Protein AF-A0A2S9XUP1-F1 (afdb_monomer)

Secondary structure (DSSP, 8-state):
-PBPS---EEEEEE---TT-SS--HHHHHHHHHHTT-SS-S-SEEE-TTSPEEE-S-TTB--SSSTTTGGGEEEEEESS-TTTSPPPHHHHHHHHHHHHHHHHHHT--GGGEEEGGGHHHHHHTTSS-GGG-----TT-TT--HHHHHHHHHS--B---B-TTT-PPPPHHHHHHHHIIIIIIS-SB-SSBBTTSBB--EEEEE--TTTSEEE-SBSEEEEEEE-----TT-TTEETTEE--EEEEEEEE-HHHHHHHTTS--S------S-EE---STTS-----PPPTT-EEEEPPS-----SSS-EEEEEEEEE-SSTTTTT-EEEEEE-GGG-----THHHHTTT-PPEEEEEEEESB----TTSPPTT-TT-HHHHHS-TTHHHHHTTSS-EE--BTTB--EE-TT-EEEEB-EES-TT--EEEEEEEEEESS---TTSEEEE--SSS-B---HHHHHHH---SS---S---HHHHHHHHHH-TTHHHHTTEEEEEE-GGG--HHHHHHH--GGGGGG-SHHHHHHHGGG--HHHHHHTT----SSSEEEEE-HHHHHHHHTT-----TTTSS-PPP-----EE-EETTEEPPP--TT-TTTTTSEETTTEEHHHH-HHHHHHHHHHHHTT----HHHHHHHHHHTT-EETTEE-HHHHTTTT--TTS--EEEEEE--SSHHHHHHHHHHHHHTT--EEEEEE-S-STT----EEEEEEEE-TT-PEEEE-TT-TT-BTTT---GGGBTTT--GGG--EEEEEEEEEE-

pLDDT: mean 76.84, std 17.91, range [27.53, 98.31]

Structure (mmCIF, N/CA/C/O backbone):
data_AF-A0A2S9XUP1-F1
#
_entry.id   AF-A0A2S9XUP1-F1
#
loop_
_atom_site.group_PDB
_atom_site.id
_atom_site.type_symbol
_atom_site.label_atom_id
_atom_site.label_alt_id
_atom_site.label_comp_id
_atom_site.label_asym_id
_atom_site.label_entity_id
_atom_site.label_seq_id
_atom_site.pdbx_PDB_ins_code
_atom_site.Cartn_x
_atom_site.Cartn_y
_atom_site.Cartn_z
_atom_site.occupancy
_atom_site.B_iso_or_equiv
_atom_site.auth_seq_id
_atom_site.auth_comp_id
_atom_site.auth_asym_id
_atom_site.auth_atom_id
_atom_site.pdbx_PDB_model_num
ATOM 1 N N . MET A 1 1 ? 26.369 -12.154 41.067 1.00 59.88 1 MET A N 1
ATOM 2 C CA . MET A 1 1 ? 25.680 -11.686 39.850 1.00 59.88 1 MET A CA 1
ATOM 3 C C . MET A 1 1 ? 25.618 -10.176 39.930 1.00 59.88 1 MET A C 1
ATOM 5 O O . MET A 1 1 ? 25.252 -9.666 40.983 1.00 59.88 1 MET A O 1
ATOM 9 N N . THR A 1 2 ? 26.061 -9.477 38.889 1.00 79.56 2 THR A N 1
ATOM 10 C CA . THR A 1 2 ? 26.070 -8.007 38.850 1.00 79.56 2 THR A CA 1
ATOM 11 C C . THR A 1 2 ? 24.848 -7.558 38.064 1.00 79.56 2 THR A C 1
ATOM 13 O O . THR A 1 2 ? 24.665 -8.014 36.938 1.00 79.56 2 THR A O 1
ATOM 16 N N . ALA A 1 3 ? 24.007 -6.705 38.649 1.00 83.25 3 ALA A N 1
ATOM 17 C CA . ALA A 1 3 ? 22.863 -6.136 37.944 1.00 83.25 3 ALA A CA 1
ATOM 18 C C . ALA A 1 3 ? 23.338 -5.203 36.820 1.00 83.25 3 ALA A C 1
ATOM 20 O O . ALA A 1 3 ? 24.321 -4.473 36.983 1.00 83.25 3 ALA A O 1
ATOM 21 N N . ARG A 1 4 ? 22.649 -5.237 35.682 1.00 88.56 4 ARG A N 1
ATOM 22 C CA . ARG A 1 4 ? 22.905 -4.372 34.535 1.00 88.56 4 ARG A CA 1
ATOM 23 C C . ARG A 1 4 ? 22.100 -3.069 34.696 1.00 88.56 4 ARG A C 1
ATOM 25 O O . ARG A 1 4 ? 20.885 -3.152 34.840 1.00 88.56 4 ARG A O 1
ATOM 32 N N . PRO A 1 5 ? 22.740 -1.881 34.697 1.00 76.38 5 PRO A N 1
ATOM 33 C CA . PRO A 1 5 ? 22.056 -0.618 34.991 1.00 76.38 5 PRO A CA 1
ATOM 34 C C . PRO A 1 5 ? 21.224 -0.078 33.819 1.00 76.38 5 PRO A C 1
ATOM 36 O O . PRO A 1 5 ? 20.202 0.556 34.053 1.00 76.38 5 PRO A O 1
ATOM 39 N N . THR A 1 6 ? 21.650 -0.321 32.576 1.00 85.25 6 THR A N 1
ATOM 40 C CA . THR A 1 6 ? 20.929 0.056 31.350 1.00 85.25 6 THR A CA 1
ATOM 41 C C . THR A 1 6 ? 21.055 -1.051 30.307 1.00 85.25 6 THR A C 1
ATOM 43 O O . THR A 1 6 ? 22.052 -1.778 30.269 1.00 85.25 6 THR A O 1
ATOM 46 N N . THR A 1 7 ? 20.055 -1.184 29.440 1.00 92.19 7 THR A N 1
ATOM 47 C CA . THR A 1 7 ? 20.119 -2.064 28.268 1.00 92.19 7 THR A CA 1
ATOM 48 C C . THR A 1 7 ? 19.958 -1.199 27.031 1.00 92.19 7 THR A C 1
ATOM 50 O O . THR A 1 7 ? 18.942 -0.543 26.875 1.00 92.19 7 THR A O 1
ATOM 53 N N . GLU A 1 8 ? 20.983 -1.159 26.186 1.00 94.81 8 GLU A N 1
ATOM 54 C CA . GLU A 1 8 ? 21.034 -0.295 25.002 1.00 94.81 8 GLU A CA 1
ATOM 55 C C . GLU A 1 8 ? 21.122 -1.098 23.696 1.00 94.81 8 GLU A C 1
ATOM 57 O O . GLU A 1 8 ? 20.846 -0.543 22.639 1.00 94.81 8 GLU A O 1
ATOM 62 N N . TYR A 1 9 ? 21.535 -2.373 23.751 1.00 96.75 9 TYR A N 1
ATOM 63 C CA . TYR A 1 9 ? 21.781 -3.208 22.568 1.00 96.75 9 TYR A CA 1
ATOM 64 C C . TYR A 1 9 ? 21.273 -4.642 22.751 1.00 96.75 9 TYR A C 1
ATOM 66 O O . TYR A 1 9 ? 21.289 -5.191 23.857 1.00 96.75 9 TYR A O 1
ATOM 74 N N . ILE A 1 10 ? 20.943 -5.294 21.638 1.00 98.06 10 ILE A N 1
ATOM 75 C CA . ILE A 1 10 ? 20.702 -6.741 21.570 1.00 98.06 10 ILE A CA 1
ATOM 76 C C . ILE A 1 10 ? 21.742 -7.345 20.631 1.00 98.06 10 ILE A C 1
ATOM 78 O O . ILE A 1 10 ? 21.954 -6.833 19.535 1.00 98.06 10 ILE A O 1
ATOM 82 N N . ILE A 1 11 ? 22.408 -8.419 21.063 1.00 98.12 11 ILE A N 1
ATOM 83 C CA . ILE A 1 11 ? 23.481 -9.057 20.293 1.00 98.12 11 ILE A CA 1
ATOM 84 C C . ILE A 1 11 ? 23.101 -10.499 19.954 1.00 98.12 11 ILE A C 1
ATOM 86 O O . ILE A 1 11 ? 22.930 -11.315 20.864 1.00 98.12 11 ILE A O 1
ATOM 90 N N . TRP A 1 12 ? 23.020 -10.820 18.663 1.00 98.00 12 TRP A N 1
ATOM 91 C CA . TRP A 1 12 ? 22.788 -12.177 18.162 1.00 98.00 12 TRP A CA 1
ATOM 92 C C . TRP A 1 12 ? 24.099 -12.974 18.087 1.00 98.00 12 TRP A C 1
ATOM 94 O O . TRP A 1 12 ? 25.133 -12.483 17.617 1.00 98.00 12 TRP A O 1
ATOM 104 N N . HIS A 1 13 ? 24.044 -14.224 18.554 1.00 97.69 13 HIS A N 1
ATOM 105 C CA . HIS A 1 13 ? 25.143 -15.193 18.566 1.00 97.69 13 HIS A CA 1
ATOM 106 C C . HIS A 1 13 ? 24.697 -16.532 17.985 1.00 97.69 13 HIS A C 1
ATOM 108 O O . HIS A 1 13 ? 23.517 -16.850 17.986 1.00 97.69 13 HIS A O 1
ATOM 114 N N . THR A 1 14 ? 25.655 -17.358 17.587 1.00 95.06 14 THR A N 1
ATOM 115 C CA . THR A 1 14 ? 25.449 -18.785 17.306 1.00 95.06 14 THR A CA 1
ATOM 116 C C . THR A 1 14 ? 26.285 -19.624 18.276 1.00 95.06 14 THR A C 1
ATOM 118 O O . THR A 1 14 ? 27.308 -19.138 18.774 1.00 95.06 14 THR A O 1
ATOM 121 N N . ALA A 1 15 ? 25.839 -20.843 18.584 1.00 91.81 15 ALA A N 1
ATOM 122 C CA . ALA A 1 15 ? 26.515 -21.735 19.524 1.00 91.81 15 ALA A CA 1
ATOM 123 C C . ALA A 1 15 ? 27.810 -22.336 18.946 1.00 91.81 15 ALA A C 1
ATOM 125 O O . ALA A 1 15 ? 28.783 -22.474 19.688 1.00 91.81 15 ALA A O 1
ATOM 126 N N . ALA A 1 16 ? 27.814 -22.669 17.647 1.00 87.44 16 ALA A N 1
ATOM 127 C CA . ALA A 1 16 ? 28.944 -23.202 16.876 1.00 87.44 16 ALA A CA 1
ATOM 128 C C . ALA A 1 16 ? 29.717 -24.336 17.582 1.00 87.44 16 ALA A C 1
ATOM 130 O O . ALA A 1 16 ? 30.949 -24.330 17.646 1.00 87.44 16 ALA A O 1
ATOM 131 N N . HIS A 1 17 ? 29.000 -25.303 18.173 1.00 81.81 17 HIS A N 1
ATOM 132 C CA . HIS A 1 17 ? 29.642 -26.468 18.785 1.00 81.81 17 HIS A CA 1
ATOM 133 C C . HIS A 1 17 ? 29.782 -27.614 17.768 1.00 81.81 17 HIS A C 1
ATOM 135 O O . HIS A 1 17 ? 28.762 -28.125 17.295 1.00 81.81 17 HIS A O 1
ATOM 141 N N . PRO A 1 18 ? 31.006 -28.117 17.508 1.00 72.94 18 PRO A N 1
ATOM 142 C CA . PRO A 1 18 ? 31.222 -29.228 16.586 1.00 72.94 18 PRO A CA 1
ATOM 143 C C . PRO A 1 18 ? 30.387 -30.462 16.955 1.00 72.94 18 PRO A C 1
ATOM 145 O O . PRO A 1 18 ? 30.442 -30.943 18.091 1.00 72.94 18 PRO A O 1
ATOM 148 N N . GLY A 1 19 ? 29.611 -30.979 16.000 1.00 67.19 19 GLY A N 1
ATOM 149 C CA . GLY A 1 19 ? 28.855 -32.227 16.145 1.00 67.19 19 GLY A CA 1
ATOM 150 C C . GLY A 1 19 ? 27.563 -32.157 16.974 1.00 67.19 19 GLY A C 1
ATOM 151 O O . GLY A 1 19 ? 26.966 -33.206 17.206 1.00 67.19 19 GLY A O 1
ATOM 152 N N . ASN A 1 20 ? 27.111 -30.973 17.413 1.00 70.00 20 ASN A N 1
ATOM 153 C CA . ASN A 1 20 ? 25.799 -30.805 18.054 1.00 70.00 20 ASN A CA 1
ATOM 154 C C . ASN A 1 20 ? 25.012 -29.637 17.439 1.00 70.00 20 ASN A C 1
ATOM 156 O O . ASN A 1 20 ? 25.138 -28.488 17.870 1.00 70.00 20 ASN A O 1
ATOM 160 N N . LEU A 1 21 ? 24.164 -29.965 16.463 1.00 70.12 21 LEU A N 1
ATOM 161 C CA . LEU A 1 21 ? 23.367 -28.995 15.708 1.00 70.12 21 LEU A CA 1
ATOM 162 C C . LEU A 1 21 ? 22.276 -28.322 16.561 1.00 70.12 21 LEU A C 1
ATOM 164 O O . LEU A 1 21 ? 21.971 -27.152 16.356 1.00 70.12 21 LEU A O 1
ATOM 168 N N . ASP A 1 22 ? 21.753 -29.002 17.587 1.00 88.81 22 ASP A N 1
ATOM 169 C CA . ASP A 1 22 ? 20.733 -28.447 18.478 1.00 88.81 22 ASP A CA 1
ATOM 170 C C . ASP A 1 22 ? 21.213 -28.447 19.935 1.00 88.81 22 ASP A C 1
ATOM 172 O O . ASP A 1 22 ? 20.782 -29.248 20.768 1.00 88.81 22 ASP A O 1
ATOM 176 N N . THR A 1 23 ? 22.042 -27.466 20.306 1.00 90.50 23 THR A N 1
ATOM 177 C CA . THR A 1 23 ? 22.620 -27.321 21.664 1.00 90.50 23 THR A CA 1
ATOM 178 C C . THR A 1 23 ? 21.758 -26.537 22.669 1.00 90.50 23 THR A C 1
ATOM 180 O O . THR A 1 23 ? 21.432 -25.378 22.407 1.00 90.50 23 THR A O 1
ATOM 183 N N . SER A 1 24 ? 21.411 -27.134 23.820 1.00 94.69 24 SER A N 1
ATOM 184 C CA . SER A 1 24 ? 20.529 -26.520 24.832 1.00 94.69 24 SER A CA 1
ATOM 185 C C . SER A 1 24 ? 21.258 -25.554 25.769 1.00 94.69 24 SER A C 1
ATOM 187 O O . SER A 1 24 ? 22.479 -25.622 25.932 1.00 94.69 24 SER A O 1
ATOM 189 N N . ALA A 1 25 ? 20.522 -24.683 26.462 1.00 95.25 25 ALA A N 1
ATOM 190 C CA . ALA A 1 25 ? 21.071 -23.772 27.464 1.00 95.25 25 ALA A CA 1
ATOM 191 C C . ALA A 1 25 ? 21.812 -24.521 28.580 1.00 95.25 25 ALA A C 1
ATOM 193 O O . ALA A 1 25 ? 22.876 -24.081 29.014 1.00 95.25 25 ALA A O 1
ATOM 194 N N . ALA A 1 26 ? 21.308 -25.687 28.998 1.00 95.38 26 ALA A N 1
ATOM 195 C CA . ALA A 1 26 ? 21.973 -26.528 29.992 1.00 95.38 26 ALA A CA 1
ATOM 196 C C . ALA A 1 26 ? 23.325 -27.077 29.493 1.00 95.38 26 ALA A C 1
ATOM 198 O O . ALA A 1 26 ? 24.291 -27.131 30.255 1.00 95.38 26 ALA A O 1
ATOM 199 N N . GLN A 1 27 ? 23.419 -27.453 28.212 1.00 94.25 27 GLN A N 1
ATOM 200 C CA . GLN A 1 27 ? 24.679 -27.899 27.607 1.00 94.25 27 GLN A CA 1
ATOM 201 C C . GLN A 1 27 ? 25.683 -26.744 27.505 1.00 94.25 27 GLN A C 1
ATOM 203 O O . GLN A 1 27 ? 26.830 -26.896 27.931 1.00 94.25 27 GLN A O 1
ATOM 208 N N . ILE A 1 28 ? 25.240 -25.572 27.032 1.00 95.19 28 ILE A N 1
ATOM 209 C CA . ILE A 1 28 ? 26.080 -24.365 26.952 1.00 95.19 28 ILE A CA 1
ATOM 210 C C . ILE A 1 28 ? 26.569 -23.952 28.345 1.00 95.19 28 ILE A C 1
ATOM 212 O O . ILE A 1 28 ? 27.742 -23.619 28.509 1.00 95.19 28 ILE A O 1
ATOM 216 N N . ASP A 1 29 ? 25.704 -23.994 29.361 1.00 95.25 29 ASP A N 1
ATOM 217 C CA . ASP A 1 29 ? 26.082 -23.719 30.749 1.00 95.25 29 ASP A CA 1
ATOM 218 C C . ASP A 1 29 ? 27.189 -24.664 31.235 1.00 95.25 29 ASP A C 1
ATOM 220 O O . ASP A 1 29 ? 28.194 -24.204 31.784 1.00 95.25 29 ASP A O 1
ATOM 224 N N . GLY A 1 30 ? 27.053 -25.966 30.963 1.00 93.62 30 GLY A N 1
ATOM 225 C CA . GLY A 1 30 ? 28.073 -26.967 31.271 1.00 93.62 30 GLY A CA 1
ATOM 226 C C . GLY A 1 30 ? 29.422 -26.663 30.611 1.00 93.62 30 GLY A C 1
ATOM 227 O O . GLY A 1 30 ? 30.457 -26.686 31.281 1.00 93.62 30 GLY A O 1
ATOM 228 N N . TRP A 1 31 ? 29.424 -26.312 29.323 1.00 92.62 31 TRP A N 1
ATOM 229 C CA . TRP A 1 31 ? 30.649 -25.966 28.591 1.00 92.62 31 TRP A CA 1
ATOM 230 C C . TRP A 1 31 ? 31.282 -24.664 29.077 1.00 92.62 31 TRP A C 1
ATOM 232 O O . TRP A 1 31 ? 32.496 -24.587 29.257 1.00 92.62 31 TRP A O 1
ATOM 242 N N . HIS A 1 32 ? 30.477 -23.637 29.343 1.00 93.88 32 HIS A N 1
ATOM 243 C CA . HIS A 1 32 ? 30.985 -22.367 29.850 1.00 93.88 32 HIS A CA 1
ATOM 244 C C . HIS A 1 32 ? 31.574 -22.521 31.258 1.00 93.88 32 HIS A C 1
ATOM 246 O O . HIS A 1 32 ? 32.640 -21.970 31.532 1.00 93.88 32 HIS A O 1
ATOM 252 N N . LYS A 1 33 ? 30.957 -23.331 32.129 1.00 93.44 33 LYS A N 1
ATOM 253 C CA . LYS A 1 33 ? 31.531 -23.686 33.439 1.00 93.44 33 LYS A CA 1
ATOM 254 C C . LYS A 1 33 ? 32.827 -24.474 33.309 1.00 93.44 33 LYS A C 1
ATOM 256 O O . LYS A 1 33 ? 33.776 -24.192 34.037 1.00 93.44 33 LYS A O 1
ATOM 261 N N . HIS A 1 34 ? 32.901 -25.411 32.362 1.00 91.44 34 HIS A N 1
ATOM 262 C CA . HIS A 1 34 ? 34.143 -26.126 32.060 1.00 91.44 34 HIS A CA 1
ATOM 263 C C . HIS A 1 34 ? 35.265 -25.165 31.629 1.00 91.44 34 HIS A C 1
ATOM 265 O O . HIS A 1 34 ? 36.406 -25.316 32.056 1.00 91.44 34 HIS A O 1
ATOM 271 N N . ASN A 1 35 ? 34.922 -24.108 30.889 1.00 86.25 35 ASN A N 1
ATOM 272 C CA . ASN A 1 35 ? 35.836 -23.027 30.504 1.00 86.25 35 ASN A CA 1
ATOM 273 C C . ASN A 1 35 ? 36.132 -22.019 31.638 1.00 86.25 35 ASN A C 1
ATOM 275 O O . ASN A 1 35 ? 36.732 -20.969 31.395 1.00 86.25 35 ASN A O 1
ATOM 279 N N . GLY A 1 36 ? 35.714 -22.311 32.874 1.00 91.06 36 GLY A N 1
ATOM 280 C CA . GLY A 1 36 ? 35.968 -21.495 34.063 1.00 91.06 36 GLY A CA 1
ATOM 281 C C . GLY A 1 36 ? 35.027 -20.301 34.237 1.00 91.06 36 GLY A C 1
ATOM 282 O O . GLY A 1 36 ? 35.308 -19.418 35.048 1.00 91.06 36 GLY A O 1
ATOM 283 N N . TRP A 1 37 ? 33.930 -20.225 33.481 1.00 90.19 37 TRP A N 1
ATOM 284 C CA . TRP A 1 37 ? 32.954 -19.143 33.618 1.00 90.19 37 TRP A CA 1
ATOM 285 C C . TRP A 1 37 ? 31.962 -19.468 34.739 1.00 90.19 37 TRP A C 1
ATOM 287 O O . TRP A 1 37 ? 31.773 -20.620 35.121 1.00 90.19 37 TRP A O 1
ATOM 297 N N . SER A 1 38 ? 31.276 -18.450 35.264 1.00 88.75 38 SER A N 1
ATOM 298 C CA . SER A 1 38 ? 30.274 -18.641 36.327 1.00 88.75 38 SER A CA 1
ATOM 299 C C . SER A 1 38 ? 29.028 -19.418 35.876 1.00 88.75 38 SER A C 1
ATOM 301 O O . SER A 1 38 ? 28.257 -19.883 36.712 1.00 88.75 38 SER A O 1
ATOM 303 N N . GLY A 1 39 ? 28.835 -19.548 34.565 1.00 91.88 39 GLY A N 1
ATOM 304 C CA . GLY A 1 39 ? 27.690 -20.180 33.924 1.00 91.88 39 GLY A CA 1
ATOM 305 C C . GLY A 1 39 ? 27.584 -19.759 32.464 1.00 91.88 39 GLY A C 1
ATOM 306 O O . GLY A 1 39 ? 28.467 -19.062 31.944 1.00 91.88 39 GLY A O 1
ATOM 307 N N . ILE A 1 40 ? 26.475 -20.131 31.830 1.00 96.19 40 ILE A N 1
ATOM 308 C CA . ILE A 1 40 ? 26.108 -19.692 30.479 1.00 96.19 40 ILE A CA 1
ATOM 309 C C . ILE A 1 40 ? 26.315 -18.180 30.293 1.00 96.19 40 ILE A C 1
ATOM 311 O O . ILE A 1 40 ? 26.101 -17.378 31.199 1.00 96.19 40 ILE A O 1
ATOM 315 N N . GLY A 1 41 ? 26.816 -17.776 29.125 1.00 94.56 41 GLY A N 1
ATOM 316 C CA . GLY A 1 41 ? 27.184 -16.383 28.840 1.00 94.56 41 GLY A CA 1
ATOM 317 C C . GLY A 1 41 ? 26.028 -15.540 28.304 1.00 94.56 41 GLY A C 1
ATOM 318 O O . GLY A 1 41 ? 26.091 -14.314 28.372 1.00 94.56 41 GLY A O 1
ATOM 319 N N . TYR A 1 42 ? 24.992 -16.201 27.795 1.00 97.62 42 TYR A N 1
ATOM 320 C CA . TYR A 1 42 ? 23.831 -15.619 27.128 1.00 97.62 42 TYR A CA 1
ATOM 321 C C . TYR A 1 42 ? 22.644 -15.492 28.086 1.00 97.62 42 TYR A C 1
ATOM 323 O O . TYR A 1 42 ? 22.569 -16.204 29.091 1.00 97.62 42 TYR A O 1
ATOM 331 N N . HIS A 1 43 ? 21.711 -14.601 27.760 1.00 97.94 43 HIS A N 1
ATOM 332 C CA . HIS A 1 43 ? 20.457 -14.450 28.505 1.00 97.94 43 HIS A CA 1
ATOM 333 C C . HIS A 1 43 ? 19.385 -15.401 27.975 1.00 97.94 43 HIS A C 1
ATOM 335 O O . HIS A 1 43 ? 18.575 -15.895 28.750 1.00 97.94 43 HIS A O 1
ATOM 341 N N . TYR A 1 44 ? 19.421 -15.694 26.673 1.00 97.81 44 TYR A N 1
ATOM 342 C CA . TYR A 1 44 ? 18.466 -16.573 26.005 1.00 97.81 44 TYR A CA 1
ATOM 343 C C . TYR A 1 44 ? 19.166 -17.491 25.002 1.00 97.81 44 TYR A C 1
ATOM 345 O O . TYR A 1 44 ? 20.174 -17.103 24.400 1.00 97.81 44 TYR A O 1
ATOM 353 N N . VAL A 1 45 ? 18.612 -18.690 24.816 1.00 97.19 45 VAL A N 1
ATOM 354 C CA . VAL A 1 45 ? 19.032 -19.672 23.810 1.00 97.19 45 VAL A CA 1
ATOM 355 C C . VAL A 1 45 ? 17.830 -20.089 22.966 1.00 97.19 45 VAL A C 1
ATOM 357 O O . VAL A 1 45 ? 16.815 -20.493 23.521 1.00 97.19 45 VAL A O 1
ATOM 360 N N . VAL A 1 46 ? 17.944 -20.010 21.640 1.00 93.19 46 VAL A N 1
ATOM 361 C CA . VAL A 1 46 ? 16.902 -20.390 20.677 1.00 93.19 46 VAL A CA 1
ATOM 362 C C . VAL A 1 46 ? 17.256 -21.737 20.039 1.00 93.19 46 VAL A C 1
ATOM 364 O O . VAL A 1 46 ? 18.206 -21.843 19.256 1.00 93.19 46 VAL A O 1
ATOM 367 N N . ARG A 1 47 ? 16.491 -22.771 20.396 1.00 91.69 47 ARG A N 1
ATOM 368 C CA . ARG A 1 47 ? 16.630 -24.168 19.936 1.00 91.69 47 ARG A CA 1
ATOM 369 C C . ARG A 1 47 ? 16.188 -24.320 18.480 1.00 91.69 47 ARG A C 1
ATOM 371 O O . ARG A 1 47 ? 15.335 -23.555 18.045 1.00 91.69 47 ARG A O 1
ATOM 378 N N . GLN A 1 48 ? 16.653 -25.347 17.762 1.00 82.12 48 GLN A N 1
ATOM 379 C CA . GLN A 1 48 ? 16.236 -25.654 16.377 1.00 82.12 48 GLN A CA 1
ATOM 380 C C . GLN A 1 48 ? 14.716 -25.771 16.193 1.00 82.12 48 GLN A C 1
ATOM 382 O O . GLN A 1 48 ? 14.189 -25.395 15.155 1.00 82.12 48 GLN A O 1
ATOM 387 N N . GLY A 1 49 ? 13.988 -26.216 17.217 1.00 63.62 49 GLY A N 1
ATOM 388 C CA . GLY A 1 49 ? 12.521 -26.255 17.198 1.00 63.62 49 GLY A CA 1
ATOM 389 C C . GLY A 1 49 ? 11.812 -24.931 17.520 1.00 63.62 49 GLY A C 1
ATOM 390 O O . GLY A 1 49 ? 10.603 -24.953 17.716 1.00 63.62 49 GLY A O 1
ATOM 391 N N . GLY A 1 50 ? 12.528 -23.810 17.668 1.00 63.44 50 GLY A N 1
ATOM 392 C CA . GLY A 1 50 ? 11.968 -22.504 18.054 1.00 63.44 50 GLY A CA 1
ATOM 393 C C . GLY A 1 50 ? 11.745 -22.311 19.561 1.00 63.44 50 GLY A C 1
ATOM 394 O O . GLY A 1 50 ? 11.350 -21.234 19.997 1.00 63.44 50 GLY A O 1
ATOM 395 N N . ALA A 1 51 ? 12.025 -23.320 20.394 1.00 76.38 51 ALA A N 1
ATOM 396 C CA . ALA A 1 51 ? 11.934 -23.169 21.845 1.00 76.38 51 ALA A CA 1
ATOM 397 C C . ALA A 1 51 ? 12.978 -22.162 22.362 1.00 76.38 51 ALA A C 1
ATOM 399 O O . ALA A 1 51 ? 14.159 -22.246 22.017 1.00 76.38 51 ALA A O 1
ATOM 400 N N . VAL A 1 52 ? 12.543 -21.233 23.217 1.00 88.25 52 VAL A N 1
ATOM 401 C CA . VAL A 1 52 ? 13.407 -20.235 23.860 1.00 88.25 52 VAL A CA 1
ATOM 402 C C . VAL A 1 52 ? 13.697 -20.667 25.293 1.00 88.25 52 VAL A C 1
ATOM 404 O O . VAL A 1 52 ? 12.802 -20.741 26.131 1.00 88.25 52 VAL A O 1
ATOM 407 N N . GLU A 1 53 ? 14.963 -20.935 25.589 1.00 94.12 53 GLU A N 1
ATOM 408 C CA . GLU A 1 53 ? 15.433 -21.317 26.917 1.00 94.12 53 GLU A CA 1
ATOM 409 C C . GLU A 1 53 ? 16.127 -20.139 27.610 1.00 94.12 53 GLU A C 1
ATOM 411 O O . GLU A 1 53 ? 16.942 -19.427 27.016 1.00 94.12 53 GLU A O 1
ATOM 416 N N . SER A 1 54 ? 15.830 -19.949 28.895 1.00 93.75 54 SER A N 1
ATOM 417 C CA . SER A 1 54 ? 16.472 -18.923 29.718 1.00 93.75 54 SER A CA 1
ATOM 418 C C . SER A 1 54 ? 17.892 -19.331 30.112 1.00 93.75 54 SER A C 1
ATOM 420 O O . SER A 1 54 ? 18.133 -20.446 30.576 1.00 93.75 54 SER A O 1
ATOM 422 N N . GLY A 1 55 ? 18.825 -18.394 29.978 1.00 94.75 55 GLY A N 1
ATOM 423 C CA . GLY A 1 55 ? 20.181 -18.473 30.509 1.00 94.75 55 GLY A CA 1
ATOM 424 C C . GLY A 1 55 ? 20.331 -17.586 31.743 1.00 94.75 55 GLY A C 1
ATOM 425 O O . GLY A 1 55 ? 19.705 -17.819 32.778 1.00 94.75 55 GLY A O 1
ATOM 426 N N . ARG A 1 56 ? 21.170 -16.550 31.642 1.00 93.62 56 ARG A N 1
ATOM 427 C CA . ARG A 1 56 ? 21.266 -15.507 32.678 1.00 93.62 56 ARG A CA 1
ATOM 428 C C . ARG A 1 56 ? 19.958 -14.732 32.804 1.00 93.62 56 ARG A C 1
ATOM 430 O O . ARG A 1 56 ? 19.262 -14.520 31.814 1.00 93.62 56 ARG A O 1
ATOM 437 N N . ALA A 1 57 ? 19.666 -14.248 34.011 1.00 89.56 57 ALA A N 1
ATOM 438 C CA . ALA A 1 57 ? 18.511 -13.385 34.235 1.00 89.56 57 ALA A CA 1
ATOM 439 C C . ALA A 1 57 ? 18.599 -12.133 33.348 1.00 89.56 57 ALA A C 1
ATOM 441 O O . ALA A 1 57 ? 19.678 -11.561 33.204 1.00 89.56 57 ALA A O 1
ATOM 442 N N . ALA A 1 58 ? 17.473 -11.685 32.784 1.00 83.81 58 ALA A N 1
ATOM 443 C CA . ALA A 1 58 ? 17.448 -10.602 31.797 1.00 83.81 58 ALA A CA 1
ATOM 444 C C . ALA A 1 58 ? 18.145 -9.318 32.282 1.00 83.81 58 ALA A C 1
ATOM 446 O O . ALA A 1 58 ? 18.835 -8.684 31.493 1.00 83.81 58 ALA A O 1
ATOM 447 N N . GLY A 1 59 ? 18.037 -8.982 33.574 1.00 84.94 59 GLY A N 1
ATOM 448 C CA . GLY A 1 59 ? 18.695 -7.827 34.201 1.00 84.94 59 GLY A CA 1
ATOM 449 C C . GLY A 1 59 ? 20.124 -8.064 34.715 1.00 84.94 59 GLY A C 1
ATOM 450 O O . GLY A 1 59 ? 20.680 -7.182 35.364 1.00 84.94 59 GLY A O 1
ATOM 451 N N . GLU A 1 60 ? 20.733 -9.230 34.492 1.00 90.31 60 GLU A N 1
ATOM 452 C CA . GLU A 1 60 ? 22.122 -9.514 34.881 1.00 90.31 60 GLU A CA 1
ATOM 453 C C . GLU A 1 60 ? 23.109 -9.095 33.777 1.00 90.31 60 GLU A C 1
ATOM 455 O O . GLU A 1 60 ? 22.797 -9.112 32.593 1.00 90.31 60 GLU A O 1
ATOM 460 N N . VAL A 1 61 ? 24.339 -8.728 34.140 1.00 93.81 61 VAL A N 1
ATOM 461 C CA . VAL A 1 61 ? 25.432 -8.569 33.171 1.00 93.81 61 VAL A CA 1
ATOM 462 C C . VAL A 1 61 ? 25.794 -9.921 32.536 1.00 93.81 61 VAL A C 1
ATOM 464 O O . VAL A 1 61 ? 26.130 -10.883 33.231 1.00 93.81 61 VAL A O 1
ATOM 467 N N . GLY A 1 62 ? 25.772 -9.968 31.202 1.00 92.19 62 GLY A N 1
ATOM 468 C CA . GLY A 1 62 ? 26.127 -11.145 30.410 1.00 92.19 62 GLY A CA 1
ATOM 469 C C . GLY A 1 62 ? 27.634 -11.413 30.297 1.00 92.19 62 GLY A C 1
ATOM 470 O O . GLY A 1 62 ? 28.476 -10.624 30.727 1.00 92.19 62 GLY A O 1
ATOM 471 N N . ALA A 1 63 ? 27.988 -12.530 29.658 1.00 93.62 63 ALA A N 1
ATOM 472 C CA . ALA A 1 63 ? 29.366 -12.877 29.300 1.00 93.62 63 ALA A CA 1
ATOM 473 C C . ALA A 1 63 ? 29.443 -13.359 27.842 1.00 93.62 63 ALA A C 1
ATOM 475 O O . ALA A 1 63 ? 29.880 -14.472 27.562 1.00 93.62 63 ALA A O 1
ATOM 476 N N . HIS A 1 64 ? 28.982 -12.525 26.908 1.00 93.94 64 HIS A N 1
ATOM 477 C CA . HIS A 1 64 ? 28.816 -12.890 25.497 1.00 93.94 64 HIS A CA 1
ATOM 478 C C . HIS A 1 64 ? 29.503 -11.927 24.517 1.00 93.94 64 HIS A C 1
ATOM 480 O O . HIS A 1 64 ? 29.945 -12.367 23.463 1.00 93.94 64 HIS A O 1
ATOM 486 N N . ALA A 1 65 ? 29.643 -10.642 24.852 1.00 94.19 65 ALA A N 1
ATOM 487 C CA . ALA A 1 65 ? 30.199 -9.599 23.989 1.00 94.19 65 ALA A CA 1
ATOM 488 C C . ALA A 1 65 ? 31.091 -8.641 24.800 1.00 94.19 65 ALA A C 1
ATOM 490 O O . ALA A 1 65 ? 30.607 -7.764 25.523 1.00 94.19 65 ALA A O 1
ATOM 491 N N . LYS A 1 66 ? 32.420 -8.802 24.712 1.00 91.62 66 LYS A N 1
ATOM 492 C CA . LYS A 1 66 ? 33.366 -7.915 25.417 1.00 91.62 66 LYS A CA 1
ATOM 493 C C . LYS A 1 66 ? 33.153 -6.459 24.974 1.00 91.62 66 LYS A C 1
ATOM 495 O O . LYS A 1 66 ? 32.920 -6.201 23.803 1.00 91.62 66 LYS A O 1
ATOM 500 N N . GLY A 1 67 ? 33.200 -5.522 25.920 1.00 91.12 67 GLY A N 1
ATOM 501 C CA . GLY A 1 67 ? 32.896 -4.105 25.680 1.00 91.12 67 GLY A CA 1
ATOM 502 C C . GLY A 1 67 ? 31.408 -3.739 25.773 1.00 91.12 67 GLY A C 1
ATOM 503 O O . GLY A 1 67 ? 31.106 -2.608 26.139 1.00 91.12 67 GLY A O 1
ATOM 504 N N . LEU A 1 68 ? 30.485 -4.686 25.550 1.00 94.06 68 LEU A N 1
ATOM 505 C CA . LEU A 1 68 ? 29.032 -4.440 25.576 1.00 94.06 68 LEU A CA 1
ATOM 506 C C . LEU A 1 68 ? 28.256 -5.255 26.618 1.00 94.06 68 LEU A C 1
ATOM 508 O O . LEU A 1 68 ? 27.086 -4.964 26.849 1.00 94.06 68 LEU A O 1
ATOM 512 N N . ASN A 1 69 ? 28.868 -6.237 27.288 1.00 94.06 69 ASN A N 1
ATOM 513 C CA . ASN A 1 69 ? 28.204 -7.078 28.302 1.00 94.06 69 ASN A CA 1
ATOM 514 C C . ASN A 1 69 ? 27.402 -6.279 29.350 1.00 94.06 69 ASN A C 1
ATOM 516 O O . ASN A 1 69 ? 26.336 -6.708 29.780 1.00 94.06 69 ASN A O 1
ATOM 520 N N . GLY A 1 70 ? 27.911 -5.111 29.760 1.00 93.44 70 GLY A N 1
ATOM 521 C CA . GLY A 1 70 ? 27.266 -4.240 30.749 1.00 93.44 70 GLY A CA 1
ATOM 522 C C . GLY A 1 70 ? 26.109 -3.389 30.215 1.00 93.44 70 GLY A C 1
ATOM 523 O O . GLY A 1 70 ? 25.546 -2.624 30.988 1.00 93.44 70 GLY A O 1
ATOM 524 N N . LYS A 1 71 ? 25.783 -3.492 28.922 1.00 94.62 71 LYS A N 1
ATOM 525 C CA . LYS A 1 71 ? 24.778 -2.674 28.222 1.00 94.62 71 LYS A CA 1
ATOM 526 C C . LYS A 1 71 ? 23.917 -3.471 27.236 1.00 94.62 71 LYS A C 1
ATOM 528 O O . LYS A 1 71 ? 23.194 -2.871 26.447 1.00 94.62 71 LYS A O 1
ATOM 533 N N . SER A 1 72 ? 24.020 -4.800 27.206 1.00 96.88 72 SER A N 1
ATOM 534 C CA . SER A 1 72 ? 23.384 -5.589 26.150 1.00 96.88 72 SER A CA 1
ATOM 535 C C . SER A 1 72 ? 22.801 -6.913 26.612 1.00 96.88 72 SER A C 1
ATOM 537 O O . SER A 1 72 ? 23.229 -7.480 27.619 1.00 96.88 72 SER A O 1
ATOM 539 N N . ILE A 1 73 ? 21.840 -7.403 25.828 1.00 98.06 73 ILE A N 1
ATOM 540 C CA . ILE A 1 73 ? 21.279 -8.747 25.942 1.00 98.06 73 ILE A CA 1
ATOM 541 C C . ILE A 1 73 ? 21.828 -9.629 24.819 1.00 98.06 73 ILE A C 1
ATOM 543 O O . ILE A 1 73 ? 21.613 -9.363 23.642 1.00 98.06 73 ILE A O 1
ATOM 547 N N . GLY A 1 74 ? 22.543 -10.696 25.177 1.00 97.94 74 GLY A N 1
ATOM 548 C CA . GLY A 1 74 ? 22.947 -11.756 24.250 1.00 97.94 74 GLY A CA 1
ATOM 549 C C . GLY A 1 74 ? 21.885 -12.841 24.053 1.00 97.94 74 GLY A C 1
ATOM 550 O O . GLY A 1 74 ? 21.498 -13.487 25.033 1.00 97.94 74 GLY A O 1
ATOM 551 N N . ILE A 1 75 ? 21.499 -13.070 22.794 1.00 98.31 75 ILE A N 1
ATOM 552 C CA . ILE A 1 75 ? 20.632 -14.167 22.329 1.00 98.31 75 ILE A CA 1
ATOM 553 C C . ILE A 1 75 ? 21.495 -15.146 21.527 1.00 98.31 75 ILE A C 1
ATOM 555 O O . ILE A 1 75 ? 22.179 -14.731 20.594 1.00 98.31 75 ILE A O 1
ATOM 559 N N . CYS A 1 76 ? 21.499 -16.426 21.895 1.00 97.75 76 CYS A N 1
ATOM 560 C CA . CYS A 1 76 ? 22.274 -17.461 21.209 1.00 97.75 76 CYS A CA 1
ATOM 561 C C . CYS A 1 76 ? 21.365 -18.414 20.435 1.00 97.75 76 CYS A C 1
ATOM 563 O O . CYS A 1 76 ? 20.437 -18.968 21.008 1.00 97.75 76 CYS A O 1
ATOM 565 N N . PHE A 1 77 ? 21.649 -18.643 19.160 1.00 96.62 77 PHE A N 1
ATOM 566 C CA . PHE A 1 77 ? 20.940 -19.607 18.325 1.00 96.62 77 PHE A CA 1
ATOM 567 C C . PHE A 1 77 ? 21.710 -20.931 18.296 1.00 96.62 77 PHE A C 1
ATOM 569 O O . PHE A 1 77 ? 22.921 -20.947 18.051 1.00 96.62 77 PHE A O 1
ATOM 576 N N . SER A 1 78 ? 21.021 -22.042 18.569 1.00 93.44 78 SER A N 1
ATOM 577 C CA . SER A 1 78 ? 21.592 -23.388 18.445 1.00 93.44 78 SER A CA 1
ATOM 578 C C . SER A 1 78 ? 22.009 -23.675 16.995 1.00 93.44 78 SER A C 1
ATOM 580 O O . SER A 1 78 ? 21.308 -23.288 16.062 1.00 93.44 78 SER A O 1
ATOM 582 N N . GLY A 1 79 ? 23.133 -24.367 16.816 1.00 90.50 79 GLY A N 1
ATOM 583 C CA . GLY A 1 79 ? 23.720 -24.658 15.503 1.00 90.50 79 GLY A CA 1
ATOM 584 C C . GLY A 1 79 ? 24.956 -23.808 15.227 1.00 90.50 79 GLY A C 1
ATOM 585 O O . GLY A 1 79 ? 25.487 -23.182 16.148 1.00 90.50 79 GLY A O 1
ATOM 586 N N . ASP A 1 80 ? 25.411 -23.815 13.975 1.00 91.94 80 ASP A N 1
ATOM 587 C CA . ASP A 1 80 ? 26.536 -23.018 13.487 1.00 91.94 80 ASP A CA 1
ATOM 588 C C . ASP A 1 80 ? 26.109 -22.214 12.251 1.00 91.94 80 ASP A C 1
ATOM 590 O O . ASP A 1 80 ? 25.929 -22.771 11.171 1.00 91.94 80 ASP A O 1
ATOM 594 N N . GLY A 1 81 ? 25.952 -20.898 12.415 1.00 88.50 81 GLY A N 1
ATOM 595 C CA . GLY A 1 81 ? 25.544 -19.995 11.333 1.00 88.50 81 GLY A CA 1
ATOM 596 C C . GLY A 1 81 ? 26.601 -19.764 10.242 1.00 88.50 81 GLY A C 1
ATOM 597 O O . GLY A 1 81 ? 26.349 -19.002 9.305 1.00 88.50 81 GLY A O 1
ATOM 598 N N . ASP A 1 82 ? 27.807 -20.330 10.367 1.00 89.88 82 ASP A N 1
ATOM 599 C CA . ASP A 1 82 ? 28.763 -20.421 9.257 1.00 89.88 82 ASP A CA 1
ATOM 600 C C . ASP A 1 82 ? 28.477 -21.653 8.373 1.00 89.88 82 ASP A C 1
ATOM 602 O O . ASP A 1 82 ? 28.670 -21.598 7.154 1.00 89.88 82 ASP A O 1
ATOM 606 N N . GLU A 1 83 ? 27.982 -22.749 8.960 1.00 87.25 83 GLU A N 1
ATOM 607 C CA . GLU A 1 83 ? 27.748 -24.025 8.270 1.00 87.25 83 GLU A CA 1
ATOM 608 C C . GLU A 1 83 ? 26.312 -24.160 7.742 1.00 87.25 83 GLU A C 1
ATOM 610 O O . GLU A 1 83 ? 26.108 -24.574 6.596 1.00 87.25 83 GLU A O 1
ATOM 615 N N . GLU A 1 84 ? 25.311 -23.753 8.523 1.00 82.75 84 GLU A N 1
ATOM 616 C CA . GLU A 1 84 ? 23.884 -23.958 8.248 1.00 82.75 84 GLU A CA 1
ATOM 617 C C . GLU A 1 84 ? 23.080 -22.660 8.410 1.00 82.75 84 GLU A C 1
ATOM 619 O O . GLU A 1 84 ? 23.422 -21.786 9.206 1.00 82.75 84 GLU A O 1
ATOM 624 N N . ASP A 1 85 ? 21.993 -22.533 7.648 1.00 78.50 85 ASP A N 1
ATOM 625 C CA . ASP A 1 85 ? 21.002 -21.484 7.891 1.00 78.50 85 ASP A CA 1
ATOM 626 C C . ASP A 1 85 ? 20.202 -21.822 9.154 1.00 78.50 85 ASP A C 1
ATOM 628 O O . ASP A 1 85 ? 19.902 -22.990 9.421 1.00 78.50 85 ASP A O 1
ATOM 632 N N . PHE A 1 86 ? 19.811 -20.809 9.932 1.00 81.75 86 PHE A N 1
ATOM 633 C CA . PHE A 1 86 ? 18.867 -21.039 11.025 1.00 81.75 86 PHE A CA 1
ATOM 634 C C . PHE A 1 86 ? 17.541 -21.553 10.467 1.00 81.75 86 PHE A C 1
ATOM 636 O O . PHE A 1 86 ? 17.033 -21.051 9.462 1.00 81.75 86 PHE A O 1
ATOM 643 N N . THR A 1 87 ? 16.963 -22.542 11.146 1.00 72.00 87 THR A N 1
ATOM 644 C CA . THR A 1 87 ? 15.641 -23.064 10.786 1.00 72.00 87 THR A CA 1
ATOM 645 C C . THR A 1 87 ? 14.586 -21.955 10.847 1.00 72.00 87 THR A C 1
ATOM 647 O O . THR A 1 87 ? 14.737 -20.972 11.576 1.00 72.00 87 THR A O 1
ATOM 650 N N . VAL A 1 88 ? 13.477 -22.133 10.126 1.00 54.78 88 VAL A N 1
ATOM 651 C CA . VAL A 1 88 ? 12.354 -21.178 10.139 1.00 54.78 88 VAL A CA 1
ATOM 652 C C . VAL A 1 88 ? 11.868 -20.927 11.573 1.00 54.78 88 VAL A C 1
ATOM 654 O O . VAL A 1 88 ? 11.855 -19.784 12.017 1.00 54.78 88 VAL A O 1
ATOM 657 N N . ALA A 1 89 ? 11.616 -21.992 12.343 1.00 51.78 89 ALA A N 1
ATOM 658 C CA . ALA A 1 89 ? 11.156 -21.892 13.730 1.00 51.78 89 ALA A CA 1
ATOM 659 C C . ALA A 1 89 ? 12.151 -21.153 14.648 1.00 51.78 89 ALA A C 1
ATOM 661 O O . ALA A 1 89 ? 11.746 -20.381 15.517 1.00 51.78 89 ALA A O 1
ATOM 662 N N . GLN A 1 90 ? 13.462 -21.354 14.457 1.00 74.62 90 GLN A N 1
ATOM 663 C CA . GLN A 1 90 ? 14.486 -20.576 15.167 1.00 74.62 90 GLN A CA 1
ATOM 664 C C . GLN A 1 90 ? 14.422 -19.102 14.820 1.00 74.62 90 GLN A C 1
ATOM 666 O O . GLN A 1 90 ? 14.507 -18.246 15.698 1.00 74.62 90 GLN A O 1
ATOM 671 N N . ARG A 1 91 ? 14.336 -18.814 13.527 1.00 71.31 91 ARG A N 1
ATOM 672 C CA . ARG A 1 91 ? 14.383 -17.461 13.005 1.00 71.31 91 ARG A CA 1
ATOM 673 C C . ARG A 1 91 ? 13.169 -16.659 13.472 1.00 71.31 91 ARG A C 1
ATOM 675 O O . ARG A 1 91 ? 13.350 -15.553 13.972 1.00 71.31 91 ARG A O 1
ATOM 682 N N . GLU A 1 92 ? 11.977 -17.248 13.419 1.00 58.16 92 GLU A N 1
ATOM 683 C CA . GLU A 1 92 ? 10.730 -16.669 13.937 1.00 58.16 92 GLU A CA 1
ATOM 684 C C . GLU A 1 92 ? 10.815 -16.379 15.442 1.00 58.16 92 GLU A C 1
ATOM 686 O O . GLU A 1 92 ? 10.664 -15.227 15.858 1.00 58.16 92 GLU A O 1
ATOM 691 N N . ALA A 1 93 ? 11.144 -17.389 16.257 1.00 58.00 93 ALA A N 1
ATOM 692 C CA . ALA A 1 93 ? 11.252 -17.234 17.709 1.00 58.00 93 ALA A CA 1
ATOM 693 C C . ALA A 1 93 ? 12.333 -16.215 18.109 1.00 58.00 93 ALA A C 1
ATOM 695 O O . ALA A 1 93 ? 12.174 -15.454 19.066 1.00 58.00 93 ALA A O 1
ATOM 696 N N . GLY A 1 94 ? 13.436 -16.170 17.359 1.00 77.19 94 GLY A N 1
ATOM 697 C CA . GLY A 1 94 ? 14.509 -15.202 17.542 1.00 77.19 94 GLY A CA 1
ATOM 698 C C . GLY A 1 94 ? 14.090 -13.768 17.234 1.00 77.19 94 GLY A C 1
ATOM 699 O O . GLY A 1 94 ? 14.391 -12.862 18.017 1.00 77.19 94 GLY A O 1
ATOM 700 N N . LEU A 1 95 ? 13.381 -13.549 16.124 1.00 71.56 95 LEU A N 1
ATOM 701 C CA . LEU A 1 95 ? 12.836 -12.239 15.759 1.00 71.56 95 LEU A CA 1
ATOM 702 C C . LEU A 1 95 ? 11.806 -11.770 16.787 1.00 71.56 95 LEU A C 1
ATOM 704 O O . LEU A 1 95 ? 11.873 -10.634 17.247 1.00 71.56 95 LEU A O 1
ATOM 708 N N . GLU A 1 96 ? 10.893 -12.640 17.203 1.00 60.31 96 GLU A N 1
ATOM 709 C CA . GLU A 1 96 ? 9.864 -12.318 18.189 1.00 60.31 96 GLU A CA 1
ATOM 710 C C . GLU A 1 96 ? 10.452 -11.978 19.564 1.00 60.31 96 GLU A C 1
ATOM 712 O O . GLU A 1 96 ? 10.139 -10.930 20.138 1.00 60.31 96 GLU A O 1
ATOM 717 N N . LEU A 1 97 ? 11.376 -12.808 20.062 1.00 76.62 97 LEU A N 1
ATOM 718 C CA . LEU A 1 97 ? 12.110 -12.525 21.292 1.00 76.62 97 LEU A CA 1
ATOM 719 C C . LEU A 1 97 ? 12.836 -11.181 21.196 1.00 76.62 97 LEU A C 1
ATOM 721 O O . LEU A 1 97 ? 12.830 -10.408 22.152 1.00 76.62 97 LEU A O 1
ATOM 725 N N . THR A 1 98 ? 13.450 -10.899 20.047 1.00 84.44 98 THR A N 1
ATOM 726 C CA . THR A 1 98 ? 14.162 -9.640 19.823 1.00 84.44 98 THR A CA 1
ATOM 727 C C . THR A 1 98 ? 13.203 -8.453 19.857 1.00 84.44 98 THR A C 1
ATOM 729 O O . THR A 1 98 ? 13.489 -7.507 20.581 1.00 84.44 98 THR A O 1
ATOM 732 N N . ARG A 1 99 ? 12.038 -8.523 19.196 1.00 69.12 99 ARG A N 1
ATOM 733 C CA . ARG A 1 99 ? 11.009 -7.467 19.256 1.00 69.12 99 ARG A CA 1
ATOM 734 C C . ARG A 1 99 ? 10.511 -7.227 20.680 1.00 69.12 99 ARG A C 1
ATOM 736 O O . ARG A 1 99 ? 10.474 -6.088 21.123 1.00 69.12 99 ARG A O 1
ATOM 743 N N . ARG A 1 100 ? 10.222 -8.288 21.442 1.00 70.44 100 ARG A N 1
ATOM 744 C CA . ARG A 1 100 ? 9.796 -8.158 22.848 1.00 70.44 100 ARG A CA 1
ATOM 745 C C . ARG A 1 100 ? 10.829 -7.413 23.693 1.00 70.44 100 ARG A C 1
ATOM 747 O O . ARG A 1 100 ? 10.466 -6.593 24.526 1.00 70.44 100 ARG A O 1
ATOM 754 N N . LEU A 1 101 ? 12.111 -7.712 23.494 1.00 76.88 101 LEU A N 1
ATOM 755 C CA . LEU A 1 101 ? 13.202 -7.048 24.207 1.00 76.88 101 LEU A CA 1
ATOM 756 C C . LEU A 1 101 ? 13.439 -5.621 23.695 1.00 76.88 101 LEU A C 1
ATOM 758 O O . LEU A 1 101 ? 13.824 -4.758 24.476 1.00 76.88 101 LEU A O 1
ATOM 762 N N . MET A 1 102 ? 13.208 -5.356 22.410 1.00 80.56 102 MET A N 1
ATOM 763 C CA . MET A 1 102 ? 13.219 -3.994 21.877 1.00 80.56 102 MET A CA 1
ATOM 764 C C . MET A 1 102 ? 12.141 -3.140 22.541 1.00 80.56 102 MET A C 1
ATOM 766 O O . MET A 1 102 ? 12.464 -2.060 23.020 1.00 80.56 102 MET A O 1
ATOM 770 N N . ASP A 1 103 ? 10.918 -3.660 22.657 1.00 54.34 103 ASP A N 1
ATOM 771 C CA . ASP A 1 103 ? 9.801 -2.978 23.316 1.00 54.34 103 ASP A CA 1
ATOM 772 C C . ASP A 1 103 ? 10.068 -2.795 24.824 1.00 54.34 103 ASP A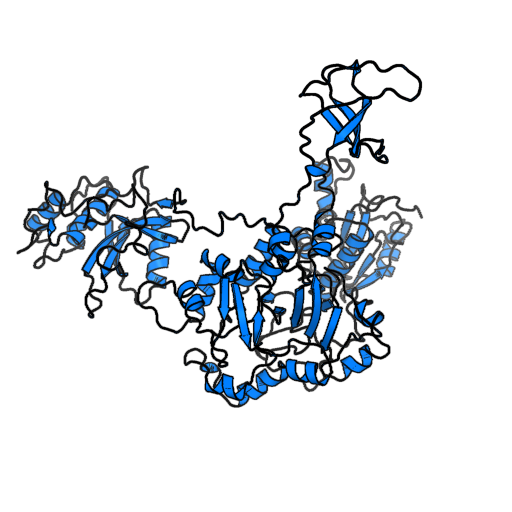 C 1
ATOM 774 O O . ASP A 1 103 ? 9.886 -1.709 25.365 1.00 54.34 103 ASP A O 1
ATOM 778 N N . GLU A 1 104 ? 10.550 -3.837 25.515 1.00 72.56 104 GLU A N 1
ATOM 779 C CA . GLU A 1 104 ? 10.797 -3.810 26.969 1.00 72.56 104 GLU A CA 1
ATOM 780 C C . GLU A 1 104 ? 11.897 -2.814 27.379 1.00 72.56 104 GLU A C 1
ATOM 782 O O . GLU A 1 104 ? 11.842 -2.252 28.473 1.00 72.56 104 GLU A O 1
ATOM 787 N N . TYR A 1 105 ? 12.905 -2.615 26.525 1.00 70.94 105 TYR A N 1
ATOM 788 C CA . TYR A 1 105 ? 14.079 -1.784 26.820 1.00 70.94 105 TYR A CA 1
ATOM 789 C C . TYR A 1 105 ? 14.202 -0.544 25.920 1.00 70.94 105 TYR A C 1
ATOM 791 O O . TYR A 1 105 ? 15.237 0.119 25.964 1.00 70.94 105 TYR A O 1
ATOM 799 N N . GLU A 1 106 ? 13.183 -0.243 25.109 1.00 72.69 106 GLU A N 1
ATOM 800 C CA . GLU A 1 106 ? 13.145 0.884 24.161 1.00 72.69 106 GLU A CA 1
ATOM 801 C C . GLU A 1 106 ? 14.367 0.917 23.215 1.00 72.69 106 GLU A C 1
ATOM 803 O O . GLU A 1 106 ? 15.027 1.942 23.017 1.00 72.69 106 GLU A O 1
ATOM 808 N N . ILE A 1 107 ? 14.713 -0.242 22.646 1.00 77.56 107 ILE A N 1
ATOM 809 C CA . ILE A 1 107 ? 15.891 -0.414 21.783 1.00 77.56 107 ILE A CA 1
ATOM 810 C C . ILE A 1 107 ? 15.463 -0.334 20.311 1.00 77.56 107 ILE A C 1
ATOM 812 O O . ILE A 1 107 ? 14.682 -1.175 19.869 1.00 77.56 107 ILE A O 1
ATOM 816 N N . PRO A 1 108 ? 15.999 0.609 19.517 1.00 72.88 108 PRO A N 1
ATOM 817 C CA . PRO A 1 108 ? 15.669 0.709 18.100 1.00 72.88 108 PRO A CA 1
ATOM 818 C C . PRO A 1 108 ? 16.383 -0.384 17.281 1.00 72.88 108 PRO A C 1
ATOM 820 O O . PRO A 1 108 ? 17.413 -0.925 17.706 1.00 72.88 108 PRO A O 1
ATOM 823 N N . ALA A 1 109 ? 15.846 -0.720 16.103 1.00 77.19 109 ALA A N 1
ATOM 824 C CA . ALA A 1 109 ? 16.304 -1.856 15.293 1.00 77.19 109 ALA A CA 1
ATOM 825 C C . ALA A 1 109 ? 17.794 -1.757 14.911 1.00 77.19 109 ALA A C 1
ATOM 827 O O . ALA A 1 109 ? 18.496 -2.766 14.866 1.00 77.19 109 ALA A O 1
ATOM 828 N N . GLU A 1 110 ? 18.324 -0.547 14.729 1.00 87.44 110 GLU A N 1
ATOM 829 C CA . GLU A 1 110 ? 19.726 -0.285 14.376 1.00 87.44 110 GLU A CA 1
ATOM 830 C C . GLU A 1 110 ? 20.703 -0.705 15.485 1.00 87.44 110 GLU A C 1
ATOM 832 O O . GLU A 1 110 ? 21.891 -0.904 15.230 1.00 87.44 110 GLU A O 1
ATOM 837 N N . LYS A 1 111 ? 20.218 -0.864 16.724 1.00 93.81 111 LYS A N 1
ATOM 838 C CA . LYS A 1 111 ? 21.004 -1.347 17.870 1.00 93.81 111 LYS A CA 1
ATOM 839 C C . LYS A 1 111 ? 20.883 -2.858 18.096 1.00 93.81 111 LYS A C 1
ATOM 841 O O . LYS A 1 111 ? 21.370 -3.371 19.111 1.00 93.81 111 LYS A O 1
ATOM 846 N N . VAL A 1 112 ? 20.292 -3.581 17.142 1.00 95.94 112 VAL A N 1
ATOM 847 C CA . VAL A 1 112 ? 20.329 -5.044 17.067 1.00 95.94 112 VAL A CA 1
ATOM 848 C C . VAL A 1 112 ? 21.480 -5.468 16.160 1.00 95.94 112 VAL A C 1
ATOM 850 O O . VAL A 1 112 ? 21.468 -5.234 14.951 1.00 95.94 112 VAL A O 1
ATOM 853 N N . LEU A 1 113 ? 22.496 -6.086 16.761 1.00 97.06 113 LEU A N 1
ATOM 854 C CA . LEU A 1 113 ? 23.778 -6.359 16.115 1.00 97.06 113 LEU A CA 1
ATOM 855 C C . LEU A 1 113 ? 24.119 -7.848 16.137 1.00 97.06 113 LEU A C 1
ATOM 857 O O . LEU A 1 113 ? 23.852 -8.558 17.106 1.00 97.06 113 LEU A O 1
ATOM 861 N N . GLY A 1 114 ? 24.810 -8.317 15.106 1.00 97.38 114 GLY A N 1
ATOM 862 C CA . GLY A 1 114 ? 25.573 -9.555 15.194 1.00 97.38 114 GLY A CA 1
ATOM 863 C C . GLY A 1 114 ? 26.833 -9.339 16.033 1.00 97.38 114 GLY A C 1
ATOM 864 O O . GLY A 1 114 ? 27.402 -8.249 16.037 1.00 97.38 114 GLY A O 1
ATOM 865 N N . HIS A 1 115 ? 27.337 -10.367 16.722 1.00 97.06 115 HIS A N 1
ATOM 866 C CA . HIS A 1 115 ? 28.589 -10.249 17.490 1.00 97.06 115 HIS A CA 1
ATOM 867 C C . HIS A 1 115 ? 29.746 -9.670 16.644 1.00 97.06 115 HIS A C 1
ATOM 869 O O . HIS A 1 115 ? 30.500 -8.824 17.126 1.00 97.06 115 HIS A O 1
ATOM 875 N N . ARG A 1 116 ? 29.864 -10.048 15.366 1.00 96.25 116 ARG A N 1
ATOM 876 C CA . ARG A 1 116 ? 30.868 -9.505 14.435 1.00 96.25 116 ARG A CA 1
ATOM 877 C C . ARG A 1 116 ? 30.766 -7.988 14.225 1.00 96.25 116 ARG A C 1
ATOM 879 O O . ARG A 1 116 ? 31.779 -7.334 13.990 1.00 96.25 116 ARG A O 1
ATOM 886 N N . GLU A 1 117 ? 29.571 -7.417 14.358 1.00 95.69 117 GLU A N 1
ATOM 887 C CA . GLU A 1 117 ? 29.280 -6.001 14.096 1.00 95.69 117 GLU A CA 1
ATOM 888 C C . GLU A 1 117 ? 29.661 -5.083 15.268 1.00 95.69 117 GLU A C 1
ATOM 890 O O . GLU A 1 117 ? 29.612 -3.863 15.139 1.00 95.69 117 GLU A O 1
ATOM 895 N N . ILE A 1 118 ? 30.160 -5.629 16.386 1.00 93.56 118 ILE A N 1
ATOM 896 C CA . ILE A 1 118 ? 30.827 -4.825 17.431 1.00 93.56 118 ILE A CA 1
ATOM 897 C C . ILE A 1 118 ? 31.982 -4.011 16.835 1.00 93.56 118 ILE A C 1
ATOM 899 O O . ILE A 1 118 ? 32.266 -2.905 17.291 1.00 93.56 118 ILE A O 1
ATOM 903 N N . ASN A 1 119 ? 32.629 -4.534 15.790 1.00 93.44 119 ASN A N 1
ATOM 904 C CA . ASN A 1 119 ? 33.692 -3.832 15.082 1.00 93.44 119 ASN A CA 1
ATOM 905 C C . ASN A 1 119 ? 33.214 -2.506 14.473 1.00 93.44 119 ASN A C 1
ATOM 907 O O . ASN A 1 119 ? 33.969 -1.541 14.511 1.00 93.44 119 ASN A O 1
ATOM 911 N N . THR A 1 120 ? 31.956 -2.417 14.032 1.00 93.12 120 THR A N 1
ATOM 912 C CA . THR A 1 120 ? 31.351 -1.170 13.541 1.00 93.12 120 THR A CA 1
ATOM 913 C C . THR A 1 120 ? 31.298 -0.114 14.646 1.00 93.12 120 THR A C 1
ATOM 915 O O . THR A 1 120 ? 31.662 1.039 14.430 1.00 93.12 120 THR A O 1
ATOM 918 N N . LEU A 1 121 ? 30.933 -0.509 15.869 1.00 92.88 121 LEU A N 1
ATOM 919 C CA . LEU A 1 121 ? 30.930 0.397 17.024 1.00 92.88 121 LEU A CA 1
ATOM 920 C C . LEU A 1 121 ? 32.345 0.783 17.475 1.00 92.88 121 LEU A C 1
ATOM 922 O O . LEU A 1 121 ? 32.550 1.875 18.007 1.00 92.88 121 LEU A O 1
ATOM 926 N N . VAL A 1 122 ? 33.326 -0.101 17.273 1.00 92.69 122 VAL A N 1
ATOM 927 C CA . VAL A 1 122 ? 34.742 0.225 17.486 1.00 92.69 122 VAL A CA 1
ATOM 928 C C . VAL A 1 122 ? 35.207 1.282 16.487 1.00 92.69 122 VAL A C 1
ATOM 930 O O . VAL A 1 122 ? 35.842 2.255 16.888 1.00 92.69 122 VAL A O 1
ATOM 933 N N . ASP A 1 123 ? 34.862 1.121 15.210 1.00 92.44 123 ASP A N 1
ATOM 934 C CA . ASP A 1 123 ? 35.216 2.065 14.146 1.00 92.44 123 ASP A CA 1
ATOM 935 C C . ASP A 1 123 ? 34.568 3.443 14.369 1.00 92.44 123 ASP A C 1
ATOM 937 O O . ASP A 1 123 ? 35.179 4.472 14.088 1.00 92.44 123 ASP A O 1
ATOM 941 N N . GLN A 1 124 ? 33.376 3.474 14.970 1.00 91.50 124 GLN A N 1
ATOM 942 C CA . GLN A 1 124 ? 32.668 4.696 15.374 1.00 91.50 124 GLN A CA 1
ATOM 943 C C . GLN A 1 124 ? 33.170 5.310 16.697 1.00 91.50 124 GLN A C 1
ATOM 945 O O . GLN A 1 124 ? 32.674 6.353 17.120 1.00 91.50 124 GLN A O 1
ATOM 950 N N . GLY A 1 125 ? 34.121 4.674 17.390 1.00 91.00 125 GLY A N 1
ATOM 951 C CA . GLY A 1 125 ? 34.635 5.142 18.682 1.00 91.00 125 GLY A CA 1
ATOM 952 C C . GLY A 1 125 ? 33.669 4.974 19.865 1.00 91.00 125 GLY A C 1
ATOM 953 O O . GLY A 1 125 ? 33.950 5.467 20.956 1.00 91.00 125 GLY A O 1
ATOM 954 N N . VAL A 1 126 ? 32.554 4.261 19.677 1.00 89.31 126 VAL A N 1
ATOM 955 C CA . VAL A 1 126 ? 31.567 3.947 20.727 1.00 89.31 126 VAL A CA 1
ATOM 956 C C . VAL A 1 126 ? 32.098 2.856 21.662 1.00 89.31 126 VAL A C 1
ATOM 958 O O . VAL A 1 126 ? 31.860 2.886 22.871 1.00 89.31 126 VAL A O 1
ATOM 961 N N . VAL A 1 127 ? 32.852 1.898 21.115 1.00 92.44 127 VAL A N 1
ATOM 962 C CA . VAL A 1 127 ? 33.505 0.812 21.859 1.00 92.44 127 VAL A CA 1
ATOM 963 C C . VAL A 1 127 ? 35.026 0.939 21.720 1.00 92.44 127 VAL A C 1
ATOM 965 O O . VAL A 1 127 ? 35.546 1.243 20.653 1.00 92.44 127 VAL A O 1
ATOM 968 N N . ALA A 1 128 ? 35.776 0.698 22.800 1.00 92.31 128 ALA A N 1
ATOM 969 C CA . ALA A 1 128 ? 37.235 0.812 22.766 1.00 92.31 128 ALA A CA 1
ATOM 970 C C . ALA A 1 128 ? 37.881 -0.201 21.799 1.00 92.31 128 ALA A C 1
ATOM 972 O O . ALA A 1 128 ? 37.508 -1.375 21.778 1.00 92.31 128 ALA A O 1
ATOM 973 N N . ALA A 1 129 ? 38.934 0.222 21.089 1.00 92.38 129 ALA A N 1
ATOM 974 C CA . ALA A 1 129 ? 39.651 -0.595 20.102 1.00 92.38 129 ALA A CA 1
ATOM 975 C C . ALA A 1 129 ? 40.160 -1.949 20.632 1.00 92.38 129 ALA A C 1
ATOM 977 O O . ALA A 1 129 ? 40.249 -2.916 19.878 1.00 92.38 129 ALA A O 1
ATOM 978 N N . ALA A 1 130 ? 40.432 -2.045 21.939 1.00 94.19 130 ALA A N 1
ATOM 979 C CA . ALA A 1 130 ? 40.835 -3.284 22.606 1.00 94.19 130 ALA A CA 1
ATOM 980 C C . ALA A 1 130 ? 39.760 -4.393 22.575 1.00 94.19 130 ALA A C 1
ATOM 982 O O . ALA A 1 130 ? 40.068 -5.545 22.877 1.00 94.19 130 ALA A O 1
ATOM 983 N N . TYR A 1 131 ? 38.510 -4.064 22.232 1.00 92.75 131 TYR A N 1
ATOM 984 C CA . TYR A 1 131 ? 37.391 -5.007 22.158 1.00 92.75 131 TYR A CA 1
ATOM 985 C C . TYR A 1 131 ? 37.035 -5.445 20.732 1.00 92.75 131 TYR A C 1
ATOM 987 O O . TYR A 1 131 ? 36.033 -6.137 20.554 1.00 92.75 131 TYR A O 1
ATOM 995 N N . ARG A 1 132 ? 37.852 -5.096 19.727 1.00 93.12 132 ARG A N 1
ATOM 996 C CA . ARG A 1 132 ? 37.690 -5.612 18.361 1.00 93.12 132 ARG A CA 1
ATOM 997 C C . ARG A 1 132 ? 37.685 -7.147 18.367 1.00 93.12 132 ARG A C 1
ATOM 999 O O . ARG A 1 132 ? 38.488 -7.779 19.054 1.00 93.12 132 ARG A O 1
ATOM 1006 N N . THR A 1 133 ? 36.788 -7.744 17.589 1.00 92.06 133 THR A N 1
ATOM 1007 C CA . THR A 1 133 ? 36.611 -9.198 17.484 1.00 92.06 133 THR A CA 1
ATOM 1008 C C . THR A 1 133 ? 36.936 -9.698 16.078 1.00 92.06 133 THR A C 1
ATOM 1010 O O . THR A 1 133 ? 36.712 -8.997 15.095 1.00 92.06 133 THR A O 1
ATOM 1013 N N . SER A 1 134 ? 37.454 -10.922 15.968 1.00 92.62 134 SER A N 1
ATOM 1014 C CA . SER A 1 134 ? 37.663 -11.628 14.693 1.00 92.62 134 SER A CA 1
ATOM 1015 C C . SER A 1 134 ? 36.607 -12.709 14.433 1.00 92.62 134 SER A C 1
ATOM 1017 O O . SER A 1 134 ? 36.772 -13.524 13.531 1.00 92.62 134 SER A O 1
ATOM 1019 N N . LYS A 1 135 ? 35.558 -12.774 15.262 1.00 89.38 135 LYS A N 1
ATOM 1020 C CA . LYS A 1 135 ? 34.501 -13.787 15.158 1.00 89.38 135 LYS A CA 1
ATOM 1021 C C . LYS A 1 135 ? 33.573 -13.498 13.972 1.00 89.38 135 LYS A C 1
ATOM 1023 O O . LYS A 1 135 ? 33.174 -12.355 13.786 1.00 89.38 135 LYS A O 1
ATOM 1028 N N . SER A 1 136 ? 33.171 -14.547 13.258 1.00 93.31 136 SER A N 1
ATOM 1029 C CA . SER A 1 136 ? 32.105 -14.559 12.236 1.00 93.31 136 SER A CA 1
ATOM 1030 C C . SER A 1 136 ? 30.690 -14.493 12.831 1.00 93.31 136 SER A C 1
ATOM 1032 O O . SER A 1 136 ? 29.753 -14.025 12.181 1.00 93.31 136 SER A O 1
ATOM 1034 N N . CYS A 1 137 ? 30.556 -14.938 14.086 1.00 94.06 137 CYS A N 1
ATOM 1035 C CA . CYS A 1 137 ? 29.345 -14.967 14.910 1.00 94.06 137 CYS A CA 1
ATOM 1036 C C . CYS A 1 137 ? 28.431 -13.731 14.695 1.00 94.06 137 CYS A C 1
ATOM 1038 O O . CYS A 1 137 ? 28.926 -12.605 14.782 1.00 94.06 137 CYS A O 1
ATOM 1040 N N . PRO A 1 138 ? 27.117 -13.893 14.435 1.00 95.25 138 PRO A N 1
ATOM 1041 C CA . PRO A 1 138 ? 26.319 -15.125 14.496 1.00 95.25 138 PRO A CA 1
ATOM 1042 C C . PRO A 1 138 ? 26.504 -16.092 13.314 1.00 95.25 138 PRO A C 1
ATOM 1044 O O . PRO A 1 138 ? 25.794 -17.084 13.255 1.00 95.25 138 PRO A O 1
ATOM 1047 N N . GLY A 1 139 ? 27.474 -15.845 12.435 1.00 93.62 139 GLY A N 1
ATOM 1048 C CA . GLY A 1 139 ? 27.833 -16.725 11.325 1.00 93.62 139 GLY A CA 1
ATOM 1049 C C . GLY A 1 139 ? 27.615 -16.053 9.972 1.00 93.62 139 GLY A C 1
ATOM 1050 O O . GLY A 1 139 ? 26.764 -15.173 9.837 1.00 93.62 139 GLY A O 1
ATOM 1051 N N . ALA A 1 140 ? 28.422 -16.404 8.977 1.00 90.19 140 ALA A N 1
ATOM 1052 C CA . ALA A 1 140 ? 28.498 -15.750 7.675 1.00 90.19 140 ALA A CA 1
ATOM 1053 C C . ALA A 1 140 ? 27.197 -15.837 6.867 1.00 90.19 140 ALA A C 1
ATOM 1055 O O . ALA A 1 140 ? 26.960 -14.967 6.031 1.00 90.19 140 ALA A O 1
ATOM 1056 N N . LYS A 1 141 ? 26.348 -16.837 7.134 1.00 87.19 141 LYS A N 1
ATOM 1057 C CA . LYS A 1 141 ? 25.044 -16.998 6.474 1.00 87.19 141 LYS A CA 1
ATOM 1058 C C . LYS A 1 141 ? 23.923 -16.174 7.108 1.00 87.19 141 LYS A C 1
ATOM 1060 O O . LYS A 1 141 ? 22.863 -16.014 6.518 1.00 87.19 141 LYS A O 1
ATOM 1065 N N . VAL A 1 142 ? 24.149 -15.611 8.294 1.00 86.44 142 VAL A N 1
ATOM 1066 C CA . VAL A 1 142 ? 23.164 -14.758 8.967 1.00 86.44 142 VAL A CA 1
ATOM 1067 C C . VAL A 1 142 ? 23.308 -13.325 8.458 1.00 86.44 142 VAL A C 1
ATOM 1069 O O . VAL A 1 142 ? 24.271 -12.638 8.810 1.00 86.44 142 VAL A O 1
ATOM 1072 N N . ASP A 1 143 ? 22.356 -12.863 7.647 1.00 86.62 143 ASP A N 1
ATOM 1073 C CA . ASP A 1 143 ? 22.271 -11.467 7.205 1.00 86.62 143 ASP A CA 1
ATOM 1074 C C . ASP A 1 143 ? 21.637 -10.599 8.307 1.00 86.62 143 ASP A C 1
ATOM 1076 O O . ASP A 1 143 ? 20.433 -10.646 8.558 1.00 86.62 143 ASP A O 1
ATOM 1080 N N . MET A 1 144 ? 22.465 -9.805 8.988 1.00 91.88 144 MET A N 1
ATOM 1081 C CA . MET A 1 144 ? 22.000 -8.918 10.055 1.00 91.88 144 MET A CA 1
ATOM 1082 C C . MET A 1 144 ? 21.268 -7.679 9.529 1.00 91.88 144 MET A C 1
ATOM 1084 O O . MET A 1 144 ? 20.431 -7.140 10.252 1.00 91.88 144 MET A O 1
ATOM 1088 N N . ASP A 1 145 ? 21.525 -7.243 8.291 1.00 79.94 145 ASP A N 1
ATOM 1089 C CA . ASP A 1 145 ? 20.728 -6.185 7.668 1.00 79.94 145 ASP A CA 1
ATOM 1090 C C . ASP A 1 145 ? 19.329 -6.706 7.356 1.00 79.94 145 ASP A C 1
ATOM 1092 O O . ASP A 1 145 ? 18.355 -5.997 7.582 1.00 79.94 145 ASP A O 1
ATOM 1096 N N . ASP A 1 146 ? 19.207 -7.961 6.922 1.00 63.69 146 ASP A N 1
ATOM 1097 C CA . ASP A 1 146 ? 17.909 -8.618 6.764 1.00 63.69 146 ASP A CA 1
ATOM 1098 C C . ASP A 1 146 ? 17.163 -8.780 8.086 1.00 63.69 146 ASP A C 1
ATOM 1100 O O . ASP A 1 146 ? 15.980 -8.461 8.169 1.00 63.69 146 ASP A O 1
ATOM 1104 N N . VAL A 1 147 ? 17.856 -9.195 9.148 1.00 76.94 147 VAL A N 1
ATOM 1105 C CA . VAL A 1 147 ? 17.270 -9.248 10.494 1.00 76.94 147 VAL A CA 1
ATOM 1106 C C . VAL A 1 147 ? 16.765 -7.869 10.912 1.00 76.94 147 VAL A C 1
ATOM 1108 O O . VAL A 1 147 ? 15.620 -7.757 11.336 1.00 76.94 147 VAL A O 1
ATOM 1111 N N . ARG A 1 148 ? 17.562 -6.805 10.757 1.00 82.75 148 ARG A N 1
ATOM 1112 C CA . ARG A 1 148 ? 17.126 -5.437 11.080 1.00 82.75 148 ARG A CA 1
ATOM 1113 C C . ARG A 1 148 ? 15.962 -4.983 10.207 1.00 82.75 148 ARG A C 1
ATOM 1115 O O . ARG A 1 148 ? 15.003 -4.444 10.750 1.00 82.75 148 ARG A O 1
ATOM 1122 N N . ARG A 1 149 ? 15.987 -5.275 8.901 1.00 60.75 149 ARG A N 1
ATOM 1123 C CA . ARG A 1 149 ? 14.850 -5.041 8.001 1.00 60.75 149 ARG A CA 1
ATOM 1124 C C . ARG A 1 149 ? 13.603 -5.762 8.488 1.00 60.75 149 ARG A C 1
ATOM 1126 O O . ARG A 1 149 ? 12.554 -5.156 8.454 1.00 60.75 149 ARG A O 1
ATOM 1133 N N . GLN A 1 150 ? 13.691 -6.993 8.986 1.00 51.41 150 GLN A N 1
ATOM 1134 C CA . GLN A 1 150 ? 12.542 -7.751 9.507 1.00 51.41 150 GLN A CA 1
ATOM 1135 C C . GLN A 1 150 ? 12.149 -7.389 10.938 1.00 51.41 150 GLN A C 1
ATOM 1137 O O . GLN A 1 150 ? 11.033 -7.636 11.372 1.00 51.41 150 GLN A O 1
ATOM 1142 N N . LEU A 1 151 ? 13.031 -6.794 11.724 1.00 63.12 151 LEU A N 1
ATOM 1143 C CA . LEU A 1 151 ? 12.629 -6.187 12.989 1.00 63.12 151 LEU A CA 1
ATOM 1144 C C . LEU A 1 151 ? 11.906 -4.863 12.731 1.00 63.12 151 LEU A C 1
ATOM 1146 O O . LEU A 1 151 ? 10.956 -4.554 13.444 1.00 63.12 151 LEU A O 1
ATOM 1150 N N . ALA A 1 152 ? 12.297 -4.162 11.662 1.00 53.34 152 ALA A N 1
ATOM 1151 C CA . ALA A 1 152 ? 11.613 -2.991 11.128 1.00 53.34 152 ALA A CA 1
ATOM 1152 C C . ALA A 1 152 ? 10.346 -3.334 10.303 1.00 53.34 152 ALA A C 1
ATOM 1154 O O . ALA A 1 152 ? 9.423 -2.529 10.257 1.00 53.34 152 ALA A O 1
ATOM 1155 N N . ALA A 1 153 ? 10.262 -4.526 9.698 1.00 42.84 153 ALA A N 1
ATOM 1156 C CA . ALA A 1 153 ? 9.177 -4.980 8.820 1.00 42.84 153 ALA A CA 1
ATOM 1157 C C . ALA A 1 153 ? 8.438 -6.196 9.398 1.00 42.84 153 ALA A C 1
ATOM 1159 O O . ALA A 1 153 ? 9.039 -7.206 9.726 1.00 42.84 153 ALA A O 1
ATOM 1160 N N . CYS A 1 154 ? 7.123 -6.276 9.492 1.00 45.81 154 CYS A N 1
ATOM 1161 C CA . CYS A 1 154 ? 6.048 -5.307 9.417 1.00 45.81 154 CYS A CA 1
ATOM 1162 C C . CYS A 1 154 ? 5.050 -5.836 10.451 1.00 45.81 154 CYS A C 1
ATOM 1164 O O . CYS A 1 154 ? 4.592 -6.975 10.338 1.00 45.81 154 CYS A O 1
ATOM 1166 N N . ARG A 1 155 ? 4.683 -5.032 11.451 1.00 56.66 155 ARG A N 1
ATOM 1167 C CA . ARG A 1 155 ? 3.280 -5.086 11.859 1.00 56.66 155 ARG A CA 1
ATOM 1168 C C . ARG A 1 155 ? 2.541 -4.469 10.679 1.00 56.66 155 ARG A C 1
ATOM 1170 O O . ARG A 1 155 ? 2.903 -3.362 10.284 1.00 56.66 155 ARG A O 1
ATOM 1177 N N . PHE A 1 156 ? 1.564 -5.153 10.091 1.00 62.53 156 PHE A N 1
ATOM 1178 C CA . PHE A 1 156 ? 0.635 -4.451 9.202 1.00 62.53 156 PHE A CA 1
ATOM 1179 C C . PHE A 1 156 ? -0.294 -3.637 10.087 1.00 62.53 156 PHE A C 1
ATOM 1181 O O . PHE A 1 156 ? -1.364 -4.080 10.490 1.00 62.53 156 PHE A O 1
ATOM 1188 N N . ALA A 1 157 ? 0.235 -2.493 10.484 1.00 60.19 157 ALA A N 1
ATOM 1189 C CA . ALA A 1 157 ? -0.419 -1.419 11.178 1.00 60.19 157 ALA A CA 1
ATOM 1190 C C . ALA A 1 157 ? 0.233 -0.156 10.619 1.00 60.19 157 ALA A C 1
ATOM 1192 O O . ALA A 1 157 ? 1.458 -0.011 10.660 1.00 60.19 157 ALA A O 1
ATOM 1193 N N . LEU A 1 158 ? -0.571 0.742 10.066 1.00 63.66 158 LEU A N 1
ATOM 1194 C CA . LEU A 1 158 ? -0.206 2.144 9.931 1.00 63.66 158 LEU A CA 1
ATOM 1195 C C . LEU A 1 158 ? -0.849 2.834 11.143 1.00 63.66 158 LEU A C 1
ATOM 1197 O O . LEU A 1 158 ? -1.919 3.412 10.984 1.00 63.66 158 LEU A O 1
ATOM 1201 N N . PRO A 1 159 ? -0.337 2.617 12.375 1.00 59.88 159 PRO A N 1
ATOM 1202 C CA . PRO A 1 159 ? -1.063 2.999 13.570 1.00 59.88 159 PRO A CA 1
ATOM 1203 C C . PRO A 1 159 ? -1.161 4.514 13.630 1.00 59.88 159 PRO A C 1
ATOM 1205 O O . PRO A 1 159 ? -0.154 5.218 13.654 1.00 59.88 159 PRO A O 1
ATOM 1208 N N . VAL A 1 160 ? -2.387 5.002 13.667 1.00 57.03 160 VAL A N 1
ATOM 1209 C CA . VAL A 1 160 ? -2.687 6.393 13.926 1.00 57.03 160 VAL A CA 1
ATOM 1210 C C . VAL A 1 160 ? -3.418 6.453 15.226 1.00 57.03 160 VAL A C 1
ATOM 1212 O O . VAL A 1 160 ? -4.540 5.981 15.388 1.00 57.03 160 VAL A O 1
ATOM 1215 N N . ASP A 1 161 ? -2.722 7.053 16.159 1.00 54.09 161 ASP A N 1
ATOM 1216 C CA . ASP A 1 161 ? -3.265 7.298 17.457 1.00 54.09 161 ASP A CA 1
ATOM 1217 C C . ASP A 1 161 ? -4.002 8.640 17.445 1.00 54.09 161 ASP A C 1
ATOM 1219 O O . ASP A 1 161 ? -3.401 9.703 17.257 1.00 54.09 161 ASP A O 1
ATOM 1223 N N . LEU A 1 162 ? -5.316 8.575 17.660 1.00 54.41 162 LEU A N 1
ATOM 1224 C CA . LEU A 1 162 ? -6.211 9.729 17.661 1.00 54.41 162 LEU A CA 1
ATOM 1225 C C . LEU A 1 162 ? -6.244 10.432 19.035 1.00 54.41 162 LEU A C 1
ATOM 1227 O O . LEU A 1 162 ? -7.151 11.232 19.284 1.00 54.41 162 LEU A O 1
ATOM 1231 N N . GLY A 1 163 ? -5.257 10.173 19.912 1.00 43.72 163 GLY A N 1
ATOM 1232 C CA . GLY A 1 163 ? -5.122 10.800 21.236 1.00 43.72 163 GLY A CA 1
ATOM 1233 C C . GLY A 1 163 ? -3.742 10.737 21.930 1.00 43.72 163 GLY A C 1
ATOM 1234 O O . GLY A 1 163 ? -3.484 11.556 22.813 1.00 43.72 163 GLY A O 1
ATOM 1235 N N . HIS A 1 164 ? -2.823 9.852 21.540 1.00 38.31 164 HIS A N 1
ATOM 1236 C CA . HIS A 1 164 ? -1.482 9.648 22.119 1.00 38.31 164 HIS A CA 1
ATOM 1237 C C . HIS A 1 164 ? -0.356 9.548 21.077 1.00 38.31 164 HIS A C 1
ATOM 1239 O O . HIS A 1 164 ? 0.749 9.128 21.416 1.00 38.31 164 HIS A O 1
ATOM 1245 N N . GLY A 1 165 ? -0.589 10.089 19.874 1.00 43.66 165 GLY A N 1
ATOM 1246 C CA . GLY A 1 165 ? 0.372 10.632 18.903 1.00 43.66 165 GLY A CA 1
ATOM 1247 C C . GLY A 1 165 ? 1.486 9.712 18.414 1.00 43.66 165 GLY A C 1
ATOM 1248 O O . GLY A 1 165 ? 2.647 9.891 18.798 1.00 43.66 165 GLY A O 1
ATOM 1249 N N . VAL A 1 166 ? 1.108 8.818 17.507 1.00 46.69 166 VAL A N 1
ATOM 1250 C CA . VAL A 1 166 ? 1.998 8.110 16.587 1.00 46.69 166 VAL A CA 1
ATOM 1251 C C . VAL A 1 166 ? 1.972 8.847 15.244 1.00 46.69 166 VAL A C 1
ATOM 1253 O O . VAL A 1 166 ? 0.897 9.064 14.689 1.00 46.69 166 VAL A O 1
ATOM 1256 N N . GLU A 1 167 ? 3.134 9.288 14.754 1.00 50.59 167 GLU A N 1
ATOM 1257 C CA . GLU A 1 167 ? 3.241 10.017 13.483 1.00 50.59 167 GLU A CA 1
ATOM 1258 C C . GLU A 1 167 ? 3.260 9.052 12.291 1.00 50.59 167 GLU A C 1
ATOM 1260 O O . GLU A 1 167 ? 4.027 8.087 12.265 1.00 50.59 167 GLU A O 1
ATOM 1265 N N . VAL A 1 168 ? 2.450 9.345 11.272 1.00 58.72 168 VAL A N 1
ATOM 1266 C CA . VAL A 1 168 ? 2.546 8.682 9.965 1.00 58.72 168 VAL A CA 1
ATOM 1267 C C . VAL A 1 168 ? 3.647 9.362 9.156 1.00 58.72 168 VAL A C 1
ATOM 1269 O O . VAL A 1 168 ? 3.643 10.578 8.993 1.00 58.72 168 VAL A O 1
ATOM 1272 N N . THR A 1 169 ? 4.601 8.602 8.629 1.00 60.19 169 THR A N 1
ATOM 1273 C CA . THR A 1 169 ? 5.674 9.166 7.798 1.00 60.19 169 THR A CA 1
ATOM 1274 C C . THR A 1 169 ? 5.403 8.933 6.315 1.00 60.19 169 THR A C 1
ATOM 1276 O O . THR A 1 169 ? 4.850 7.902 5.929 1.00 60.19 169 THR A O 1
ATOM 1279 N N . ASP A 1 170 ? 5.851 9.861 5.465 1.00 62.16 170 ASP A N 1
ATOM 1280 C CA . ASP A 1 170 ? 5.789 9.702 4.004 1.00 62.16 170 ASP A CA 1
ATOM 1281 C C . ASP A 1 170 ? 6.513 8.430 3.533 1.00 62.16 170 ASP A C 1
ATOM 1283 O O . ASP A 1 170 ? 6.076 7.773 2.590 1.00 62.16 170 ASP A O 1
ATOM 1287 N N . GLU A 1 171 ? 7.600 8.052 4.214 1.00 57.28 171 GLU A N 1
ATOM 1288 C CA . GLU A 1 171 ? 8.350 6.823 3.942 1.00 57.28 171 GLU A CA 1
ATOM 1289 C C . GLU A 1 171 ? 7.520 5.569 4.246 1.00 57.28 171 GLU A C 1
ATOM 1291 O O . GLU A 1 171 ? 7.473 4.654 3.423 1.00 57.28 171 GLU A O 1
ATOM 1296 N N . ALA A 1 172 ? 6.805 5.540 5.379 1.00 62.78 172 ALA A N 1
ATOM 1297 C CA . ALA A 1 172 ? 5.907 4.436 5.703 1.00 62.78 172 ALA A CA 1
ATOM 1298 C C . ALA A 1 172 ? 4.784 4.325 4.662 1.00 62.78 172 ALA A C 1
ATOM 1300 O O . ALA A 1 172 ? 4.534 3.235 4.149 1.00 62.78 172 ALA A O 1
ATOM 1301 N N . LEU A 1 173 ? 4.159 5.447 4.287 1.00 71.69 173 LEU A N 1
ATOM 1302 C CA . LEU A 1 173 ? 3.111 5.486 3.260 1.00 71.69 173 LEU A CA 1
ATOM 1303 C C . LEU A 1 173 ? 3.611 4.980 1.907 1.00 71.69 173 LEU A C 1
ATOM 1305 O O . LEU A 1 173 ? 2.971 4.125 1.292 1.00 71.69 173 LEU A O 1
ATOM 1309 N N . ALA A 1 174 ? 4.771 5.465 1.459 1.00 70.56 174 ALA A N 1
ATOM 1310 C CA . ALA A 1 174 ? 5.406 4.996 0.233 1.00 70.56 174 ALA A CA 1
ATOM 1311 C C . ALA A 1 174 ? 5.672 3.485 0.284 1.00 70.56 174 ALA A C 1
ATOM 1313 O O . ALA A 1 174 ? 5.385 2.794 -0.689 1.00 70.56 174 ALA A O 1
ATOM 1314 N N . GLY A 1 175 ? 6.116 2.963 1.432 1.00 70.12 175 GLY A N 1
ATOM 1315 C CA . GLY A 1 175 ? 6.308 1.532 1.655 1.00 70.12 175 GLY A CA 1
ATOM 1316 C C . GLY A 1 175 ? 5.032 0.706 1.465 1.00 70.12 175 GLY A C 1
ATOM 1317 O O . GLY A 1 175 ? 5.073 -0.315 0.782 1.00 70.12 175 GLY A O 1
ATOM 1318 N N . TYR A 1 176 ? 3.884 1.151 1.993 1.00 79.81 176 TYR A N 1
ATOM 1319 C CA . TYR A 1 176 ? 2.599 0.455 1.807 1.00 79.81 176 TYR A CA 1
ATOM 1320 C C . TYR A 1 176 ? 2.149 0.426 0.340 1.00 79.81 176 TYR A C 1
ATOM 1322 O O . TYR A 1 176 ? 1.659 -0.605 -0.137 1.00 79.81 176 TYR A O 1
ATOM 1330 N N . TYR A 1 177 ? 2.322 1.529 -0.389 1.00 84.31 177 TYR A N 1
ATOM 1331 C CA . TYR A 1 177 ? 1.964 1.589 -1.807 1.00 84.31 177 TYR A CA 1
ATOM 1332 C C . TYR A 1 177 ? 2.945 0.804 -2.680 1.00 84.31 177 TYR A C 1
ATOM 1334 O O . TYR A 1 177 ? 2.512 0.023 -3.516 1.00 84.31 177 TYR A O 1
ATOM 1342 N N . ASP A 1 178 ? 4.255 0.901 -2.448 1.00 75.69 178 ASP A N 1
ATOM 1343 C CA . ASP A 1 178 ? 5.234 0.070 -3.155 1.00 75.69 178 ASP A CA 1
ATOM 1344 C C . ASP A 1 178 ? 4.976 -1.425 -2.905 1.00 75.69 178 ASP A C 1
ATOM 1346 O O . ASP A 1 178 ? 5.055 -2.234 -3.833 1.00 75.69 178 ASP A O 1
ATOM 1350 N N . HIS A 1 179 ? 4.600 -1.796 -1.678 1.00 77.12 179 HIS A N 1
ATOM 1351 C CA . HIS A 1 179 ? 4.231 -3.165 -1.319 1.00 77.12 179 HIS A CA 1
ATOM 1352 C C . HIS A 1 179 ? 2.987 -3.653 -2.067 1.00 77.12 179 HIS A C 1
ATOM 1354 O O . HIS A 1 179 ? 3.031 -4.690 -2.729 1.00 77.12 179 HIS A O 1
ATOM 1360 N N . SER A 1 180 ? 1.879 -2.913 -1.975 1.00 81.06 180 SER A N 1
ATOM 1361 C CA . SER A 1 180 ? 0.576 -3.332 -2.517 1.00 81.06 180 SER A CA 1
ATOM 1362 C C . SER A 1 180 ? 0.444 -3.139 -4.030 1.00 81.06 180 SER A C 1
ATOM 1364 O O . SER A 1 180 ? -0.179 -3.959 -4.703 1.00 81.06 180 SER A O 1
ATOM 1366 N N . GLU A 1 181 ? 1.054 -2.094 -4.588 1.00 84.12 181 GLU A N 1
ATOM 1367 C CA . GLU A 1 181 ? 0.867 -1.711 -5.988 1.00 84.12 181 GLU A CA 1
ATOM 1368 C C . GLU A 1 181 ? 1.977 -2.247 -6.906 1.00 84.12 181 GLU A C 1
ATOM 1370 O O . GLU A 1 181 ? 1.684 -2.686 -8.020 1.00 84.12 181 GLU A O 1
ATOM 1375 N N . LYS A 1 182 ? 3.238 -2.287 -6.437 1.00 76.50 182 LYS A N 1
ATOM 1376 C CA . LYS A 1 182 ? 4.395 -2.704 -7.258 1.00 76.50 182 LYS A CA 1
ATOM 1377 C C . LYS A 1 182 ? 4.866 -4.127 -6.968 1.00 76.50 182 LYS A C 1
ATOM 1379 O O . LYS A 1 182 ? 5.053 -4.916 -7.893 1.00 76.50 182 LYS A O 1
ATOM 1384 N N . GLN A 1 183 ? 5.090 -4.462 -5.697 1.00 70.31 183 GLN A N 1
ATOM 1385 C CA . GLN A 1 183 ? 5.689 -5.744 -5.302 1.00 70.31 183 GLN A CA 1
ATOM 1386 C C . GLN A 1 183 ? 4.670 -6.889 -5.309 1.00 70.31 183 GLN A C 1
ATOM 1388 O O . GLN A 1 183 ? 4.994 -8.021 -5.685 1.00 70.31 183 GLN A O 1
ATOM 1393 N N . HIS A 1 184 ? 3.428 -6.603 -4.912 1.00 72.44 184 HIS A N 1
ATOM 1394 C CA . HIS A 1 184 ? 2.382 -7.607 -4.727 1.00 72.44 184 HIS A CA 1
ATOM 1395 C C . HIS A 1 184 ? 1.044 -7.229 -5.386 1.00 72.44 184 HIS A C 1
ATOM 1397 O O . HIS A 1 184 ? 0.021 -7.175 -4.702 1.00 72.44 184 HIS A O 1
ATOM 1403 N N . PRO A 1 185 ? 1.022 -7.056 -6.723 1.00 68.50 185 PRO A N 1
ATOM 1404 C CA . PRO A 1 185 ? -0.174 -6.654 -7.461 1.00 68.50 185 PRO A CA 1
ATOM 1405 C C . PRO A 1 185 ? -1.321 -7.666 -7.300 1.00 68.50 185 PRO A C 1
ATOM 1407 O O . PRO A 1 185 ? -1.086 -8.881 -7.306 1.00 68.50 185 PRO A O 1
ATOM 1410 N N . GLY A 1 186 ? -2.572 -7.194 -7.192 1.00 62.47 186 GLY A N 1
ATOM 1411 C CA . GLY A 1 186 ? -3.736 -8.093 -7.233 1.00 62.47 186 GLY A CA 1
ATOM 1412 C C . GLY A 1 186 ? -4.995 -7.691 -6.457 1.00 62.47 186 GLY A C 1
ATOM 1413 O O . GLY A 1 186 ? -6.032 -8.312 -6.677 1.00 62.47 186 GLY A O 1
ATOM 1414 N N . GLY A 1 187 ? -4.937 -6.704 -5.562 1.00 72.94 187 GLY A N 1
ATOM 1415 C CA . GLY A 1 187 ? -6.104 -6.213 -4.815 1.00 72.94 187 GLY A CA 1
ATOM 1416 C C . GLY A 1 187 ? -5.915 -4.761 -4.419 1.00 72.94 187 GLY A C 1
ATOM 1417 O O . GLY A 1 187 ? -5.387 -4.478 -3.342 1.00 72.94 187 GLY A O 1
ATOM 1418 N N . TYR A 1 188 ? -6.294 -3.873 -5.333 1.00 87.19 188 TYR A N 1
ATOM 1419 C CA . TYR A 1 188 ? -6.105 -2.434 -5.224 1.00 87.19 188 TYR A CA 1
ATOM 1420 C C . TYR A 1 188 ? -7.390 -1.775 -4.733 1.00 87.19 188 TYR A C 1
ATOM 1422 O O . TYR A 1 188 ? -8.483 -2.286 -4.949 1.00 87.19 188 TYR A O 1
ATOM 1430 N N . PHE A 1 189 ? -7.284 -0.604 -4.123 1.00 91.94 189 PHE A N 1
ATOM 1431 C CA . PHE A 1 189 ? -8.456 0.228 -3.884 1.00 91.94 189 PHE A CA 1
ATOM 1432 C C . PHE A 1 189 ? -8.638 1.215 -5.049 1.00 91.94 189 PHE A C 1
ATOM 1434 O O . PHE A 1 189 ? -7.657 1.892 -5.381 1.00 91.94 189 PHE A O 1
ATOM 1441 N N . PRO A 1 190 ? -9.844 1.387 -5.627 1.00 90.81 190 PRO A N 1
ATOM 1442 C CA . PRO A 1 190 ? -11.094 0.662 -5.356 1.00 90.81 190 PRO A CA 1
ATOM 1443 C C . PRO A 1 190 ? -11.320 -0.529 -6.316 1.00 90.81 190 PRO A C 1
ATOM 1445 O O . PRO A 1 190 ? -12.456 -0.952 -6.535 1.00 90.81 190 PRO A O 1
ATOM 1448 N N . LEU A 1 191 ? -10.254 -1.022 -6.960 1.00 86.31 191 LEU A N 1
ATOM 1449 C CA . LEU A 1 191 ? -10.304 -1.968 -8.075 1.00 86.31 191 LEU A CA 1
ATOM 1450 C C . LEU A 1 191 ? -9.626 -3.299 -7.772 1.00 86.31 191 LEU A C 1
ATOM 1452 O O . LEU A 1 191 ? -8.414 -3.392 -7.560 1.00 86.31 191 LEU A O 1
ATOM 1456 N N . GLY A 1 192 ? -10.391 -4.376 -7.898 1.00 77.75 192 GLY A N 1
ATOM 1457 C CA . GLY A 1 192 ? -9.822 -5.710 -7.951 1.00 77.75 192 GLY A CA 1
ATOM 1458 C C . GLY A 1 192 ? -9.113 -5.946 -9.285 1.00 77.75 192 GLY A C 1
ATOM 1459 O O . GLY A 1 192 ? -9.545 -5.483 -10.340 1.00 77.75 192 GLY A O 1
ATOM 1460 N N . ALA A 1 193 ? -8.056 -6.759 -9.280 1.00 67.00 193 ALA A N 1
ATOM 1461 C CA . ALA A 1 193 ? -7.370 -7.200 -10.501 1.00 67.00 193 ALA A CA 1
ATOM 1462 C C . ALA A 1 193 ? -8.259 -8.029 -11.461 1.00 67.00 193 ALA A C 1
ATOM 1464 O O . ALA A 1 193 ? -7.842 -8.386 -12.562 1.00 67.00 193 ALA A O 1
ATOM 1465 N N . ASN A 1 194 ? -9.463 -8.368 -11.007 1.00 67.31 194 ASN A N 1
ATOM 1466 C CA . ASN A 1 194 ? -10.572 -9.022 -11.689 1.00 67.31 194 ASN A CA 1
ATOM 1467 C C . ASN A 1 194 ? -11.670 -8.035 -12.136 1.00 67.31 194 ASN A C 1
ATOM 1469 O O . ASN A 1 194 ? -12.760 -8.500 -12.456 1.00 67.31 194 ASN A O 1
ATOM 1473 N N . THR A 1 195 ? -11.382 -6.726 -12.156 1.00 72.44 195 THR A N 1
ATOM 1474 C CA . THR A 1 195 ? -12.219 -5.657 -12.742 1.00 72.44 195 THR A CA 1
ATOM 1475 C C . THR A 1 195 ? -13.539 -5.390 -12.005 1.00 72.44 195 THR A C 1
ATOM 1477 O O . THR A 1 195 ? -14.451 -4.777 -12.558 1.00 72.44 195 THR A O 1
ATOM 1480 N N . VAL A 1 196 ? -13.669 -5.877 -10.771 1.00 80.31 196 VAL A N 1
ATOM 1481 C CA . VAL A 1 196 ? -14.821 -5.616 -9.893 1.00 80.31 196 VAL A CA 1
ATOM 1482 C C . VAL A 1 196 ? -14.442 -4.594 -8.830 1.00 80.31 196 VAL A C 1
ATOM 1484 O O . VAL A 1 196 ? -13.253 -4.352 -8.589 1.00 80.31 196 VAL A O 1
ATOM 1487 N N . TRP A 1 197 ? -15.451 -4.018 -8.181 1.00 88.19 197 TRP A N 1
ATOM 1488 C CA . TRP A 1 197 ? -15.232 -3.181 -7.009 1.00 88.19 197 TRP A CA 1
ATOM 1489 C C . TRP A 1 197 ? -14.502 -3.945 -5.905 1.00 88.19 197 TRP A C 1
ATOM 1491 O O . TRP A 1 197 ? -14.823 -5.095 -5.608 1.00 88.19 197 TRP A O 1
ATOM 1501 N N . HIS A 1 198 ? -13.534 -3.288 -5.278 1.00 92.00 198 HIS A N 1
ATOM 1502 C CA . HIS A 1 198 ? -12.732 -3.840 -4.195 1.00 92.00 198 HIS A CA 1
ATOM 1503 C C . HIS A 1 198 ? -12.559 -2.776 -3.106 1.00 92.00 198 HIS A C 1
ATOM 1505 O O . HIS A 1 198 ? -11.983 -1.716 -3.348 1.00 92.00 198 HIS A O 1
ATOM 1511 N N . GLY A 1 199 ? -13.107 -3.041 -1.917 1.00 90.69 199 GLY A N 1
ATOM 1512 C CA . GLY A 1 199 ? -13.216 -2.069 -0.817 1.00 90.69 199 GLY A CA 1
ATOM 1513 C C . GLY A 1 199 ? -11.900 -1.736 -0.125 1.00 90.69 199 GLY A C 1
ATOM 1514 O O . GLY A 1 199 ? -11.777 -0.672 0.480 1.00 90.69 199 GLY A O 1
ATOM 1515 N N . GLY A 1 200 ? -10.902 -2.612 -0.234 1.00 91.75 200 GLY A N 1
ATOM 1516 C CA . GLY A 1 200 ? -9.683 -2.525 0.559 1.00 91.75 200 GLY A CA 1
ATOM 1517 C C . GLY A 1 200 ? -8.382 -2.679 -0.217 1.00 91.75 200 GLY A C 1
ATOM 1518 O O . GLY A 1 200 ? -8.292 -2.473 -1.428 1.00 91.75 200 GLY A O 1
ATOM 1519 N N . LEU A 1 201 ? -7.334 -3.037 0.521 1.00 91.69 201 LEU A N 1
ATOM 1520 C CA . LEU A 1 201 ? -5.997 -3.323 0.016 1.00 91.69 201 LEU A CA 1
ATOM 1521 C C . LEU A 1 201 ? -5.547 -4.713 0.449 1.00 91.69 201 LEU A C 1
ATOM 1523 O O . LEU A 1 201 ? -5.742 -5.134 1.591 1.00 91.69 201 LEU A O 1
ATOM 1527 N N . HIS A 1 202 ? -4.864 -5.399 -0.462 1.00 89.00 202 HIS A N 1
ATOM 1528 C CA . HIS A 1 202 ? -4.170 -6.641 -0.159 1.00 89.00 202 HIS A CA 1
ATOM 1529 C C . HIS A 1 202 ? -2.729 -6.375 0.277 1.00 89.00 202 HIS A C 1
ATOM 1531 O O . HIS A 1 202 ? -1.922 -5.841 -0.482 1.00 89.00 202 HIS A O 1
ATOM 1537 N N . LEU A 1 203 ? -2.382 -6.817 1.486 1.00 87.75 203 LEU A N 1
ATOM 1538 C CA . LEU A 1 203 ? -1.024 -6.736 2.020 1.00 87.75 203 LEU A CA 1
ATOM 1539 C C . LEU A 1 203 ? -0.483 -8.144 2.254 1.00 87.75 203 LEU A C 1
ATOM 1541 O O . LEU A 1 203 ? -1.114 -8.963 2.922 1.00 87.75 203 LEU A O 1
ATOM 1545 N N . ARG A 1 204 ? 0.687 -8.442 1.682 1.00 79.75 204 ARG A N 1
ATOM 1546 C CA . ARG A 1 204 ? 1.340 -9.756 1.786 1.00 79.75 204 ARG A CA 1
ATOM 1547 C C . ARG A 1 204 ? 2.415 -9.820 2.854 1.00 79.75 204 ARG A C 1
ATOM 1549 O O . ARG A 1 204 ? 3.093 -8.841 3.105 1.00 79.75 204 ARG A O 1
ATOM 1556 N N . GLY A 1 205 ? 2.621 -10.997 3.418 1.00 73.06 205 GLY A N 1
ATOM 1557 C CA . GLY A 1 205 ? 3.630 -11.255 4.438 1.00 73.06 205 GLY A CA 1
ATOM 1558 C C . GLY A 1 205 ? 3.764 -12.749 4.705 1.00 73.06 205 GLY A C 1
ATOM 1559 O O . GLY A 1 205 ? 3.208 -13.582 3.987 1.00 73.06 205 GLY A O 1
ATOM 1560 N N . GLU A 1 206 ? 4.512 -13.101 5.740 1.00 72.12 206 GLU A N 1
ATOM 1561 C CA . GLU A 1 206 ? 4.663 -14.486 6.174 1.00 72.12 206 GLU A CA 1
ATOM 1562 C C . GLU A 1 206 ? 3.396 -14.974 6.889 1.00 72.12 206 GLU A C 1
ATOM 1564 O O . GLU A 1 206 ? 2.992 -14.427 7.924 1.00 72.12 206 GLU A O 1
ATOM 1569 N N . ARG A 1 207 ? 2.772 -16.014 6.323 1.00 75.19 207 ARG A N 1
ATOM 1570 C CA . ARG A 1 207 ? 1.582 -16.670 6.874 1.00 75.19 207 ARG A CA 1
ATOM 1571 C C . ARG A 1 207 ? 1.880 -17.182 8.278 1.00 75.19 207 ARG A C 1
ATOM 1573 O O . ARG A 1 207 ? 2.807 -17.956 8.476 1.00 75.19 207 ARG A O 1
ATOM 1580 N N . GLY A 1 208 ? 1.030 -16.821 9.227 1.00 73.44 208 GLY A N 1
ATOM 1581 C CA . GLY A 1 208 ? 1.080 -17.347 10.581 1.00 73.44 208 GLY A CA 1
ATOM 1582 C C . GLY A 1 208 ? 2.232 -16.819 11.439 1.00 73.44 208 GLY A C 1
ATOM 1583 O O . GLY A 1 208 ? 2.345 -17.259 12.583 1.00 73.44 208 GLY A O 1
ATOM 1584 N N . ALA A 1 209 ? 3.033 -15.888 10.919 1.00 68.12 209 ALA A N 1
ATOM 1585 C CA . ALA A 1 209 ? 4.126 -15.238 11.642 1.00 68.12 209 ALA A CA 1
ATOM 1586 C C . ALA A 1 209 ? 4.018 -13.706 11.601 1.00 68.12 209 ALA A C 1
ATOM 1588 O O . ALA A 1 209 ? 4.397 -13.021 12.551 1.00 68.12 209 ALA A O 1
ATOM 1589 N N . THR A 1 210 ? 3.454 -13.145 10.526 1.00 73.00 210 THR A N 1
ATOM 1590 C CA . THR A 1 210 ? 3.280 -11.692 10.409 1.00 73.00 210 THR A CA 1
ATOM 1591 C C . THR A 1 210 ? 2.147 -11.214 11.307 1.00 73.00 210 THR A C 1
ATOM 1593 O O . THR A 1 210 ? 1.018 -11.690 11.194 1.00 73.00 210 THR A O 1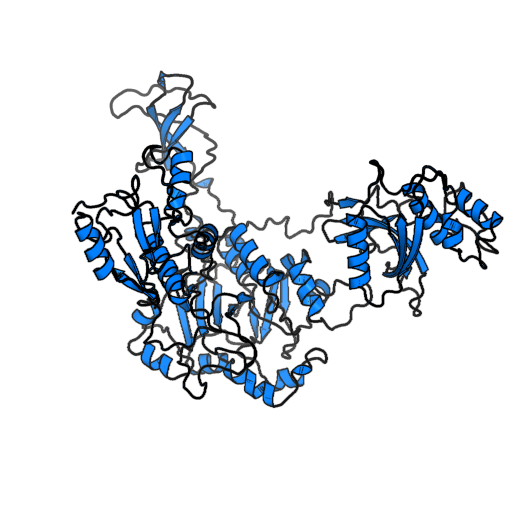
ATOM 1596 N N . VAL A 1 211 ? 2.434 -10.255 12.186 1.00 76.50 211 VAL A N 1
ATOM 1597 C CA . VAL A 1 211 ? 1.452 -9.683 13.116 1.00 76.50 211 VAL A CA 1
ATOM 1598 C C . VAL A 1 211 ? 0.645 -8.588 12.421 1.00 76.50 211 VAL A C 1
ATOM 1600 O O . VAL A 1 211 ? 1.202 -7.691 11.789 1.00 76.50 211 VAL A O 1
ATOM 1603 N N . ILE A 1 212 ? -0.675 -8.643 12.573 1.00 85.75 212 ILE A N 1
ATOM 1604 C CA . ILE A 1 212 ? -1.613 -7.605 12.143 1.00 85.75 212 ILE A CA 1
ATOM 1605 C C . ILE A 1 212 ? -1.969 -6.773 13.368 1.00 85.75 212 ILE A C 1
ATOM 1607 O O . ILE A 1 212 ? -2.347 -7.336 14.398 1.00 85.75 212 ILE A O 1
ATOM 1611 N N . GLY A 1 213 ? -1.826 -5.454 13.273 1.00 83.81 213 GLY A N 1
ATOM 1612 C CA . GLY A 1 213 ? -2.171 -4.536 14.357 1.00 83.81 213 GLY A CA 1
ATOM 1613 C C . GLY A 1 213 ? -3.311 -3.603 13.967 1.00 83.81 213 GLY A C 1
ATOM 1614 O O . GLY A 1 213 ? -3.586 -3.415 12.785 1.00 83.81 213 GLY A O 1
ATOM 1615 N N . ALA A 1 214 ? -3.968 -3.011 14.961 1.00 84.56 214 ALA A N 1
ATOM 1616 C CA . ALA A 1 214 ? -5.007 -2.018 14.718 1.00 84.56 214 ALA A CA 1
ATOM 1617 C C . ALA A 1 214 ? -4.411 -0.762 14.060 1.00 84.56 214 ALA A C 1
ATOM 1619 O O . ALA A 1 214 ? -3.390 -0.240 14.503 1.00 84.56 214 ALA A O 1
ATOM 1620 N N . CYS A 1 215 ? -5.045 -0.255 13.005 1.00 82.75 215 CYS A N 1
ATOM 1621 C CA . CYS A 1 215 ? -4.622 0.969 12.326 1.00 82.75 215 CYS A CA 1
ATOM 1622 C C . CYS A 1 215 ? -4.971 2.239 13.106 1.00 82.75 215 CYS A C 1
ATOM 1624 O O . CYS A 1 215 ? -4.386 3.278 12.847 1.00 82.75 215 CYS A O 1
ATOM 1626 N N . ALA A 1 216 ? -5.927 2.181 14.028 1.00 80.38 216 ALA A N 1
ATOM 1627 C CA . ALA A 1 216 ? -6.329 3.298 14.867 1.00 80.38 216 ALA A CA 1
ATOM 1628 C C . ALA A 1 216 ? -7.024 2.782 16.124 1.00 80.38 216 ALA A C 1
ATOM 1630 O O . ALA A 1 216 ? -7.496 1.639 16.142 1.00 80.38 216 ALA A O 1
ATOM 1631 N N . ASP A 1 217 ? -7.134 3.645 17.131 1.00 80.62 217 ASP A N 1
ATOM 1632 C CA . ASP A 1 217 ? -7.937 3.372 18.320 1.00 80.62 217 ASP A CA 1
ATOM 1633 C C . ASP A 1 217 ? -9.372 3.041 17.918 1.00 80.62 217 ASP A C 1
ATOM 1635 O O . ASP A 1 217 ? -9.979 3.724 17.086 1.00 80.62 217 ASP A O 1
ATOM 1639 N N . GLY A 1 218 ? -9.932 1.993 18.506 1.00 87.38 218 GLY A N 1
ATOM 1640 C CA . GLY A 1 218 ? -11.268 1.548 18.149 1.00 87.38 218 GLY A CA 1
ATOM 1641 C C . GLY A 1 218 ? -11.858 0.557 19.132 1.00 87.38 218 GLY A C 1
ATOM 1642 O O . GLY A 1 218 ? -11.227 0.113 20.087 1.00 87.38 218 GLY A O 1
ATOM 1643 N N . GLU A 1 219 ? -13.106 0.211 18.875 1.00 91.50 219 GLU A N 1
ATOM 1644 C CA . GLU A 1 219 ? -13.851 -0.816 19.582 1.00 91.50 219 GLU A CA 1
ATOM 1645 C C . GLU A 1 219 ? -13.978 -2.044 18.684 1.00 91.50 219 GLU A C 1
ATOM 1647 O O . GLU A 1 219 ? -14.408 -1.947 17.534 1.00 91.50 219 GLU A O 1
ATOM 1652 N N . LEU A 1 220 ? -13.622 -3.216 19.200 1.00 93.81 220 LEU A N 1
ATOM 1653 C CA . LEU A 1 220 ? -13.753 -4.472 18.478 1.00 93.81 220 LEU A CA 1
ATOM 1654 C C . LEU A 1 220 ? -15.212 -4.923 18.523 1.00 93.81 220 LEU A C 1
ATOM 1656 O O . LEU A 1 220 ? -15.679 -5.464 19.522 1.00 93.81 220 LEU A O 1
ATOM 1660 N N . VAL A 1 221 ? -15.955 -4.677 17.446 1.00 95.56 221 VAL A N 1
ATOM 1661 C CA . VAL A 1 221 ? -17.413 -4.877 17.415 1.00 95.56 221 VAL A CA 1
ATOM 1662 C C . VAL A 1 221 ? -17.810 -6.263 16.923 1.00 95.56 221 VAL A C 1
ATOM 1664 O O . VAL A 1 221 ? -18.804 -6.816 17.398 1.00 95.56 221 VAL A O 1
ATOM 1667 N N . ALA A 1 222 ? -17.022 -6.865 16.032 1.00 96.00 222 ALA A N 1
ATOM 1668 C CA . ALA A 1 222 ? -17.280 -8.208 15.530 1.00 96.00 222 ALA A CA 1
ATOM 1669 C C . ALA A 1 222 ? -15.990 -8.973 15.246 1.00 96.00 222 ALA A C 1
ATOM 1671 O O . ALA A 1 222 ? -14.979 -8.393 14.850 1.00 96.00 222 ALA A O 1
ATOM 1672 N N . ALA A 1 223 ? -16.046 -10.290 15.400 1.00 94.94 223 ALA A N 1
ATOM 1673 C CA . ALA A 1 223 ? -14.988 -11.173 14.942 1.00 94.94 223 ALA A CA 1
ATOM 1674 C C . ALA A 1 223 ? -15.542 -12.541 14.546 1.00 94.94 223 ALA A C 1
ATOM 1676 O O . ALA A 1 223 ? -16.535 -13.019 15.098 1.00 94.94 223 ALA A O 1
ATOM 1677 N N . ARG A 1 224 ? -14.848 -13.192 13.619 1.00 93.19 224 ARG A N 1
ATOM 1678 C CA . ARG A 1 224 ? -14.990 -14.615 13.310 1.00 93.19 224 ARG A CA 1
ATOM 1679 C C . ARG A 1 224 ? -13.596 -15.222 13.411 1.00 93.19 224 ARG A C 1
ATOM 1681 O O . ARG A 1 224 ? -12.728 -14.870 12.621 1.00 93.19 224 ARG A O 1
ATOM 1688 N N . MET A 1 225 ? -13.377 -16.074 14.412 1.00 87.62 225 MET A N 1
ATOM 1689 C CA . MET A 1 225 ? -12.048 -16.593 14.769 1.00 87.62 225 MET A CA 1
ATOM 1690 C C . MET A 1 225 ? -12.126 -18.077 15.123 1.00 87.62 225 MET A C 1
ATOM 1692 O O . MET A 1 225 ? -12.004 -18.446 16.292 1.00 87.62 225 MET A O 1
ATOM 1696 N N . PHE A 1 226 ? -12.364 -18.931 14.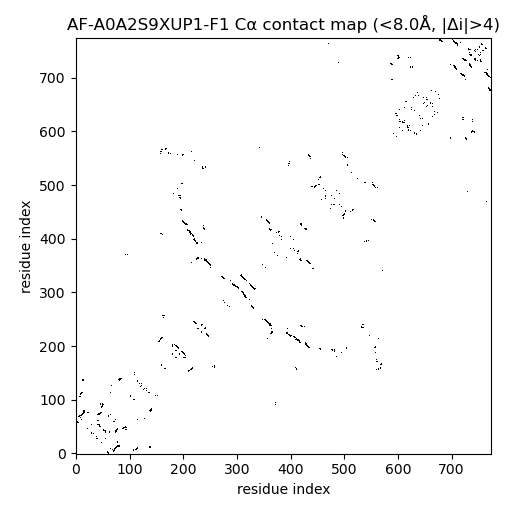131 1.00 76.12 226 PHE A N 1
ATOM 1697 C CA . PHE A 1 226 ? -12.489 -20.367 14.372 1.00 76.12 226 PHE A CA 1
ATOM 1698 C C . PHE A 1 226 ? -11.352 -21.176 13.765 1.00 76.12 226 PHE A C 1
ATOM 1700 O O . PHE A 1 226 ? -10.655 -20.734 12.848 1.00 76.12 226 PHE A O 1
ATOM 1707 N N . GLU A 1 227 ? -11.151 -22.345 14.370 1.00 75.12 227 GLU A N 1
ATOM 1708 C CA . GLU A 1 227 ? -10.102 -23.296 14.031 1.00 75.12 227 GLU A CA 1
ATOM 1709 C C . GLU A 1 227 ? -10.417 -24.013 12.722 1.00 75.12 227 GLU A C 1
ATOM 1711 O O . GLU A 1 227 ? -11.562 -24.392 12.478 1.00 75.12 227 GLU A O 1
ATOM 1716 N N . THR A 1 228 ? -9.368 -24.263 11.937 1.00 66.44 228 THR A N 1
ATOM 1717 C CA . THR A 1 228 ? -9.445 -25.208 10.828 1.00 66.44 228 THR A CA 1
ATOM 1718 C C . THR A 1 228 ? -9.492 -26.649 11.318 1.00 66.44 228 THR A C 1
ATOM 1720 O O . THR A 1 228 ? -8.480 -27.155 11.806 1.00 66.44 228 THR A O 1
ATOM 1723 N N . ASP A 1 229 ? -10.619 -27.338 11.140 1.00 56.19 229 ASP A N 1
ATOM 1724 C CA . ASP A 1 229 ? -10.693 -28.773 11.429 1.00 56.19 229 ASP A CA 1
ATOM 1725 C C . ASP A 1 229 ? -10.104 -29.652 10.304 1.00 56.19 229 ASP A C 1
ATOM 1727 O O . ASP A 1 229 ? -9.690 -29.182 9.240 1.00 56.19 229 ASP A O 1
ATOM 1731 N N . ALA A 1 230 ? -10.038 -30.964 10.551 1.00 43.06 230 ALA A N 1
ATOM 1732 C CA . ALA A 1 230 ? -9.484 -31.946 9.616 1.00 43.06 230 ALA A CA 1
ATOM 1733 C C . ALA A 1 230 ? -10.253 -32.048 8.281 1.00 43.06 230 ALA A C 1
ATOM 1735 O O . ALA A 1 230 ? -9.697 -32.565 7.310 1.00 43.06 230 ALA A O 1
ATOM 1736 N N . ASP A 1 231 ? -11.487 -31.538 8.223 1.00 49.84 231 ASP A N 1
ATOM 1737 C CA . ASP A 1 231 ? -12.325 -31.485 7.023 1.00 49.84 231 ASP A CA 1
ATOM 1738 C C . ASP A 1 231 ? -12.148 -30.158 6.251 1.00 49.84 231 ASP A C 1
ATOM 1740 O O . ASP A 1 231 ? -12.721 -29.973 5.173 1.00 49.84 231 ASP A O 1
ATOM 1744 N N . GLY A 1 232 ? -11.319 -29.240 6.764 1.00 54.56 232 GLY A N 1
ATOM 1745 C CA . GLY A 1 232 ? -11.034 -27.936 6.168 1.00 54.56 232 GLY A CA 1
ATOM 1746 C C . GLY A 1 232 ? -12.029 -26.836 6.549 1.00 54.56 232 GLY A C 1
ATOM 1747 O O . GLY A 1 232 ? -11.965 -25.751 5.962 1.00 54.56 232 GLY A O 1
ATOM 1748 N N . GLN A 1 233 ? -12.927 -27.071 7.514 1.00 52.69 233 GLN A N 1
ATOM 1749 C CA . GLN A 1 233 ? -13.834 -26.041 8.038 1.00 52.69 233 GLN A CA 1
ATOM 1750 C C . GLN A 1 233 ? -12.999 -24.953 8.703 1.00 52.69 233 GLN A C 1
ATOM 1752 O O . GLN A 1 233 ? -12.379 -25.240 9.707 1.00 52.69 233 GLN A O 1
ATOM 1757 N N . GLY A 1 234 ? -12.945 -23.741 8.145 1.00 55.25 234 GLY A N 1
ATOM 1758 C CA . GLY A 1 234 ? -12.015 -22.668 8.558 1.00 55.25 234 GLY A CA 1
ATOM 1759 C C . GLY A 1 234 ? -11.276 -22.052 7.372 1.00 55.25 234 GLY A C 1
ATOM 1760 O O . GLY A 1 234 ? -10.894 -20.881 7.394 1.00 55.25 234 GLY A O 1
ATOM 1761 N N . HIS A 1 235 ? -11.181 -22.807 6.272 1.00 68.06 235 HIS A N 1
ATOM 1762 C CA . HIS A 1 235 ? -10.766 -22.293 4.973 1.00 68.06 235 HIS A CA 1
ATOM 1763 C C . HIS A 1 235 ? -11.938 -22.341 4.000 1.00 68.06 235 HIS A C 1
ATOM 1765 O O . HIS A 1 235 ? -12.440 -23.403 3.634 1.00 68.06 235 HIS A O 1
ATOM 1771 N N . GLY A 1 236 ? -12.320 -21.171 3.502 1.00 71.31 236 GLY A N 1
ATOM 1772 C CA . GLY A 1 236 ? -13.048 -21.081 2.252 1.00 71.31 236 GLY A CA 1
ATOM 1773 C C . GLY A 1 236 ? -12.177 -21.570 1.094 1.00 71.31 236 GLY A C 1
ATOM 1774 O O . GLY A 1 236 ? -10.971 -21.816 1.218 1.00 71.31 236 GLY A O 1
ATOM 1775 N N . HIS A 1 237 ? -12.779 -21.669 -0.088 1.00 76.12 237 HIS A N 1
ATOM 1776 C CA . HIS A 1 237 ? -12.047 -22.065 -1.290 1.00 76.12 237 HIS A CA 1
ATOM 1777 C C . HIS A 1 237 ? -10.809 -21.187 -1.536 1.00 76.12 237 HIS A C 1
ATOM 1779 O O . HIS A 1 237 ? -9.764 -21.696 -1.942 1.00 76.12 237 HIS A O 1
ATOM 1785 N N . TYR A 1 238 ? -10.928 -19.892 -1.231 1.00 77.25 238 TYR A N 1
ATOM 1786 C CA . TYR A 1 238 ? -9.899 -18.885 -1.457 1.00 77.25 238 TYR A CA 1
ATOM 1787 C C . TYR A 1 238 ? -9.006 -18.592 -0.247 1.00 77.25 238 TYR A C 1
ATOM 1789 O O . TYR A 1 238 ? -8.204 -17.676 -0.326 1.00 77.25 238 TYR A O 1
ATOM 1797 N N . GLY A 1 239 ? -9.101 -19.340 0.856 1.00 83.25 239 GLY A N 1
ATOM 1798 C CA . GLY A 1 239 ? -8.270 -19.107 2.042 1.00 83.25 239 GLY A CA 1
ATOM 1799 C C . GLY A 1 239 ? -9.086 -18.905 3.311 1.00 83.25 239 GLY A C 1
ATOM 1800 O O . GLY A 1 239 ? -10.221 -19.370 3.396 1.00 83.25 239 GLY A O 1
ATOM 1801 N N . SER A 1 240 ? -8.490 -18.262 4.313 1.00 89.25 240 SER A N 1
ATOM 1802 C CA . SER A 1 240 ? -9.131 -18.091 5.621 1.00 89.25 240 SER A CA 1
ATOM 1803 C C . SER A 1 240 ? -10.389 -17.226 5.527 1.00 89.25 240 SER A C 1
ATOM 1805 O O . SER A 1 240 ? -10.406 -16.227 4.814 1.00 89.25 240 SER A O 1
ATOM 1807 N N . VAL A 1 241 ? -11.434 -17.596 6.264 1.00 91.00 241 VAL A N 1
ATOM 1808 C CA . VAL A 1 241 ? -12.671 -16.804 6.399 1.00 91.00 241 VAL A CA 1
ATOM 1809 C C . VAL A 1 241 ? -12.703 -15.982 7.694 1.00 91.00 241 VAL A C 1
ATOM 1811 O O . VAL A 1 241 ? -13.720 -15.358 7.994 1.00 91.00 241 VAL A O 1
ATOM 1814 N N . ASN A 1 242 ? -11.626 -16.025 8.486 1.00 93.12 242 ASN A N 1
ATOM 1815 C CA . ASN A 1 242 ? -11.547 -15.323 9.760 1.00 93.12 242 ASN A CA 1
ATOM 1816 C C . ASN A 1 242 ? -11.291 -13.830 9.554 1.00 93.12 242 ASN A C 1
ATOM 1818 O O . ASN A 1 242 ? -10.469 -13.438 8.717 1.00 93.12 242 ASN A O 1
ATOM 1822 N N . PHE A 1 243 ? -11.958 -13.018 10.371 1.00 95.69 243 PHE A N 1
ATOM 1823 C CA . PHE A 1 243 ? -11.814 -11.570 10.364 1.00 95.69 243 PHE A CA 1
ATOM 1824 C C . PHE A 1 243 ? -12.017 -10.950 11.741 1.00 95.69 243 PHE A C 1
ATOM 1826 O O . PHE A 1 243 ? -12.648 -11.532 12.628 1.00 95.69 243 PHE A O 1
ATOM 1833 N N . ILE A 1 244 ? -11.521 -9.723 11.865 1.00 95.88 244 ILE A N 1
ATOM 1834 C CA . ILE A 1 244 ? -11.807 -8.796 12.958 1.00 95.88 244 ILE A CA 1
ATOM 1835 C C . ILE A 1 244 ? -12.352 -7.504 12.348 1.00 95.88 244 ILE A C 1
ATOM 1837 O O . ILE A 1 244 ? -11.825 -7.017 11.347 1.00 95.88 244 ILE A O 1
ATOM 1841 N N . LEU A 1 245 ? -13.397 -6.956 12.966 1.00 97.69 245 LEU A N 1
ATOM 1842 C CA . LEU A 1 245 ? -14.009 -5.684 12.605 1.00 97.69 245 LEU A CA 1
ATOM 1843 C C . LEU A 1 245 ? -13.906 -4.708 13.778 1.00 97.69 245 LEU A C 1
ATOM 1845 O O . LEU A 1 245 ? -14.417 -4.977 14.872 1.00 97.69 245 LEU A O 1
ATOM 1849 N N . LEU A 1 246 ? -13.273 -3.566 13.529 1.00 95.88 246 LEU A N 1
ATOM 1850 C CA . LEU A 1 246 ? -13.195 -2.452 14.468 1.00 95.88 246 LEU A CA 1
ATOM 1851 C C . LEU A 1 246 ? -14.172 -1.352 14.062 1.00 95.88 246 LEU A C 1
ATOM 1853 O O . LEU A 1 246 ? -14.270 -1.030 12.882 1.00 95.88 246 LEU A O 1
ATOM 1857 N N . ARG A 1 247 ? -14.852 -0.757 15.042 1.00 94.88 247 ARG A N 1
ATOM 1858 C CA . ARG A 1 247 ? -15.585 0.504 14.914 1.00 94.88 247 ARG A CA 1
ATOM 1859 C C . ARG A 1 247 ? -14.748 1.616 15.522 1.00 94.88 247 ARG A C 1
ATOM 1861 O O . ARG A 1 247 ? -14.239 1.482 16.632 1.00 94.88 247 ARG A O 1
ATOM 1868 N N . HIS A 1 248 ? -14.668 2.734 14.828 1.00 91.00 248 HIS A N 1
ATOM 1869 C CA . HIS A 1 248 ? -13.922 3.901 15.259 1.00 91.00 248 HIS A CA 1
ATOM 1870 C C . HIS A 1 248 ? -14.843 5.112 15.333 1.00 91.00 248 HIS A C 1
ATOM 1872 O O . HIS A 1 248 ? -15.769 5.248 14.530 1.00 91.00 248 HIS A O 1
ATOM 1878 N N . VAL A 1 249 ? -14.567 5.998 16.289 1.00 86.19 249 VAL A N 1
ATOM 1879 C CA . VAL A 1 249 ? -15.282 7.264 16.451 1.00 86.19 249 VAL A CA 1
ATOM 1880 C C . VAL A 1 249 ? -14.264 8.380 16.632 1.00 86.19 249 VAL A C 1
ATOM 1882 O O . VAL A 1 249 ? -13.445 8.326 17.549 1.00 86.19 249 VAL A O 1
ATOM 1885 N N . ALA A 1 250 ? -14.332 9.403 15.783 1.00 78.25 250 ALA A N 1
ATOM 1886 C CA . ALA A 1 250 ? -13.479 10.584 15.877 1.00 78.25 250 ALA A CA 1
ATOM 1887 C C . ALA A 1 250 ? -14.309 11.860 15.868 1.00 78.25 250 ALA A C 1
ATOM 1889 O O . ALA A 1 250 ? -15.326 11.959 15.191 1.00 78.25 250 ALA A O 1
ATOM 1890 N N . SER A 1 251 ? -13.837 12.866 16.594 1.00 70.69 251 SER A N 1
ATOM 1891 C CA . SER A 1 251 ? -14.412 14.208 16.620 1.00 70.69 251 SER A CA 1
ATOM 1892 C C . SER A 1 251 ? -13.324 15.259 16.445 1.00 70.69 251 SER A C 1
ATOM 1894 O O . SER A 1 251 ? -12.154 15.015 16.761 1.00 70.69 251 SER A O 1
ATOM 1896 N N . ALA A 1 252 ? -13.724 16.469 16.042 1.00 63.12 252 ALA A N 1
ATOM 1897 C CA . ALA A 1 252 ? -12.832 17.628 15.966 1.00 63.12 252 ALA A CA 1
ATOM 1898 C C . ALA A 1 252 ? -12.029 17.827 17.261 1.00 63.12 252 ALA A C 1
ATOM 1900 O O . ALA A 1 252 ? -10.837 18.120 17.234 1.00 63.12 252 ALA A O 1
ATOM 1901 N N . THR A 1 253 ? -12.672 17.634 18.415 1.00 57.62 253 THR A N 1
ATOM 1902 C CA . THR A 1 253 ? -12.038 17.780 19.730 1.00 57.62 253 THR A CA 1
ATOM 1903 C C . THR A 1 253 ? -10.963 16.722 19.974 1.00 57.62 253 THR A C 1
ATOM 1905 O O . THR A 1 253 ? -9.894 17.074 20.470 1.00 57.62 253 THR A O 1
ATOM 1908 N N . GLN A 1 254 ? -11.218 15.459 19.615 1.00 58.00 254 GLN A N 1
ATOM 1909 C CA . GLN A 1 254 ? -10.253 14.362 19.772 1.00 58.00 254 GLN A CA 1
ATOM 1910 C C . GLN A 1 254 ? -9.038 14.560 18.856 1.00 58.00 254 GLN A C 1
ATOM 1912 O O . GLN A 1 254 ? -7.912 14.580 19.349 1.00 58.00 254 GLN A O 1
ATOM 1917 N N . LEU A 1 255 ? -9.245 14.863 17.566 1.00 56.25 255 LEU A N 1
ATOM 1918 C CA . LEU A 1 255 ? -8.124 15.113 16.647 1.00 56.25 255 LEU A CA 1
ATOM 1919 C C . LEU A 1 255 ? -7.311 16.359 17.032 1.00 56.25 255 LEU A C 1
ATOM 1921 O O . LEU A 1 255 ? -6.084 16.353 16.949 1.00 56.25 255 LEU A O 1
ATOM 1925 N N . ARG A 1 256 ? -7.960 17.428 17.519 1.00 54.31 256 ARG A N 1
ATOM 1926 C CA . ARG A 1 256 ? -7.261 18.620 18.037 1.00 54.31 256 ARG A CA 1
ATOM 1927 C C . ARG A 1 256 ? -6.413 18.314 19.274 1.00 54.31 256 ARG A C 1
ATOM 1929 O O . ARG A 1 256 ? -5.397 18.973 19.477 1.00 54.31 256 ARG A O 1
ATOM 1936 N N . GLN A 1 257 ? -6.828 17.375 20.127 1.00 46.72 257 GLN A N 1
ATOM 1937 C CA . GLN A 1 257 ? -6.044 16.946 21.291 1.00 46.72 257 GLN A CA 1
ATOM 1938 C C . GLN A 1 257 ? -4.854 16.068 20.878 1.00 46.72 257 GLN A C 1
ATOM 1940 O O . GLN A 1 257 ? -3.759 16.280 21.396 1.00 46.72 257 GLN A O 1
ATOM 1945 N N . ALA A 1 258 ? -5.036 15.179 19.899 1.00 45.88 258 ALA A N 1
ATOM 1946 C CA . ALA A 1 258 ? -3.970 14.351 19.331 1.00 45.88 258 ALA A CA 1
ATOM 1947 C C . ALA A 1 258 ? -2.873 15.186 18.643 1.00 45.88 258 ALA A C 1
ATOM 1949 O O . ALA A 1 258 ? -1.686 15.012 18.922 1.00 45.88 258 ALA A O 1
ATOM 1950 N N . ASN A 1 259 ? -3.271 16.177 17.834 1.00 45.69 259 ASN A N 1
ATOM 1951 C CA . ASN A 1 259 ? -2.365 17.071 17.094 1.00 45.69 259 ASN A CA 1
ATOM 1952 C C . ASN A 1 259 ? -1.690 18.149 17.964 1.00 45.69 259 ASN A C 1
ATOM 1954 O O . ASN A 1 259 ? -0.909 18.958 17.466 1.00 45.69 259 ASN A O 1
ATOM 1958 N N . ARG A 1 260 ? -1.980 18.196 19.270 1.00 40.66 260 ARG A N 1
ATOM 1959 C CA . ARG A 1 260 ? -1.382 19.145 20.227 1.00 40.66 260 ARG A CA 1
ATOM 1960 C C . ARG A 1 260 ? -0.100 18.637 20.887 1.00 40.66 260 ARG A C 1
ATOM 1962 O O . ARG A 1 260 ? 0.374 19.256 21.844 1.00 40.66 260 ARG A O 1
ATOM 1969 N N . LYS A 1 261 ? 0.481 17.535 20.408 1.00 37.88 261 LYS A N 1
ATOM 1970 C CA . LYS A 1 261 ? 1.764 17.065 20.932 1.00 37.88 261 LYS A CA 1
ATOM 1971 C C . LYS A 1 261 ? 2.892 18.077 20.682 1.00 37.88 261 LYS A C 1
ATOM 1973 O O . LYS A 1 261 ? 2.865 18.816 19.699 1.00 37.88 261 LYS A O 1
ATOM 1978 N N . PRO A 1 262 ? 3.879 18.164 21.593 1.00 34.59 262 PRO A N 1
ATOM 1979 C CA . PRO A 1 262 ? 4.865 19.227 21.563 1.00 34.59 262 PRO A CA 1
ATOM 1980 C C . PRO A 1 262 ? 5.835 18.979 20.411 1.00 34.59 262 PRO A C 1
ATOM 1982 O O . PRO A 1 262 ? 6.645 18.061 20.474 1.00 34.59 262 PRO A O 1
ATOM 1985 N N . VAL A 1 263 ? 5.789 19.837 19.395 1.00 35.12 263 VAL A N 1
ATOM 1986 C CA . VAL A 1 263 ? 6.840 19.936 18.381 1.00 35.12 263 VAL A CA 1
ATOM 1987 C C . VAL A 1 263 ? 8.157 20.217 19.113 1.00 35.12 263 VAL A C 1
ATOM 1989 O O . VAL A 1 263 ? 8.330 21.274 19.725 1.00 35.12 263 VAL A O 1
ATOM 1992 N N . GLU A 1 264 ? 9.087 19.261 19.101 1.00 31.14 264 GLU A N 1
ATOM 1993 C CA . GLU A 1 264 ? 10.360 19.353 19.837 1.00 31.14 264 GLU A CA 1
ATOM 1994 C C . GLU A 1 264 ? 11.307 20.440 19.293 1.00 31.14 264 GLU A C 1
ATOM 1996 O O . GLU A 1 264 ? 12.340 20.742 19.892 1.00 31.14 264 GLU A O 1
ATOM 2001 N N . THR A 1 265 ? 10.936 21.113 18.202 1.00 28.67 265 THR A N 1
ATOM 2002 C CA . THR A 1 265 ? 11.683 22.227 17.613 1.00 28.67 265 THR A CA 1
ATOM 2003 C C . THR A 1 265 ? 10.770 23.408 17.275 1.00 28.67 265 THR A C 1
ATOM 2005 O O . THR A 1 265 ? 10.106 23.454 16.247 1.00 28.67 265 THR A O 1
ATOM 2008 N N . TYR A 1 266 ? 10.771 24.435 18.125 1.00 33.16 266 TYR A N 1
ATOM 2009 C CA . TYR A 1 266 ? 10.136 25.714 17.797 1.00 33.16 266 TYR A CA 1
ATOM 2010 C C . TYR A 1 266 ? 11.094 26.594 16.981 1.00 33.16 266 TYR A C 1
ATOM 2012 O O . TYR A 1 266 ? 12.225 26.841 17.402 1.00 33.16 266 TYR A O 1
ATOM 2020 N N . ARG A 1 267 ? 10.616 27.200 15.886 1.00 32.03 267 ARG A N 1
ATOM 2021 C CA . ARG A 1 267 ? 11.135 28.505 15.435 1.00 32.03 267 ARG A CA 1
ATOM 2022 C C . ARG A 1 267 ? 10.405 29.592 16.218 1.00 32.03 267 ARG A C 1
ATOM 2024 O O . ARG A 1 267 ? 9.327 30.028 15.829 1.00 32.03 267 ARG A O 1
ATOM 2031 N N . VAL A 1 268 ? 10.978 30.032 17.334 1.00 35.22 268 VAL A N 1
ATOM 2032 C CA . VAL A 1 268 ? 10.409 31.145 18.105 1.00 35.22 268 VAL A CA 1
ATOM 2033 C C . VAL A 1 268 ? 10.772 32.458 17.413 1.00 35.22 268 VAL A C 1
ATOM 2035 O O . VAL A 1 268 ? 11.943 32.829 17.342 1.00 35.22 268 VAL A O 1
ATOM 2038 N N . ARG A 1 269 ? 9.773 33.198 16.922 1.00 34.56 269 ARG A N 1
ATOM 2039 C CA . ARG A 1 269 ? 9.952 34.611 16.568 1.00 34.56 269 ARG A CA 1
ATOM 2040 C C . ARG A 1 269 ? 9.889 35.402 17.872 1.00 34.56 269 ARG A C 1
ATOM 2042 O O . ARG A 1 269 ? 8.814 35.687 18.385 1.00 34.56 269 ARG A O 1
ATOM 2049 N N . ILE A 1 270 ? 11.049 35.657 18.469 1.00 40.62 270 ILE A N 1
ATOM 2050 C CA . ILE A 1 270 ? 11.123 36.274 19.794 1.00 40.62 270 ILE A CA 1
ATOM 2051 C C . ILE A 1 270 ? 10.734 37.749 19.682 1.00 40.62 270 ILE A C 1
ATOM 2053 O O . ILE A 1 270 ? 11.501 38.558 19.166 1.00 40.62 270 ILE A O 1
ATOM 2057 N N . SER A 1 271 ? 9.551 38.106 20.176 1.00 39.56 271 SER A N 1
ATOM 2058 C CA . SER A 1 271 ? 9.137 39.505 20.312 1.00 39.56 271 SER A CA 1
ATOM 2059 C C . SER A 1 271 ? 9.786 40.174 21.531 1.00 39.56 271 SER A C 1
ATOM 2061 O O . SER A 1 271 ? 10.044 41.377 21.500 1.00 39.56 271 SER A O 1
ATOM 2063 N N . THR A 1 272 ? 10.091 39.430 22.609 1.00 44.88 272 THR A N 1
ATOM 2064 C CA . THR A 1 272 ? 10.804 39.946 23.798 1.00 44.88 272 THR A CA 1
ATOM 2065 C C . THR A 1 272 ? 11.491 38.820 24.601 1.00 44.88 272 THR A C 1
ATOM 2067 O O . THR A 1 272 ? 10.849 37.838 24.968 1.00 44.88 272 THR A O 1
ATOM 2070 N N . LEU A 1 273 ? 12.792 38.956 24.904 1.00 51.19 273 LEU A N 1
ATOM 2071 C CA . LEU A 1 273 ? 13.570 38.058 25.785 1.00 51.19 273 LEU A CA 1
ATOM 2072 C C . LEU A 1 273 ? 13.724 38.707 27.168 1.00 51.19 273 LEU A C 1
ATOM 2074 O O . LEU A 1 273 ? 14.270 39.804 27.259 1.00 51.19 273 LEU A O 1
ATOM 2078 N N . ASN A 1 274 ? 13.294 38.029 28.239 1.00 52.12 274 ASN A N 1
ATOM 2079 C CA . ASN A 1 274 ? 13.441 38.527 29.609 1.00 52.12 274 ASN A CA 1
ATOM 2080 C C . ASN A 1 274 ? 14.281 37.562 30.455 1.00 52.12 274 ASN A C 1
ATOM 2082 O O . ASN A 1 274 ? 13.811 36.529 30.935 1.00 52.12 274 ASN A O 1
ATOM 2086 N N . PHE A 1 275 ? 15.538 37.925 30.699 1.00 51.88 275 PHE A N 1
ATOM 2087 C CA . PHE A 1 275 ? 16.398 37.208 31.637 1.00 51.88 275 PHE A CA 1
ATOM 2088 C C . PHE A 1 275 ? 16.223 37.798 33.041 1.00 51.88 275 PHE A C 1
ATOM 2090 O O . PHE A 1 275 ? 16.659 38.916 33.313 1.00 51.88 275 PHE A O 1
ATOM 2097 N N . ARG A 1 276 ? 15.563 37.064 33.946 1.00 49.53 276 ARG A N 1
ATOM 2098 C CA . ARG A 1 276 ? 15.514 37.431 35.370 1.00 49.53 276 ARG A CA 1
ATOM 2099 C C . ARG A 1 276 ? 16.769 36.904 36.081 1.00 49.53 276 ARG A C 1
ATOM 2101 O O . ARG A 1 276 ? 17.080 35.723 35.937 1.00 49.53 276 ARG A O 1
ATOM 2108 N N . PRO A 1 277 ? 17.470 37.709 36.902 1.00 42.62 277 PRO A N 1
ATOM 2109 C CA . PRO A 1 277 ? 18.408 37.164 37.877 1.00 42.62 277 PRO A CA 1
ATOM 2110 C C . PRO A 1 277 ? 17.636 36.376 38.949 1.00 42.62 277 PRO A C 1
ATOM 2112 O O . PRO A 1 277 ? 16.472 36.674 39.215 1.00 42.62 277 PRO A O 1
ATOM 2115 N N . GLN A 1 278 ? 18.291 35.396 39.581 1.00 40.47 278 GLN A N 1
ATOM 2116 C CA . GLN A 1 278 ? 17.761 34.631 40.721 1.00 40.47 278 GLN A CA 1
ATOM 2117 C C . GLN A 1 278 ? 17.056 35.514 41.777 1.00 40.47 278 GLN A C 1
ATOM 2119 O O . GLN A 1 278 ? 17.421 36.687 41.930 1.00 40.47 278 GLN A O 1
ATOM 2124 N N . PRO A 1 279 ? 16.107 34.958 42.561 1.00 37.44 279 PRO A N 1
ATOM 2125 C CA . PRO A 1 279 ? 15.388 35.709 43.588 1.00 37.44 279 PRO A CA 1
ATOM 2126 C C . PRO A 1 279 ? 16.363 36.427 44.539 1.00 37.44 279 PRO A C 1
ATOM 2128 O O . PRO A 1 279 ? 17.147 35.776 45.227 1.00 37.44 279 PRO A O 1
ATOM 2131 N N . GLY A 1 280 ? 16.329 37.767 44.570 1.00 43.94 280 GLY A N 1
ATOM 2132 C CA . GLY A 1 280 ? 17.080 38.578 45.544 1.00 43.94 280 GLY A CA 1
ATOM 2133 C C . GLY A 1 280 ? 18.136 39.565 45.018 1.00 43.94 280 GLY A C 1
ATOM 2134 O O . GLY A 1 280 ? 18.851 40.141 45.837 1.00 43.94 280 GLY A O 1
ATOM 2135 N N . ARG A 1 281 ? 18.260 39.828 43.706 1.00 39.66 281 ARG A N 1
ATOM 2136 C CA . ARG A 1 281 ? 19.093 40.940 43.176 1.00 39.66 281 ARG A CA 1
ATOM 2137 C C . ARG A 1 281 ? 18.378 41.731 42.072 1.00 39.66 281 ARG A C 1
ATOM 2139 O O . ARG A 1 281 ? 17.587 41.160 41.329 1.00 39.66 281 ARG A O 1
ATOM 2146 N N . SER A 1 282 ? 18.629 43.046 41.991 1.00 38.53 282 SER A N 1
ATOM 2147 C CA . SER A 1 282 ? 17.920 43.955 41.073 1.00 38.53 282 SER A CA 1
ATOM 2148 C C . SER A 1 282 ? 18.188 43.631 39.599 1.00 38.53 282 SER A C 1
ATOM 2150 O O . SER A 1 282 ? 19.282 43.215 39.220 1.00 38.53 282 SER A O 1
ATOM 2152 N N . ALA A 1 283 ? 17.156 43.818 38.774 1.00 39.78 283 ALA A N 1
ATOM 2153 C CA . ALA A 1 283 ? 17.160 43.510 37.352 1.00 39.78 283 ALA A CA 1
ATOM 2154 C C . ALA A 1 283 ? 18.058 44.480 36.567 1.00 39.78 283 ALA A C 1
ATOM 2156 O O . ALA A 1 283 ? 17.762 45.671 36.472 1.00 39.78 283 ALA A O 1
ATOM 2157 N N . THR A 1 284 ? 19.129 43.973 35.960 1.00 42.62 284 THR A N 1
ATOM 2158 C CA . THR A 1 284 ? 19.804 44.654 34.848 1.00 42.62 284 THR A CA 1
ATOM 2159 C C . THR A 1 284 ? 19.278 44.066 33.546 1.00 42.62 284 THR A C 1
ATOM 2161 O O . THR A 1 284 ? 19.532 42.900 33.253 1.00 42.62 284 THR A O 1
ATOM 2164 N N . HIS A 1 285 ? 18.522 44.863 32.787 1.00 47.00 285 HIS A N 1
ATOM 2165 C CA . HIS A 1 285 ? 18.145 44.529 31.415 1.00 47.00 285 HIS A CA 1
ATOM 2166 C C . HIS A 1 285 ? 19.416 44.462 30.568 1.00 47.00 285 HIS A C 1
ATOM 2168 O O . HIS A 1 285 ? 20.281 45.330 30.687 1.00 47.00 285 HIS A O 1
ATOM 2174 N N . GLY A 1 286 ? 19.531 43.453 29.716 1.00 50.62 286 GLY A N 1
ATOM 2175 C CA . GLY A 1 286 ? 20.645 43.343 28.789 1.00 50.62 286 GLY A CA 1
ATOM 2176 C C . GLY A 1 286 ? 20.209 42.681 27.489 1.00 50.62 286 GLY A C 1
ATOM 2177 O O . GLY A 1 286 ? 19.221 41.948 27.463 1.00 50.62 286 GLY A O 1
ATOM 2178 N N . HIS A 1 287 ? 20.902 43.018 26.405 1.00 52.16 287 HIS A N 1
ATOM 2179 C CA . HIS A 1 287 ? 20.573 42.577 25.054 1.00 52.16 287 HIS A CA 1
ATOM 2180 C C . HIS A 1 287 ? 21.388 41.330 24.693 1.00 52.16 287 HIS A C 1
ATOM 2182 O O . HIS A 1 287 ? 22.604 41.331 24.857 1.00 52.16 287 HIS A O 1
ATOM 2188 N N . LEU A 1 288 ? 20.713 40.290 24.197 1.00 51.88 288 LEU A N 1
ATOM 2189 C CA . LEU A 1 288 ? 21.332 39.083 23.644 1.00 51.88 288 LEU A CA 1
ATOM 2190 C C . LEU A 1 288 ? 21.511 39.261 22.126 1.00 51.88 288 LEU A C 1
ATOM 2192 O O . LEU A 1 288 ? 20.614 39.801 21.470 1.00 51.88 288 LEU A O 1
ATOM 2196 N N . HIS A 1 289 ? 22.633 38.824 21.552 1.00 52.94 289 HIS A N 1
ATOM 2197 C CA . HIS A 1 289 ? 22.856 38.937 20.108 1.00 52.94 289 HIS A CA 1
ATOM 2198 C C . HIS A 1 289 ? 22.179 37.789 19.344 1.00 52.94 289 HIS A C 1
ATOM 2200 O O . HIS A 1 289 ? 22.067 36.673 19.837 1.00 52.94 289 HIS A O 1
ATOM 2206 N N . VAL A 1 290 ? 21.767 38.045 18.095 1.00 42.00 290 VAL A N 1
ATOM 2207 C CA . VAL A 1 290 ? 21.057 37.079 17.223 1.00 42.00 290 VAL A CA 1
ATOM 2208 C C . VAL A 1 290 ? 21.859 35.785 16.968 1.00 42.00 290 VAL A C 1
ATOM 2210 O O . VAL A 1 290 ? 21.277 34.771 16.602 1.00 42.00 290 VAL A O 1
ATOM 2213 N N . GLY A 1 291 ? 23.180 35.803 17.179 1.00 45.16 291 GLY A N 1
ATOM 2214 C CA . GLY A 1 291 ? 24.061 34.634 17.054 1.00 45.16 291 GLY A CA 1
ATOM 2215 C C . GLY A 1 291 ? 24.276 33.827 18.341 1.00 45.16 291 GLY A C 1
ATOM 2216 O O . GLY A 1 291 ? 25.008 32.839 18.308 1.00 45.16 291 GLY A O 1
ATOM 2217 N N . ASP A 1 292 ? 23.682 34.231 19.464 1.00 55.53 292 ASP A N 1
ATOM 2218 C CA . ASP A 1 292 ? 23.835 33.538 20.743 1.00 55.53 292 ASP A CA 1
ATOM 2219 C C . ASP A 1 292 ? 22.903 32.305 20.808 1.00 55.53 292 ASP A C 1
ATOM 2221 O O . ASP A 1 292 ? 21.711 32.374 20.504 1.00 55.53 292 ASP A O 1
ATOM 2225 N N . LEU A 1 293 ? 23.448 31.148 21.195 1.00 53.06 293 LEU A N 1
ATOM 2226 C CA . LEU A 1 293 ? 22.747 29.865 21.287 1.00 53.06 293 LEU A CA 1
ATOM 2227 C C . LEU A 1 293 ? 22.016 29.721 22.629 1.00 53.06 293 LEU A C 1
ATOM 2229 O O . LEU A 1 293 ? 22.615 29.828 23.704 1.00 53.06 293 LEU A O 1
ATOM 2233 N N . LEU A 1 294 ? 20.731 29.370 22.561 1.00 62.31 294 LEU A N 1
ATOM 2234 C CA . LEU A 1 294 ? 19.866 29.105 23.712 1.00 62.31 294 LEU A CA 1
ATOM 2235 C C . LEU A 1 294 ? 19.503 27.619 23.785 1.00 62.31 294 LEU A C 1
ATOM 2237 O O . LEU A 1 294 ? 19.279 26.974 22.763 1.00 62.31 294 LEU A O 1
ATOM 2241 N N . ARG A 1 295 ? 19.404 27.076 25.001 1.00 62.44 295 ARG A N 1
ATOM 2242 C CA . ARG A 1 295 ? 18.922 25.713 25.259 1.00 62.44 295 ARG A CA 1
ATOM 2243 C C . ARG A 1 295 ? 17.759 25.745 26.242 1.00 62.44 295 ARG A C 1
ATOM 2245 O O . ARG A 1 295 ? 17.816 26.442 27.254 1.00 62.44 295 ARG A O 1
ATOM 2252 N N . ARG A 1 296 ? 16.719 24.955 25.967 1.00 62.44 296 ARG A N 1
ATOM 2253 C CA . ARG A 1 296 ? 15.614 24.731 26.905 1.00 62.44 296 ARG A CA 1
ATOM 2254 C C . ARG A 1 296 ? 16.092 23.935 28.119 1.00 62.44 296 ARG A C 1
ATOM 2256 O O . ARG A 1 296 ? 16.831 22.963 27.970 1.00 62.44 296 ARG A O 1
ATOM 2263 N N . ARG A 1 297 ? 15.631 24.318 29.311 1.00 60.19 297 ARG A N 1
ATOM 2264 C CA . ARG A 1 297 ? 15.760 23.496 30.524 1.00 60.19 297 ARG A CA 1
ATOM 2265 C C . ARG A 1 297 ? 14.451 22.793 30.870 1.00 60.19 297 ARG A C 1
ATOM 2267 O O . ARG A 1 297 ? 13.370 23.270 30.536 1.00 60.19 297 ARG A O 1
ATOM 2274 N N . ALA A 1 298 ? 14.569 21.677 31.586 1.00 48.34 298 ALA A N 1
ATOM 2275 C CA . ALA A 1 298 ? 13.453 21.078 32.307 1.00 48.34 298 ALA A CA 1
ATOM 2276 C C . ALA A 1 298 ? 13.061 21.975 33.497 1.00 48.34 298 ALA A C 1
ATOM 2278 O O . ALA A 1 298 ? 13.931 22.439 34.237 1.00 48.34 298 ALA A O 1
ATOM 2279 N N . GLY A 1 299 ? 11.763 22.225 33.656 1.00 54.81 299 GLY A N 1
ATOM 2280 C CA . GLY A 1 299 ? 11.185 23.066 34.704 1.00 54.81 299 GLY A CA 1
ATOM 2281 C C . GLY A 1 299 ? 9.746 23.446 34.356 1.00 54.81 299 GLY A C 1
ATOM 2282 O O . GLY A 1 299 ? 9.402 23.508 33.173 1.00 54.81 299 GLY A O 1
ATOM 2283 N N . GLU A 1 300 ? 8.904 23.664 35.368 1.00 48.75 300 GLU A N 1
ATOM 2284 C CA . GLU A 1 300 ? 7.526 24.111 35.149 1.00 48.75 300 GLU A CA 1
ATOM 2285 C C . GLU A 1 300 ? 7.511 25.553 34.607 1.00 48.75 300 GLU A C 1
ATOM 2287 O O . GLU A 1 300 ? 8.270 26.398 35.092 1.00 48.75 300 GLU A O 1
ATOM 2292 N N . PRO A 1 301 ? 6.694 25.850 33.581 1.00 55.28 301 PRO A N 1
ATOM 2293 C CA . PRO A 1 301 ? 6.517 27.210 33.089 1.00 55.28 301 PRO A CA 1
ATOM 2294 C C . PRO A 1 301 ? 5.876 28.090 34.173 1.00 55.28 301 PRO A C 1
ATOM 2296 O O . PRO A 1 301 ? 4.867 27.716 34.766 1.00 55.28 301 PRO A O 1
ATOM 2299 N N . ASP A 1 302 ? 6.452 29.267 34.425 1.00 53.53 302 ASP A N 1
ATOM 2300 C CA . ASP A 1 302 ? 5.929 30.225 35.407 1.00 53.53 302 ASP A CA 1
ATOM 2301 C C . ASP A 1 302 ? 4.798 31.037 34.758 1.00 53.53 302 ASP A C 1
ATOM 2303 O O . ASP A 1 302 ? 5.037 31.875 33.888 1.00 53.53 302 ASP A O 1
ATOM 2307 N N . VAL A 1 303 ? 3.548 30.731 35.098 1.00 51.47 303 VAL A N 1
ATOM 2308 C CA . VAL A 1 303 ? 2.363 31.351 34.489 1.00 51.47 303 VAL A CA 1
ATOM 2309 C C . VAL A 1 303 ? 1.954 32.560 35.330 1.00 51.47 303 VAL A C 1
ATOM 2311 O O . VAL A 1 303 ? 1.149 32.427 36.249 1.00 51.47 303 VAL A O 1
ATOM 2314 N N . ASP A 1 304 ? 2.497 33.746 35.042 1.00 47.00 304 ASP A N 1
ATOM 2315 C CA . ASP A 1 304 ? 2.112 34.976 35.755 1.00 47.00 304 ASP A CA 1
ATOM 2316 C C . ASP A 1 304 ? 1.254 35.936 34.905 1.00 47.00 304 ASP A C 1
ATOM 2318 O O . ASP A 1 304 ? 1.251 35.922 33.670 1.00 47.00 304 ASP A O 1
ATOM 2322 N N . LYS A 1 305 ? 0.476 36.754 35.620 1.00 39.72 305 LYS A N 1
ATOM 2323 C CA . LYS A 1 305 ? -0.646 37.599 35.188 1.00 39.72 305 LYS A CA 1
ATOM 2324 C C . LYS A 1 305 ? -0.363 38.394 33.909 1.00 39.72 305 LYS A C 1
ATOM 2326 O O . LYS A 1 305 ? 0.312 39.420 33.924 1.00 39.72 305 LYS A O 1
ATOM 2331 N N . GLY A 1 306 ? -0.972 37.945 32.816 1.00 47.06 306 GLY A N 1
ATOM 2332 C CA . GLY A 1 306 ? -0.900 38.590 31.502 1.00 47.06 306 GLY A CA 1
ATOM 2333 C C . GLY A 1 306 ? -1.318 37.693 30.335 1.00 47.06 306 GLY A C 1
ATOM 2334 O O . GLY A 1 306 ? -1.493 38.205 29.238 1.00 47.06 306 GLY A O 1
ATOM 2335 N N . GLY A 1 307 ? -1.506 36.385 30.563 1.00 47.91 307 GLY A N 1
ATOM 2336 C CA . GLY A 1 307 ? -1.977 35.436 29.542 1.00 47.91 307 GLY A CA 1
ATOM 2337 C C . GLY A 1 307 ? -0.874 34.807 28.681 1.00 47.91 307 GLY A C 1
ATOM 2338 O O . GLY A 1 307 ? -1.188 34.065 27.757 1.00 47.91 307 GLY A O 1
ATOM 2339 N N . TYR A 1 308 ? 0.400 35.061 28.988 1.00 49.78 308 TYR A N 1
ATOM 2340 C CA . TYR A 1 308 ? 1.543 34.493 28.267 1.00 49.78 308 TYR A CA 1
ATOM 2341 C C . TYR A 1 308 ? 2.108 33.268 28.989 1.00 49.78 308 TYR A C 1
ATOM 2343 O O . TYR A 1 308 ? 2.197 33.252 30.219 1.00 49.78 308 TYR A O 1
ATOM 2351 N N . ALA A 1 309 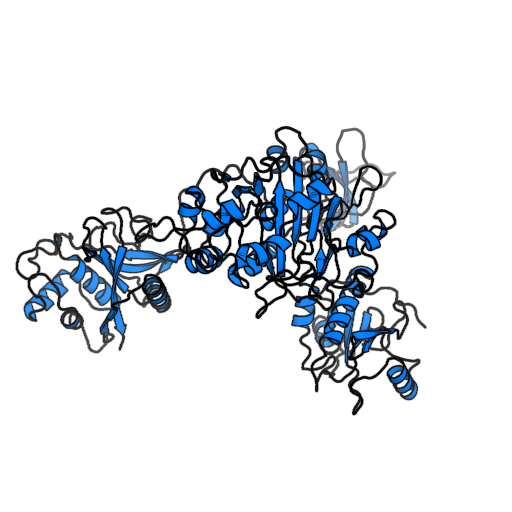? 2.531 32.264 28.219 1.00 52.88 309 ALA A N 1
ATOM 2352 C CA . ALA A 1 309 ? 3.270 31.117 28.733 1.00 52.88 309 ALA A CA 1
ATOM 2353 C C . ALA A 1 309 ? 4.776 31.395 28.638 1.00 52.88 309 ALA A C 1
ATOM 2355 O O . ALA A 1 309 ? 5.267 31.887 27.620 1.00 52.88 309 ALA A O 1
ATOM 2356 N N . TRP A 1 310 ? 5.515 31.082 29.700 1.00 59.19 310 TRP A N 1
ATOM 2357 C CA . TRP A 1 310 ? 6.944 31.373 29.793 1.00 59.19 310 TRP A CA 1
ATOM 2358 C C . TRP A 1 310 ? 7.775 30.098 29.692 1.00 59.19 310 TRP A C 1
ATOM 2360 O O . TRP A 1 310 ? 7.561 29.149 30.441 1.00 59.19 310 TRP A O 1
ATOM 2370 N N . ILE A 1 311 ? 8.753 30.080 28.783 1.00 59.72 311 ILE A N 1
ATOM 2371 C CA . ILE A 1 311 ? 9.628 28.918 28.570 1.00 59.72 311 ILE A CA 1
ATOM 2372 C C . ILE A 1 311 ? 10.972 29.154 29.273 1.00 59.72 311 ILE A C 1
ATOM 2374 O O . ILE A 1 311 ? 11.622 30.154 28.960 1.00 59.72 311 ILE A O 1
ATOM 2378 N N . PRO A 1 312 ? 11.426 28.258 30.176 1.00 63.12 312 PRO A N 1
ATOM 2379 C CA . PRO A 1 312 ? 12.731 28.376 30.822 1.00 63.12 312 PRO A CA 1
ATOM 2380 C C . PRO A 1 312 ? 13.874 28.061 29.848 1.00 63.12 312 PRO A C 1
ATOM 2382 O O . PRO A 1 312 ? 13.918 26.994 29.225 1.00 63.12 312 PRO A O 1
ATOM 2385 N N . LEU A 1 313 ? 14.833 28.982 29.750 1.00 66.88 313 LEU A N 1
ATOM 2386 C CA . LEU A 1 313 ? 15.975 28.916 28.837 1.00 66.88 313 LEU A CA 1
ATOM 2387 C C . LEU A 1 313 ? 17.298 29.185 29.565 1.00 66.88 313 LEU A C 1
ATOM 2389 O O . LEU A 1 313 ? 17.349 29.905 30.563 1.00 66.88 313 LEU A O 1
ATOM 2393 N N . GLU A 1 314 ? 18.381 28.640 29.018 1.00 69.38 314 GLU A N 1
ATOM 2394 C CA . GLU A 1 314 ? 19.764 28.911 29.411 1.00 69.38 314 GLU A CA 1
ATOM 2395 C C . GLU A 1 314 ? 20.599 29.283 28.181 1.00 69.38 314 GLU A C 1
ATOM 2397 O O . GLU A 1 314 ? 20.462 28.6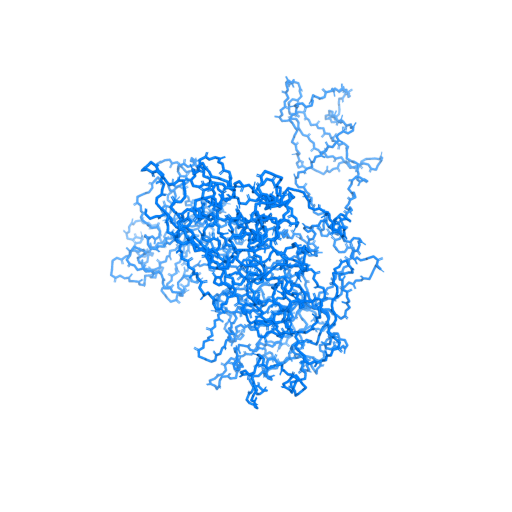71 27.118 1.00 69.38 314 GLU A O 1
ATOM 2402 N N . VAL A 1 315 ? 21.480 30.274 28.319 1.00 66.81 315 VAL A N 1
ATOM 2403 C CA . VAL A 1 315 ? 22.429 30.640 27.259 1.00 66.81 315 VAL A CA 1
ATOM 2404 C C . VAL A 1 315 ? 23.581 29.638 27.254 1.00 66.81 315 VAL A C 1
ATOM 2406 O O . VAL A 1 315 ? 24.373 29.581 28.196 1.00 66.81 315 VAL A O 1
ATOM 2409 N N . VAL A 1 316 ? 23.683 28.849 26.187 1.00 69.94 316 VAL A N 1
ATOM 2410 C CA . VAL A 1 316 ? 24.703 27.794 26.028 1.00 69.94 316 VAL A CA 1
ATOM 2411 C C . VAL A 1 316 ? 25.796 28.157 25.026 1.00 69.94 316 VAL A C 1
ATOM 2413 O O . VAL A 1 316 ? 26.803 27.461 24.941 1.00 69.94 316 VAL A O 1
ATOM 2416 N N . GLY A 1 317 ? 25.628 29.259 24.298 1.00 66.56 317 GLY A N 1
ATOM 2417 C CA . GLY A 1 317 ? 26.660 29.862 23.465 1.00 66.56 317 GLY A CA 1
ATOM 2418 C C . GLY A 1 317 ? 26.418 31.360 23.363 1.00 66.56 317 GLY A C 1
ATOM 2419 O O . GLY A 1 317 ? 25.297 31.776 23.108 1.00 66.56 317 GLY A O 1
ATOM 2420 N N . SER A 1 318 ? 27.443 32.176 23.582 1.00 64.44 318 SER A N 1
ATOM 2421 C CA . SER A 1 318 ? 27.370 33.612 23.316 1.00 64.44 318 SER A CA 1
ATOM 2422 C C . SER A 1 318 ? 28.752 34.151 22.980 1.00 64.44 318 SER A C 1
ATOM 2424 O O . SER A 1 318 ? 29.757 33.639 23.479 1.00 64.44 318 SER A O 1
ATOM 2426 N N . THR A 1 319 ? 28.804 35.183 22.138 1.00 61.25 319 THR A N 1
ATOM 2427 C CA . THR A 1 319 ? 30.048 35.947 21.922 1.00 61.25 319 THR A CA 1
ATOM 2428 C C . THR A 1 319 ? 30.442 36.805 23.129 1.00 61.25 319 THR A C 1
ATOM 2430 O O . THR A 1 319 ? 31.599 37.210 23.231 1.00 61.25 319 THR A O 1
ATOM 2433 N N . ASP A 1 320 ? 29.521 37.033 24.071 1.00 60.62 320 ASP A N 1
ATOM 2434 C CA . ASP A 1 320 ? 29.769 37.735 25.327 1.00 60.62 320 ASP A CA 1
ATOM 2435 C C . ASP A 1 320 ? 29.727 36.743 26.503 1.00 60.62 320 ASP A C 1
ATOM 2437 O O . ASP A 1 320 ? 28.685 36.204 26.890 1.00 60.62 320 ASP A O 1
ATOM 2441 N N . ALA A 1 321 ? 30.897 36.506 27.104 1.00 67.75 321 ALA A N 1
ATOM 2442 C CA . ALA A 1 321 ? 31.072 35.537 28.182 1.00 67.75 321 ALA A CA 1
ATOM 2443 C C . ALA A 1 321 ? 30.256 35.853 29.448 1.00 67.75 321 ALA A C 1
ATOM 2445 O O . ALA A 1 321 ? 30.077 34.973 30.291 1.00 67.75 321 ALA A O 1
ATOM 2446 N N . THR A 1 322 ? 29.740 37.077 29.598 1.00 63.69 322 THR A N 1
ATOM 2447 C CA . THR A 1 322 ? 28.896 37.452 30.742 1.00 63.69 322 THR A CA 1
ATOM 2448 C C . THR A 1 322 ? 27.519 36.776 30.725 1.00 63.69 322 THR A C 1
ATOM 2450 O O . THR A 1 322 ? 26.896 36.635 31.787 1.00 63.69 322 THR A O 1
ATOM 2453 N N . TRP A 1 323 ? 27.071 36.311 29.551 1.00 63.19 323 TRP A N 1
ATOM 2454 C CA . TRP A 1 323 ? 25.765 35.679 29.345 1.00 63.19 323 TRP A CA 1
ATOM 2455 C C . TRP A 1 323 ? 25.780 34.158 29.439 1.00 63.19 323 TRP A C 1
ATOM 2457 O O . TRP A 1 323 ? 24.749 33.571 29.760 1.00 63.19 323 TRP A O 1
ATOM 2467 N N . LEU A 1 324 ? 26.921 33.508 29.209 1.00 67.25 324 LEU A N 1
ATOM 2468 C CA . LEU A 1 324 ? 27.042 32.049 29.264 1.00 67.25 324 LEU A CA 1
ATOM 2469 C C . LEU A 1 324 ? 26.577 31.489 30.624 1.00 67.25 324 LEU A C 1
ATOM 2471 O O . LEU A 1 324 ? 27.013 31.934 31.686 1.00 67.25 324 LEU A O 1
ATOM 2475 N N . GLY A 1 325 ? 25.664 30.514 30.587 1.00 66.38 325 GLY A N 1
ATOM 2476 C CA . GLY A 1 325 ? 25.064 29.888 31.771 1.00 66.38 325 GLY A CA 1
ATOM 2477 C C . GLY A 1 325 ? 24.000 30.732 32.487 1.00 66.38 325 GLY A C 1
ATOM 2478 O O . GLY A 1 325 ? 23.474 30.313 33.521 1.00 66.38 325 GLY A O 1
ATOM 2479 N N . LYS A 1 326 ? 23.658 31.929 31.981 1.00 69.44 326 LYS A N 1
ATOM 2480 C CA . LYS A 1 326 ? 22.540 32.718 32.518 1.00 69.44 326 LYS A CA 1
ATOM 2481 C C . LYS A 1 326 ? 21.214 32.070 32.147 1.00 69.44 326 LYS A C 1
ATOM 2483 O O . LYS A 1 326 ? 21.026 31.587 31.033 1.00 69.44 326 LYS A O 1
ATOM 2488 N N . GLN A 1 327 ? 20.293 32.103 33.103 1.00 68.25 327 GLN A N 1
ATOM 2489 C CA . GLN A 1 327 ? 18.951 31.549 32.979 1.00 68.25 327 GLN A CA 1
ATOM 2490 C C . GLN A 1 327 ? 17.941 32.676 32.783 1.00 68.25 327 GLN A C 1
ATOM 2492 O O . GLN A 1 327 ? 18.102 33.770 33.328 1.00 68.25 327 GLN A O 1
ATOM 2497 N N . GLY A 1 328 ? 16.905 32.414 31.999 1.00 65.75 328 GLY A N 1
ATOM 2498 C CA . GLY A 1 328 ? 15.842 33.371 31.732 1.00 65.75 328 GLY A CA 1
ATOM 2499 C C . GLY A 1 328 ? 14.586 32.701 31.212 1.00 65.75 328 GLY A C 1
ATOM 2500 O O . GLY A 1 328 ? 14.520 31.476 31.115 1.00 65.75 328 GLY A O 1
ATOM 2501 N N . TYR A 1 329 ? 13.603 33.526 30.865 1.00 61.69 329 TYR A N 1
ATOM 2502 C CA . TYR A 1 329 ? 12.349 33.064 30.296 1.00 61.69 329 TYR A CA 1
ATOM 2503 C C . TYR A 1 329 ? 12.054 33.798 28.985 1.00 61.69 329 TYR A C 1
ATOM 2505 O O . TYR A 1 329 ? 12.230 35.015 28.879 1.00 61.69 329 TYR A O 1
ATOM 2513 N N . ALA A 1 330 ? 11.588 33.059 27.981 1.00 60.00 330 ALA A N 1
ATOM 2514 C CA . ALA A 1 330 ? 11.008 33.648 26.777 1.00 60.00 330 ALA A CA 1
ATOM 2515 C C . ALA A 1 330 ? 9.485 33.687 26.917 1.00 60.00 330 ALA A C 1
ATOM 2517 O O . ALA A 1 330 ? 8.882 32.671 27.269 1.00 60.00 330 ALA A O 1
ATOM 2518 N N . ALA A 1 331 ? 8.884 34.849 26.647 1.00 52.22 331 ALA A N 1
ATOM 2519 C CA . ALA A 1 331 ? 7.439 34.950 26.501 1.00 52.22 331 ALA A CA 1
ATOM 2520 C C . ALA A 1 331 ? 7.048 34.295 25.178 1.00 52.22 331 ALA A C 1
ATOM 2522 O O . ALA A 1 331 ? 7.592 34.642 24.127 1.00 52.22 331 ALA A O 1
ATOM 2523 N N . TYR A 1 332 ? 6.107 33.366 25.236 1.00 51.25 332 TYR A N 1
ATOM 2524 C CA . TYR A 1 332 ? 5.457 32.813 24.064 1.00 51.25 332 TYR A CA 1
ATOM 2525 C C . TYR A 1 332 ? 3.965 33.161 24.126 1.00 51.25 332 TYR A C 1
ATOM 2527 O O . TYR A 1 332 ? 3.337 33.049 25.183 1.00 51.25 332 TYR A O 1
ATOM 2535 N N . ASP A 1 333 ? 3.424 33.642 23.006 1.00 47.28 333 ASP A N 1
ATOM 2536 C CA . ASP A 1 333 ? 2.009 33.974 22.848 1.00 47.28 333 ASP A CA 1
ATOM 2537 C C . ASP A 1 333 ? 1.247 32.735 22.340 1.00 47.28 333 ASP A C 1
ATOM 2539 O O . ASP A 1 333 ? 1.437 32.343 21.185 1.00 47.28 333 ASP A O 1
ATOM 2543 N N . PRO A 1 334 ? 0.382 32.116 23.169 1.00 41.34 334 PRO A N 1
ATOM 2544 C CA . PRO A 1 334 ? -0.371 30.921 22.792 1.00 41.34 334 PRO A CA 1
ATOM 2545 C C . PRO A 1 334 ? -1.332 31.134 21.618 1.00 41.34 334 PRO A C 1
ATOM 2547 O O . PRO A 1 334 ? -1.716 30.158 20.980 1.00 41.34 334 PRO A O 1
ATOM 2550 N N . SER A 1 335 ? -1.714 32.381 21.311 1.00 39.91 335 SER A N 1
ATOM 2551 C CA . SER A 1 335 ? -2.597 32.697 20.178 1.00 39.91 335 SER A CA 1
ATOM 2552 C C . SER A 1 335 ? -1.936 32.503 18.807 1.00 39.91 335 SER A C 1
ATOM 2554 O O . SER A 1 335 ? -2.621 32.527 17.793 1.00 39.91 335 SER A O 1
ATOM 2556 N N . TRP A 1 336 ? -0.621 32.251 18.769 1.00 38.16 336 TRP A N 1
ATOM 2557 C CA . TRP A 1 336 ? 0.134 31.949 17.545 1.00 38.16 336 TRP A CA 1
ATOM 2558 C C . TRP A 1 336 ? 0.268 30.444 17.269 1.00 38.16 336 TRP A C 1
ATOM 2560 O O . TRP A 1 336 ? 0.865 30.060 16.266 1.00 38.16 336 TRP A O 1
ATOM 2570 N N . LEU A 1 337 ? -0.266 29.584 18.144 1.00 38.12 337 LEU A N 1
ATOM 2571 C CA . LEU A 1 337 ? -0.554 28.178 17.842 1.00 38.12 337 LEU A CA 1
ATOM 2572 C C . LEU A 1 337 ? -2.003 28.078 17.347 1.00 38.12 337 LEU A C 1
ATOM 2574 O O . LEU A 1 337 ? -2.867 27.485 17.992 1.00 38.12 337 LEU A O 1
ATOM 2578 N N . GLU A 1 338 ? -2.274 28.661 16.182 1.00 32.16 338 GLU A N 1
ATOM 2579 C CA . GLU A 1 338 ? -3.386 28.179 15.372 1.00 32.16 338 GLU A CA 1
ATOM 2580 C C . GLU A 1 338 ? -2.896 26.929 14.643 1.00 32.16 338 GLU A C 1
ATOM 2582 O O . GLU A 1 338 ? -2.116 27.005 13.693 1.00 32.16 338 GLU A O 1
ATOM 2587 N N . ALA A 1 339 ? -3.357 25.757 15.078 1.00 35.50 339 ALA A N 1
ATOM 2588 C CA . ALA A 1 339 ? -3.473 24.648 14.148 1.00 35.50 339 ALA A CA 1
ATOM 2589 C C . ALA A 1 339 ? -4.590 25.024 13.165 1.00 35.50 339 ALA A C 1
ATOM 2591 O O . ALA A 1 339 ? -5.739 24.643 13.360 1.00 35.50 339 ALA A O 1
ATOM 2592 N N . VAL A 1 340 ? -4.268 25.796 12.124 1.00 36.09 340 VAL A N 1
ATOM 2593 C CA . VAL A 1 340 ? -5.082 25.791 10.904 1.00 36.09 340 VAL A CA 1
ATOM 2594 C C . VAL A 1 340 ? -4.714 24.500 10.176 1.00 36.09 340 VAL A C 1
ATOM 2596 O O . VAL A 1 340 ? -3.885 24.479 9.271 1.00 36.09 340 VAL A O 1
ATOM 2599 N N . GLY A 1 341 ? -5.214 23.385 10.701 1.00 41.06 341 GLY A N 1
ATOM 2600 C CA . GLY A 1 341 ? -5.046 22.057 10.129 1.00 41.06 341 GLY A CA 1
ATOM 2601 C C . GLY A 1 341 ? -6.340 21.621 9.459 1.00 41.06 341 GLY A C 1
ATOM 2602 O O . GLY A 1 341 ? -7.422 22.007 9.900 1.00 41.06 341 GLY A O 1
ATOM 2603 N N . ALA A 1 342 ? -6.228 20.772 8.436 1.00 44.59 342 ALA A N 1
ATOM 2604 C CA . ALA A 1 342 ? -7.343 20.187 7.682 1.00 44.59 342 ALA A CA 1
ATOM 2605 C C . ALA A 1 342 ? -8.486 19.622 8.562 1.00 44.59 342 ALA A C 1
ATOM 2607 O O . ALA A 1 342 ? -9.615 19.505 8.106 1.00 44.59 342 ALA A O 1
ATOM 2608 N N . THR A 1 343 ? -8.234 19.333 9.844 1.00 48.88 343 THR A N 1
ATOM 2609 C CA . THR A 1 343 ? -9.200 18.819 10.827 1.00 48.88 343 THR A CA 1
ATOM 2610 C C . THR A 1 343 ? -10.452 19.676 11.023 1.00 48.88 343 THR A C 1
ATOM 2612 O O . THR A 1 343 ? -11.510 19.122 11.308 1.00 48.88 343 THR A O 1
ATOM 2615 N N . ASP A 1 344 ? -10.356 21.001 10.883 1.00 46.25 344 ASP A N 1
ATOM 2616 C CA . ASP A 1 344 ? -11.523 21.886 11.024 1.00 46.25 344 ASP A CA 1
ATOM 2617 C C . ASP A 1 344 ? -12.427 21.860 9.780 1.00 46.25 344 ASP A C 1
ATOM 2619 O O . ASP A 1 344 ? -13.636 22.052 9.899 1.00 46.25 344 ASP A O 1
ATOM 2623 N N . GLU A 1 345 ? -11.859 21.566 8.605 1.00 53.75 345 GLU A N 1
ATOM 2624 C CA . GLU A 1 345 ? -12.614 21.327 7.368 1.00 53.75 345 GLU A CA 1
ATOM 2625 C C . GLU A 1 345 ? -13.247 19.931 7.353 1.00 53.75 345 GLU A C 1
ATOM 2627 O O . GLU A 1 345 ? -14.367 19.783 6.868 1.00 53.75 345 GLU A O 1
ATOM 2632 N N . LEU A 1 346 ? -12.565 18.925 7.922 1.00 58.34 346 LEU A N 1
ATOM 2633 C CA . LEU A 1 346 ? -13.093 17.565 8.065 1.00 58.34 346 LEU A CA 1
ATOM 2634 C C . LEU A 1 346 ? -14.401 17.592 8.881 1.00 58.34 346 LEU A C 1
ATOM 2636 O O . LEU A 1 346 ? -15.457 17.234 8.377 1.00 58.34 346 LEU A O 1
ATOM 2640 N N . PHE A 1 347 ? -14.396 18.140 10.097 1.00 62.19 347 PHE A N 1
ATOM 2641 C CA . PHE A 1 347 ? -15.594 18.166 10.954 1.00 62.19 347 PHE A CA 1
ATOM 2642 C C . PHE A 1 347 ? -16.380 19.480 10.880 1.00 62.19 347 PHE A C 1
ATOM 2644 O O . PHE A 1 347 ? -16.853 19.976 11.907 1.00 62.19 347 PHE A O 1
ATOM 2651 N N . ALA A 1 348 ? -16.518 20.071 9.692 1.00 57.00 348 ALA A N 1
ATOM 2652 C CA . ALA A 1 348 ? -17.175 21.371 9.524 1.00 57.00 348 ALA A CA 1
ATOM 2653 C C . ALA A 1 348 ? -18.623 21.414 10.068 1.00 57.00 348 ALA A C 1
ATOM 2655 O O . ALA A 1 348 ? -19.122 22.482 10.426 1.00 57.00 348 ALA A O 1
ATOM 2656 N N . ASP A 1 349 ? -19.297 20.264 10.168 1.00 63.03 349 ASP A N 1
ATOM 2657 C CA . ASP A 1 349 ? -20.646 20.120 10.727 1.00 63.03 349 ASP A CA 1
ATOM 2658 C C . ASP A 1 349 ? -20.681 19.858 12.250 1.00 63.03 349 ASP A C 1
ATOM 2660 O O . ASP A 1 349 ? -21.755 19.842 12.858 1.00 63.03 349 ASP A O 1
ATOM 2664 N N . GLY A 1 350 ? -19.513 19.672 12.874 1.00 64.00 350 GLY A N 1
ATOM 2665 C CA . GLY A 1 350 ? -19.335 19.415 14.301 1.00 64.00 350 GLY A CA 1
ATOM 2666 C C . GLY A 1 350 ? -19.756 18.020 14.773 1.00 64.00 350 GLY A C 1
ATOM 2667 O O . GLY A 1 350 ? -19.749 17.780 15.985 1.00 64.00 350 GLY A O 1
ATOM 2668 N N . LYS A 1 351 ? -20.130 17.101 13.873 1.00 73.19 351 LYS A N 1
ATOM 2669 C CA . LYS A 1 351 ? -20.558 15.747 14.244 1.00 73.19 351 LYS A CA 1
ATOM 2670 C C . LYS A 1 351 ? -19.369 14.789 14.338 1.00 73.19 351 LYS A C 1
ATOM 2672 O O . LYS A 1 351 ? -18.463 14.865 13.514 1.00 73.19 351 LYS A O 1
ATOM 2677 N N . PRO A 1 352 ? -19.353 13.860 15.310 1.00 79.00 352 PRO A N 1
ATOM 2678 C CA . PRO A 1 352 ? -18.379 12.781 15.306 1.00 79.00 352 PRO A CA 1
ATOM 2679 C C . PRO A 1 352 ? -18.564 11.892 14.076 1.00 79.00 352 PRO A C 1
ATOM 2681 O O . PRO A 1 352 ? -19.684 11.506 13.745 1.00 79.00 352 PRO A O 1
ATOM 2684 N N . TRP A 1 353 ? -17.462 11.531 13.438 1.00 87.00 353 TRP A N 1
ATOM 2685 C CA . TRP A 1 353 ? -17.449 10.545 12.370 1.00 87.00 353 TRP A CA 1
ATOM 2686 C C . TRP A 1 353 ? -17.377 9.145 12.942 1.00 87.00 353 TRP A C 1
ATOM 2688 O O . TRP A 1 353 ? -16.651 8.903 13.905 1.00 87.00 353 TRP A O 1
ATOM 2698 N N . THR A 1 354 ? -18.101 8.228 12.306 1.00 90.62 354 THR A N 1
ATOM 2699 C CA . THR A 1 354 ? -18.042 6.796 12.597 1.00 90.62 354 THR A CA 1
ATOM 2700 C C . THR A 1 354 ? -17.616 6.050 11.343 1.00 90.62 354 THR A C 1
ATOM 2702 O O . THR A 1 354 ? -18.246 6.194 10.295 1.00 90.62 354 THR A O 1
ATOM 2705 N N . TRP A 1 355 ? -16.570 5.238 11.454 1.00 94.50 355 TRP A N 1
ATOM 2706 C CA . TRP A 1 355 ? -16.118 4.345 10.386 1.00 94.50 355 TRP A CA 1
ATOM 2707 C C . TRP A 1 355 ? -15.713 2.993 10.956 1.00 94.50 355 TRP A C 1
ATOM 2709 O O . TRP A 1 355 ? -15.621 2.808 12.173 1.00 94.50 355 TRP A O 1
ATOM 2719 N N . TYR A 1 356 ? -15.465 2.051 10.060 1.00 96.88 356 TYR A N 1
ATOM 2720 C CA . TYR A 1 356 ? -15.094 0.690 10.384 1.00 96.88 356 TYR A CA 1
ATOM 2721 C C . TYR A 1 356 ? -13.799 0.315 9.674 1.00 96.88 356 TYR A C 1
ATOM 2723 O O . TYR A 1 356 ? -13.586 0.722 8.532 1.00 96.88 356 TYR A O 1
ATOM 2731 N N . SER A 1 357 ? -12.962 -0.476 10.345 1.00 96.31 357 SER A N 1
ATOM 2732 C CA . SER A 1 357 ? -11.795 -1.120 9.738 1.00 96.31 357 SER A CA 1
ATOM 2733 C C . SER A 1 357 ? -11.951 -2.633 9.802 1.00 96.31 357 SER A C 1
ATOM 2735 O O . SER A 1 357 ? -12.085 -3.203 10.889 1.00 96.31 357 SER A O 1
ATOM 2737 N N . LEU A 1 358 ? -11.918 -3.284 8.644 1.00 97.50 358 LEU A N 1
ATOM 2738 C CA . LEU A 1 358 ? -11.980 -4.736 8.510 1.00 97.50 358 LEU A CA 1
ATOM 2739 C C . LEU A 1 358 ? -10.584 -5.306 8.254 1.00 97.50 358 LEU A C 1
ATOM 2741 O O . LEU A 1 358 ? -9.868 -4.829 7.376 1.00 97.50 358 LEU A O 1
ATOM 2745 N N . TYR A 1 359 ? -10.243 -6.377 8.971 1.00 96.25 359 TYR A N 1
ATOM 2746 C CA . TYR A 1 359 ? -9.032 -7.173 8.764 1.00 96.25 359 TYR A CA 1
ATOM 2747 C C . TYR A 1 359 ? -9.439 -8.615 8.465 1.00 96.25 359 TYR A C 1
ATOM 2749 O O . TYR A 1 359 ? -9.826 -9.345 9.377 1.00 96.25 359 TYR A O 1
ATOM 2757 N N . MET A 1 360 ? -9.377 -9.020 7.196 1.00 94.75 360 MET A N 1
ATOM 2758 C CA . MET A 1 360 ? -9.889 -10.299 6.692 1.00 94.75 360 MET A CA 1
ATOM 2759 C C . MET A 1 360 ? -8.766 -11.206 6.180 1.00 94.75 360 MET A C 1
ATOM 2761 O O . MET A 1 360 ? -7.728 -10.730 5.726 1.00 94.75 360 MET A O 1
ATOM 2765 N N . HIS A 1 361 ? -9.002 -12.521 6.229 1.00 93.31 361 HIS A N 1
ATOM 2766 C CA . HIS A 1 361 ? -8.032 -13.599 5.996 1.00 93.31 361 HIS A CA 1
ATOM 2767 C C . HIS A 1 361 ? -7.038 -13.799 7.146 1.00 93.31 361 HIS A C 1
ATOM 2769 O O . HIS A 1 361 ? -5.868 -14.092 6.921 1.00 93.31 361 HIS A O 1
ATOM 2775 N N . LEU A 1 362 ? -7.503 -13.678 8.391 1.00 92.19 362 LEU A N 1
ATOM 2776 C CA . LEU A 1 362 ? -6.692 -13.902 9.593 1.00 92.19 362 LEU A CA 1
ATOM 2777 C C . LEU A 1 362 ? -6.329 -15.384 9.778 1.00 92.19 362 LEU A C 1
ATOM 2779 O O . LEU A 1 362 ? -7.078 -16.273 9.383 1.00 92.19 362 LEU A O 1
ATOM 2783 N N . ASP A 1 363 ? -5.175 -15.680 10.372 1.00 88.00 363 ASP A N 1
ATOM 2784 C CA . ASP A 1 363 ? -4.695 -17.059 10.546 1.00 88.00 363 ASP A CA 1
ATOM 2785 C C . ASP A 1 363 ? -5.703 -17.938 11.329 1.00 88.00 363 ASP A C 1
ATOM 2787 O O . ASP A 1 363 ? -6.150 -17.535 12.403 1.00 88.00 363 ASP A O 1
ATOM 2791 N N . PRO A 1 364 ? -6.080 -19.134 10.841 1.00 85.94 364 PRO A N 1
ATOM 2792 C CA . PRO A 1 364 ? -7.121 -19.951 11.468 1.00 85.94 364 PRO A CA 1
ATOM 2793 C C . PRO A 1 364 ? -6.594 -20.961 12.501 1.00 85.94 364 PRO A C 1
ATOM 2795 O O . PRO A 1 364 ? -7.164 -22.039 12.686 1.00 85.94 364 PRO A O 1
ATOM 2798 N N . ARG A 1 365 ? -5.483 -20.655 13.186 1.00 82.06 365 ARG A N 1
ATOM 2799 C CA . ARG A 1 365 ? -4.999 -21.492 14.293 1.00 82.06 365 ARG A CA 1
ATOM 2800 C C . ARG A 1 365 ? -5.954 -21.472 15.493 1.00 82.06 365 ARG A C 1
ATOM 2802 O O . ARG A 1 365 ? -6.673 -20.492 15.695 1.00 82.06 365 ARG A O 1
ATOM 2809 N N . PRO A 1 366 ? -5.901 -22.502 16.356 1.00 75.94 366 PRO A N 1
ATOM 2810 C CA . PRO A 1 366 ? -6.745 -22.555 17.543 1.00 75.94 366 PRO A CA 1
ATOM 2811 C C . PRO A 1 366 ? -6.491 -21.357 18.463 1.00 75.94 366 PRO A C 1
ATOM 2813 O O . PRO A 1 366 ? -5.340 -21.076 18.803 1.00 75.94 366 PRO A O 1
ATOM 2816 N N . LEU A 1 367 ? -7.557 -20.726 18.968 1.00 72.38 367 LEU A N 1
ATOM 2817 C CA . LEU A 1 367 ? -7.464 -19.615 19.930 1.00 72.38 367 LEU A CA 1
ATOM 2818 C C . LEU A 1 367 ? -6.687 -19.984 21.210 1.00 72.38 367 LEU A C 1
ATOM 2820 O O . LEU A 1 367 ? -6.066 -19.123 21.837 1.00 72.38 367 LEU A O 1
ATOM 2824 N N . ALA A 1 368 ? -6.694 -21.268 21.586 1.00 65.25 368 ALA A N 1
ATOM 2825 C CA . ALA A 1 368 ? -5.942 -21.804 22.720 1.00 65.25 368 ALA A CA 1
ATOM 2826 C C . ALA A 1 368 ? -4.431 -21.955 22.445 1.00 65.25 368 ALA A C 1
ATOM 2828 O O . ALA A 1 368 ? -3.636 -21.955 23.382 1.00 65.25 368 ALA A O 1
ATOM 2829 N N . LYS A 1 369 ? -4.018 -22.075 21.175 1.00 58.97 369 LYS A N 1
ATOM 2830 C CA . LYS A 1 369 ? -2.615 -22.196 20.745 1.00 58.97 369 LYS A CA 1
ATOM 2831 C C . LYS A 1 369 ? -2.118 -20.843 20.231 1.00 58.97 369 LYS A C 1
ATOM 2833 O O . LYS A 1 369 ? -1.848 -20.669 19.043 1.00 58.97 369 LYS A O 1
ATOM 2838 N N . ARG A 1 370 ? -2.047 -19.865 21.137 1.00 60.06 370 ARG A N 1
ATOM 2839 C CA . ARG A 1 370 ? -1.536 -18.519 20.834 1.00 60.06 370 ARG A CA 1
ATOM 2840 C C . ARG A 1 370 ? -0.072 -18.615 20.393 1.00 60.06 370 ARG A C 1
ATOM 2842 O O . ARG A 1 370 ? 0.679 -19.423 20.933 1.00 60.06 370 ARG A O 1
ATOM 2849 N N . HIS A 1 371 ? 0.324 -17.803 19.411 1.00 52.81 371 HIS A N 1
ATOM 2850 C CA . HIS A 1 371 ? 1.744 -17.619 19.094 1.00 52.81 371 HIS A CA 1
ATOM 2851 C C . HIS A 1 371 ? 2.443 -17.079 20.350 1.00 52.81 371 HIS A C 1
ATOM 2853 O O . HIS A 1 371 ? 1.831 -16.249 21.044 1.00 52.81 371 HIS A O 1
ATOM 2859 N N . PRO A 1 372 ? 3.683 -17.503 20.649 1.00 46.09 372 PRO A N 1
ATOM 2860 C CA . PRO A 1 372 ? 4.500 -16.801 21.630 1.00 46.09 372 PRO A CA 1
ATOM 2861 C C . PRO A 1 372 ? 4.457 -15.295 21.279 1.00 46.09 372 PRO A C 1
ATOM 2863 O O . PRO A 1 372 ? 4.354 -14.916 20.117 1.00 46.09 372 PRO A O 1
ATOM 2866 N N . GLY A 1 373 ? 4.288 -14.397 22.243 1.00 49.16 373 GLY A N 1
ATOM 2867 C CA . GLY A 1 373 ? 4.140 -12.959 21.941 1.00 49.16 373 GLY A CA 1
ATOM 2868 C C . GLY A 1 373 ? 2.719 -12.471 21.605 1.00 49.16 373 GLY A C 1
ATOM 2869 O O . GLY A 1 373 ? 2.445 -11.289 21.790 1.00 49.16 373 GLY A O 1
ATOM 2870 N N . LEU A 1 374 ? 1.773 -13.355 21.259 1.00 54.84 374 LEU A N 1
ATOM 2871 C CA . LEU A 1 374 ? 0.322 -13.066 21.259 1.00 54.84 374 LEU A CA 1
ATOM 2872 C C . LEU A 1 374 ? -0.400 -13.635 22.490 1.00 54.84 374 LEU A C 1
ATOM 2874 O O . LEU A 1 374 ? -1.626 -13.584 22.594 1.00 54.84 374 LEU A O 1
ATOM 2878 N N . GLU A 1 375 ? 0.349 -14.179 23.451 1.00 51.69 375 GLU A N 1
ATOM 2879 C CA . GLU A 1 375 ? -0.177 -14.914 24.609 1.00 51.69 375 GLU A CA 1
ATOM 2880 C C . GLU A 1 375 ? -1.142 -14.101 25.491 1.00 51.69 375 GLU A C 1
ATOM 2882 O O . GLU A 1 375 ? -1.884 -14.675 26.291 1.00 51.69 375 GLU A O 1
ATOM 2887 N N . ARG A 1 376 ? -1.216 -12.779 25.300 1.00 54.72 376 ARG A N 1
ATOM 2888 C CA . ARG A 1 376 ? -2.185 -11.880 25.935 1.00 54.72 376 ARG A CA 1
ATOM 2889 C C . ARG A 1 376 ? -2.744 -10.854 24.952 1.00 54.72 376 ARG A C 1
ATOM 2891 O O . ARG A 1 376 ? -2.604 -9.659 25.191 1.00 54.72 376 ARG A O 1
ATOM 2898 N N . LEU A 1 377 ? -3.386 -11.301 23.872 1.00 69.88 377 LEU A N 1
ATOM 2899 C CA . LEU A 1 377 ? -4.296 -10.420 23.131 1.00 69.88 377 LEU A CA 1
ATOM 2900 C C . LEU A 1 377 ? -5.271 -9.802 24.128 1.00 69.88 377 LEU A C 1
ATOM 2902 O O . LEU A 1 377 ? -6.105 -10.519 24.699 1.00 69.88 377 LEU A O 1
ATOM 2906 N N . ARG A 1 378 ? -5.097 -8.506 24.412 1.00 70.69 378 ARG A N 1
ATOM 2907 C CA . ARG A 1 378 ? -5.823 -7.867 25.509 1.00 70.69 378 ARG A CA 1
ATOM 2908 C C . ARG A 1 378 ? -7.298 -7.886 25.199 1.00 70.69 378 ARG A C 1
ATOM 2910 O O . ARG A 1 378 ? -8.059 -8.172 26.101 1.00 70.69 378 ARG A O 1
ATOM 2917 N N . TRP A 1 379 ? -7.683 -7.732 23.937 1.00 80.88 379 TRP A N 1
ATOM 2918 C CA . TRP A 1 379 ? -9.077 -7.784 23.518 1.00 80.88 379 TRP A CA 1
ATOM 2919 C C . TRP A 1 379 ? -9.768 -9.128 23.832 1.00 80.88 379 TRP A C 1
ATOM 2921 O O . TRP A 1 379 ? -10.921 -9.136 24.246 1.00 80.88 379 TRP A O 1
ATOM 2931 N N . ILE A 1 380 ? -9.069 -10.271 23.739 1.00 79.06 380 ILE A N 1
ATOM 2932 C CA . ILE A 1 380 ? -9.637 -11.571 24.155 1.00 79.06 380 ILE A CA 1
ATOM 2933 C C . ILE A 1 380 ? -9.734 -11.650 25.682 1.00 79.06 380 ILE A C 1
ATOM 2935 O O . ILE A 1 380 ? -10.689 -12.203 26.215 1.00 79.06 380 ILE A O 1
ATOM 2939 N N . ALA A 1 381 ? -8.731 -11.130 26.394 1.00 72.44 381 ALA A N 1
ATOM 2940 C CA . ALA A 1 381 ? -8.682 -11.172 27.857 1.00 72.44 381 ALA A CA 1
ATOM 2941 C C . ALA A 1 381 ? -9.614 -10.149 28.537 1.00 72.44 381 ALA A C 1
ATOM 2943 O O . ALA A 1 381 ? -10.058 -10.385 29.656 1.00 72.44 381 ALA A O 1
ATOM 2944 N N . ALA A 1 382 ? -9.863 -9.020 27.879 1.00 68.06 382 ALA A N 1
ATOM 2945 C CA . ALA A 1 382 ? -10.720 -7.922 28.307 1.00 68.06 382 ALA A CA 1
ATOM 2946 C C . ALA A 1 382 ? -12.156 -8.068 27.785 1.00 68.06 382 ALA A C 1
ATOM 2948 O O . ALA A 1 382 ? -13.039 -7.357 28.252 1.00 68.06 382 ALA A O 1
ATOM 2949 N N . GLY A 1 383 ? -12.385 -8.975 26.829 1.00 69.62 383 GLY A N 1
ATOM 2950 C CA . GLY A 1 383 ? -13.713 -9.317 26.337 1.00 69.62 383 GLY A CA 1
ATOM 2951 C C . GLY A 1 383 ? -14.598 -9.981 27.388 1.00 69.62 383 GLY A C 1
ATOM 2952 O O . GLY A 1 383 ? -14.179 -10.271 28.511 1.00 69.62 383 GLY A O 1
ATOM 2953 N N . ARG A 1 384 ? -15.852 -10.242 27.008 1.00 81.81 384 ARG A N 1
ATOM 2954 C CA . ARG A 1 384 ? -16.808 -10.919 27.891 1.00 81.81 384 ARG A CA 1
ATOM 2955 C C . ARG A 1 384 ? -16.368 -12.344 28.241 1.00 81.81 384 ARG A C 1
ATOM 2957 O O . ARG A 1 384 ? -15.713 -13.030 27.453 1.00 81.81 384 ARG A O 1
ATOM 2964 N N . GLU A 1 385 ? -16.778 -12.809 29.419 1.00 81.38 385 GLU A N 1
ATOM 2965 C CA . GLU A 1 385 ? -16.560 -14.192 29.848 1.00 81.38 385 GLU A CA 1
ATOM 2966 C C . GLU A 1 385 ? -17.142 -15.170 28.810 1.00 81.38 385 GLU A C 1
ATOM 2968 O O . GLU A 1 385 ? -18.278 -15.011 28.363 1.00 81.38 385 GLU A O 1
ATOM 2973 N N . GLY A 1 386 ? -16.355 -16.167 28.397 1.00 82.94 386 GLY A N 1
ATOM 2974 C CA . GLY A 1 386 ? -16.771 -17.145 27.387 1.00 82.94 386 GLY A CA 1
ATOM 2975 C C . GLY A 1 386 ? -16.559 -16.724 25.925 1.00 82.94 386 GLY A C 1
ATOM 2976 O O . GLY A 1 386 ? -16.905 -17.491 25.025 1.00 82.94 386 GLY A O 1
ATOM 2977 N N . LEU A 1 387 ? -16.008 -15.530 25.653 1.00 84.94 387 LEU A N 1
ATOM 2978 C CA . LEU A 1 387 ? -15.815 -15.025 24.285 1.00 84.94 387 LEU A CA 1
ATOM 2979 C C . LEU A 1 387 ? -14.947 -15.958 23.424 1.00 84.94 387 LEU A C 1
ATOM 2981 O O . LEU A 1 387 ? -15.257 -16.190 22.257 1.00 84.94 387 LEU A O 1
ATOM 2985 N N . ALA A 1 388 ? -13.870 -16.514 23.986 1.00 82.25 388 ALA A N 1
ATOM 2986 C CA . ALA A 1 388 ? -12.990 -17.425 23.255 1.00 82.25 388 ALA A CA 1
ATOM 2987 C C . ALA A 1 388 ? -13.711 -18.730 22.875 1.00 82.25 388 ALA A C 1
ATOM 2989 O O . ALA A 1 388 ? -13.573 -19.215 21.752 1.00 82.25 388 ALA A O 1
ATOM 2990 N N . GLU A 1 389 ? -14.514 -19.279 23.787 1.00 84.12 389 GLU A N 1
ATOM 2991 C CA . GLU A 1 389 ? -15.345 -20.461 23.564 1.00 84.12 389 GLU A CA 1
ATOM 2992 C C . GLU A 1 389 ? -16.466 -20.198 22.554 1.00 84.12 389 GLU A C 1
ATOM 2994 O O . GLU A 1 389 ? -16.878 -21.107 21.836 1.00 84.12 389 GLU A O 1
ATOM 2999 N N . GLU A 1 390 ? -16.984 -18.973 22.501 1.00 87.25 390 GLU A N 1
ATOM 3000 C CA . GLU A 1 390 ? -17.990 -18.563 21.527 1.00 87.25 390 GLU A CA 1
ATOM 3001 C C . GLU A 1 390 ? -17.397 -18.425 20.124 1.00 87.25 390 GLU A C 1
ATOM 3003 O O . GLU A 1 390 ? -17.931 -19.009 19.181 1.00 87.25 390 GLU A O 1
ATOM 3008 N N . LEU A 1 391 ? -16.257 -17.741 19.997 1.00 87.44 391 LEU A N 1
ATOM 3009 C CA . LEU A 1 391 ? -15.528 -17.600 18.734 1.00 87.44 391 LEU A CA 1
ATOM 3010 C C . LEU A 1 391 ? -15.112 -18.958 18.153 1.00 87.44 391 LEU A C 1
ATOM 3012 O O . LEU A 1 391 ? -15.213 -19.173 16.945 1.00 87.44 391 LEU A O 1
ATOM 3016 N N . ALA A 1 392 ? -14.733 -19.907 19.014 1.00 81.88 392 ALA A N 1
ATOM 3017 C CA . ALA A 1 392 ? -14.373 -21.263 18.610 1.00 81.88 392 ALA A CA 1
ATOM 3018 C C . ALA A 1 392 ? -15.522 -22.053 17.942 1.00 81.88 392 ALA A C 1
ATOM 3020 O O . ALA A 1 392 ? -15.261 -23.091 17.339 1.00 81.88 392 ALA A O 1
ATOM 3021 N N . LYS A 1 393 ? -16.783 -21.592 18.014 1.00 83.00 393 LYS A N 1
ATOM 3022 C CA . LYS A 1 393 ? -17.946 -22.276 17.410 1.00 83.00 393 LYS A CA 1
ATOM 3023 C C . LYS A 1 393 ? -18.119 -22.034 15.907 1.00 83.00 393 LYS A C 1
ATOM 3025 O O . LYS A 1 393 ? -18.947 -22.713 15.306 1.00 83.00 393 LYS A O 1
ATOM 3030 N N . GLY A 1 394 ? -17.381 -21.103 15.295 1.00 77.31 394 GLY A N 1
ATOM 3031 C CA . GLY A 1 394 ? -17.351 -20.981 13.829 1.00 77.31 394 GLY A CA 1
ATOM 3032 C C . GLY A 1 394 ? -18.352 -20.036 13.166 1.00 77.31 394 GLY A C 1
ATOM 3033 O O . GLY A 1 394 ? -18.645 -20.215 11.990 1.00 77.31 394 GLY A O 1
ATOM 3034 N N . GLY A 1 395 ? -18.846 -19.015 13.874 1.00 87.00 395 GLY A N 1
ATOM 3035 C CA . GLY A 1 395 ? -19.712 -17.965 13.315 1.00 87.00 395 GLY A CA 1
ATOM 3036 C C . GLY A 1 395 ? -19.209 -16.554 13.623 1.00 87.00 395 GLY A C 1
ATOM 3037 O O . GLY A 1 395 ? -18.205 -16.383 14.318 1.00 87.00 395 GLY A O 1
ATOM 3038 N N . VAL A 1 396 ? -19.904 -15.536 13.108 1.00 93.88 396 VAL A N 1
ATOM 3039 C CA . VAL A 1 396 ? -19.658 -14.147 13.526 1.00 93.88 396 VAL A CA 1
ATOM 3040 C C . VAL A 1 396 ? -20.159 -13.936 14.951 1.00 93.88 396 VAL A C 1
ATOM 3042 O O . VAL A 1 396 ? -21.311 -14.228 15.268 1.00 93.88 396 VAL A O 1
ATOM 3045 N N . VAL A 1 397 ? -19.291 -13.397 15.800 1.00 93.81 397 VAL A N 1
ATOM 3046 C CA . VAL A 1 397 ? -19.590 -13.053 17.188 1.00 93.81 397 VAL A CA 1
ATOM 3047 C C . VAL A 1 397 ? -19.574 -11.537 17.336 1.00 93.81 397 VAL A C 1
ATOM 3049 O O . VAL A 1 397 ? -18.597 -10.891 16.955 1.00 93.81 397 VAL A O 1
ATOM 3052 N N . ARG A 1 398 ? -20.633 -10.968 17.929 1.00 94.12 398 ARG A N 1
ATOM 3053 C CA . ARG A 1 398 ? -20.615 -9.591 18.443 1.00 94.12 398 ARG A CA 1
ATOM 3054 C C . ARG A 1 398 ? -19.698 -9.556 19.656 1.00 94.12 398 ARG A C 1
ATOM 3056 O O . ARG A 1 398 ? -20.036 -10.156 20.676 1.00 94.12 398 ARG A O 1
ATOM 3063 N N . VAL A 1 399 ? -18.555 -8.889 19.541 1.00 91.75 399 VAL A N 1
ATOM 3064 C CA . VAL A 1 399 ? -17.520 -8.920 20.585 1.00 91.75 399 VAL A CA 1
ATOM 3065 C C . VAL A 1 399 ? -17.775 -7.876 21.665 1.00 91.75 399 VAL A C 1
ATOM 3067 O O . VAL A 1 399 ? -17.715 -8.216 22.845 1.00 91.75 399 VAL A O 1
ATOM 3070 N N . SER A 1 400 ? -18.116 -6.652 21.265 1.00 88.94 400 SER A N 1
ATOM 3071 C CA . SER A 1 400 ? -18.437 -5.564 22.190 1.00 88.94 400 SER A CA 1
ATOM 3072 C C . SER A 1 400 ? -19.939 -5.291 22.270 1.00 88.94 400 SER A C 1
ATOM 3074 O O . SER A 1 400 ? -20.666 -5.351 21.271 1.00 88.94 400 SER A O 1
ATOM 3076 N N . ASP A 1 401 ? -20.402 -4.954 23.470 1.00 79.19 401 ASP A N 1
ATOM 3077 C CA . ASP A 1 401 ? -21.726 -4.391 23.735 1.00 79.19 401 ASP A CA 1
ATOM 3078 C C . ASP A 1 401 ? -21.645 -3.282 24.797 1.00 79.19 401 ASP A C 1
ATOM 3080 O O . ASP A 1 401 ? -20.586 -3.040 25.378 1.00 79.19 401 ASP A O 1
ATOM 3084 N N . GLU A 1 402 ? -22.767 -2.604 25.058 1.00 75.00 402 GLU A N 1
ATOM 3085 C CA . GLU A 1 402 ? -22.846 -1.477 26.001 1.00 75.00 402 GLU A CA 1
ATOM 3086 C C . GLU A 1 402 ? -22.366 -1.817 27.426 1.00 75.00 402 GLU A C 1
ATOM 3088 O O . GLU A 1 402 ? -22.016 -0.919 28.193 1.00 75.00 402 GLU A O 1
ATOM 3093 N N . THR A 1 403 ? -22.358 -3.098 27.803 1.00 74.69 403 THR A N 1
ATOM 3094 C CA . THR A 1 403 ? -21.995 -3.570 29.146 1.00 74.69 403 THR A CA 1
ATOM 3095 C C . THR A 1 403 ? -20.563 -4.096 29.245 1.00 74.69 403 THR A C 1
ATOM 3097 O O . THR A 1 403 ? -20.016 -4.145 30.349 1.00 74.69 403 THR A O 1
ATOM 3100 N N . ALA A 1 404 ? -19.946 -4.453 28.116 1.00 77.50 404 ALA A N 1
ATOM 3101 C CA . ALA A 1 404 ? -18.586 -4.981 28.035 1.00 77.50 404 ALA A CA 1
ATOM 3102 C C . ALA A 1 404 ? -17.882 -4.531 26.733 1.00 77.50 404 ALA A C 1
ATOM 3104 O O . ALA A 1 404 ? -17.690 -5.344 25.824 1.00 77.50 404 ALA A O 1
ATOM 3105 N N . PRO A 1 405 ? -17.499 -3.245 26.613 1.00 83.56 405 PRO A N 1
ATOM 3106 C CA . PRO A 1 405 ? -16.777 -2.752 25.445 1.00 83.56 405 PRO A CA 1
ATOM 3107 C C . PRO A 1 405 ? -15.344 -3.291 25.413 1.00 83.56 405 PRO A C 1
ATOM 3109 O O . PRO A 1 405 ? -14.645 -3.311 26.429 1.00 83.56 405 PRO A O 1
ATOM 3112 N N . VAL A 1 406 ? -14.884 -3.680 24.226 1.00 88.56 406 VAL A N 1
ATOM 3113 C CA . VAL A 1 406 ? -13.529 -4.180 23.988 1.00 88.56 406 VAL A CA 1
ATOM 3114 C C . VAL A 1 406 ? -12.769 -3.170 23.145 1.00 88.56 406 VAL A C 1
ATOM 3116 O O . VAL A 1 406 ? -12.839 -3.177 21.917 1.00 88.56 406 VAL A O 1
ATOM 3119 N N . SER A 1 407 ? -12.047 -2.279 23.814 1.00 85.38 407 SER A N 1
ATOM 3120 C CA . SER A 1 407 ? -11.202 -1.289 23.148 1.00 85.38 407 SER A CA 1
ATOM 3121 C C . SER A 1 407 ? -9.864 -1.889 22.722 1.00 85.38 407 SER A C 1
ATOM 3123 O O . SER A 1 407 ? -9.301 -2.731 23.424 1.00 85.38 407 SER A O 1
ATOM 3125 N N . VAL A 1 408 ? -9.357 -1.421 21.587 1.00 81.62 408 VAL A N 1
ATOM 3126 C CA . VAL A 1 408 ? -8.006 -1.682 21.091 1.00 81.62 408 VAL A CA 1
ATOM 3127 C C . VAL A 1 408 ? -7.319 -0.356 20.796 1.00 81.62 408 VAL A C 1
ATOM 3129 O O . VAL A 1 408 ? -7.948 0.570 20.277 1.00 81.62 408 VAL A O 1
ATOM 3132 N N . GLU A 1 409 ? -6.041 -0.269 21.141 1.00 76.81 409 GLU A N 1
ATOM 3133 C CA . GLU A 1 409 ? -5.206 0.904 20.860 1.00 76.81 409 GLU A CA 1
ATOM 3134 C C . GLU A 1 409 ? -4.566 0.793 19.468 1.00 76.81 409 GLU A C 1
ATOM 3136 O O . GLU A 1 409 ? -4.311 -0.305 18.960 1.00 76.81 409 GLU A O 1
ATOM 3141 N N . ALA A 1 410 ? -4.261 1.928 18.840 1.00 74.06 410 ALA A N 1
ATOM 3142 C CA . ALA A 1 410 ? -3.509 1.964 17.593 1.00 74.06 410 ALA A CA 1
ATOM 3143 C C . ALA A 1 410 ? -2.179 1.190 17.728 1.00 74.06 410 ALA A C 1
ATOM 3145 O O . ALA A 1 410 ? -1.382 1.400 18.640 1.00 74.06 410 ALA A O 1
ATOM 3146 N N . GLY A 1 411 ? -1.924 0.269 16.800 1.00 73.75 411 GLY A N 1
ATOM 3147 C CA . GLY A 1 411 ? -0.736 -0.587 16.783 1.00 73.75 411 GLY A CA 1
ATOM 3148 C C . GLY A 1 411 ? -0.815 -1.805 17.706 1.00 73.75 411 GLY A C 1
ATOM 3149 O O . GLY A 1 411 ? 0.098 -2.645 17.670 1.00 73.75 411 GLY A O 1
ATOM 3150 N N . GLU A 1 412 ? -1.891 -1.940 18.490 1.00 76.38 412 GLU A N 1
ATOM 3151 C CA . GLU A 1 412 ? -2.139 -3.121 19.309 1.00 76.38 412 GLU A CA 1
ATOM 3152 C C . GLU A 1 412 ? -2.300 -4.361 18.413 1.00 76.38 412 GLU A C 1
ATOM 3154 O O . GLU A 1 412 ? -3.031 -4.309 17.417 1.00 76.38 412 GLU A O 1
ATOM 3159 N N . PRO A 1 413 ? -1.631 -5.488 18.729 1.00 78.75 413 PRO A N 1
ATOM 3160 C CA . PRO A 1 413 ? -1.796 -6.726 17.980 1.00 78.75 413 PRO A CA 1
ATOM 3161 C C . PRO A 1 413 ? -3.252 -7.205 17.987 1.00 78.75 413 PRO A C 1
ATOM 3163 O O . PRO A 1 413 ? -3.836 -7.448 19.042 1.00 78.75 413 PRO A O 1
ATOM 3166 N N . LEU A 1 414 ? -3.809 -7.405 16.796 1.00 86.19 414 LEU A N 1
ATOM 3167 C CA . LEU A 1 414 ? -5.134 -7.983 16.600 1.00 86.19 414 LEU A CA 1
ATOM 3168 C C . LEU A 1 414 ? -5.037 -9.500 16.456 1.00 86.19 414 LEU A C 1
ATOM 3170 O O . LEU A 1 414 ? -5.696 -10.236 17.193 1.00 86.19 414 LEU A O 1
ATOM 3174 N N . TRP A 1 415 ? -4.200 -9.960 15.521 1.00 88.62 415 TRP A N 1
ATOM 3175 C CA . TRP A 1 415 ? -3.949 -11.377 15.252 1.00 88.62 415 TRP A CA 1
ATOM 3176 C C . TRP A 1 415 ? -2.751 -11.561 14.299 1.00 88.62 415 TRP A C 1
ATOM 3178 O O . TRP A 1 415 ? -1.936 -10.659 14.117 1.00 88.62 415 TRP A O 1
ATOM 3188 N N . LEU A 1 416 ? -2.642 -12.739 13.684 1.00 84.88 416 LEU A N 1
ATOM 3189 C CA . LEU A 1 416 ? -1.660 -13.078 12.661 1.00 84.88 416 LEU A CA 1
ATOM 3190 C C . LEU A 1 416 ? -2.262 -13.074 11.261 1.00 84.88 416 LEU A C 1
ATOM 3192 O O . LEU A 1 416 ? -3.432 -13.408 11.055 1.00 84.88 416 LEU A O 1
ATOM 3196 N N . MET A 1 417 ? -1.406 -12.780 10.293 1.00 84.56 417 MET A N 1
ATOM 3197 C CA . MET A 1 417 ? -1.691 -12.927 8.878 1.00 84.56 417 MET A CA 1
ATOM 3198 C C . MET A 1 417 ? -2.046 -14.374 8.559 1.00 84.56 417 MET A C 1
ATOM 3200 O O . MET A 1 417 ? -1.256 -15.281 8.821 1.00 84.56 417 MET A O 1
ATOM 3204 N N . GLY A 1 418 ? -3.215 -14.592 7.969 1.00 87.69 418 GLY A N 1
ATOM 3205 C CA . GLY A 1 418 ? -3.590 -15.896 7.453 1.00 87.69 418 GLY A CA 1
ATOM 3206 C C . GLY A 1 418 ? -3.161 -16.044 6.007 1.00 87.69 418 GLY A C 1
ATOM 3207 O O . GLY A 1 418 ? -2.019 -15.764 5.646 1.00 87.69 418 GLY A O 1
ATOM 3208 N N . GLU A 1 419 ? -4.061 -16.559 5.182 1.00 84.19 419 GLU A N 1
ATOM 3209 C CA . GLU A 1 419 ? -3.754 -16.868 3.796 1.00 84.19 419 GLU A CA 1
ATOM 3210 C C . GLU A 1 419 ? -4.929 -16.612 2.866 1.00 84.19 419 GLU A C 1
ATOM 3212 O O . GLU A 1 419 ? -6.089 -16.828 3.229 1.00 84.19 419 GLU A O 1
ATOM 3217 N N . TYR A 1 420 ? -4.585 -16.245 1.634 1.00 83.31 420 TYR A N 1
ATOM 3218 C CA . TYR A 1 420 ? -5.514 -16.105 0.527 1.00 83.31 420 TYR A CA 1
ATOM 3219 C C . TYR A 1 420 ? -4.925 -16.684 -0.764 1.00 83.31 420 TYR A C 1
ATOM 3221 O O . TYR A 1 420 ? -3.711 -16.656 -0.997 1.00 83.31 420 TYR A O 1
ATOM 3229 N N . GLY A 1 421 ? -5.794 -17.219 -1.615 1.00 72.62 421 GLY A N 1
ATOM 3230 C CA . GLY A 1 421 ? -5.468 -17.794 -2.912 1.00 72.62 421 GLY A CA 1
ATOM 3231 C C . GLY A 1 421 ? -6.218 -19.096 -3.194 1.00 72.62 421 GLY A C 1
ATOM 3232 O O . GLY A 1 421 ? -6.888 -19.670 -2.336 1.00 72.62 421 GLY A O 1
ATOM 3233 N N . SER A 1 422 ? -6.120 -19.569 -4.436 1.00 66.19 422 SER A N 1
ATOM 3234 C CA . SER A 1 422 ? -6.744 -20.830 -4.857 1.00 66.19 422 SER A CA 1
ATOM 3235 C C . SER A 1 422 ? -6.241 -22.029 -4.031 1.00 66.19 422 SER A C 1
ATOM 3237 O O . SER A 1 422 ? -5.128 -21.980 -3.509 1.00 66.19 422 SER A O 1
ATOM 3239 N N . PRO A 1 423 ? -6.967 -23.160 -3.973 1.00 64.81 423 PRO A N 1
ATOM 3240 C CA . PRO A 1 423 ? -6.518 -24.340 -3.224 1.00 64.81 423 PRO A CA 1
ATOM 3241 C C . PRO A 1 423 ? -5.116 -24.849 -3.599 1.00 64.81 423 PRO A C 1
ATOM 3243 O O . PRO A 1 423 ? -4.424 -25.408 -2.756 1.00 64.81 423 PRO A O 1
ATOM 3246 N N . ASN A 1 424 ? -4.686 -24.629 -4.847 1.00 53.84 424 ASN A N 1
ATOM 3247 C CA . ASN A 1 424 ? -3.378 -25.058 -5.352 1.00 53.84 424 ASN A CA 1
ATOM 3248 C C . ASN A 1 424 ? -2.283 -23.990 -5.197 1.00 53.84 424 ASN A C 1
ATOM 3250 O O . ASN A 1 424 ? -1.119 -24.263 -5.476 1.00 53.84 424 ASN A O 1
ATOM 3254 N N . TYR A 1 425 ? -2.652 -22.769 -4.807 1.00 54.25 425 TYR A N 1
ATOM 3255 C CA . TYR A 1 425 ? -1.733 -21.650 -4.637 1.00 54.25 425 TYR A CA 1
ATOM 3256 C C . TYR A 1 425 ? -2.293 -20.677 -3.602 1.00 54.25 425 TYR A C 1
ATOM 3258 O O . TYR A 1 425 ? -3.166 -19.865 -3.922 1.00 54.25 425 TYR A O 1
ATOM 3266 N N . ARG A 1 426 ? -1.777 -20.766 -2.373 1.00 70.06 426 ARG A N 1
ATOM 3267 C CA . ARG A 1 426 ? -2.086 -19.857 -1.266 1.00 70.06 426 ARG A CA 1
ATOM 3268 C C . ARG A 1 426 ? -0.823 -19.164 -0.792 1.00 70.06 426 ARG A C 1
ATOM 3270 O O . ARG A 1 426 ? 0.249 -19.766 -0.769 1.00 70.06 426 ARG A O 1
ATOM 3277 N N . ALA A 1 427 ? -0.968 -17.907 -0.408 1.00 69.94 427 ALA A N 1
ATOM 3278 C CA . ALA A 1 427 ? 0.115 -17.097 0.124 1.00 69.94 427 ALA A CA 1
ATOM 3279 C C . ALA A 1 427 ? -0.361 -16.317 1.349 1.00 69.94 427 ALA A C 1
ATOM 3281 O O . ALA A 1 427 ? -1.561 -16.076 1.500 1.00 69.94 427 ALA A O 1
ATOM 3282 N N . GLY A 1 428 ? 0.588 -15.910 2.194 1.00 81.12 428 GLY A N 1
ATOM 3283 C CA . GLY A 1 428 ? 0.305 -15.025 3.317 1.00 81.12 428 GLY A CA 1
ATOM 3284 C C . GLY A 1 428 ? -0.213 -13.681 2.817 1.00 81.12 428 GLY A C 1
ATOM 3285 O O . GLY A 1 428 ? 0.445 -13.010 2.014 1.00 81.12 428 GLY A O 1
ATOM 3286 N N . LEU A 1 429 ? -1.430 -13.342 3.232 1.00 86.12 429 LEU A N 1
ATOM 3287 C CA . LEU A 1 429 ? -2.136 -12.145 2.800 1.00 86.12 429 LEU A CA 1
ATOM 3288 C C . LEU A 1 429 ? -3.167 -11.745 3.853 1.00 86.12 429 LEU A C 1
ATOM 3290 O O . LEU A 1 429 ? -3.819 -12.609 4.437 1.00 86.12 429 LEU A O 1
ATOM 3294 N N . ILE A 1 430 ? -3.328 -10.439 4.041 1.00 91.75 430 ILE A N 1
ATOM 3295 C CA . ILE A 1 430 ? -4.482 -9.840 4.703 1.00 91.75 430 ILE A CA 1
ATOM 3296 C C . ILE A 1 430 ? -5.198 -8.921 3.713 1.00 91.75 430 ILE A C 1
ATOM 3298 O O . ILE A 1 430 ? -4.553 -8.260 2.894 1.00 91.75 430 ILE A O 1
ATOM 3302 N N . HIS A 1 431 ? -6.521 -8.887 3.797 1.00 94.25 431 HIS A N 1
ATOM 3303 C CA . HIS A 1 431 ? -7.326 -7.837 3.195 1.00 94.25 431 HIS A CA 1
ATOM 3304 C C . HIS A 1 431 ? -7.659 -6.809 4.282 1.00 94.25 431 HIS A C 1
ATOM 3306 O O . HIS A 1 431 ? -8.223 -7.170 5.317 1.00 94.25 431 HIS A O 1
ATOM 3312 N N . TRP A 1 432 ? -7.287 -5.548 4.058 1.00 94.62 432 TRP A N 1
ATOM 3313 C CA . TRP A 1 432 ? -7.577 -4.427 4.953 1.00 94.62 432 TRP A CA 1
ATOM 3314 C C . TRP A 1 432 ? -8.501 -3.427 4.259 1.00 94.62 432 TRP A C 1
ATOM 3316 O O . TRP A 1 432 ? -8.140 -2.897 3.213 1.00 94.62 432 TRP A O 1
ATOM 3326 N N . GLU A 1 433 ? -9.667 -3.160 4.840 1.00 95.81 433 GLU A N 1
ATOM 3327 C CA . GLU A 1 433 ? -10.684 -2.252 4.290 1.00 95.81 433 GLU A CA 1
ATOM 3328 C C . GLU A 1 433 ? -11.094 -1.203 5.324 1.00 95.81 433 GLU A C 1
ATOM 3330 O O . GLU A 1 433 ? -11.157 -1.497 6.520 1.00 95.81 433 GLU A O 1
ATOM 3335 N N . VAL A 1 434 ? -11.387 0.012 4.849 1.00 95.88 434 VAL A N 1
ATOM 3336 C CA . VAL A 1 434 ? -11.969 1.104 5.636 1.00 95.88 434 VAL A CA 1
ATOM 3337 C C . VAL A 1 434 ? -13.265 1.561 4.975 1.00 95.88 434 VAL A C 1
ATOM 3339 O O . VAL A 1 434 ? -13.256 1.979 3.816 1.00 95.88 434 VAL A O 1
ATOM 3342 N N . PHE A 1 435 ? -14.369 1.527 5.726 1.00 97.56 435 PHE A N 1
ATOM 3343 C CA . PHE A 1 435 ? -15.686 1.912 5.216 1.00 97.56 435 PHE A CA 1
ATOM 3344 C C . PHE A 1 435 ? -16.547 2.671 6.236 1.00 97.56 435 PHE A C 1
ATOM 3346 O O . PHE A 1 435 ? -16.344 2.580 7.447 1.00 97.56 435 PHE A O 1
ATOM 3353 N N . ALA A 1 436 ? -17.542 3.417 5.752 1.00 96.00 436 ALA A N 1
ATOM 3354 C CA . ALA A 1 436 ? -18.458 4.212 6.567 1.00 96.00 436 ALA A CA 1
ATOM 3355 C C . ALA A 1 436 ? -19.870 4.289 5.962 1.00 96.00 436 ALA A C 1
ATOM 3357 O O . ALA A 1 436 ? -20.060 4.194 4.750 1.00 96.00 436 ALA A O 1
ATOM 3358 N N . GLY A 1 437 ? -20.882 4.484 6.813 1.00 93.31 437 GLY A N 1
ATOM 3359 C CA . GLY A 1 437 ? -22.265 4.686 6.356 1.00 93.31 437 GLY A CA 1
ATOM 3360 C C . GLY A 1 437 ? -22.505 6.064 5.730 1.00 93.31 437 GLY A C 1
ATOM 3361 O O . GLY A 1 437 ? -23.340 6.207 4.841 1.00 93.31 437 GLY A O 1
ATOM 3362 N N . GLU A 1 438 ? -21.741 7.066 6.161 1.00 90.50 438 GLU A N 1
ATOM 3363 C CA . GLU A 1 438 ? -21.806 8.443 5.671 1.00 90.50 438 GLU A CA 1
ATOM 3364 C C . GLU A 1 438 ? -20.522 8.801 4.913 1.00 90.50 438 GLU A C 1
ATOM 3366 O O . GLU A 1 438 ? -19.470 8.198 5.135 1.00 90.50 438 GLU A O 1
ATOM 3371 N N . ALA A 1 439 ? -20.604 9.789 4.020 1.00 89.62 439 ALA A N 1
ATOM 3372 C CA . ALA A 1 439 ? -19.431 10.314 3.336 1.00 89.62 439 ALA A CA 1
ATOM 3373 C C . ALA A 1 439 ? -18.597 11.128 4.332 1.00 89.62 439 ALA A C 1
ATOM 3375 O O . ALA A 1 439 ? -19.011 12.207 4.752 1.00 89.62 439 ALA A O 1
ATOM 3376 N N . LEU A 1 440 ? -17.433 10.607 4.710 1.00 85.06 440 LEU A N 1
ATOM 3377 C CA . LEU A 1 440 ? -16.572 11.239 5.699 1.00 85.06 440 LEU A CA 1
ATOM 3378 C C . LEU A 1 440 ? -15.661 12.290 5.074 1.00 85.06 440 LEU A C 1
ATOM 3380 O O . LEU A 1 440 ? -15.497 13.334 5.656 1.00 85.06 440 LEU A O 1
ATOM 3384 N N . MET A 1 441 ? -15.113 12.109 3.875 1.00 81.50 441 MET A N 1
ATOM 3385 C CA . MET A 1 441 ? -14.151 13.071 3.310 1.00 81.50 441 MET A CA 1
ATOM 3386 C C . MET A 1 441 ? -14.807 14.015 2.280 1.00 81.50 441 MET A C 1
ATOM 3388 O O . MET A 1 441 ? -14.737 13.732 1.086 1.00 81.50 441 MET A O 1
ATOM 3392 N N . PRO A 1 442 ? -15.435 15.145 2.671 1.00 70.44 442 PRO A N 1
ATOM 3393 C CA . PRO A 1 442 ? -16.158 16.010 1.731 1.00 70.44 442 PRO A CA 1
ATOM 3394 C C . PRO A 1 442 ? -15.249 16.710 0.711 1.00 70.44 442 PRO A C 1
ATOM 3396 O O . PRO A 1 442 ? -15.725 17.144 -0.334 1.00 70.44 442 PRO A O 1
ATOM 3399 N N . SER A 1 443 ? -13.952 16.839 1.006 1.00 73.19 443 SER A N 1
ATOM 3400 C CA . SER A 1 443 ? -12.950 17.394 0.088 1.00 73.19 443 SER A CA 1
ATOM 3401 C C . SER A 1 443 ? -12.427 16.375 -0.929 1.00 73.19 443 SER A C 1
ATOM 3403 O O . SER A 1 443 ? -11.699 16.751 -1.847 1.00 73.19 443 SER A O 1
ATOM 3405 N N . TRP A 1 444 ? -12.764 15.094 -0.770 1.00 84.00 444 TRP A N 1
ATOM 3406 C CA . TRP A 1 444 ? -12.341 14.036 -1.679 1.00 84.00 444 TRP A CA 1
ATOM 3407 C C . TRP A 1 444 ? -13.312 13.911 -2.845 1.00 84.00 444 TRP A C 1
ATOM 3409 O O . TRP A 1 444 ? -14.518 14.144 -2.716 1.00 84.00 444 TRP A O 1
ATOM 3419 N N . ALA A 1 445 ? -12.783 13.501 -3.996 1.00 85.56 445 ALA A N 1
ATOM 3420 C CA . ALA A 1 445 ? -13.631 13.133 -5.115 1.00 85.56 445 ALA A CA 1
ATOM 3421 C C . ALA A 1 445 ? -14.521 11.954 -4.698 1.00 85.56 445 ALA A C 1
ATOM 3423 O O . ALA A 1 445 ? -14.078 11.039 -4.005 1.00 85.56 445 ALA A O 1
ATOM 3424 N N . CYS A 1 446 ? -15.787 11.994 -5.094 1.00 88.25 446 CYS A N 1
ATOM 3425 C CA . CYS A 1 446 ? -16.753 10.963 -4.750 1.00 88.25 446 CYS A CA 1
ATOM 3426 C C . CYS A 1 446 ? -17.258 10.290 -6.020 1.00 88.25 446 CYS A C 1
ATOM 3428 O O . CYS A 1 446 ? -17.617 10.970 -6.984 1.00 88.25 446 CYS A O 1
ATOM 3430 N N . VAL A 1 447 ? -17.323 8.964 -5.984 1.00 89.62 447 VAL A N 1
ATOM 3431 C CA . VAL A 1 447 ? -17.978 8.145 -7.001 1.00 89.62 447 VAL A CA 1
ATOM 3432 C C . VAL A 1 447 ? -19.001 7.257 -6.314 1.00 89.62 447 VAL A C 1
ATOM 3434 O O . VAL A 1 447 ? -18.748 6.729 -5.233 1.00 89.62 447 VAL A O 1
ATOM 3437 N N . GLU A 1 448 ? -20.165 7.101 -6.922 1.00 89.75 448 GLU A N 1
ATOM 3438 C CA . GLU A 1 448 ? -21.180 6.164 -6.460 1.00 89.75 448 GLU A CA 1
ATOM 3439 C C . GLU A 1 448 ? -21.494 5.204 -7.599 1.00 89.75 448 GLU A C 1
ATOM 3441 O O . GLU A 1 448 ? -21.814 5.634 -8.706 1.00 89.75 448 GLU A O 1
ATOM 3446 N N . ASP A 1 449 ? -21.417 3.910 -7.307 1.00 85.56 449 ASP A N 1
ATOM 3447 C CA . ASP A 1 449 ? -21.944 2.884 -8.190 1.00 85.56 449 ASP A CA 1
ATOM 3448 C C . ASP A 1 449 ? -23.470 2.959 -8.167 1.00 85.56 449 ASP A C 1
ATOM 3450 O O . ASP A 1 449 ? -24.084 2.829 -7.108 1.00 85.56 449 ASP A O 1
ATOM 3454 N N . THR A 1 450 ? -24.106 3.236 -9.300 1.00 81.12 450 THR A N 1
ATOM 3455 C CA . THR A 1 450 ? -25.564 3.408 -9.349 1.00 81.12 450 THR A CA 1
ATOM 3456 C C . THR A 1 450 ? -26.326 2.100 -9.490 1.00 81.12 450 THR A C 1
ATOM 3458 O O . THR A 1 450 ? -27.525 2.082 -9.197 1.00 81.12 450 THR A O 1
ATOM 3461 N N . ASP A 1 451 ? -25.661 1.023 -9.898 1.00 74.81 451 ASP A N 1
ATOM 3462 C CA . ASP A 1 451 ? -26.250 -0.304 -9.939 1.00 74.81 451 ASP A CA 1
ATOM 3463 C C . ASP A 1 451 ? -25.608 -1.220 -8.879 1.00 74.81 451 ASP A C 1
ATOM 3465 O O . ASP A 1 451 ? -24.659 -0.867 -8.192 1.00 74.81 451 ASP A O 1
ATOM 3469 N N . GLU A 1 452 ? -26.274 -2.326 -8.548 1.00 74.75 452 GLU A N 1
ATOM 3470 C CA . GLU A 1 452 ? -25.822 -3.245 -7.485 1.00 74.75 452 GLU A CA 1
ATOM 3471 C C . GLU A 1 452 ? -25.224 -4.506 -8.110 1.00 74.75 452 GLU A C 1
ATOM 3473 O O . GLU A 1 452 ? -25.534 -5.633 -7.700 1.00 74.75 452 GLU A O 1
ATOM 3478 N N . ASP A 1 453 ? -24.465 -4.325 -9.185 1.00 76.69 453 ASP A N 1
ATOM 3479 C CA . ASP A 1 453 ? -24.059 -5.411 -10.068 1.00 76.69 453 ASP A CA 1
ATOM 3480 C C . ASP A 1 453 ? -22.621 -5.907 -9.804 1.00 76.69 453 ASP A C 1
ATOM 3482 O O . ASP A 1 453 ? -22.261 -7.008 -10.237 1.00 76.69 453 ASP A O 1
ATOM 3486 N N . TYR A 1 454 ? -21.880 -5.154 -8.974 1.00 78.25 454 TYR A N 1
ATOM 3487 C CA . TYR A 1 454 ? -20.509 -5.384 -8.497 1.00 78.25 454 TYR A CA 1
ATOM 3488 C C . TYR A 1 454 ? -19.397 -5.110 -9.509 1.00 78.25 454 TYR A C 1
ATOM 3490 O O . TYR A 1 454 ? -18.222 -5.080 -9.130 1.00 78.25 454 TYR A O 1
ATOM 3498 N N . ASN A 1 455 ? -19.723 -4.934 -10.785 1.00 80.81 455 ASN A N 1
ATOM 3499 C CA . ASN A 1 455 ? -18.729 -4.526 -11.756 1.00 80.81 455 ASN A CA 1
ATOM 3500 C C . ASN A 1 455 ? -18.313 -3.094 -11.429 1.00 80.81 455 ASN A C 1
ATOM 3502 O O . ASN A 1 455 ? -19.155 -2.234 -11.204 1.00 80.81 455 ASN A O 1
ATOM 3506 N N . MET A 1 456 ? -17.009 -2.820 -11.443 1.00 83.50 456 MET A N 1
ATOM 3507 C CA . MET A 1 456 ? -16.597 -1.427 -11.470 1.00 83.50 456 MET A CA 1
ATOM 3508 C C . MET A 1 456 ? -16.753 -0.940 -12.906 1.00 83.50 456 MET A C 1
ATOM 3510 O O . MET A 1 456 ? -15.998 -1.332 -13.798 1.00 83.50 456 MET A O 1
ATOM 3514 N N . ASP A 1 457 ? -17.766 -0.114 -13.130 1.00 76.62 457 ASP A N 1
ATOM 3515 C CA . ASP A 1 457 ? -18.040 0.511 -14.418 1.00 76.62 457 ASP A CA 1
ATOM 3516 C C . ASP A 1 457 ? -18.385 1.999 -14.321 1.00 76.62 457 ASP A C 1
ATOM 3518 O O . ASP A 1 457 ? -18.880 2.613 -15.273 1.00 76.62 457 ASP A O 1
ATOM 3522 N N . ALA A 1 458 ? -18.050 2.598 -13.180 1.00 81.88 458 ALA A N 1
ATOM 3523 C CA . ALA A 1 458 ? -18.171 4.022 -12.987 1.00 81.88 458 ALA A CA 1
ATOM 3524 C C . ALA A 1 458 ? -17.263 4.760 -13.977 1.00 81.88 458 ALA A C 1
ATOM 3526 O O . ALA A 1 458 ? -16.036 4.681 -13.895 1.00 81.88 458 ALA A O 1
ATOM 3527 N N . ALA A 1 459 ? -17.878 5.536 -14.874 1.00 78.00 459 ALA A N 1
ATOM 3528 C CA . ALA A 1 459 ? -17.179 6.290 -15.915 1.00 78.00 459 ALA A CA 1
ATOM 3529 C C . ALA A 1 459 ? -16.031 7.148 -15.356 1.00 78.00 459 ALA A C 1
ATOM 3531 O O . ALA A 1 459 ? -14.959 7.192 -15.940 1.00 78.00 459 ALA A O 1
ATOM 3532 N N . GLN A 1 460 ? -16.220 7.750 -14.176 1.00 80.19 460 GLN A N 1
ATOM 3533 C CA . GLN A 1 460 ? -15.198 8.563 -13.509 1.00 80.19 460 GLN A CA 1
ATOM 3534 C C . GLN A 1 460 ? -13.913 7.783 -13.201 1.00 80.19 460 GLN A C 1
ATOM 3536 O O . GLN A 1 460 ? -12.832 8.353 -13.271 1.00 80.19 460 GLN A O 1
ATOM 3541 N N . ILE A 1 461 ? -14.016 6.498 -12.850 1.00 81.38 461 ILE A N 1
ATOM 3542 C CA . ILE A 1 461 ? -12.852 5.642 -12.591 1.00 81.38 461 ILE A CA 1
ATOM 3543 C C . ILE A 1 461 ? -12.347 5.020 -13.890 1.00 81.38 461 ILE A C 1
ATOM 3545 O O . ILE A 1 461 ? -11.134 4.971 -14.085 1.00 81.38 461 ILE A O 1
ATOM 3549 N N . LEU A 1 462 ? -13.244 4.598 -14.788 1.00 77.06 462 LEU A N 1
ATOM 3550 C CA . LEU A 1 462 ? -12.859 4.109 -16.114 1.00 77.06 462 LEU A CA 1
ATOM 3551 C C . LEU A 1 462 ? -11.985 5.142 -16.830 1.00 77.06 462 LEU A C 1
ATOM 3553 O O . LEU A 1 462 ? -10.862 4.825 -17.172 1.00 77.06 462 LEU A O 1
ATOM 3557 N N . GLU A 1 463 ? -12.403 6.404 -16.922 1.00 73.81 463 GLU A N 1
ATOM 3558 C CA . GLU A 1 463 ? -11.635 7.481 -17.569 1.00 73.81 463 GLU A CA 1
ATOM 3559 C C . GLU A 1 463 ? -10.267 7.759 -16.909 1.00 73.81 463 GLU A C 1
ATOM 3561 O O . GLU A 1 463 ? -9.330 8.238 -17.558 1.00 73.81 463 GLU A O 1
ATOM 3566 N N . LEU A 1 464 ? -10.133 7.478 -15.609 1.00 73.38 464 LEU A N 1
ATOM 3567 C CA . LEU A 1 464 ? -8.870 7.622 -14.883 1.00 73.38 464 LEU A CA 1
ATOM 3568 C C . LEU A 1 464 ? -7.898 6.479 -15.157 1.00 73.38 464 LEU A C 1
ATOM 3570 O O . LEU A 1 464 ? -6.696 6.731 -15.201 1.00 73.38 464 LEU A O 1
ATOM 3574 N N . VAL A 1 465 ? -8.400 5.252 -15.311 1.00 68.88 465 VAL A N 1
ATOM 3575 C CA . VAL A 1 465 ? -7.583 4.040 -15.484 1.00 68.88 465 VAL A CA 1
ATOM 3576 C C . VAL A 1 465 ? -7.365 3.722 -16.964 1.00 68.88 465 VAL A C 1
ATOM 3578 O O . VAL A 1 465 ? -6.240 3.437 -17.371 1.00 68.88 465 VAL A O 1
ATOM 3581 N N . GLU A 1 466 ? -8.408 3.848 -17.783 1.00 62.34 466 GLU A N 1
ATOM 3582 C CA . GLU A 1 466 ? -8.388 3.796 -19.249 1.00 62.34 466 GLU A CA 1
ATOM 3583 C C . GLU A 1 466 ? -7.773 5.086 -19.804 1.00 62.34 466 GLU A C 1
ATOM 3585 O O . GLU A 1 466 ? -8.424 5.935 -20.409 1.00 62.34 466 GLU A O 1
ATOM 3590 N N . GLN A 1 467 ? -6.473 5.253 -19.584 1.00 51.84 467 GLN A N 1
ATOM 3591 C CA . GLN A 1 467 ? -5.707 6.374 -20.132 1.00 51.84 467 GLN A CA 1
ATOM 3592 C C . GLN A 1 467 ? -5.132 6.058 -21.526 1.00 51.84 467 GLN A C 1
ATOM 3594 O O . GLN A 1 467 ? -4.289 6.806 -22.014 1.00 51.84 467 GLN A O 1
ATOM 3599 N N . ASP A 1 468 ? -5.562 4.974 -22.188 1.00 42.22 468 ASP A N 1
ATOM 3600 C CA . ASP A 1 468 ? -4.877 4.471 -23.382 1.00 42.22 468 ASP A CA 1
ATOM 3601 C C . ASP A 1 468 ? -5.556 4.866 -24.714 1.00 42.22 468 ASP A C 1
ATOM 3603 O O . ASP A 1 468 ? -6.463 4.220 -25.247 1.00 42.22 468 ASP A O 1
ATOM 3607 N N . TRP A 1 469 ? -4.998 5.939 -25.272 1.00 39.41 469 TRP A N 1
ATOM 3608 C CA . TRP A 1 469 ? -5.260 6.744 -26.473 1.00 39.41 469 TRP A CA 1
ATOM 3609 C C . TRP A 1 469 ? -5.646 6.119 -27.840 1.00 39.41 469 TRP A C 1
ATOM 3611 O O . TRP A 1 469 ? -5.585 6.837 -28.833 1.00 39.41 469 TRP A O 1
ATOM 3621 N N . PHE A 1 470 ? -6.070 4.853 -27.975 1.00 29.48 470 PHE A N 1
ATOM 3622 C CA . PHE A 1 470 ? -6.521 4.324 -29.291 1.00 29.48 470 PHE A CA 1
ATOM 3623 C C . PHE A 1 470 ? -7.812 3.498 -29.252 1.00 29.48 470 PHE A C 1
ATOM 3625 O O . PHE A 1 470 ? -7.958 2.483 -29.942 1.00 29.48 470 PHE A O 1
ATOM 3632 N N . GLY A 1 471 ? -8.743 3.931 -28.415 1.00 41.47 471 GLY A N 1
ATOM 3633 C CA . GLY A 1 471 ? -10.045 3.312 -28.243 1.00 41.47 471 GLY A CA 1
ATOM 3634 C C . GLY A 1 471 ? -10.243 2.997 -26.778 1.00 41.47 471 GLY A C 1
ATOM 3635 O O . GLY A 1 471 ? -9.708 2.003 -26.297 1.00 41.47 471 GLY A O 1
ATOM 3636 N N . SER A 1 472 ? -10.993 3.858 -26.098 1.00 42.78 472 SER A N 1
ATOM 3637 C CA . SER A 1 472 ? -11.704 3.441 -24.902 1.00 42.78 472 SER A CA 1
ATOM 3638 C C . SER A 1 472 ? -12.664 2.330 -25.320 1.00 42.78 472 SER A C 1
ATOM 3640 O O . SER A 1 472 ? -13.474 2.497 -26.241 1.00 42.78 472 SER A O 1
ATOM 3642 N N . ASP A 1 473 ? -12.538 1.162 -24.705 1.00 52.38 473 ASP A N 1
ATOM 3643 C CA . ASP A 1 473 ? -13.700 0.303 -24.550 1.00 52.38 473 ASP A CA 1
ATOM 3644 C C . ASP A 1 473 ? -14.289 0.565 -23.160 1.00 52.38 473 ASP A C 1
ATOM 3646 O O . ASP A 1 473 ? -13.862 1.478 -22.478 1.00 52.38 473 ASP A O 1
ATOM 3650 N N . ALA A 1 474 ? -15.379 -0.097 -22.788 1.00 55.84 474 ALA A N 1
ATOM 3651 C CA . ALA A 1 474 ? -15.958 0.094 -21.456 1.00 55.84 474 ALA A CA 1
ATOM 3652 C C . ALA A 1 474 ? -15.440 -0.968 -20.471 1.00 55.84 474 ALA A C 1
ATOM 3654 O O . ALA A 1 474 ? -16.177 -1.344 -19.554 1.00 55.84 474 ALA A O 1
ATOM 3655 N N . ILE A 1 475 ? -14.291 -1.600 -20.746 1.00 62.88 475 ILE A N 1
ATOM 3656 C CA . ILE A 1 475 ? -13.887 -2.841 -20.091 1.00 62.88 475 ILE A CA 1
ATOM 3657 C C . ILE A 1 475 ? -12.386 -2.868 -19.776 1.00 62.88 475 ILE A C 1
ATOM 3659 O O . ILE A 1 475 ? -11.587 -3.434 -20.518 1.00 62.88 475 ILE A O 1
ATOM 3663 N N . LEU A 1 476 ? -12.056 -2.433 -18.561 1.00 69.00 476 LEU A N 1
ATOM 3664 C CA . LEU A 1 476 ? -10.739 -2.639 -17.963 1.00 69.00 476 LEU A CA 1
ATOM 3665 C C . LEU A 1 476 ? -10.303 -4.102 -17.967 1.00 69.00 476 LEU A C 1
ATOM 3667 O O . LEU A 1 476 ? -11.050 -4.993 -17.571 1.00 69.00 476 LEU A O 1
ATOM 3671 N N . THR A 1 477 ? -9.040 -4.323 -18.301 1.00 69.94 477 THR A N 1
ATOM 3672 C CA . THR A 1 477 ? -8.345 -5.604 -18.213 1.00 69.94 477 THR A CA 1
ATOM 3673 C C . THR A 1 477 ? -7.457 -5.681 -16.967 1.00 69.94 477 THR A C 1
ATOM 3675 O O . THR A 1 477 ? -7.091 -4.682 -16.346 1.00 69.94 477 THR A O 1
ATOM 3678 N N . HIS A 1 478 ? -7.052 -6.904 -16.611 1.00 67.00 478 HIS A N 1
ATOM 3679 C CA . HIS A 1 478 ? -6.087 -7.154 -15.534 1.00 67.00 478 HIS A CA 1
ATOM 3680 C C . HIS A 1 478 ? -4.785 -6.353 -15.699 1.00 67.00 478 HIS A C 1
ATOM 3682 O O . HIS A 1 478 ? -4.272 -5.792 -14.730 1.00 67.00 478 HIS A O 1
ATOM 3688 N N . ASP A 1 479 ? -4.249 -6.327 -16.921 1.00 68.44 479 ASP A N 1
ATOM 3689 C CA . ASP A 1 479 ? -2.960 -5.704 -17.211 1.00 68.44 479 ASP A CA 1
ATOM 3690 C C . ASP A 1 479 ? -3.053 -4.174 -17.166 1.00 68.44 479 ASP A C 1
ATOM 3692 O O . ASP A 1 479 ? -2.133 -3.542 -16.657 1.00 68.44 479 ASP A O 1
ATOM 3696 N N . GLU A 1 480 ? -4.170 -3.581 -17.604 1.00 72.81 480 GLU A N 1
ATOM 3697 C CA . GLU A 1 480 ? -4.402 -2.129 -17.512 1.00 72.81 480 GLU A CA 1
ATOM 3698 C C . GLU A 1 480 ? -4.468 -1.658 -16.064 1.00 72.81 480 GLU A C 1
ATOM 3700 O O . GLU A 1 480 ? -3.788 -0.704 -15.692 1.00 72.81 480 GLU A O 1
ATOM 3705 N N . ILE A 1 481 ? -5.223 -2.368 -15.222 1.00 76.75 481 ILE A N 1
ATOM 3706 C CA . ILE A 1 481 ? -5.303 -2.057 -13.791 1.00 76.75 481 ILE A CA 1
ATOM 3707 C C . ILE A 1 481 ? -3.909 -2.178 -13.164 1.00 76.75 481 ILE A C 1
ATOM 3709 O O . ILE A 1 481 ? -3.464 -1.285 -12.443 1.00 76.75 481 ILE A O 1
ATOM 3713 N N . ARG A 1 482 ? -3.185 -3.264 -13.457 1.00 76.69 482 ARG A N 1
ATOM 3714 C CA . ARG A 1 482 ? -1.843 -3.480 -12.909 1.00 76.69 482 ARG A CA 1
ATOM 3715 C C . ARG A 1 482 ? -0.859 -2.393 -13.337 1.00 76.69 482 ARG A C 1
ATOM 3717 O O . ARG A 1 482 ? -0.107 -1.911 -12.494 1.00 76.69 482 ARG A O 1
ATOM 3724 N N . GLU A 1 483 ? -0.844 -2.039 -14.616 1.00 77.38 483 GLU A N 1
ATOM 3725 C CA . GLU A 1 483 ? 0.043 -1.009 -15.160 1.00 77.38 483 GLU A CA 1
ATOM 3726 C C . GLU A 1 483 ? -0.279 0.364 -14.569 1.00 77.38 483 GLU A C 1
ATOM 3728 O O . GLU A 1 483 ? 0.627 1.086 -14.150 1.00 77.38 483 GLU A O 1
ATOM 3733 N N . PHE A 1 484 ? -1.569 0.689 -14.451 1.00 81.12 484 PHE A N 1
ATOM 3734 C CA . PHE A 1 484 ? -2.028 1.928 -13.842 1.00 81.12 484 PHE A CA 1
ATOM 3735 C C . PHE A 1 484 ? -1.496 2.086 -12.412 1.00 81.12 484 PHE A C 1
ATOM 3737 O O . PHE A 1 484 ? -0.823 3.071 -12.118 1.00 81.12 484 PHE A O 1
ATOM 3744 N N . TYR A 1 485 ? -1.708 1.103 -11.532 1.00 82.94 485 TYR A N 1
ATOM 3745 C CA . TYR A 1 485 ? -1.227 1.206 -10.148 1.00 82.94 485 TYR A CA 1
ATOM 3746 C C . TYR A 1 485 ? 0.300 1.119 -10.028 1.00 82.94 485 TYR A C 1
ATOM 3748 O O . TYR A 1 485 ? 0.882 1.768 -9.163 1.00 82.94 485 TYR A O 1
ATOM 3756 N N . ALA A 1 486 ? 0.977 0.348 -10.884 1.00 75.56 486 ALA A N 1
ATOM 3757 C CA . ALA A 1 486 ? 2.428 0.199 -10.794 1.00 75.56 486 ALA A CA 1
ATOM 3758 C C . ALA A 1 486 ? 3.186 1.450 -11.268 1.00 75.56 486 ALA A C 1
ATOM 3760 O O . ALA A 1 486 ? 4.194 1.824 -10.658 1.00 75.56 486 ALA A O 1
ATOM 3761 N N . ASN A 1 487 ? 2.714 2.073 -12.353 1.00 71.25 487 ASN A N 1
ATOM 3762 C CA . ASN A 1 487 ? 3.523 3.000 -13.144 1.00 71.25 487 ASN A CA 1
ATOM 3763 C C . ASN A 1 487 ? 2.832 4.336 -13.460 1.00 71.25 487 ASN A C 1
ATOM 3765 O O . ASN A 1 487 ? 3.517 5.272 -13.872 1.00 71.25 487 ASN A O 1
ATOM 3769 N N . ASN A 1 488 ? 1.518 4.482 -13.248 1.00 73.94 488 ASN A N 1
ATOM 3770 C CA . ASN A 1 488 ? 0.816 5.732 -13.537 1.00 73.94 488 ASN A CA 1
ATOM 3771 C C . ASN A 1 488 ? 0.749 6.643 -12.299 1.00 73.94 488 ASN A C 1
ATOM 3773 O O . ASN A 1 488 ? 0.184 6.293 -11.263 1.00 73.94 488 ASN A O 1
ATOM 3777 N N . ALA A 1 489 ? 1.279 7.865 -12.413 1.00 76.44 489 ALA A N 1
ATOM 3778 C CA . ALA A 1 489 ? 1.256 8.848 -11.328 1.00 76.44 489 ALA A CA 1
ATOM 3779 C C . ALA A 1 489 ? -0.169 9.199 -10.856 1.00 76.44 489 ALA A C 1
ATOM 3781 O O . ALA A 1 489 ? -0.358 9.523 -9.679 1.00 76.44 489 ALA A O 1
ATOM 3782 N N . ARG A 1 490 ? -1.168 9.075 -11.742 1.00 77.38 490 ARG A N 1
ATOM 3783 C CA . ARG A 1 490 ? -2.588 9.317 -11.458 1.00 77.38 490 ARG A CA 1
ATOM 3784 C C . ARG A 1 490 ? -3.220 8.260 -10.558 1.00 77.38 490 ARG A C 1
ATOM 3786 O O . ARG A 1 490 ? -4.260 8.527 -9.964 1.00 77.38 490 ARG A O 1
ATOM 3793 N N . ALA A 1 491 ? -2.575 7.109 -10.342 1.00 79.69 491 ALA A N 1
ATOM 3794 C CA . ALA A 1 491 ? -3.004 6.161 -9.312 1.00 79.69 491 ALA A CA 1
ATOM 3795 C C . ALA A 1 491 ? -3.067 6.811 -7.923 1.00 79.69 491 ALA A C 1
ATOM 3797 O O . ALA A 1 491 ? -3.932 6.471 -7.117 1.00 79.69 491 ALA A O 1
ATOM 3798 N N . LYS A 1 492 ? -2.229 7.830 -7.675 1.00 82.56 492 LYS A N 1
ATOM 3799 C CA . LYS A 1 492 ? -2.281 8.642 -6.453 1.00 82.56 492 LYS A CA 1
ATOM 3800 C C . LYS A 1 492 ? -3.593 9.412 -6.295 1.00 82.56 492 LYS A C 1
ATOM 3802 O O . LYS A 1 492 ? -4.009 9.639 -5.164 1.00 82.56 492 LYS A O 1
ATOM 3807 N N . GLU A 1 493 ? -4.243 9.796 -7.393 1.00 85.12 493 GLU A N 1
ATOM 3808 C CA . GLU A 1 493 ? -5.539 10.482 -7.361 1.00 85.12 493 GLU A CA 1
ATOM 3809 C C . GLU A 1 493 ? -6.626 9.537 -6.834 1.00 85.12 493 GLU A C 1
ATOM 3811 O O . GLU A 1 493 ? -7.344 9.918 -5.913 1.00 85.12 493 GLU A O 1
ATOM 3816 N N . LEU A 1 494 ? -6.692 8.287 -7.323 1.00 86.75 494 LEU A N 1
ATOM 3817 C CA . LEU A 1 494 ? -7.692 7.294 -6.882 1.00 86.75 494 LEU A CA 1
ATOM 3818 C C . LEU A 1 494 ? -7.588 6.930 -5.396 1.00 86.75 494 LEU A C 1
ATOM 3820 O O . LEU A 1 494 ? -8.586 6.555 -4.783 1.00 86.75 494 LEU A O 1
ATOM 3824 N N . ARG A 1 495 ? -6.412 7.088 -4.780 1.00 88.69 495 ARG A N 1
ATOM 3825 C CA . ARG A 1 495 ? -6.240 6.892 -3.329 1.00 88.69 495 ARG A CA 1
ATOM 3826 C C . ARG A 1 495 ? -7.076 7.883 -2.507 1.00 88.69 495 ARG A C 1
ATOM 3828 O O . ARG A 1 495 ? -7.416 7.578 -1.371 1.00 88.69 495 ARG A O 1
ATOM 3835 N N . ARG A 1 496 ? -7.442 9.034 -3.087 1.00 87.75 496 ARG A N 1
ATOM 3836 C CA . ARG A 1 496 ? -8.259 10.094 -2.469 1.00 87.75 496 ARG A CA 1
ATOM 3837 C C . ARG A 1 496 ? -9.689 10.141 -3.012 1.00 87.75 496 ARG A C 1
ATOM 3839 O O . ARG A 1 496 ? -10.270 11.219 -3.133 1.00 87.75 496 ARG A O 1
ATOM 3846 N N . TYR A 1 497 ? -10.250 8.984 -3.356 1.00 91.19 497 TYR A N 1
ATOM 3847 C CA . TYR A 1 497 ? -11.659 8.857 -3.721 1.00 91.19 497 TYR A CA 1
ATOM 3848 C C . TYR A 1 497 ? -12.461 8.247 -2.571 1.00 91.19 497 TYR A C 1
ATOM 3850 O O . TYR A 1 497 ? -12.053 7.251 -1.975 1.00 91.19 497 TYR A O 1
ATOM 3858 N N . GLY A 1 498 ? -13.626 8.826 -2.285 1.00 93.69 498 GLY A N 1
ATOM 3859 C CA . GLY A 1 498 ? -14.703 8.134 -1.585 1.00 93.69 498 GLY A CA 1
ATOM 3860 C C . GLY A 1 498 ? -15.530 7.356 -2.604 1.00 93.69 498 GLY A C 1
ATOM 3861 O O . GLY A 1 498 ? -16.126 7.958 -3.495 1.00 93.69 498 GLY A O 1
ATOM 3862 N N . CYS A 1 499 ? -15.565 6.031 -2.493 1.00 94.25 499 CYS A N 1
ATOM 3863 C CA . CYS A 1 499 ? -16.278 5.178 -3.444 1.00 94.25 499 CYS A CA 1
ATOM 3864 C C . CYS A 1 499 ? -17.476 4.526 -2.762 1.00 94.25 499 CYS A C 1
ATOM 3866 O O . CYS A 1 499 ? -17.298 3.736 -1.841 1.00 94.25 499 CYS A O 1
ATOM 3868 N N . ARG A 1 500 ? -18.699 4.836 -3.193 1.00 94.25 500 ARG A N 1
ATOM 3869 C CA . ARG A 1 500 ? -19.915 4.263 -2.617 1.00 94.25 500 ARG A CA 1
ATOM 3870 C C . ARG A 1 500 ? -20.432 3.100 -3.456 1.00 94.25 500 ARG A C 1
ATOM 3872 O O . ARG A 1 500 ? -21.000 3.317 -4.522 1.00 94.25 500 ARG A O 1
ATOM 3879 N N . PHE A 1 501 ? -20.291 1.881 -2.949 1.00 93.19 501 PHE A N 1
ATOM 3880 C CA . PHE A 1 501 ? -20.768 0.658 -3.600 1.00 93.19 501 PHE A CA 1
ATOM 3881 C C . PHE A 1 501 ? -21.114 -0.419 -2.563 1.00 93.19 501 PHE A C 1
ATOM 3883 O O . PHE A 1 501 ? -20.830 -0.284 -1.368 1.00 93.19 501 PHE A O 1
ATOM 3890 N N . VAL A 1 502 ? -21.787 -1.485 -3.002 1.00 92.31 502 VAL A N 1
ATOM 3891 C CA . VAL A 1 502 ? -22.188 -2.590 -2.117 1.00 92.31 502 VAL A CA 1
ATOM 3892 C C . VAL A 1 502 ? -20.947 -3.316 -1.606 1.00 92.31 502 VAL A C 1
ATOM 3894 O O . VAL A 1 502 ? -20.167 -3.831 -2.401 1.00 92.31 502 VAL A O 1
ATOM 3897 N N . SER A 1 503 ? -20.779 -3.388 -0.282 1.00 91.75 503 SER A N 1
ATOM 3898 C CA . SER A 1 503 ? -19.666 -4.110 0.340 1.00 91.75 503 SER A CA 1
ATOM 3899 C C . SER A 1 503 ? -19.598 -5.555 -0.161 1.00 91.75 503 SER A C 1
ATOM 3901 O O . SER A 1 503 ? -20.597 -6.287 -0.156 1.00 91.75 503 SER A O 1
ATOM 3903 N N . GLU A 1 504 ? -18.399 -5.982 -0.554 1.00 88.00 504 GLU A N 1
ATOM 3904 C CA . GLU A 1 504 ? -18.145 -7.323 -1.088 1.00 88.00 504 GLU A CA 1
ATOM 3905 C C . GLU A 1 504 ? -18.483 -8.440 -0.095 1.00 88.00 504 GLU A C 1
ATOM 3907 O O . GLU A 1 504 ? -18.827 -9.556 -0.484 1.00 88.00 504 GLU A O 1
ATOM 3912 N N . TRP A 1 505 ? -18.489 -8.114 1.196 1.00 92.50 505 TRP A N 1
ATOM 3913 C CA . TRP A 1 505 ? -18.787 -9.031 2.292 1.00 92.50 505 TRP A CA 1
ATOM 3914 C C . TRP A 1 505 ? -20.279 -9.209 2.578 1.00 92.50 505 TRP A C 1
ATOM 3916 O O . TRP A 1 505 ? -20.666 -10.062 3.385 1.00 92.50 505 TRP A O 1
ATOM 3926 N N . GLY A 1 506 ? -21.118 -8.397 1.933 1.00 90.12 506 GLY A N 1
ATOM 3927 C CA . GLY A 1 506 ? -22.572 -8.401 2.064 1.00 90.12 506 GLY A CA 1
ATOM 3928 C C . GLY A 1 506 ? -23.303 -8.529 0.730 1.00 90.12 506 GLY A C 1
ATOM 3929 O O . GLY A 1 506 ? -24.520 -8.334 0.681 1.00 90.12 506 GLY A O 1
ATOM 3930 N N . ILE A 1 507 ? -22.598 -8.836 -0.357 1.00 88.12 507 ILE A N 1
ATOM 3931 C CA . ILE A 1 507 ? -23.179 -8.773 -1.693 1.00 88.12 507 ILE A CA 1
ATOM 3932 C C . ILE A 1 507 ? -24.180 -9.897 -1.986 1.00 88.12 507 ILE A C 1
ATOM 3934 O O . ILE A 1 507 ? -24.023 -11.052 -1.581 1.00 88.12 507 ILE A O 1
ATOM 3938 N N . ASN A 1 508 ? -25.214 -9.578 -2.767 1.00 87.31 508 ASN A N 1
ATOM 3939 C CA . ASN A 1 508 ? -26.112 -10.585 -3.313 1.00 87.31 508 ASN A CA 1
ATOM 3940 C C . ASN A 1 508 ? -25.437 -11.324 -4.481 1.00 87.31 508 ASN A C 1
ATOM 3942 O O . ASN A 1 508 ? -25.463 -10.868 -5.624 1.00 87.31 508 ASN A O 1
ATOM 3946 N N . LEU A 1 509 ? -24.873 -12.500 -4.194 1.00 84.69 509 LEU A N 1
ATOM 3947 C CA . LEU A 1 509 ? -24.159 -13.308 -5.188 1.00 84.69 509 LEU A CA 1
ATOM 3948 C C . LEU A 1 509 ? -25.022 -13.718 -6.388 1.00 84.69 509 LEU A C 1
ATOM 3950 O O . LEU A 1 509 ? -24.486 -13.858 -7.479 1.00 84.69 509 LEU A O 1
ATOM 3954 N N . ASP A 1 510 ? -26.334 -13.917 -6.224 1.00 82.88 510 ASP A N 1
ATOM 3955 C CA . ASP A 1 510 ? -27.193 -14.292 -7.355 1.00 82.88 510 ASP A CA 1
ATOM 3956 C C . ASP A 1 510 ? -27.333 -13.143 -8.358 1.00 82.88 510 ASP A C 1
ATOM 3958 O O . ASP A 1 510 ? -27.241 -13.373 -9.565 1.00 82.88 510 ASP A O 1
ATOM 3962 N N . LYS A 1 511 ? -27.500 -11.909 -7.862 1.00 82.56 511 LYS A N 1
ATOM 3963 C CA . LYS A 1 511 ? -27.512 -10.703 -8.702 1.00 82.56 511 LYS A CA 1
ATOM 3964 C C . LYS A 1 511 ? -26.142 -10.463 -9.342 1.00 82.56 511 LYS A C 1
ATOM 3966 O O . LYS A 1 511 ? -26.063 -10.370 -10.565 1.00 82.56 511 LYS A O 1
ATOM 3971 N N . ALA A 1 512 ? -25.080 -10.442 -8.535 1.00 80.50 512 ALA A N 1
ATOM 3972 C CA . ALA A 1 512 ? -23.728 -10.141 -9.003 1.00 80.50 512 ALA A CA 1
ATOM 3973 C C . ALA A 1 512 ? -23.264 -11.144 -10.072 1.00 80.50 512 ALA A C 1
ATOM 3975 O O . ALA A 1 512 ? -22.890 -10.759 -11.175 1.00 80.50 512 ALA A O 1
ATOM 3976 N N . ILE A 1 513 ? -23.387 -12.456 -9.821 1.00 77.56 513 ILE A N 1
ATOM 3977 C CA . ILE A 1 513 ? -22.949 -13.498 -10.770 1.00 77.56 513 ILE A CA 1
ATOM 3978 C C . ILE A 1 513 ? -23.700 -13.415 -12.105 1.00 77.56 513 ILE A C 1
ATOM 3980 O O . ILE A 1 513 ? -23.117 -13.699 -13.156 1.00 77.56 513 ILE A O 1
ATOM 3984 N N . ALA A 1 514 ? -24.982 -13.040 -12.081 1.00 76.12 514 ALA A N 1
ATOM 3985 C CA . ALA A 1 514 ? -25.768 -12.859 -13.296 1.00 76.12 514 ALA A CA 1
ATOM 3986 C C . ALA A 1 514 ? -25.292 -11.655 -14.130 1.00 76.12 514 ALA A C 1
ATOM 3988 O O . ALA A 1 514 ? -25.360 -11.714 -15.362 1.00 76.12 514 ALA A O 1
ATOM 3989 N N . ALA A 1 515 ? -24.790 -10.606 -13.473 1.00 75.81 515 ALA A N 1
ATOM 3990 C CA . ALA A 1 515 ? -24.377 -9.350 -14.090 1.00 75.81 515 ALA A CA 1
ATOM 3991 C C . ALA A 1 515 ? -22.881 -9.269 -14.463 1.00 75.81 515 ALA A C 1
ATOM 3993 O O . ALA A 1 515 ? -22.517 -8.455 -15.308 1.00 75.81 515 ALA A O 1
ATOM 3994 N N . LEU A 1 516 ? -22.014 -10.141 -13.925 1.00 70.75 516 LEU A N 1
ATOM 3995 C CA . LEU A 1 516 ? -20.561 -10.123 -14.185 1.00 70.75 516 LEU A CA 1
ATOM 3996 C C . LEU A 1 516 ? -20.204 -10.046 -15.683 1.00 70.75 516 LEU A C 1
ATOM 3998 O O . LEU A 1 516 ? -20.590 -10.920 -16.474 1.00 70.75 516 LEU A O 1
ATOM 4002 N N . ARG A 1 517 ? -19.410 -9.042 -16.075 1.00 65.56 517 ARG A N 1
ATOM 4003 C CA . ARG A 1 517 ? -19.013 -8.766 -17.474 1.00 65.56 517 ARG A CA 1
ATOM 4004 C C . ARG A 1 517 ? -18.129 -9.851 -18.105 1.00 65.56 517 ARG A C 1
ATOM 4006 O O . ARG A 1 517 ? -17.551 -10.700 -17.428 1.00 65.56 517 ARG A O 1
ATOM 4013 N N . ARG A 1 518 ? -18.023 -9.840 -19.450 1.00 51.53 518 ARG A N 1
ATOM 4014 C CA . ARG A 1 518 ? -17.403 -10.927 -20.240 1.00 51.53 518 ARG A CA 1
ATOM 4015 C C . ARG A 1 518 ? -15.909 -11.177 -19.970 1.00 51.53 518 ARG A C 1
ATOM 4017 O O . ARG A 1 518 ? -15.442 -12.283 -20.212 1.00 51.53 518 ARG A O 1
ATOM 4024 N N . GLN A 1 519 ? -15.165 -10.187 -19.488 1.00 49.62 519 GLN A N 1
ATOM 4025 C CA . GLN A 1 519 ? -13.743 -10.345 -19.165 1.00 49.62 519 GLN A CA 1
ATOM 4026 C C . GLN A 1 519 ? -13.513 -10.954 -17.766 1.00 49.62 519 GLN A C 1
ATOM 4028 O O . GLN A 1 519 ? -12.512 -11.629 -17.557 1.00 49.62 519 GLN A O 1
ATOM 4033 N N . ALA A 1 520 ? -14.510 -10.896 -16.873 1.00 50.81 520 ALA A N 1
ATOM 4034 C CA . ALA A 1 520 ? -14.543 -11.645 -15.612 1.00 50.81 520 ALA A CA 1
ATOM 4035 C C . ALA A 1 520 ? -15.000 -13.122 -15.788 1.00 50.81 520 ALA A C 1
ATOM 4037 O O . ALA A 1 520 ? -15.253 -13.842 -14.821 1.00 50.81 520 ALA A O 1
ATOM 4038 N N . VAL A 1 521 ? -15.144 -13.623 -17.028 1.00 45.22 521 VAL A N 1
ATOM 4039 C CA . VAL A 1 521 ? -15.911 -14.854 -17.357 1.00 45.22 521 VAL A CA 1
ATOM 4040 C C . VAL A 1 521 ? -15.276 -16.181 -16.971 1.00 45.22 521 VAL A C 1
ATOM 4042 O O . VAL A 1 521 ? -15.979 -17.193 -16.997 1.00 45.22 521 VAL A O 1
ATOM 4045 N N . TRP A 1 522 ? -14.036 -16.235 -16.482 1.00 47.50 522 TRP A N 1
ATOM 4046 C CA . TRP A 1 522 ? -13.556 -17.485 -15.871 1.00 47.50 522 TRP A CA 1
ATOM 4047 C C . TRP A 1 522 ? -14.304 -17.845 -14.564 1.00 47.50 522 TRP A C 1
ATOM 4049 O O . TRP A 1 522 ? -14.147 -18.951 -14.049 1.00 47.50 522 TRP A O 1
ATOM 4059 N N . TRP A 1 523 ? -15.168 -16.946 -14.062 1.00 42.53 523 TRP A N 1
ATOM 4060 C CA . TRP A 1 523 ? -15.956 -17.076 -12.831 1.00 42.53 523 TRP A CA 1
ATOM 4061 C C . TRP A 1 523 ? -17.351 -17.711 -13.024 1.00 42.53 523 TRP A C 1
ATOM 4063 O O . TRP A 1 523 ? -17.975 -18.126 -12.049 1.00 42.53 523 TRP A O 1
ATOM 4073 N N . ARG A 1 524 ? -17.881 -17.847 -14.250 1.00 50.78 524 ARG A N 1
ATOM 4074 C CA . ARG A 1 524 ? -19.293 -18.235 -14.482 1.00 50.78 524 ARG A CA 1
ATOM 4075 C C . ARG A 1 524 ? -19.569 -19.737 -14.294 1.00 50.78 524 ARG A C 1
ATOM 4077 O O . ARG A 1 524 ? -19.754 -20.472 -15.260 1.00 50.78 524 ARG A O 1
ATOM 4084 N N . THR A 1 525 ? -19.644 -20.209 -13.048 1.00 56.53 525 THR A N 1
ATOM 4085 C CA . THR A 1 525 ? -20.149 -21.557 -12.713 1.00 56.53 525 THR A CA 1
ATOM 4086 C C . THR A 1 525 ? -20.936 -21.550 -11.398 1.00 56.53 525 THR A C 1
ATOM 4088 O O . THR A 1 525 ? -20.639 -20.761 -10.505 1.00 56.53 525 THR A O 1
ATOM 4091 N N . ALA A 1 526 ? -21.880 -22.485 -11.218 1.00 55.88 526 ALA A N 1
ATOM 4092 C CA . ALA A 1 526 ? -22.579 -22.694 -9.937 1.00 55.88 526 ALA A CA 1
ATOM 4093 C C . ALA A 1 526 ? -21.615 -22.941 -8.754 1.00 55.88 526 ALA A C 1
ATOM 4095 O O . ALA A 1 526 ? -21.949 -22.671 -7.601 1.00 55.88 526 ALA A O 1
ATOM 4096 N N . SER A 1 527 ? -20.394 -23.404 -9.046 1.00 68.31 527 SER A N 1
ATOM 4097 C CA . SER A 1 527 ? -19.349 -23.600 -8.045 1.00 68.31 527 SER A CA 1
ATOM 4098 C C . SER A 1 527 ? -18.783 -22.289 -7.491 1.00 68.31 527 SER A C 1
ATOM 4100 O O . SER A 1 527 ? -18.318 -22.281 -6.362 1.00 68.31 527 SER A O 1
ATOM 4102 N N . LEU A 1 528 ? -18.859 -21.166 -8.216 1.00 70.31 528 LEU A N 1
ATOM 4103 C CA . LEU A 1 528 ? -18.353 -19.880 -7.729 1.00 70.31 528 LEU A CA 1
ATOM 4104 C C . LEU A 1 528 ? -19.136 -19.381 -6.514 1.00 70.31 528 LEU A C 1
ATOM 4106 O O . LEU A 1 528 ? -18.529 -19.029 -5.507 1.00 70.31 528 LEU A O 1
ATOM 4110 N N . LYS A 1 529 ? -20.474 -19.414 -6.583 1.00 79.19 529 LYS A N 1
ATOM 4111 C CA . LYS A 1 529 ? -21.330 -19.038 -5.451 1.00 79.19 529 LYS A CA 1
ATOM 4112 C C . LYS A 1 529 ? -20.930 -19.830 -4.206 1.00 79.19 529 LYS A C 1
ATOM 4114 O O . LYS A 1 529 ? -20.633 -19.242 -3.180 1.00 79.19 529 LYS A O 1
ATOM 4119 N N . GLN A 1 530 ? -20.796 -21.151 -4.342 1.00 81.19 530 GLN A N 1
ATOM 4120 C CA . GLN A 1 530 ? -20.370 -22.038 -3.252 1.00 81.19 530 GLN A CA 1
ATOM 4121 C C . GLN A 1 530 ? -18.972 -21.707 -2.703 1.00 81.19 530 GLN A C 1
ATOM 4123 O O . GLN A 1 530 ? -18.727 -21.886 -1.516 1.00 81.19 530 GLN A O 1
ATOM 4128 N N . ARG A 1 531 ? -18.054 -21.229 -3.550 1.00 80.94 531 ARG A N 1
ATOM 4129 C CA . ARG A 1 531 ? -16.677 -20.882 -3.165 1.00 80.94 531 ARG A CA 1
ATOM 4130 C C . ARG A 1 531 ? -16.572 -19.541 -2.437 1.00 80.94 531 ARG A C 1
ATOM 4132 O O . ARG A 1 531 ? -15.694 -19.413 -1.589 1.00 80.94 531 ARG A O 1
ATOM 4139 N N . ILE A 1 532 ? -17.428 -18.574 -2.779 1.00 81.56 532 ILE A N 1
ATOM 4140 C CA . ILE A 1 532 ? -17.411 -17.208 -2.226 1.00 81.56 532 ILE A CA 1
ATOM 4141 C C . ILE A 1 532 ? -18.339 -17.068 -1.019 1.00 81.56 532 ILE A C 1
ATOM 4143 O O . ILE A 1 532 ? -17.983 -16.358 -0.090 1.00 81.56 532 ILE A O 1
ATOM 4147 N N . SER A 1 533 ? -19.486 -17.760 -0.979 1.00 87.81 533 SER A N 1
ATOM 4148 C CA . SER A 1 533 ? -20.442 -17.653 0.137 1.00 87.81 533 SER A CA 1
ATOM 4149 C C . SER A 1 533 ? -19.815 -17.738 1.539 1.00 87.81 533 SER 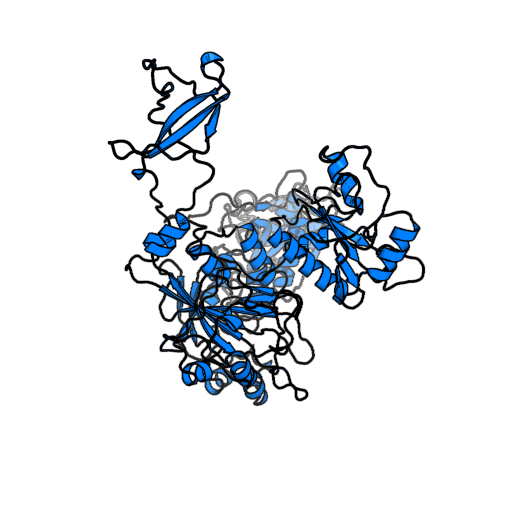A C 1
ATOM 4151 O O . SER A 1 533 ? -20.236 -16.953 2.379 1.00 87.81 533 SER A O 1
ATOM 4153 N N . PRO A 1 534 ? -18.799 -18.588 1.811 1.00 87.62 534 PRO A N 1
ATOM 4154 C CA . PRO A 1 534 ? -18.156 -18.634 3.130 1.00 87.62 534 PRO A CA 1
ATOM 4155 C C . PRO A 1 534 ? -17.431 -17.343 3.550 1.00 87.62 534 PRO A C 1
ATOM 4157 O O . PRO A 1 534 ? -17.193 -17.134 4.737 1.00 87.62 534 PRO A O 1
ATOM 4160 N N . LEU A 1 535 ? -17.047 -16.493 2.592 1.00 88.38 535 LEU A N 1
ATOM 4161 C CA . LEU A 1 535 ? -16.380 -15.213 2.848 1.00 88.38 535 LEU A CA 1
ATOM 4162 C C . LEU A 1 535 ? -17.363 -14.118 3.276 1.00 88.38 535 LEU A C 1
ATOM 4164 O O . LEU A 1 535 ? -16.945 -13.155 3.910 1.00 88.38 535 LEU A O 1
ATOM 4168 N N . LEU A 1 536 ? -18.650 -14.261 2.949 1.00 92.19 536 LEU A N 1
ATOM 4169 C CA . LEU A 1 536 ? -19.666 -13.288 3.333 1.00 92.19 536 LEU A CA 1
ATOM 4170 C C . LEU A 1 536 ? -19.907 -13.354 4.844 1.00 92.19 536 LEU A C 1
ATOM 4172 O O . LEU A 1 536 ? -19.991 -14.434 5.435 1.00 92.19 536 LEU A O 1
ATOM 4176 N N . TRP A 1 537 ? -20.019 -12.187 5.470 1.00 94.12 537 TRP A N 1
ATOM 4177 C CA . TRP A 1 537 ? -20.193 -12.080 6.919 1.00 94.12 537 TRP A CA 1
ATOM 4178 C C . TRP A 1 537 ? -21.180 -10.996 7.346 1.00 94.12 537 TRP A C 1
ATOM 4180 O O . TRP A 1 537 ? -21.636 -11.035 8.486 1.00 94.12 537 TRP A O 1
ATOM 4190 N N . TRP A 1 538 ? -21.557 -10.063 6.462 1.00 95.69 538 TRP A N 1
ATOM 4191 C CA . TRP A 1 538 ? -22.399 -8.915 6.827 1.00 95.69 538 TRP A CA 1
ATOM 4192 C C . TRP A 1 538 ? -23.722 -9.342 7.472 1.00 95.69 538 TRP A C 1
ATOM 4194 O O . TRP A 1 538 ? -24.091 -8.859 8.539 1.00 95.69 538 TRP A O 1
ATOM 4204 N N . ASP A 1 539 ? -24.411 -10.306 6.861 1.00 94.38 539 ASP A N 1
ATOM 4205 C CA . ASP A 1 539 ? -25.702 -10.794 7.357 1.00 94.38 539 ASP A CA 1
ATOM 4206 C C . ASP A 1 539 ? -25.591 -11.562 8.668 1.00 94.38 539 ASP A C 1
ATOM 4208 O O . ASP A 1 539 ? -26.464 -11.451 9.528 1.00 94.38 539 ASP A O 1
ATOM 4212 N N . GLU A 1 540 ? -24.498 -12.297 8.855 1.00 94.69 540 GLU A N 1
ATOM 4213 C CA . GLU A 1 540 ? -24.219 -12.965 10.123 1.00 94.69 540 GLU A CA 1
ATOM 4214 C C . GLU A 1 540 ? -23.905 -11.956 11.230 1.00 94.69 540 GLU A C 1
ATOM 4216 O O . GLU A 1 540 ? -24.366 -12.132 12.353 1.00 94.69 540 GLU A O 1
ATOM 4221 N N . ALA A 1 541 ? -23.186 -10.874 10.919 1.00 95.81 541 ALA A N 1
ATOM 4222 C CA . ALA A 1 541 ? -22.912 -9.796 11.864 1.00 95.81 541 ALA A CA 1
ATOM 4223 C C . ALA A 1 541 ? -24.203 -9.085 12.300 1.00 95.81 541 ALA A C 1
ATOM 4225 O O . ALA A 1 541 ? -24.438 -8.929 13.499 1.00 95.81 541 ALA A O 1
ATOM 4226 N N . VAL A 1 542 ? -25.081 -8.733 11.353 1.00 95.44 542 VAL A N 1
ATOM 4227 C CA . VAL A 1 542 ? -26.404 -8.159 11.663 1.00 95.44 542 VAL A CA 1
ATOM 4228 C C . VAL A 1 542 ? -27.231 -9.130 12.512 1.00 95.44 542 VAL A C 1
ATOM 4230 O O . VAL A 1 542 ? -27.818 -8.724 13.514 1.00 95.44 542 VAL A O 1
ATOM 4233 N N . ALA A 1 543 ? -27.245 -10.422 12.168 1.00 95.75 543 ALA A N 1
ATOM 4234 C CA . ALA A 1 543 ? -27.958 -11.444 12.938 1.00 95.75 543 ALA A CA 1
ATOM 4235 C C . ALA A 1 543 ? -27.385 -11.637 14.356 1.00 95.75 543 ALA A C 1
ATOM 4237 O O . ALA A 1 543 ? -28.142 -11.896 15.292 1.00 95.75 543 ALA A O 1
ATOM 4238 N N . ALA A 1 544 ? -26.072 -11.468 14.527 1.00 94.06 544 ALA A N 1
ATOM 4239 C CA . ALA A 1 544 ? -25.390 -11.447 15.821 1.00 94.06 544 ALA A CA 1
ATOM 4240 C C . ALA A 1 544 ? -25.614 -10.137 16.608 1.00 94.06 544 ALA A C 1
ATOM 4242 O O . ALA A 1 544 ? -25.138 -10.006 17.737 1.00 94.06 544 ALA A O 1
ATOM 4243 N N . GLY A 1 545 ? -26.345 -9.170 16.042 1.00 93.94 545 GLY A N 1
ATOM 4244 C CA . GLY A 1 545 ? -26.662 -7.893 16.676 1.00 93.94 545 GLY A CA 1
ATOM 4245 C C . GLY A 1 545 ? -25.514 -6.888 16.649 1.00 93.94 545 GLY A C 1
ATOM 4246 O O . GLY A 1 545 ? -25.484 -6.001 17.498 1.00 93.94 545 GLY A O 1
ATOM 4247 N N . VAL A 1 546 ? -24.554 -7.039 15.735 1.00 94.75 546 VAL A N 1
ATOM 4248 C CA . VAL A 1 546 ? -23.497 -6.048 15.499 1.00 94.75 546 VAL A CA 1
ATOM 4249 C C . VAL A 1 546 ? -24.123 -4.805 14.870 1.00 94.75 546 VAL A C 1
ATOM 4251 O O . VAL A 1 546 ? -24.868 -4.896 13.896 1.00 94.75 546 VAL A O 1
ATOM 4254 N N . GLU A 1 547 ? -23.805 -3.637 15.419 1.00 92.44 547 GLU A N 1
ATOM 4255 C CA . GLU A 1 547 ? -24.209 -2.355 14.845 1.00 92.44 547 GLU A CA 1
ATOM 4256 C C . GLU A 1 547 ? -23.348 -2.057 13.614 1.00 92.44 547 GLU A C 1
ATOM 4258 O O . GLU A 1 547 ? -22.145 -1.830 13.727 1.00 92.44 547 GLU A O 1
ATOM 4263 N N . LEU A 1 548 ? -23.977 -2.088 12.442 1.00 95.00 548 LEU A N 1
ATOM 4264 C CA . LEU A 1 548 ? -23.390 -1.763 11.144 1.00 95.00 548 LEU A CA 1
ATOM 4265 C C . LEU A 1 548 ? -24.175 -0.608 10.501 1.00 95.00 548 LEU A C 1
ATOM 4267 O O . LEU A 1 548 ? -25.272 -0.286 10.969 1.00 95.00 548 LEU A O 1
ATOM 4271 N N . PRO A 1 549 ? -23.653 0.018 9.429 1.00 94.69 549 PRO A N 1
ATOM 4272 C CA . PRO A 1 549 ? -24.447 0.921 8.600 1.00 94.69 549 PRO A CA 1
ATOM 4273 C C . PRO A 1 549 ? -25.777 0.285 8.156 1.00 94.69 549 PRO A C 1
ATOM 4275 O O . PRO A 1 549 ? -25.851 -0.927 7.948 1.00 94.69 549 PRO A O 1
ATOM 4278 N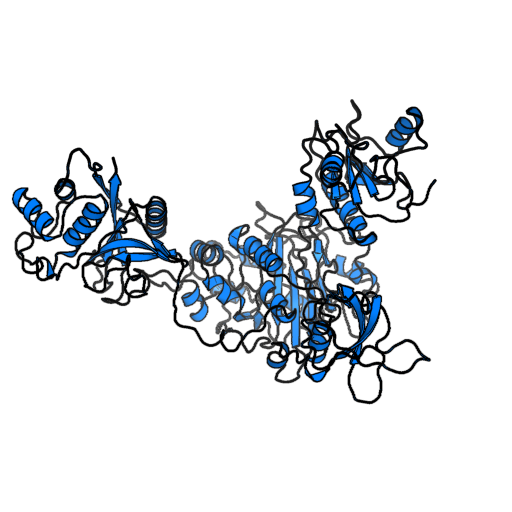 N . GLU A 1 550 ? -26.823 1.109 8.019 1.00 85.12 550 GLU A N 1
ATOM 4279 C CA . GLU A 1 550 ? -28.196 0.659 7.716 1.00 85.12 550 GLU A CA 1
ATOM 4280 C C . GLU A 1 550 ? -28.293 -0.110 6.387 1.00 85.12 550 GLU A C 1
ATOM 4282 O O . GLU A 1 550 ? -29.060 -1.065 6.267 1.00 85.12 550 GLU A O 1
ATOM 4287 N N . ASP A 1 551 ? -27.479 0.286 5.409 1.00 87.25 551 ASP A N 1
ATOM 4288 C CA . ASP A 1 551 ? -27.359 -0.343 4.097 1.00 87.25 551 ASP A CA 1
ATOM 4289 C C . ASP A 1 551 ? -25.952 -0.946 3.925 1.00 87.25 551 ASP A C 1
ATOM 4291 O O . ASP A 1 551 ? -24.968 -0.455 4.477 1.00 87.25 551 ASP A O 1
ATOM 4295 N N . ARG A 1 552 ? -25.853 -2.006 3.119 1.00 91.12 552 ARG A N 1
ATOM 4296 C CA . ARG A 1 552 ? -24.594 -2.624 2.676 1.00 91.12 552 ARG A CA 1
ATOM 4297 C C . ARG A 1 552 ? -23.892 -1.781 1.612 1.00 91.12 552 ARG A C 1
ATOM 4299 O O . ARG A 1 552 ? -22.712 -2.003 1.341 1.00 91.12 552 ARG A O 1
ATOM 4306 N N . LYS A 1 553 ? -24.607 -0.837 0.990 1.00 92.88 553 LYS A N 1
ATOM 4307 C CA . LYS A 1 553 ? -24.053 0.171 0.082 1.00 92.88 553 LYS A CA 1
ATOM 4308 C C . LYS A 1 553 ? -23.425 1.325 0.867 1.00 92.88 553 LYS A C 1
ATOM 4310 O O . LYS A 1 553 ? -24.064 2.343 1.156 1.00 92.88 553 LYS A O 1
ATOM 4315 N N . VAL A 1 554 ? -22.154 1.142 1.197 1.00 95.31 554 VAL A N 1
ATOM 4316 C CA . VAL A 1 554 ? -21.367 2.015 2.076 1.00 95.31 554 VAL A CA 1
ATOM 4317 C C . VAL A 1 554 ? -20.288 2.764 1.306 1.00 95.31 554 VAL A C 1
ATOM 4319 O O . VAL A 1 554 ? -19.986 2.436 0.160 1.00 95.31 554 VAL A O 1
ATOM 4322 N N . TRP A 1 555 ? -19.737 3.800 1.930 1.00 96.31 555 TRP A N 1
ATOM 4323 C CA . TRP A 1 555 ? -18.575 4.521 1.429 1.00 96.31 555 TRP A CA 1
ATOM 4324 C C . TRP A 1 555 ? -17.308 3.766 1.796 1.00 96.31 555 TRP A C 1
ATOM 4326 O O . TRP A 1 555 ? -17.078 3.503 2.971 1.00 96.31 555 TRP A O 1
ATOM 4336 N N . HIS A 1 556 ? -16.490 3.462 0.800 1.00 97.00 556 HIS A N 1
ATOM 4337 C CA . HIS A 1 556 ? -15.182 2.833 0.929 1.00 97.00 556 HIS A CA 1
ATOM 4338 C C . HIS A 1 556 ? -14.088 3.861 0.672 1.00 97.00 556 HIS A C 1
ATOM 4340 O O . HIS A 1 556 ? -14.248 4.755 -0.169 1.00 97.00 556 HIS A O 1
ATOM 4346 N N . TYR A 1 557 ? -12.967 3.709 1.369 1.00 95.81 557 TYR A N 1
ATOM 4347 C CA . TYR A 1 557 ? -11.808 4.588 1.253 1.00 95.81 557 TYR A CA 1
ATOM 4348 C C . TYR A 1 557 ? -10.526 3.773 1.135 1.00 95.81 557 TYR A C 1
ATOM 4350 O O . TYR A 1 557 ? -10.410 2.702 1.730 1.00 95.81 557 TYR A O 1
ATOM 4358 N N . ASN A 1 558 ? -9.521 4.319 0.441 1.00 94.50 558 ASN A N 1
ATOM 4359 C CA . ASN A 1 558 ? -8.179 3.754 0.503 1.00 94.50 558 ASN A CA 1
ATOM 4360 C C . ASN A 1 558 ? -7.714 3.780 1.969 1.00 94.50 558 ASN A C 1
ATOM 4362 O O . ASN A 1 558 ? -7.578 4.867 2.535 1.00 94.50 558 ASN A O 1
ATOM 4366 N N . PRO A 1 559 ? -7.458 2.624 2.596 1.00 92.12 559 PRO A N 1
ATOM 4367 C CA . PRO A 1 559 ? -7.245 2.566 4.034 1.00 92.12 559 PRO A CA 1
ATOM 4368 C C . PRO A 1 559 ? -5.929 3.235 4.461 1.00 92.12 559 PRO A C 1
ATOM 4370 O O . PRO A 1 559 ? -5.869 3.832 5.534 1.00 92.12 559 PRO A O 1
ATOM 4373 N N . VAL A 1 560 ? -4.898 3.216 3.608 1.00 88.00 560 VAL A N 1
ATOM 4374 C CA . VAL A 1 560 ? -3.606 3.874 3.869 1.00 88.00 560 VAL A CA 1
ATOM 4375 C C . VAL A 1 560 ? -3.761 5.395 3.802 1.00 88.00 560 VAL A C 1
ATOM 4377 O O . VAL A 1 560 ? -3.365 6.095 4.735 1.00 88.00 560 VAL A O 1
ATOM 4380 N N . GLU A 1 561 ? -4.378 5.915 2.735 1.00 87.44 561 GLU A N 1
ATOM 4381 C CA . GLU A 1 561 ? -4.572 7.362 2.559 1.00 87.44 561 GLU A CA 1
ATOM 4382 C C . GLU A 1 561 ? -5.552 7.938 3.587 1.00 87.44 561 GLU A C 1
ATOM 4384 O O . GLU A 1 561 ? -5.310 9.004 4.152 1.00 87.44 561 GLU A O 1
ATOM 4389 N N . PHE A 1 562 ? -6.649 7.225 3.864 1.00 87.44 562 PHE A N 1
ATOM 4390 C CA . PHE A 1 562 ? -7.659 7.652 4.830 1.00 87.44 562 PHE A CA 1
ATOM 4391 C C . PHE A 1 562 ? -7.038 7.839 6.212 1.00 87.44 562 PHE A C 1
ATOM 4393 O O . PHE A 1 562 ? -7.182 8.891 6.838 1.00 87.44 562 PHE A O 1
ATOM 4400 N N . VAL A 1 563 ? -6.293 6.831 6.668 1.00 79.38 563 VAL A N 1
ATOM 4401 C CA . VAL A 1 563 ? -5.643 6.852 7.976 1.00 79.38 563 VAL A CA 1
ATOM 4402 C C . VAL A 1 563 ? -4.519 7.902 8.018 1.00 79.38 563 VAL A C 1
ATOM 4404 O O . VAL A 1 563 ? -4.406 8.61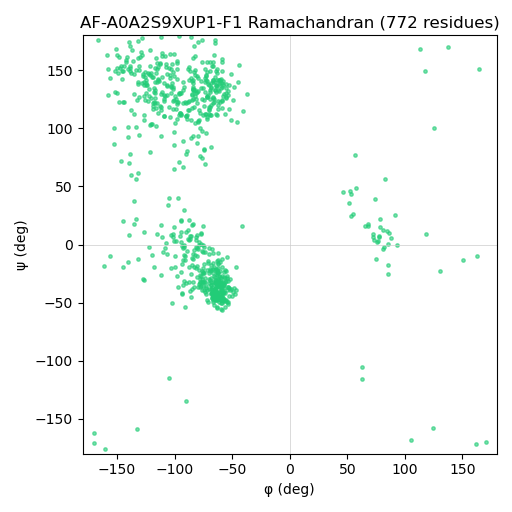5 9.014 1.00 79.38 563 VAL A O 1
ATOM 4407 N N . SER A 1 564 ? -3.768 8.110 6.927 1.00 77.50 564 SER A N 1
ATOM 4408 C CA . SER A 1 564 ? -2.787 9.208 6.811 1.00 77.50 564 SER A CA 1
ATOM 4409 C C . SER A 1 564 ? -3.401 10.591 7.051 1.00 77.50 564 SER A C 1
ATOM 4411 O O . SER A 1 564 ? -2.864 11.376 7.842 1.00 77.50 564 SER A O 1
ATOM 4413 N N . VAL A 1 565 ? -4.535 10.884 6.403 1.00 76.56 565 VAL A N 1
ATOM 4414 C CA . VAL A 1 565 ? -5.235 12.170 6.547 1.00 76.56 565 VAL A CA 1
ATOM 4415 C C . VAL A 1 565 ? -5.778 12.340 7.965 1.00 76.56 565 VAL A C 1
ATOM 4417 O O . VAL A 1 565 ? -5.616 13.410 8.555 1.00 76.56 565 VAL A O 1
ATOM 4420 N N . MET A 1 566 ? -6.344 11.279 8.548 1.00 74.50 566 MET A N 1
ATOM 4421 C CA . MET A 1 566 ? -6.812 11.287 9.939 1.00 74.50 566 MET A CA 1
ATOM 4422 C C . MET A 1 566 ? -5.677 11.538 10.948 1.00 74.50 566 MET A C 1
ATOM 4424 O O . MET A 1 566 ? -5.910 12.173 11.975 1.00 74.50 566 MET A O 1
ATOM 4428 N N . GLY A 1 567 ? -4.449 11.104 10.640 1.00 64.75 567 GLY A N 1
ATOM 4429 C CA . GLY A 1 567 ? -3.246 11.309 11.458 1.00 64.75 567 GLY A CA 1
ATOM 4430 C C . GLY A 1 567 ? -2.558 12.667 11.311 1.00 64.75 567 GLY A C 1
ATOM 4431 O O . GLY A 1 567 ? -1.498 12.872 11.896 1.00 64.75 567 GLY A O 1
ATOM 4432 N N . GLY A 1 568 ? -3.120 13.601 10.534 1.00 55.56 568 GLY A N 1
ATOM 4433 C CA . GLY A 1 568 ? -2.657 14.994 10.485 1.00 55.56 568 GLY A CA 1
ATOM 4434 C C . GLY A 1 568 ? -1.400 15.258 9.647 1.00 55.56 568 GLY A C 1
ATOM 4435 O O . GLY A 1 568 ? -0.816 16.334 9.756 1.00 55.56 568 GLY A O 1
ATOM 4436 N N . THR A 1 569 ? -0.986 14.326 8.785 1.00 43.06 569 THR A N 1
ATOM 4437 C CA . THR A 1 569 ? 0.313 14.409 8.083 1.00 43.06 569 THR A CA 1
ATOM 4438 C C . THR A 1 569 ? 0.301 15.179 6.765 1.00 43.06 569 THR A C 1
ATOM 4440 O O . THR A 1 569 ? 1.348 15.338 6.146 1.00 43.06 569 THR A O 1
ATOM 4443 N N . ARG A 1 570 ? -0.826 15.786 6.365 1.00 36.94 570 ARG A N 1
ATOM 4444 C CA . ARG A 1 570 ? -0.842 16.769 5.267 1.00 36.94 570 ARG A CA 1
ATOM 4445 C C . ARG A 1 570 ? -1.906 17.854 5.455 1.00 36.94 570 ARG A C 1
ATOM 4447 O O . ARG A 1 570 ? -3.090 17.529 5.509 1.00 36.94 570 ARG A O 1
ATOM 4454 N N . PRO A 1 571 ? -1.539 19.147 5.475 1.00 33.88 571 PRO A N 1
ATOM 4455 C CA . PRO A 1 571 ? -2.488 20.195 5.136 1.00 33.88 571 PRO A CA 1
ATOM 4456 C C . PRO A 1 571 ? -2.780 20.111 3.632 1.00 33.88 571 PRO A C 1
ATOM 4458 O O . PRO A 1 571 ? -1.886 20.318 2.812 1.00 33.88 571 PRO A O 1
ATOM 4461 N N . VAL A 1 572 ? -4.029 19.819 3.267 1.00 33.62 572 VAL A N 1
ATOM 4462 C CA . VAL A 1 572 ? -4.526 20.125 1.921 1.00 33.62 572 VAL A CA 1
ATOM 4463 C C . VAL A 1 572 ? -4.643 21.641 1.865 1.00 33.62 572 VAL A C 1
ATOM 4465 O O . VAL A 1 572 ? -5.423 22.239 2.600 1.00 33.62 572 VAL A O 1
ATOM 4468 N N . THR A 1 573 ? -3.820 22.294 1.052 1.00 33.62 573 THR A N 1
ATOM 4469 C CA . THR A 1 573 ? -4.035 23.720 0.788 1.00 33.62 573 THR A CA 1
ATOM 4470 C C . THR A 1 573 ? -5.085 23.852 -0.306 1.00 33.62 573 THR A C 1
ATOM 4472 O O . THR A 1 573 ? -5.135 23.033 -1.220 1.00 33.62 573 THR A O 1
ATOM 4475 N N . ALA A 1 574 ? -5.883 24.921 -0.277 1.00 34.03 574 ALA A N 1
ATOM 4476 C CA . ALA A 1 574 ? -6.835 25.256 -1.341 1.00 34.03 574 ALA A CA 1
ATOM 4477 C C . ALA A 1 574 ? -6.197 25.352 -2.754 1.00 34.03 574 ALA A C 1
ATOM 4479 O O . ALA A 1 574 ? -6.914 25.392 -3.749 1.00 34.03 574 ALA A O 1
ATOM 4480 N N . ALA A 1 575 ? -4.861 25.356 -2.855 1.00 33.81 575 ALA A N 1
ATOM 4481 C CA . ALA A 1 575 ? -4.116 25.250 -4.107 1.00 33.81 575 ALA A CA 1
ATOM 4482 C C . ALA A 1 575 ? -4.065 23.819 -4.686 1.00 33.81 575 ALA A C 1
ATOM 4484 O O . ALA A 1 575 ? -3.900 23.677 -5.888 1.00 33.81 575 ALA A O 1
ATOM 4485 N N . GLU A 1 576 ? -4.245 22.764 -3.882 1.00 34.97 576 GLU A N 1
ATOM 4486 C CA . GLU A 1 576 ? -4.355 21.378 -4.377 1.00 34.97 576 GLU A CA 1
ATOM 4487 C C . GLU A 1 576 ? -5.769 21.063 -4.914 1.00 34.97 576 GLU A C 1
ATOM 4489 O O . GLU A 1 576 ? -5.929 20.139 -5.705 1.00 34.97 576 GLU A O 1
ATOM 4494 N N . ALA A 1 577 ? -6.786 21.861 -4.555 1.00 35.56 577 ALA A N 1
ATOM 4495 C CA . ALA A 1 577 ? -8.147 21.768 -5.106 1.00 35.56 577 ALA A CA 1
ATOM 4496 C C . ALA A 1 577 ? -8.333 22.546 -6.426 1.00 35.56 577 ALA A C 1
ATOM 4498 O O . ALA A 1 577 ? -9.342 22.384 -7.113 1.00 35.56 577 ALA A O 1
ATOM 4499 N N . ALA A 1 578 ? -7.370 23.392 -6.797 1.00 31.19 578 ALA A N 1
ATOM 4500 C CA . ALA A 1 578 ? -7.376 24.135 -8.049 1.00 31.19 578 ALA A CA 1
ATOM 4501 C C . ALA A 1 578 ? -6.186 23.680 -8.894 1.00 31.19 578 ALA A C 1
ATOM 4503 O O . ALA A 1 578 ? -5.059 24.088 -8.634 1.00 31.19 578 ALA A O 1
ATOM 4504 N N . ALA A 1 579 ? -6.448 22.838 -9.898 1.00 29.30 579 ALA A N 1
ATOM 4505 C CA . ALA A 1 579 ? -5.458 22.380 -10.869 1.00 29.30 579 ALA A CA 1
ATOM 4506 C C . ALA A 1 579 ? -4.514 23.526 -11.299 1.00 29.30 579 ALA A C 1
ATOM 4508 O O . ALA A 1 579 ? -4.983 24.492 -11.914 1.00 29.30 579 ALA A O 1
ATOM 4509 N N . PRO A 1 580 ? -3.203 23.460 -10.999 1.00 27.53 580 PRO A N 1
ATOM 4510 C CA . PRO A 1 580 ? -2.257 24.396 -11.568 1.00 27.53 580 PRO A CA 1
ATOM 4511 C C . PRO A 1 580 ? -1.826 23.901 -12.953 1.00 27.53 580 PRO A C 1
ATOM 4513 O O . PRO A 1 580 ? -1.526 22.725 -13.153 1.00 27.53 580 PRO A O 1
ATOM 4516 N N . ALA A 1 581 ? -1.816 24.821 -13.918 1.00 29.83 581 ALA A N 1
ATOM 4517 C CA . ALA A 1 581 ? -1.247 24.612 -15.245 1.00 29.83 581 ALA A CA 1
ATOM 4518 C C . ALA A 1 581 ? 0.256 24.258 -15.151 1.00 29.83 581 ALA A C 1
ATOM 4520 O O . ALA A 1 581 ? 0.925 24.719 -14.220 1.00 29.83 581 ALA A O 1
ATOM 4521 N N . PRO A 1 582 ? 0.785 23.455 -16.093 1.00 35.72 582 PRO A N 1
ATOM 4522 C CA . PRO A 1 582 ? 2.116 22.882 -15.995 1.00 35.72 582 PRO A CA 1
ATOM 4523 C C . PRO A 1 582 ? 3.156 23.940 -16.338 1.00 35.72 582 PRO A C 1
ATOM 4525 O O . PRO A 1 582 ? 3.019 24.614 -17.352 1.00 35.72 582 PRO A O 1
ATOM 4528 N N . ASP A 1 583 ? 4.214 24.043 -15.542 1.00 35.44 583 ASP A N 1
ATOM 4529 C CA . ASP A 1 583 ? 5.494 24.530 -16.047 1.00 35.44 583 ASP A CA 1
ATOM 4530 C C . ASP A 1 583 ? 6.647 23.886 -15.267 1.00 35.44 583 ASP A C 1
ATOM 4532 O O . ASP A 1 583 ? 6.709 23.940 -14.038 1.00 35.44 583 ASP A O 1
ATOM 4536 N N . SER A 1 584 ? 7.606 23.359 -16.037 1.00 41.12 584 SER A N 1
ATOM 4537 C CA . SER A 1 584 ? 8.843 22.652 -15.650 1.00 41.12 584 SER A CA 1
ATOM 4538 C C . SER A 1 584 ? 8.717 21.153 -15.318 1.00 41.12 584 SER A C 1
ATOM 4540 O O . SER A 1 584 ? 9.150 20.712 -14.256 1.00 41.12 584 SER A O 1
ATOM 4542 N N . GLU A 1 585 ? 8.185 20.350 -16.249 1.00 49.78 585 GLU A N 1
ATOM 4543 C CA . GLU A 1 585 ? 8.327 18.882 -16.217 1.00 49.78 585 GLU A CA 1
ATOM 4544 C C . GLU A 1 585 ? 9.804 18.469 -16.366 1.00 49.78 585 GLU A C 1
ATOM 4546 O O . GLU A 1 585 ? 10.532 18.997 -17.213 1.00 49.78 585 GLU A O 1
ATOM 4551 N N . CYS A 1 586 ? 10.259 17.497 -15.571 1.00 52.00 586 CYS A N 1
ATOM 4552 C CA . CYS A 1 586 ? 11.540 16.841 -15.814 1.00 52.00 586 CYS A CA 1
ATOM 4553 C C . CYS A 1 586 ? 11.416 16.004 -17.102 1.00 52.00 586 CYS A C 1
ATOM 4555 O O . CYS A 1 586 ? 10.670 15.026 -17.142 1.00 52.00 586 CYS A O 1
ATOM 4557 N N . VAL A 1 587 ? 12.105 16.402 -18.175 1.00 73.69 587 VAL A N 1
ATOM 4558 C CA . VAL A 1 587 ? 12.058 15.715 -19.477 1.00 73.69 587 VAL A CA 1
ATOM 4559 C C . VAL A 1 587 ? 13.342 14.939 -19.744 1.00 73.69 587 VAL A C 1
ATOM 4561 O O . VAL A 1 587 ? 14.450 15.435 -19.533 1.00 73.69 587 VAL A O 1
ATOM 4564 N N . VAL A 1 588 ? 13.199 13.722 -20.263 1.00 85.19 588 VAL A N 1
ATOM 4565 C CA . VAL A 1 588 ? 14.305 12.916 -20.786 1.00 85.19 588 VAL A CA 1
ATOM 4566 C C . VAL A 1 588 ? 14.302 13.057 -22.303 1.00 85.19 588 VAL A C 1
ATOM 4568 O O . VAL A 1 588 ? 13.451 12.487 -22.984 1.00 85.19 588 VAL A O 1
ATOM 4571 N N . LEU A 1 589 ? 15.244 13.834 -22.836 1.00 90.12 589 LEU A N 1
ATOM 4572 C CA . LEU A 1 589 ? 15.405 14.044 -24.274 1.00 90.12 589 LEU A CA 1
ATOM 4573 C C . LEU A 1 589 ? 16.530 13.179 -24.838 1.00 90.12 589 LEU A C 1
ATOM 4575 O O . LEU A 1 589 ? 17.571 12.993 -24.211 1.00 90.12 589 LEU A O 1
ATOM 4579 N N . VAL A 1 590 ? 16.329 12.716 -26.067 1.00 91.88 590 VAL A N 1
ATOM 4580 C CA . VAL A 1 590 ? 17.350 12.052 -26.872 1.00 91.88 590 VAL A CA 1
ATOM 4581 C C . VAL A 1 590 ? 18.409 13.076 -27.283 1.00 91.88 590 VAL A C 1
ATOM 4583 O O . VAL A 1 590 ? 18.111 14.050 -27.983 1.00 91.88 590 VAL A O 1
ATOM 4586 N N . VAL A 1 591 ? 19.651 12.846 -26.854 1.00 90.88 591 VAL A N 1
ATOM 4587 C CA . VAL A 1 591 ? 20.784 13.748 -27.096 1.00 90.88 591 VAL A CA 1
ATOM 4588 C C . VAL A 1 591 ? 22.010 13.003 -27.623 1.00 90.88 591 VAL A C 1
ATOM 4590 O O . VAL A 1 591 ? 22.373 11.930 -27.142 1.00 90.88 591 VAL A O 1
ATOM 4593 N N . ARG A 1 592 ? 22.707 13.612 -28.585 1.00 87.69 592 ARG A N 1
ATOM 4594 C CA . ARG A 1 592 ? 23.984 13.122 -29.121 1.00 87.69 592 ARG A CA 1
ATOM 4595 C C . ARG A 1 592 ? 24.963 14.273 -29.249 1.00 87.69 592 ARG A C 1
ATOM 4597 O O . ARG A 1 592 ? 24.622 15.317 -29.793 1.00 87.69 592 ARG A O 1
ATOM 4604 N N . ASP A 1 593 ? 26.169 14.090 -28.715 1.00 84.69 593 ASP A N 1
ATOM 4605 C CA . ASP A 1 593 ? 27.234 15.103 -28.732 1.00 84.69 593 ASP A CA 1
ATOM 4606 C C . ASP A 1 593 ? 26.759 16.480 -28.211 1.00 84.69 593 ASP A C 1
ATOM 4608 O O . ASP A 1 593 ? 27.144 17.536 -28.709 1.00 84.69 593 ASP A O 1
ATOM 4612 N N . GLY A 1 594 ? 25.869 16.463 -27.209 1.00 79.31 594 GLY A N 1
ATOM 4613 C CA . GLY A 1 594 ? 25.270 17.659 -26.606 1.00 79.31 594 GLY A CA 1
ATOM 4614 C C . GLY A 1 594 ? 24.169 18.334 -27.434 1.00 79.31 594 GLY A C 1
ATOM 4615 O O . GLY A 1 594 ? 23.656 19.366 -27.009 1.00 79.31 594 GLY A O 1
ATOM 4616 N N . SER A 1 595 ? 23.791 17.772 -28.584 1.00 84.31 595 SER A N 1
ATOM 4617 C CA . SER A 1 595 ? 22.735 18.290 -29.459 1.00 84.31 595 SER A CA 1
ATOM 4618 C C . SER A 1 595 ? 21.496 17.395 -29.427 1.00 84.31 595 SER A C 1
ATOM 4620 O O . SER A 1 595 ? 21.598 16.167 -29.423 1.00 84.31 595 SER A O 1
ATOM 4622 N N . SER A 1 596 ? 20.314 18.010 -29.407 1.00 93.75 596 SER A N 1
ATOM 4623 C CA . SER A 1 596 ? 19.037 17.312 -29.560 1.00 93.75 596 SER A CA 1
ATOM 4624 C C . SER A 1 596 ? 18.703 17.082 -31.037 1.00 93.75 596 SER A C 1
ATOM 4626 O O . SER A 1 596 ? 19.360 17.601 -31.943 1.00 93.75 596 SER A O 1
ATOM 4628 N N . VAL A 1 597 ? 17.667 16.285 -31.294 1.00 96.38 597 VAL A N 1
ATOM 4629 C CA . VAL A 1 597 ? 17.153 16.062 -32.649 1.00 96.38 597 VAL A CA 1
ATOM 4630 C C . VAL A 1 597 ? 16.646 17.392 -33.229 1.00 96.38 597 VAL A C 1
ATOM 4632 O O . VAL A 1 597 ? 15.765 18.016 -32.626 1.00 96.38 597 VAL A O 1
ATOM 4635 N N . PRO A 1 598 ? 17.149 17.842 -34.394 1.00 95.75 598 PRO A N 1
ATOM 4636 C CA . PRO A 1 598 ? 16.694 19.088 -34.996 1.00 95.75 598 PRO A CA 1
ATOM 4637 C C . PRO A 1 598 ? 15.242 18.965 -35.463 1.00 95.75 598 PRO A C 1
ATOM 4639 O O . PRO A 1 598 ? 14.770 17.880 -35.807 1.00 95.75 598 PRO A O 1
ATOM 4642 N N . HIS A 1 599 ? 14.538 20.094 -35.511 1.00 97.38 599 HIS A N 1
ATOM 4643 C CA . HIS A 1 599 ? 13.195 20.170 -36.077 1.00 97.38 599 HIS A CA 1
ATOM 4644 C C . HIS A 1 599 ? 13.231 20.793 -37.473 1.00 97.38 599 HIS A C 1
ATOM 4646 O O . HIS A 1 599 ? 13.812 21.861 -37.674 1.00 97.38 599 HIS A O 1
ATOM 4652 N N . PHE A 1 600 ? 12.577 20.133 -38.427 1.00 96.69 600 PHE A N 1
ATOM 4653 C CA . PHE A 1 600 ? 12.303 20.670 -39.754 1.00 96.69 600 PHE A CA 1
ATOM 4654 C C . PHE A 1 600 ? 10.795 20.673 -39.999 1.00 96.69 600 PHE A C 1
ATOM 4656 O O . PHE A 1 600 ? 10.123 19.670 -39.775 1.00 96.69 600 PHE A O 1
ATOM 4663 N N . CYS A 1 601 ? 10.271 21.785 -40.517 1.00 93.06 601 CYS A N 1
ATOM 4664 C CA . CYS A 1 601 ? 8.876 21.894 -40.939 1.00 93.06 601 CYS A CA 1
ATOM 4665 C C . CYS A 1 601 ? 8.757 21.606 -42.441 1.00 93.06 601 CYS A C 1
ATOM 4667 O O . CYS A 1 601 ? 9.469 22.201 -43.250 1.00 93.06 601 CYS A O 1
ATOM 4669 N N . GLN A 1 602 ? 7.838 20.730 -42.848 1.00 92.81 602 GLN A N 1
ATOM 4670 C CA . GLN A 1 602 ? 7.629 20.402 -44.263 1.00 92.81 602 GLN A CA 1
ATOM 4671 C C . GLN A 1 602 ? 7.107 21.607 -45.069 1.00 92.81 602 GLN A C 1
ATOM 4673 O O . GLN A 1 602 ? 7.395 21.726 -46.256 1.00 92.81 602 GLN A O 1
ATOM 4678 N N . GLY A 1 603 ? 6.399 22.533 -44.410 1.00 87.62 603 GLY A N 1
ATOM 4679 C CA . GLY A 1 603 ? 5.904 23.795 -44.975 1.00 87.62 603 GLY A CA 1
ATOM 4680 C C . GLY A 1 603 ? 6.898 24.963 -44.902 1.00 87.62 603 GLY A C 1
ATOM 4681 O O . GLY A 1 603 ? 6.492 26.129 -44.900 1.00 87.62 603 GLY A O 1
ATOM 4682 N N . ASP A 1 604 ? 8.197 24.694 -44.756 1.00 91.31 604 ASP A N 1
ATOM 4683 C CA . ASP A 1 604 ? 9.214 25.744 -44.838 1.00 91.31 604 ASP A CA 1
ATOM 4684 C C . ASP A 1 604 ? 9.297 26.313 -46.262 1.00 91.31 604 ASP A C 1
ATOM 4686 O O . ASP A 1 604 ? 9.253 25.576 -47.245 1.00 91.31 604 ASP A O 1
ATOM 4690 N N . GLN A 1 605 ? 9.462 27.627 -46.396 1.00 91.44 605 GLN A N 1
ATOM 4691 C CA . GLN A 1 605 ? 9.507 28.291 -47.700 1.00 91.44 605 GLN A CA 1
ATOM 4692 C C . GLN A 1 605 ? 10.704 27.845 -48.558 1.00 91.44 605 GLN A C 1
ATOM 4694 O O . GLN A 1 605 ? 10.633 27.901 -49.786 1.00 91.44 605 GLN A O 1
ATOM 4699 N N . ALA A 1 606 ? 11.797 27.393 -47.939 1.00 91.44 606 ALA A N 1
ATOM 4700 C CA . ALA A 1 606 ? 12.994 26.964 -48.653 1.00 91.44 606 ALA A CA 1
ATOM 4701 C C . ALA A 1 606 ? 12.791 25.672 -49.468 1.00 91.44 606 ALA A C 1
ATOM 4703 O O . ALA A 1 606 ? 13.549 25.426 -50.413 1.00 91.44 606 ALA A O 1
ATOM 4704 N N . TRP A 1 607 ? 11.791 24.850 -49.123 1.00 95.06 607 TRP A N 1
ATOM 4705 C CA . TRP A 1 607 ? 11.574 23.547 -49.763 1.00 95.06 607 TRP A CA 1
ATOM 4706 C C . TRP A 1 607 ? 10.122 23.111 -49.936 1.00 95.06 607 TRP A C 1
ATOM 4708 O O . TRP A 1 607 ? 9.865 22.270 -50.789 1.00 95.06 607 TRP A O 1
ATOM 4718 N N . GLY A 1 608 ? 9.172 23.677 -49.196 1.00 90.62 608 GLY A N 1
ATOM 4719 C CA . GLY A 1 608 ? 7.775 23.242 -49.164 1.00 90.62 608 GLY A CA 1
ATOM 4720 C C . GLY A 1 608 ? 7.114 23.185 -50.540 1.00 90.62 608 GLY A C 1
ATOM 4721 O O . GLY A 1 608 ? 6.427 22.215 -50.843 1.00 90.62 608 GLY A O 1
ATOM 4722 N N . ALA A 1 609 ? 7.410 24.149 -51.416 1.00 93.31 609 ALA A N 1
ATOM 4723 C CA . ALA A 1 609 ? 6.859 24.212 -52.771 1.00 93.31 609 ALA A CA 1
ATOM 4724 C C . ALA A 1 609 ? 7.495 23.223 -53.775 1.00 93.31 609 ALA A C 1
ATOM 4726 O O . ALA A 1 609 ? 7.053 23.157 -54.923 1.00 93.31 609 ALA A O 1
ATOM 4727 N N . ARG A 1 610 ? 8.543 22.475 -53.395 1.00 94.19 610 ARG A N 1
ATOM 4728 C CA . ARG A 1 610 ? 9.172 21.481 -54.282 1.00 94.19 610 ARG A CA 1
ATOM 4729 C C . ARG A 1 610 ? 8.210 20.331 -54.558 1.00 94.19 610 ARG A C 1
ATOM 4731 O O . ARG A 1 610 ? 7.500 19.893 -53.654 1.00 94.19 610 ARG A O 1
ATOM 4738 N N . THR A 1 611 ? 8.212 19.833 -55.794 1.00 92.88 611 THR A N 1
ATOM 4739 C CA . THR A 1 611 ? 7.432 18.655 -56.182 1.00 92.88 611 THR A CA 1
ATOM 4740 C C . THR A 1 611 ? 7.997 17.413 -55.501 1.00 92.88 611 THR A C 1
ATOM 4742 O O . THR A 1 611 ? 9.144 17.060 -55.726 1.00 92.88 611 THR A O 1
ATOM 4745 N N . LEU A 1 612 ? 7.172 16.755 -54.693 1.00 89.69 612 LEU A N 1
ATOM 4746 C CA . LEU A 1 612 ? 7.471 15.495 -54.035 1.00 89.69 612 LEU A CA 1
ATOM 4747 C C . LEU A 1 612 ? 7.082 14.335 -54.956 1.00 89.69 612 LEU A C 1
ATOM 4749 O O . LEU A 1 612 ? 5.894 14.130 -55.232 1.00 89.69 612 LEU A O 1
ATOM 4753 N N . GLY A 1 613 ? 8.073 13.557 -55.391 1.00 87.44 613 GLY A N 1
ATOM 4754 C CA . GLY A 1 613 ? 7.860 12.371 -56.212 1.00 87.44 613 GLY A CA 1
ATOM 4755 C C . GLY A 1 613 ? 7.222 12.702 -57.561 1.00 87.44 613 GLY A C 1
ATOM 4756 O O . GLY A 1 613 ? 7.889 13.185 -58.470 1.00 87.44 613 GLY A O 1
ATOM 4757 N N . SER A 1 614 ? 5.929 12.404 -57.720 1.00 82.62 614 SER A N 1
ATOM 4758 C CA . SER A 1 614 ? 5.264 12.453 -59.033 1.00 82.62 614 SER A CA 1
ATOM 4759 C C . SER A 1 614 ? 4.214 13.551 -59.206 1.00 82.62 614 SER A C 1
ATOM 4761 O O . SER A 1 614 ? 3.952 13.946 -60.343 1.00 82.62 614 SER A O 1
ATOM 4763 N N . SER A 1 615 ? 3.575 14.027 -58.129 1.00 79.44 615 SER A N 1
ATOM 4764 C CA . SER A 1 615 ? 2.380 14.879 -58.280 1.00 79.44 615 SER A CA 1
ATOM 4765 C C . SER A 1 615 ? 2.039 15.822 -57.121 1.00 79.44 615 SER A C 1
ATOM 4767 O O . SER A 1 615 ? 1.137 16.641 -57.283 1.00 79.44 615 SER A O 1
ATOM 4769 N N . SER A 1 616 ? 2.691 15.708 -55.960 1.00 87.81 616 SER A N 1
ATOM 4770 C CA . SER A 1 616 ? 2.397 16.525 -54.767 1.00 87.81 616 SER A CA 1
ATOM 4771 C C . SER A 1 616 ? 3.551 17.480 -54.463 1.00 87.81 616 SER A C 1
ATOM 4773 O O . SER A 1 616 ? 4.558 17.467 -55.162 1.00 87.81 616 SER A O 1
ATOM 4775 N N . SER A 1 617 ? 3.429 18.306 -53.426 1.00 91.75 617 SER A N 1
ATOM 4776 C CA . SER A 1 617 ? 4.525 19.105 -52.872 1.00 91.75 617 SER A CA 1
ATOM 4777 C C . SER A 1 617 ? 4.987 18.588 -51.504 1.00 91.75 617 SER A C 1
ATOM 4779 O O . SER A 1 617 ? 4.257 17.840 -50.838 1.00 91.75 617 SER A O 1
ATOM 4781 N N . ILE A 1 618 ? 6.190 18.988 -51.078 1.00 91.25 618 ILE A N 1
ATOM 4782 C CA . ILE A 1 618 ? 6.723 18.668 -49.741 1.00 91.25 618 ILE A CA 1
ATOM 4783 C C . ILE A 1 618 ? 5.820 19.258 -48.649 1.00 91.25 618 ILE A C 1
ATOM 4785 O O . ILE A 1 618 ? 5.511 18.577 -47.676 1.00 91.25 618 ILE A O 1
ATOM 4789 N N . GLU A 1 619 ? 5.318 20.481 -48.819 1.00 88.75 619 GLU A N 1
ATOM 4790 C CA . GLU A 1 619 ? 4.404 21.087 -47.843 1.00 88.75 619 GLU A CA 1
ATOM 4791 C C . GLU A 1 619 ? 3.100 20.292 -47.693 1.00 88.75 619 GLU A C 1
ATOM 4793 O O . GLU A 1 619 ? 2.588 20.162 -46.583 1.00 88.75 619 GLU A O 1
ATOM 4798 N N . ALA A 1 620 ? 2.592 19.701 -48.780 1.00 82.25 620 ALA A N 1
ATOM 4799 C CA . ALA A 1 620 ? 1.312 19.005 -48.775 1.00 82.25 620 ALA A CA 1
ATOM 4800 C C . ALA A 1 620 ? 1.408 17.559 -48.265 1.00 82.25 620 ALA A C 1
ATOM 4802 O O . ALA A 1 620 ? 0.469 17.081 -47.629 1.00 82.25 620 ALA A O 1
ATOM 4803 N N . LYS A 1 621 ? 2.500 16.837 -48.568 1.00 88.25 621 LYS A N 1
ATOM 4804 C CA . LYS A 1 621 ? 2.629 15.387 -48.290 1.00 88.25 621 LYS A CA 1
ATOM 4805 C C . LYS A 1 621 ? 4.048 14.934 -47.897 1.00 88.25 621 LYS A C 1
ATOM 4807 O O . LYS A 1 621 ? 4.374 13.759 -48.019 1.00 88.25 621 LYS A O 1
ATOM 4812 N N . GLY A 1 622 ? 4.908 15.844 -47.439 1.00 91.31 622 GLY A N 1
ATOM 4813 C CA . GLY A 1 622 ? 6.334 15.584 -47.196 1.00 91.31 622 GLY A CA 1
ATOM 4814 C C . GLY A 1 622 ? 6.715 15.055 -45.811 1.00 91.31 622 GLY A C 1
ATOM 4815 O O . GLY A 1 622 ? 7.907 14.893 -45.558 1.00 91.31 622 GLY A O 1
ATOM 4816 N N . CYS A 1 623 ? 5.761 14.767 -44.922 1.00 94.31 623 CYS A N 1
ATOM 4817 C CA . CYS A 1 623 ? 6.028 14.398 -43.524 1.00 94.31 623 CYS A CA 1
ATOM 4818 C C . CYS A 1 623 ? 7.073 13.280 -43.365 1.00 94.31 623 CYS A C 1
ATOM 4820 O O . CYS A 1 623 ? 8.009 13.423 -42.580 1.00 94.31 623 CYS A O 1
ATOM 4822 N N . ALA A 1 624 ? 6.989 12.219 -44.174 1.00 92.81 624 ALA A N 1
ATOM 4823 C CA . ALA A 1 624 ? 7.937 11.105 -44.135 1.00 92.81 624 ALA A CA 1
ATOM 4824 C C . ALA A 1 624 ? 9.378 11.538 -44.463 1.00 92.81 624 ALA A C 1
ATOM 4826 O O . ALA A 1 624 ? 10.302 11.228 -43.713 1.00 92.81 624 ALA A O 1
ATOM 4827 N N . ILE A 1 625 ? 9.593 12.286 -45.553 1.00 95.06 625 ILE A N 1
ATOM 4828 C CA . ILE A 1 625 ? 10.945 12.733 -45.927 1.00 95.06 625 ILE A CA 1
ATOM 4829 C C . ILE A 1 625 ? 11.487 13.764 -44.933 1.00 95.06 625 ILE A C 1
ATOM 4831 O O . ILE A 1 625 ? 12.674 13.759 -44.618 1.00 95.06 625 ILE A O 1
ATOM 4835 N N . THR A 1 626 ? 10.624 14.617 -44.379 1.00 96.75 626 THR A N 1
ATOM 4836 C CA . THR A 1 626 ? 11.023 15.598 -43.369 1.00 96.75 626 THR A CA 1
ATOM 4837 C C . THR A 1 626 ? 11.434 14.907 -42.066 1.00 96.75 626 THR A C 1
ATOM 4839 O O . THR A 1 626 ? 12.464 15.265 -41.497 1.00 96.75 626 THR A O 1
ATOM 4842 N N . ALA A 1 627 ? 10.716 13.860 -41.646 1.00 97.12 627 ALA A N 1
ATOM 4843 C CA . ALA A 1 627 ? 11.087 13.033 -40.499 1.00 97.12 627 ALA A CA 1
ATOM 4844 C C . ALA A 1 627 ? 12.424 12.301 -40.700 1.00 97.12 627 ALA A C 1
ATOM 4846 O O . ALA A 1 627 ? 13.272 12.303 -39.806 1.00 97.12 627 ALA A O 1
ATOM 4847 N N . VAL A 1 628 ? 12.665 11.744 -41.893 1.00 96.44 628 VAL A N 1
ATOM 4848 C CA . VAL A 1 628 ? 13.959 11.122 -42.223 1.00 96.44 628 VAL A CA 1
ATOM 4849 C C . VAL A 1 628 ? 15.094 12.141 -42.173 1.00 96.44 628 VAL A C 1
ATOM 4851 O O . VAL A 1 628 ? 16.139 11.848 -41.599 1.00 96.44 628 VAL A O 1
ATOM 4854 N N . ALA A 1 629 ? 14.903 13.341 -42.727 1.00 97.31 629 ALA A N 1
ATOM 4855 C CA . ALA A 1 629 ? 15.923 14.385 -42.691 1.00 97.31 629 ALA A CA 1
ATOM 4856 C C . ALA A 1 629 ? 16.304 14.773 -41.250 1.00 97.31 629 ALA A C 1
ATOM 4858 O O . ALA A 1 629 ? 17.491 14.911 -40.968 1.00 97.31 629 ALA A O 1
ATOM 4859 N N . MET A 1 630 ? 15.332 14.875 -40.331 1.00 98.00 630 MET A N 1
ATOM 4860 C CA . MET A 1 630 ? 15.594 15.150 -38.908 1.00 98.00 630 MET A CA 1
ATOM 4861 C C . MET A 1 630 ? 16.460 14.060 -38.256 1.00 98.00 630 MET A C 1
ATOM 4863 O O . MET A 1 630 ? 17.443 14.371 -37.584 1.00 98.00 630 MET A O 1
ATOM 4867 N N . VAL A 1 631 ? 16.147 12.781 -38.497 1.00 96.94 631 VAL A N 1
ATOM 4868 C CA . VAL A 1 631 ? 16.924 11.653 -37.950 1.00 96.94 631 VAL A CA 1
ATOM 4869 C C . VAL A 1 631 ? 18.322 11.573 -38.567 1.00 96.94 631 VAL A C 1
ATOM 4871 O O . VAL A 1 631 ? 19.300 11.367 -37.854 1.00 96.94 631 VAL A O 1
ATOM 4874 N N . LEU A 1 632 ? 18.456 11.768 -39.879 1.00 95.69 632 LEU A N 1
ATOM 4875 C CA . LEU A 1 632 ? 19.761 11.776 -40.542 1.00 95.69 632 LEU A CA 1
ATOM 4876 C C . LEU A 1 632 ? 20.648 12.928 -40.043 1.00 95.69 632 LEU A C 1
ATOM 4878 O O . LEU A 1 632 ? 21.834 12.713 -39.792 1.00 95.69 632 LEU A O 1
ATOM 4882 N N . ALA A 1 633 ? 20.072 14.115 -39.847 1.00 95.44 633 ALA A N 1
ATOM 4883 C CA . ALA A 1 633 ? 20.774 15.265 -39.287 1.00 95.44 633 ALA A CA 1
ATOM 4884 C C . ALA A 1 633 ? 21.208 15.033 -37.830 1.00 95.44 633 ALA A C 1
ATOM 4886 O O . ALA A 1 633 ? 22.331 15.379 -37.471 1.00 95.44 633 ALA A O 1
ATOM 4887 N N . TYR A 1 634 ? 20.381 14.364 -37.016 1.00 96.19 634 TYR A N 1
ATOM 4888 C CA . TYR A 1 634 ? 20.759 13.942 -35.660 1.00 96.19 634 TYR A CA 1
ATOM 4889 C C . TYR A 1 634 ? 22.004 13.037 -35.642 1.00 96.19 634 TYR A C 1
ATOM 4891 O O . TYR A 1 634 ? 22.845 13.146 -34.754 1.00 96.19 634 TYR A O 1
ATOM 4899 N N . TYR A 1 635 ? 22.177 12.186 -36.657 1.00 94.06 635 TYR A N 1
ATOM 4900 C CA . TYR A 1 635 ? 23.382 11.366 -36.831 1.00 94.06 635 TYR A CA 1
ATOM 4901 C C . TYR A 1 635 ? 24.542 12.098 -37.535 1.00 94.06 635 TYR A C 1
ATOM 4903 O O . TYR A 1 635 ? 25.472 11.452 -38.021 1.00 94.06 635 TYR A O 1
ATOM 4911 N N . GLY A 1 636 ? 24.511 13.433 -37.582 1.00 92.00 636 GLY A N 1
ATOM 4912 C CA . GLY A 1 636 ? 25.615 14.275 -38.047 1.00 92.00 636 GLY A CA 1
ATOM 4913 C C . GLY A 1 636 ? 25.675 14.488 -39.559 1.00 92.00 636 GLY A C 1
ATOM 4914 O O . GLY A 1 636 ? 26.684 14.979 -40.065 1.00 92.00 636 GLY A O 1
ATOM 4915 N N . ARG A 1 637 ? 24.629 14.120 -40.306 1.00 92.81 637 ARG A N 1
ATOM 4916 C CA . ARG A 1 637 ? 24.589 14.345 -41.757 1.00 92.81 637 ARG A CA 1
ATOM 4917 C C . ARG A 1 637 ? 24.162 15.777 -42.059 1.00 92.81 637 ARG A C 1
ATOM 4919 O O . ARG A 1 637 ? 23.134 16.226 -41.564 1.00 92.81 637 ARG A O 1
ATOM 4926 N N . ASP A 1 638 ? 24.908 16.469 -42.917 1.00 93.38 638 ASP A N 1
ATOM 4927 C CA . ASP A 1 638 ? 24.524 17.794 -43.421 1.00 93.38 638 ASP A CA 1
ATOM 4928 C C . ASP A 1 638 ? 23.391 17.652 -44.447 1.00 93.38 638 ASP A C 1
ATOM 4930 O O . ASP A 1 638 ? 23.613 17.522 -45.655 1.00 93.38 638 ASP A O 1
ATOM 4934 N N . ILE A 1 639 ? 22.166 17.541 -43.934 1.00 95.25 639 ILE A N 1
ATOM 4935 C CA . ILE A 1 639 ? 20.979 17.267 -44.730 1.00 95.25 639 ILE A CA 1
ATOM 4936 C C . ILE A 1 639 ? 19.746 17.981 -44.175 1.00 95.25 639 ILE A C 1
ATOM 4938 O O . ILE A 1 639 ? 19.518 18.060 -42.971 1.00 95.25 639 ILE A O 1
ATOM 4942 N N . ASN A 1 640 ? 18.906 18.456 -45.086 1.00 96.06 640 ASN A N 1
ATOM 4943 C CA . ASN A 1 640 ? 17.577 18.994 -44.828 1.00 96.06 640 ASN A CA 1
ATOM 4944 C C . ASN A 1 640 ? 16.565 18.369 -45.813 1.00 96.06 640 ASN A C 1
ATOM 4946 O O . ASN A 1 640 ? 16.966 17.621 -46.715 1.00 96.06 640 ASN A O 1
ATOM 4950 N N . PRO A 1 641 ? 15.254 18.655 -45.692 1.00 97.00 641 PRO A N 1
ATOM 4951 C CA . PRO A 1 641 ? 14.244 18.039 -46.553 1.00 97.00 641 PRO A CA 1
ATOM 4952 C C . PRO A 1 641 ? 14.477 18.261 -48.054 1.00 97.00 641 PRO A C 1
ATOM 4954 O O . PRO A 1 641 ? 14.236 17.351 -48.841 1.00 97.00 641 PRO A O 1
ATOM 4957 N N . LYS A 1 642 ? 15.009 19.422 -48.460 1.00 95.62 642 LYS A N 1
ATOM 4958 C CA . LYS A 1 642 ? 15.361 19.693 -49.864 1.00 95.62 642 LYS A CA 1
ATOM 4959 C C . LYS A 1 642 ? 16.501 18.811 -50.353 1.00 95.62 642 LYS A C 1
ATOM 4961 O O . LYS A 1 642 ? 16.389 18.223 -51.421 1.00 95.62 642 LYS A O 1
ATOM 4966 N N . GLN A 1 643 ? 17.595 18.740 -49.598 1.00 96.75 643 GLN A N 1
ATOM 4967 C CA . GLN A 1 643 ? 18.762 17.937 -49.979 1.00 96.75 643 GLN A CA 1
ATOM 4968 C C . GLN A 1 643 ? 18.414 16.444 -50.030 1.00 96.75 643 GLN A C 1
ATOM 4970 O O . GLN A 1 643 ? 18.888 15.727 -50.910 1.00 96.75 643 GLN A O 1
ATOM 4975 N N . LEU A 1 644 ? 17.561 15.977 -49.112 1.00 96.31 644 LEU A N 1
ATOM 4976 C CA . LEU A 1 644 ? 17.079 14.600 -49.131 1.00 96.31 644 LEU A CA 1
ATOM 4977 C C . LEU A 1 644 ? 16.192 14.319 -50.350 1.00 96.31 644 LEU A C 1
ATOM 4979 O O . LEU A 1 644 ? 16.373 13.293 -51.000 1.00 96.31 644 LEU A O 1
ATOM 4983 N N . ASP A 1 645 ? 15.274 15.226 -50.675 1.00 95.25 645 ASP A N 1
ATOM 4984 C CA . ASP A 1 645 ? 14.418 15.125 -51.858 1.00 95.25 645 ASP A CA 1
ATOM 4985 C C . ASP A 1 645 ? 15.240 15.071 -53.159 1.00 95.25 645 ASP A C 1
ATOM 4987 O O . ASP A 1 645 ? 15.084 14.147 -53.953 1.00 95.25 645 ASP A O 1
ATOM 4991 N N . GLU A 1 646 ? 16.216 15.972 -53.322 1.00 94.69 646 GLU A N 1
ATOM 4992 C CA . GLU A 1 646 ? 17.131 15.990 -54.475 1.00 94.69 646 GLU A CA 1
ATOM 4993 C C . GLU A 1 646 ? 17.929 14.681 -54.610 1.00 94.69 646 GLU A C 1
ATOM 4995 O O . GLU A 1 646 ? 18.125 14.161 -55.714 1.00 94.69 646 GLU A O 1
ATOM 5000 N N . HIS A 1 647 ? 18.372 14.114 -53.484 1.00 94.62 647 HIS A N 1
ATOM 5001 C CA . HIS A 1 647 ? 19.043 12.814 -53.463 1.00 94.62 647 HIS A CA 1
ATOM 5002 C C . HIS A 1 647 ? 18.105 11.676 -53.878 1.00 94.62 647 HIS A C 1
ATOM 5004 O O . HIS A 1 647 ? 18.503 10.786 -54.635 1.00 94.62 647 HIS A O 1
ATOM 5010 N N . LEU A 1 648 ? 16.864 11.685 -53.390 1.00 93.75 648 LEU A N 1
ATOM 5011 C CA . LEU A 1 648 ? 15.869 10.670 -53.720 1.00 93.75 648 LEU A CA 1
ATOM 5012 C C . LEU A 1 648 ? 15.486 10.736 -55.200 1.00 93.75 648 LEU A C 1
ATOM 5014 O O . LEU A 1 648 ? 15.505 9.693 -55.855 1.00 93.75 648 LEU A O 1
ATOM 5018 N N . ASP A 1 649 ? 15.262 11.921 -55.764 1.00 91.50 649 ASP A N 1
ATOM 5019 C CA . ASP A 1 649 ? 15.015 12.104 -57.200 1.00 91.50 649 ASP A CA 1
ATOM 5020 C C . ASP A 1 649 ? 16.142 11.502 -58.048 1.00 91.50 649 ASP A C 1
ATOM 5022 O O . ASP A 1 649 ? 15.903 10.693 -58.950 1.00 91.50 649 ASP A O 1
ATOM 5026 N N . ALA A 1 650 ? 17.396 11.802 -57.696 1.00 92.62 650 ALA A N 1
ATOM 5027 C CA . ALA A 1 650 ? 18.568 11.295 -58.406 1.00 92.62 650 ALA A CA 1
ATOM 5028 C C . ALA A 1 650 ? 18.731 9.762 -58.328 1.00 92.62 650 ALA A C 1
ATOM 5030 O O . ALA A 1 650 ? 19.424 9.164 -59.156 1.00 92.62 650 ALA A O 1
ATOM 5031 N N . LYS A 1 651 ? 18.125 9.103 -57.333 1.00 91.56 651 LYS A N 1
ATOM 5032 C CA . LYS A 1 651 ? 18.265 7.657 -57.070 1.00 91.56 651 LYS A CA 1
ATOM 5033 C C . LYS A 1 651 ? 16.993 6.854 -57.360 1.00 91.56 651 LYS A C 1
ATOM 5035 O O . LYS A 1 651 ? 16.949 5.650 -57.060 1.00 91.56 651 LYS A O 1
ATOM 5040 N N . GLY A 1 652 ? 15.958 7.481 -57.922 1.00 88.75 652 GLY A N 1
ATOM 5041 C CA . GLY A 1 652 ? 14.638 6.861 -58.072 1.00 88.75 652 GLY A CA 1
ATOM 5042 C C . GLY A 1 652 ? 14.082 6.428 -56.712 1.00 88.75 652 GLY A C 1
ATOM 5043 O O . GLY A 1 652 ? 13.745 5.261 -56.506 1.00 88.75 652 GLY A O 1
ATOM 5044 N N . GLY A 1 653 ? 14.132 7.342 -55.748 1.00 89.12 653 GLY A N 1
ATOM 5045 C CA . GLY A 1 653 ? 13.809 7.170 -54.334 1.00 89.12 653 GLY A CA 1
ATOM 5046 C C . GLY A 1 653 ? 12.318 7.172 -54.011 1.00 89.12 653 GLY A C 1
ATOM 5047 O O . GLY A 1 653 ? 11.975 7.014 -52.844 1.00 89.12 653 GLY A O 1
ATOM 5048 N N . TYR A 1 654 ? 11.456 7.278 -55.025 1.00 88.75 654 TYR A N 1
ATOM 5049 C CA . TYR A 1 654 ? 10.009 7.361 -54.868 1.00 88.75 654 TYR A CA 1
ATOM 5050 C C . TYR A 1 654 ? 9.251 6.298 -55.672 1.00 88.75 654 TYR A C 1
ATOM 5052 O O . TYR A 1 654 ? 9.659 5.918 -56.772 1.00 88.75 654 TYR A O 1
ATOM 5060 N N . MET A 1 655 ? 8.106 5.872 -55.133 1.00 83.19 655 MET A N 1
ATOM 5061 C CA . MET A 1 655 ? 7.036 5.179 -55.857 1.00 83.19 655 MET A CA 1
ATOM 5062 C C . MET A 1 655 ? 5.760 6.016 -55.742 1.00 83.19 655 MET A C 1
ATOM 5064 O O . MET A 1 655 ? 5.134 6.064 -54.683 1.00 83.19 655 MET A O 1
ATOM 5068 N N . GLY A 1 656 ? 5.398 6.728 -56.811 1.00 85.06 656 GLY A N 1
ATOM 5069 C CA . GLY A 1 656 ? 4.425 7.816 -56.699 1.00 85.06 656 GLY A CA 1
ATOM 5070 C C . GLY A 1 656 ? 4.983 8.908 -55.785 1.00 85.06 656 GLY A C 1
ATOM 5071 O O . GLY A 1 656 ? 6.018 9.488 -56.098 1.00 85.06 656 GLY A O 1
ATOM 5072 N N . ASN A 1 657 ? 4.334 9.140 -54.641 1.00 80.38 657 ASN A N 1
ATOM 5073 C CA . ASN A 1 657 ? 4.801 10.085 -53.614 1.00 80.38 657 ASN A CA 1
ATOM 5074 C C . ASN A 1 657 ? 5.354 9.374 -52.355 1.00 80.38 657 ASN A C 1
ATOM 5076 O O . ASN A 1 657 ? 5.751 10.038 -51.403 1.00 80.38 657 ASN A O 1
ATOM 5080 N N . ALA A 1 658 ? 5.382 8.034 -52.330 1.00 81.94 658 ALA A N 1
ATOM 5081 C CA . ALA A 1 658 ? 5.891 7.254 -51.201 1.00 81.94 658 ALA A CA 1
ATOM 5082 C C . ALA A 1 658 ? 7.415 7.091 -51.271 1.00 81.94 658 ALA A C 1
ATOM 5084 O O . ALA A 1 658 ? 7.964 6.836 -52.346 1.00 81.94 658 ALA A O 1
ATOM 5085 N N . VAL A 1 659 ? 8.095 7.198 -50.125 1.00 85.62 659 VAL A N 1
ATOM 5086 C CA . VAL A 1 659 ? 9.560 7.131 -50.047 1.00 85.62 659 VAL A CA 1
ATOM 5087 C C . VAL A 1 659 ? 10.078 5.691 -49.973 1.00 85.62 659 VAL A C 1
ATOM 5089 O O . VAL A 1 659 ? 9.552 4.850 -49.242 1.00 85.62 659 VAL A O 1
ATOM 5092 N N . TYR A 1 660 ? 11.180 5.410 -50.665 1.00 85.69 660 TYR A N 1
ATOM 5093 C CA . TYR A 1 660 ? 11.984 4.212 -50.438 1.00 85.69 660 TYR A CA 1
ATOM 5094 C C . TYR A 1 660 ? 12.994 4.463 -49.310 1.00 85.69 660 TYR A C 1
ATOM 5096 O O . TYR A 1 660 ? 14.120 4.899 -49.556 1.00 85.69 660 TYR A O 1
ATOM 5104 N N . TRP A 1 661 ? 12.607 4.140 -48.072 1.00 85.75 661 TRP A N 1
ATOM 5105 C CA . TRP A 1 661 ? 13.390 4.369 -46.845 1.00 85.75 661 TRP A CA 1
ATOM 5106 C C . TRP A 1 661 ? 14.854 3.913 -46.937 1.00 85.75 661 TRP A C 1
ATOM 5108 O O . TRP A 1 661 ? 15.761 4.652 -46.563 1.00 85.75 661 TRP A O 1
ATOM 5118 N N . ALA A 1 662 ? 15.114 2.740 -47.525 1.00 82.88 662 ALA A N 1
ATOM 5119 C CA . ALA A 1 662 ? 16.475 2.221 -47.678 1.00 82.88 662 ALA A CA 1
ATOM 5120 C C . ALA A 1 662 ? 17.362 3.087 -48.597 1.00 82.88 662 ALA A C 1
ATOM 5122 O O . ALA A 1 662 ? 18.570 3.170 -48.397 1.00 82.88 662 ALA A O 1
ATOM 5123 N N . LYS A 1 663 ? 16.780 3.765 -49.596 1.00 86.56 663 LYS A N 1
ATOM 5124 C CA . LYS A 1 663 ? 17.523 4.678 -50.481 1.00 86.56 663 LYS A CA 1
ATOM 5125 C C . LYS A 1 663 ? 17.824 6.008 -49.791 1.00 86.56 663 LYS A C 1
ATOM 5127 O O . LYS A 1 663 ? 18.892 6.579 -50.027 1.00 86.56 663 LYS A O 1
ATOM 5132 N N . ALA A 1 664 ? 16.935 6.451 -48.901 1.00 89.00 664 ALA A N 1
ATOM 5133 C CA . ALA A 1 664 ? 17.121 7.649 -48.088 1.00 89.00 664 ALA A CA 1
ATOM 5134 C C . ALA A 1 664 ? 18.332 7.529 -47.141 1.00 89.00 664 ALA A C 1
ATOM 5136 O O . ALA A 1 664 ? 19.065 8.496 -46.963 1.00 89.00 664 ALA A O 1
ATOM 5137 N N . LEU A 1 665 ? 18.626 6.323 -46.633 1.00 89.00 665 LEU A N 1
ATOM 5138 C CA . LEU A 1 665 ? 19.773 6.046 -45.751 1.00 89.00 665 LEU A CA 1
ATOM 5139 C C . LEU A 1 665 ? 21.148 6.345 -46.353 1.00 89.00 665 LEU A C 1
ATOM 5141 O O . LEU A 1 665 ? 22.129 6.389 -45.617 1.00 89.00 665 LEU A O 1
ATOM 5145 N N . SER A 1 666 ? 21.263 6.527 -47.667 1.00 88.19 666 SER A N 1
ATOM 5146 C CA . SER A 1 666 ? 22.536 6.884 -48.311 1.00 88.19 666 SER A CA 1
ATOM 5147 C C . SER A 1 666 ? 22.745 8.396 -48.443 1.00 88.19 666 SER A C 1
ATOM 5149 O O . SER A 1 666 ? 23.843 8.833 -48.784 1.00 88.19 666 SER A O 1
ATOM 5151 N N . ALA A 1 667 ? 21.719 9.203 -48.165 1.00 91.38 667 ALA A N 1
ATOM 5152 C CA . ALA A 1 667 ? 21.780 10.648 -48.326 1.00 91.38 667 ALA A CA 1
ATOM 5153 C C . ALA A 1 667 ? 22.673 11.281 -47.250 1.00 91.38 667 ALA A C 1
ATOM 5155 O O . ALA A 1 667 ? 22.496 11.009 -46.062 1.00 91.38 667 ALA A O 1
ATOM 5156 N N . GLY A 1 668 ? 23.651 12.093 -47.659 1.00 88.81 668 GLY A N 1
ATOM 5157 C CA . GLY A 1 668 ? 24.592 12.749 -46.741 1.00 88.81 668 GLY A CA 1
ATOM 5158 C C . GLY A 1 668 ? 25.533 11.799 -45.982 1.00 88.81 668 GLY A C 1
ATOM 5159 O O . GLY A 1 668 ? 26.110 12.204 -44.979 1.00 88.81 668 GLY A O 1
ATOM 5160 N N . ALA A 1 669 ? 25.669 10.536 -46.407 1.00 88.69 669 ALA A N 1
ATOM 5161 C CA . ALA A 1 669 ? 26.599 9.591 -45.788 1.00 88.69 669 ALA A CA 1
ATOM 5162 C C . ALA A 1 669 ? 28.061 9.920 -46.148 1.00 88.69 669 ALA A C 1
ATOM 5164 O O . ALA A 1 669 ? 28.369 10.242 -47.297 1.00 88.69 669 ALA A O 1
ATOM 5165 N N . SER A 1 670 ? 28.968 9.767 -45.185 1.00 88.31 670 SER A N 1
ATOM 5166 C CA . SER A 1 670 ? 30.420 9.831 -45.375 1.00 88.31 670 SER A CA 1
ATOM 5167 C C . SER A 1 670 ? 31.094 8.702 -44.587 1.00 88.31 670 SER A C 1
ATOM 5169 O O . SER A 1 670 ? 30.453 8.061 -43.757 1.00 88.31 670 SER A O 1
ATOM 5171 N N . ALA A 1 671 ? 32.378 8.444 -44.849 1.00 84.50 671 ALA A N 1
ATOM 5172 C CA . ALA A 1 671 ? 33.126 7.392 -44.155 1.00 84.50 671 ALA A CA 1
ATOM 5173 C C . ALA A 1 671 ? 33.295 7.654 -42.643 1.00 84.50 671 ALA A C 1
ATOM 5175 O O . ALA A 1 671 ? 33.502 6.708 -41.890 1.00 84.50 671 ALA A O 1
ATOM 5176 N N . ASP A 1 672 ? 33.182 8.914 -42.215 1.00 86.75 672 ASP A N 1
ATOM 5177 C CA . ASP A 1 672 ? 33.388 9.345 -40.827 1.00 86.75 672 ASP A CA 1
ATOM 5178 C C . ASP A 1 672 ? 32.086 9.363 -40.001 1.00 86.75 672 ASP A C 1
ATOM 5180 O O . ASP A 1 672 ? 32.108 9.662 -38.808 1.00 86.75 672 ASP A O 1
ATOM 5184 N N . LEU A 1 673 ? 30.941 9.060 -40.625 1.00 87.69 673 LEU A N 1
ATOM 5185 C CA . LEU A 1 673 ? 29.621 9.071 -39.993 1.00 87.69 673 LEU A CA 1
ATOM 5186 C C . LEU A 1 673 ? 29.088 7.645 -39.780 1.00 87.69 673 LEU A C 1
ATOM 5188 O O . LEU A 1 673 ? 29.423 6.737 -40.545 1.00 87.69 673 LEU A O 1
ATOM 5192 N N . PRO A 1 674 ? 28.229 7.426 -38.765 1.00 86.56 674 PRO A N 1
ATOM 5193 C CA . PRO A 1 674 ? 27.666 6.110 -38.494 1.00 86.56 674 PRO A CA 1
ATOM 5194 C C . PRO A 1 674 ? 26.889 5.568 -39.699 1.00 86.56 674 PRO A C 1
ATOM 5196 O O . PRO A 1 674 ? 26.076 6.264 -40.324 1.00 86.56 674 PRO A O 1
ATOM 5199 N N . THR A 1 675 ? 27.119 4.290 -40.001 1.00 89.31 675 THR A N 1
ATOM 5200 C CA . THR A 1 675 ? 26.293 3.567 -40.967 1.00 89.31 675 THR A CA 1
ATOM 5201 C C . THR A 1 675 ? 24.948 3.277 -40.315 1.00 89.31 675 THR A C 1
ATOM 5203 O O . THR A 1 675 ? 24.883 2.844 -39.168 1.00 89.31 675 THR A O 1
ATOM 5206 N N . LEU A 1 676 ? 23.869 3.582 -41.035 1.00 90.94 676 LEU A N 1
ATOM 5207 C CA . LEU A 1 676 ? 22.509 3.461 -40.528 1.00 90.94 676 LEU A CA 1
ATOM 5208 C C . LEU A 1 676 ? 21.768 2.370 -41.286 1.00 90.94 676 LEU A C 1
ATOM 5210 O O . LEU A 1 676 ? 21.868 2.271 -42.511 1.00 90.94 676 LEU A O 1
ATOM 5214 N N . THR A 1 677 ? 20.972 1.607 -40.553 1.00 91.06 677 THR A N 1
ATOM 5215 C CA . THR A 1 677 ? 19.979 0.682 -41.095 1.00 91.06 677 THR A CA 1
ATOM 5216 C C . THR A 1 677 ? 18.588 1.146 -40.693 1.00 91.06 677 THR A C 1
ATOM 5218 O O . THR A 1 677 ? 18.436 1.888 -39.727 1.00 91.06 677 THR A O 1
ATOM 5221 N N . VAL A 1 678 ? 17.573 0.751 -41.462 1.00 89.38 678 VAL A N 1
ATOM 5222 C CA . VAL A 1 678 ? 16.176 1.022 -41.124 1.00 89.38 678 VAL A CA 1
ATOM 5223 C C . VAL A 1 678 ? 15.414 -0.285 -41.113 1.00 89.38 678 VAL A C 1
ATOM 5225 O O . VAL A 1 678 ? 15.410 -1.019 -42.105 1.00 89.38 678 VAL A O 1
ATOM 5228 N N . THR A 1 679 ? 14.761 -0.571 -39.996 1.00 88.19 679 THR A N 1
ATOM 5229 C CA . THR A 1 679 ? 13.826 -1.685 -39.889 1.00 88.19 679 THR A CA 1
ATOM 5230 C C . THR A 1 679 ? 12.422 -1.149 -39.661 1.00 88.19 679 THR A C 1
ATOM 5232 O O . THR A 1 679 ? 12.211 -0.128 -39.006 1.00 88.19 679 THR A O 1
ATOM 5235 N N . THR A 1 680 ? 11.445 -1.816 -40.270 1.00 80.12 680 THR A N 1
ATOM 5236 C CA . THR A 1 680 ? 10.035 -1.546 -39.992 1.00 80.12 680 THR A CA 1
ATOM 5237 C C . THR A 1 680 ? 9.565 -2.596 -39.009 1.00 80.12 680 THR A C 1
ATOM 5239 O O . THR A 1 680 ? 9.583 -3.793 -39.302 1.00 80.12 680 THR A O 1
ATOM 5242 N N . ALA A 1 681 ? 9.176 -2.155 -37.821 1.00 65.25 681 ALA A N 1
ATOM 5243 C CA . ALA A 1 681 ? 8.601 -3.046 -36.836 1.00 65.25 681 ALA A CA 1
ATOM 5244 C C . ALA A 1 681 ? 7.085 -3.079 -37.051 1.00 65.25 681 ALA A C 1
ATOM 5246 O O . ALA A 1 681 ? 6.392 -2.083 -36.841 1.00 65.25 681 ALA A O 1
ATOM 5247 N N . LYS A 1 682 ? 6.563 -4.226 -37.502 1.00 57.22 682 LYS A N 1
ATOM 5248 C CA . LYS A 1 682 ? 5.118 -4.472 -37.555 1.00 57.22 682 LYS A CA 1
ATOM 5249 C C . LYS A 1 682 ? 4.689 -5.076 -36.221 1.00 57.22 682 LYS A C 1
ATOM 5251 O O . LYS A 1 682 ? 4.602 -6.293 -36.089 1.00 57.22 682 LYS A O 1
ATOM 5256 N N . MET A 1 683 ? 4.515 -4.216 -35.226 1.00 65.44 683 MET A N 1
ATOM 5257 C CA . MET A 1 683 ? 4.057 -4.627 -33.900 1.00 65.44 683 MET A CA 1
ATOM 5258 C C . MET A 1 683 ? 2.533 -4.755 -33.900 1.00 65.44 683 MET A C 1
ATOM 5260 O O . MET A 1 683 ? 1.847 -4.037 -34.627 1.00 65.44 683 MET A O 1
ATOM 5264 N N . THR A 1 684 ? 2.012 -5.712 -33.134 1.00 53.53 684 THR A N 1
ATOM 5265 C CA . THR A 1 684 ? 0.574 -6.036 -33.105 1.00 53.53 684 THR A CA 1
ATOM 5266 C C . THR A 1 684 ? -0.117 -5.606 -31.812 1.00 53.53 684 THR A C 1
ATOM 5268 O O . THR A 1 684 ? -1.322 -5.800 -31.698 1.00 53.53 684 THR A O 1
ATOM 5271 N N . ASN A 1 685 ? 0.613 -5.050 -30.834 1.00 56.44 685 ASN A N 1
ATOM 5272 C CA . ASN A 1 685 ? 0.037 -4.474 -29.616 1.00 56.44 685 ASN A CA 1
ATOM 5273 C C . ASN A 1 685 ? 0.778 -3.194 -29.177 1.00 56.44 685 ASN A C 1
ATOM 5275 O O . ASN A 1 685 ? 1.916 -2.952 -29.586 1.00 56.44 685 ASN A O 1
ATOM 5279 N N . ARG A 1 686 ? 0.131 -2.380 -28.333 1.00 56.69 686 ARG A N 1
ATOM 5280 C CA . ARG A 1 686 ? 0.658 -1.071 -27.910 1.00 56.69 686 ARG A CA 1
ATOM 5281 C C . ARG A 1 686 ? 1.803 -1.132 -26.901 1.00 56.69 686 ARG A C 1
ATOM 5283 O O . ARG A 1 686 ? 2.719 -0.317 -26.982 1.00 56.69 686 ARG A O 1
ATOM 5290 N N . SER A 1 687 ? 1.827 -2.129 -26.017 1.00 61.75 687 SER A N 1
ATOM 5291 C CA . SER A 1 687 ? 2.913 -2.286 -25.038 1.00 61.75 687 SER A CA 1
ATOM 5292 C C . SER A 1 687 ? 4.270 -2.577 -25.696 1.00 61.75 687 SER A C 1
ATOM 5294 O O . SER A 1 687 ? 5.318 -2.165 -25.189 1.00 61.75 687 SER A O 1
ATOM 5296 N N . GLN A 1 688 ? 4.278 -3.205 -26.876 1.00 70.06 688 GLN A N 1
ATOM 5297 C CA . GLN A 1 688 ? 5.485 -3.362 -27.693 1.00 70.06 688 GLN A CA 1
ATOM 5298 C C . GLN A 1 688 ? 5.994 -2.027 -28.254 1.00 70.06 688 GLN A C 1
ATOM 5300 O O . GLN A 1 688 ? 7.208 -1.807 -28.266 1.00 70.06 688 GLN A O 1
ATOM 5305 N N . PHE A 1 689 ? 5.099 -1.120 -28.670 1.00 77.94 689 PHE A N 1
ATOM 5306 C CA . PHE A 1 689 ? 5.495 0.215 -29.126 1.00 77.94 689 PHE A CA 1
ATOM 5307 C C . PHE A 1 689 ? 6.148 0.994 -27.985 1.00 77.94 689 PHE A C 1
ATOM 5309 O O . PHE A 1 689 ? 7.295 1.415 -28.125 1.00 77.94 689 PHE A O 1
ATOM 5316 N N . ALA A 1 690 ? 5.470 1.107 -26.840 1.00 76.75 690 ALA A N 1
ATOM 5317 C CA . ALA A 1 690 ? 5.958 1.885 -25.704 1.00 76.75 690 ALA A CA 1
ATOM 5318 C C . ALA A 1 690 ? 7.295 1.360 -25.152 1.00 76.75 690 ALA A C 1
ATOM 5320 O O . ALA A 1 690 ? 8.228 2.135 -24.949 1.00 76.75 690 ALA A O 1
ATOM 5321 N N . SER A 1 691 ? 7.435 0.041 -24.973 1.00 74.94 691 SER A N 1
ATOM 5322 C CA . SER A 1 691 ? 8.701 -0.562 -24.520 1.00 74.94 691 SER A CA 1
ATOM 5323 C C . SER A 1 691 ? 9.847 -0.347 -25.513 1.00 74.94 691 SER A C 1
ATOM 5325 O O . SER A 1 691 ? 10.957 -0.009 -25.103 1.00 74.94 691 SER A O 1
ATOM 5327 N N . THR A 1 692 ? 9.585 -0.469 -26.819 1.00 84.06 692 THR A N 1
ATOM 5328 C CA . THR A 1 692 ? 10.602 -0.226 -27.853 1.00 84.06 692 THR A CA 1
ATOM 5329 C C . THR A 1 692 ? 11.019 1.240 -27.888 1.00 84.06 692 THR A C 1
ATOM 5331 O O . THR A 1 692 ? 12.209 1.534 -27.960 1.00 84.06 692 THR A O 1
ATOM 5334 N N . ILE A 1 693 ? 10.066 2.172 -27.819 1.00 90.56 693 ILE A N 1
ATOM 5335 C CA . ILE A 1 693 ? 10.350 3.610 -27.820 1.00 90.56 693 ILE A CA 1
ATOM 5336 C C . ILE A 1 693 ? 11.151 3.992 -26.572 1.00 90.56 693 ILE A C 1
ATOM 5338 O O . ILE A 1 693 ? 12.174 4.661 -26.695 1.00 90.56 693 ILE A O 1
ATOM 5342 N N . ASN A 1 694 ? 10.755 3.512 -25.391 1.00 83.62 694 ASN A N 1
ATOM 5343 C CA . ASN A 1 694 ? 11.466 3.790 -24.143 1.00 83.62 694 ASN A CA 1
ATOM 5344 C C . ASN A 1 694 ? 12.906 3.272 -24.157 1.00 83.62 694 ASN A C 1
ATOM 5346 O O . ASN A 1 694 ? 13.822 4.037 -23.861 1.00 83.62 694 ASN A O 1
ATOM 5350 N N . ALA A 1 695 ? 13.122 2.030 -24.600 1.00 86.06 695 ALA A N 1
ATOM 5351 C CA . ALA A 1 695 ? 14.467 1.473 -24.737 1.00 86.06 695 ALA A CA 1
ATOM 5352 C C . ALA A 1 695 ? 15.343 2.292 -25.703 1.00 86.06 695 ALA A C 1
ATOM 5354 O O . ALA A 1 695 ? 16.553 2.415 -25.511 1.00 86.06 695 ALA A O 1
ATOM 5355 N N . ARG A 1 696 ? 14.740 2.877 -26.744 1.00 93.75 696 ARG A N 1
ATOM 5356 C CA . ARG A 1 696 ? 15.446 3.736 -27.701 1.00 93.75 696 ARG A CA 1
ATOM 5357 C C . ARG A 1 696 ? 15.743 5.120 -27.134 1.00 93.75 696 ARG A C 1
ATOM 5359 O O . ARG A 1 696 ? 16.848 5.609 -27.351 1.00 93.75 696 ARG A O 1
ATOM 5366 N N . ILE A 1 697 ? 14.820 5.713 -26.374 1.00 92.38 697 ILE A N 1
ATOM 5367 C CA . ILE A 1 697 ? 15.057 6.969 -25.646 1.00 92.38 697 ILE A CA 1
ATOM 5368 C C . ILE A 1 697 ? 16.239 6.800 -24.686 1.00 92.38 697 ILE A C 1
ATOM 5370 O O . ILE A 1 697 ? 17.173 7.598 -24.733 1.00 92.38 697 ILE A O 1
ATOM 5374 N N . ASP A 1 698 ? 16.256 5.718 -23.904 1.00 87.00 698 ASP A N 1
ATOM 5375 C CA . ASP A 1 698 ? 17.342 5.416 -22.958 1.00 87.00 698 ASP A CA 1
ATOM 5376 C C . ASP A 1 698 ? 18.693 5.218 -23.663 1.00 87.00 698 ASP A C 1
ATOM 5378 O O . ASP A 1 698 ? 19.751 5.551 -23.127 1.00 87.00 698 ASP A O 1
ATOM 5382 N N . ALA A 1 699 ? 18.662 4.721 -24.899 1.00 91.00 699 ALA A N 1
ATOM 5383 C CA . ALA A 1 699 ? 19.835 4.550 -25.745 1.00 91.00 699 ALA A CA 1
ATOM 5384 C C . ALA A 1 699 ? 20.206 5.800 -26.572 1.00 91.00 699 ALA A C 1
ATOM 5386 O O . ALA A 1 699 ? 21.089 5.717 -27.428 1.00 91.00 699 ALA A O 1
ATOM 5387 N N . ASN A 1 700 ? 19.559 6.952 -26.348 1.00 93.50 700 ASN A N 1
ATOM 5388 C CA . ASN A 1 700 ? 19.723 8.172 -27.146 1.00 93.50 700 ASN A CA 1
ATOM 5389 C C . ASN A 1 700 ? 19.518 7.945 -28.658 1.00 93.50 700 ASN A C 1
ATOM 5391 O O . ASN A 1 700 ? 20.261 8.458 -29.503 1.00 93.50 700 ASN A O 1
ATOM 5395 N N . MET A 1 701 ? 18.492 7.177 -29.017 1.00 94.56 701 MET A N 1
ATOM 5396 C CA . MET A 1 701 ? 18.115 6.901 -30.401 1.00 94.56 701 MET A CA 1
ATOM 5397 C C . MET A 1 701 ? 16.719 7.462 -30.705 1.00 94.56 701 MET A C 1
ATOM 5399 O O . MET A 1 701 ? 15.738 7.002 -30.117 1.00 94.56 701 MET A O 1
ATOM 5403 N N . PRO A 1 702 ? 16.581 8.416 -31.646 1.00 96.06 702 PRO A N 1
ATOM 5404 C CA . PRO A 1 702 ? 15.271 8.902 -32.045 1.00 96.06 702 PRO A CA 1
ATOM 5405 C C . PRO A 1 702 ? 14.516 7.818 -32.811 1.00 96.06 702 PRO A C 1
ATOM 5407 O O . PRO A 1 702 ? 15.099 6.892 -33.394 1.00 96.06 702 PRO A O 1
ATOM 5410 N N . THR A 1 703 ? 13.194 7.941 -32.814 1.00 96.25 703 THR A N 1
ATOM 5411 C CA . THR A 1 703 ? 12.312 6.953 -33.440 1.00 96.25 703 THR A CA 1
ATOM 5412 C C . THR A 1 703 ? 11.308 7.660 -34.326 1.00 96.25 703 THR A C 1
ATOM 5414 O O . THR A 1 703 ? 10.624 8.565 -33.865 1.00 96.25 703 THR A O 1
ATOM 5417 N N . ILE A 1 704 ? 11.199 7.264 -35.594 1.00 96.31 704 ILE A N 1
ATOM 5418 C CA . ILE A 1 704 ? 10.132 7.789 -36.450 1.00 96.31 704 ILE A CA 1
ATOM 5419 C C . ILE A 1 704 ? 8.882 6.948 -36.202 1.00 96.31 704 ILE A C 1
ATOM 5421 O O . ILE A 1 704 ? 8.938 5.718 -36.291 1.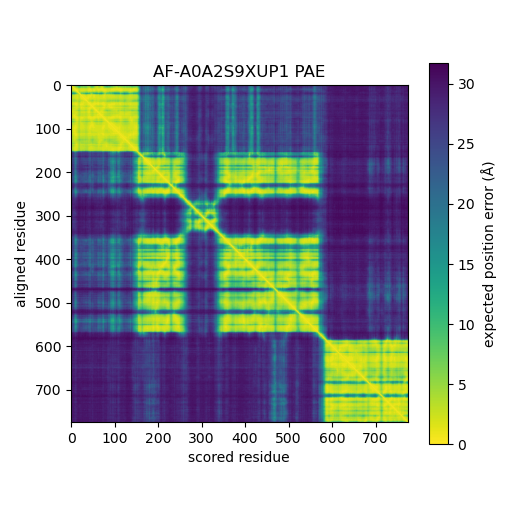00 96.31 704 ILE A O 1
ATOM 5425 N N . ALA A 1 705 ? 7.769 7.614 -35.917 1.00 93.62 705 ALA A N 1
ATOM 5426 C CA . ALA A 1 705 ? 6.457 7.007 -35.770 1.00 93.62 705 ALA A CA 1
ATOM 5427 C C . ALA A 1 705 ? 5.556 7.426 -36.935 1.00 93.62 705 ALA A C 1
ATOM 5429 O O . ALA A 1 705 ? 5.472 8.604 -37.283 1.00 93.62 705 ALA A O 1
ATOM 5430 N N . GLU A 1 706 ? 4.901 6.446 -37.544 1.00 91.25 706 GLU A N 1
ATOM 5431 C CA . GLU A 1 706 ? 3.737 6.657 -38.401 1.00 91.25 706 GLU A CA 1
ATOM 5432 C C . GLU A 1 706 ? 2.519 6.742 -37.481 1.00 91.25 706 GLU A C 1
ATOM 5434 O O . GLU A 1 706 ? 2.312 5.842 -36.659 1.00 91.25 706 GLU A O 1
ATOM 5439 N N . VAL A 1 707 ? 1.753 7.824 -37.591 1.00 89.19 707 VAL A N 1
ATOM 5440 C CA . VAL A 1 707 ? 0.587 8.109 -36.755 1.00 89.19 707 VAL A CA 1
ATOM 5441 C C . VAL A 1 707 ? -0.669 8.261 -37.606 1.00 89.19 707 VAL A C 1
ATOM 5443 O O . VAL A 1 707 ? -0.612 8.750 -38.733 1.00 89.19 707 VAL A O 1
ATOM 5446 N N . ASP A 1 708 ? -1.791 7.832 -37.057 1.00 83.12 708 ASP A N 1
ATOM 5447 C CA . ASP A 1 708 ? -3.142 7.978 -37.594 1.00 83.12 708 ASP A CA 1
ATOM 5448 C C . ASP A 1 708 ? -3.875 9.046 -36.762 1.00 83.12 708 ASP A C 1
ATOM 5450 O O . ASP A 1 708 ? -3.714 9.106 -35.535 1.00 83.12 708 ASP A O 1
ATOM 5454 N N . TYR A 1 709 ? -4.605 9.935 -37.438 1.00 77.19 709 TYR A N 1
ATOM 5455 C CA . TYR A 1 709 ? -5.368 11.017 -36.816 1.00 77.19 709 TYR A CA 1
ATOM 5456 C C . TYR A 1 709 ? -6.749 10.571 -36.309 1.00 77.19 709 TYR A C 1
ATOM 5458 O O . TYR A 1 709 ? -7.484 11.371 -35.729 1.00 77.19 709 TYR A O 1
ATOM 5466 N N . GLY A 1 710 ? -7.146 9.323 -36.570 1.00 65.75 710 GLY A N 1
ATOM 5467 C CA . GLY A 1 710 ? -8.456 8.776 -36.221 1.00 65.75 710 GLY A CA 1
ATOM 5468 C C . GLY A 1 710 ? -9.607 9.406 -37.011 1.00 65.75 710 GLY A C 1
ATOM 5469 O O . GLY A 1 710 ? -10.761 9.330 -36.588 1.00 65.75 710 GLY A O 1
ATOM 5470 N N . LYS A 1 711 ? -9.304 10.073 -38.136 1.00 60.59 711 LYS A N 1
ATOM 5471 C CA . LYS A 1 711 ? -10.300 10.742 -38.993 1.00 60.59 711 LYS A CA 1
ATOM 5472 C C . LYS A 1 711 ? -11.021 9.766 -39.923 1.00 60.59 711 LYS A C 1
ATOM 5474 O O . LYS A 1 711 ? -12.182 10.011 -40.250 1.00 60.59 711 LYS A O 1
ATOM 5479 N N . ASP A 1 712 ? -10.358 8.671 -40.287 1.00 57.44 712 ASP A N 1
ATOM 5480 C CA . ASP A 1 712 ? -10.855 7.647 -41.203 1.00 57.44 712 ASP A CA 1
ATOM 5481 C C . ASP A 1 712 ? -10.880 6.266 -40.514 1.00 57.44 712 ASP A C 1
ATOM 5483 O O . ASP A 1 712 ? -10.172 6.005 -39.545 1.00 57.44 712 ASP A O 1
ATOM 5487 N N . SER A 1 713 ? -11.757 5.361 -40.962 1.00 50.16 713 SER A N 1
ATOM 5488 C CA . SER A 1 713 ? -12.012 4.080 -40.276 1.00 50.16 713 SER A CA 1
ATOM 5489 C C . SER A 1 713 ? -11.049 2.945 -40.657 1.00 50.16 713 SER A C 1
ATOM 5491 O O . SER A 1 713 ? -11.326 1.789 -40.333 1.00 50.16 713 SER A O 1
ATOM 5493 N N . ASP A 1 714 ? -10.000 3.216 -41.437 1.00 52.56 714 ASP A N 1
ATOM 5494 C CA . ASP A 1 714 ? -9.170 2.192 -42.086 1.00 52.56 714 ASP A CA 1
ATOM 5495 C C . ASP A 1 714 ? -7.836 1.894 -41.376 1.00 52.56 714 ASP A C 1
ATOM 5497 O O . ASP A 1 714 ? -7.093 1.018 -41.829 1.00 52.56 714 ASP A O 1
ATOM 5501 N N . SER A 1 715 ? -7.573 2.529 -40.226 1.00 53.72 715 SER A N 1
ATOM 5502 C CA . SER A 1 715 ? -6.359 2.335 -39.410 1.00 53.72 715 SER A CA 1
ATOM 5503 C C . SER A 1 715 ? -5.055 2.504 -40.208 1.00 53.72 715 SER A C 1
ATOM 5505 O O . SER A 1 715 ? -4.025 1.898 -39.882 1.00 53.72 715 SER A O 1
ATOM 5507 N N . ALA A 1 716 ? -5.107 3.256 -41.311 1.00 61.38 716 ALA A N 1
ATOM 5508 C CA . ALA A 1 716 ? -3.959 3.561 -42.146 1.00 61.38 716 ALA A CA 1
ATOM 5509 C C . ALA A 1 716 ? -3.223 4.784 -41.583 1.00 61.38 716 ALA A C 1
ATOM 5511 O O . ALA A 1 716 ? -3.830 5.714 -41.071 1.00 61.38 716 ALA A O 1
ATOM 5512 N N . GLY A 1 717 ? -1.891 4.788 -41.663 1.00 67.12 717 GLY A N 1
ATOM 5513 C CA . GLY A 1 717 ? -1.098 5.918 -41.191 1.00 67.12 717 GLY A CA 1
ATOM 5514 C C . GLY A 1 717 ? -1.331 7.176 -42.024 1.00 67.12 717 GLY A C 1
ATOM 5515 O O . GLY A 1 717 ? -1.130 7.160 -43.241 1.00 67.12 717 GLY A O 1
ATOM 5516 N N . ASP A 1 718 ? -1.685 8.272 -41.359 1.00 79.06 718 ASP A N 1
ATOM 5517 C CA . ASP A 1 718 ? -1.948 9.574 -41.975 1.00 79.06 718 ASP A CA 1
ATOM 5518 C C . ASP A 1 718 ? -0.696 10.452 -42.066 1.00 79.06 718 ASP A C 1
ATOM 5520 O O . ASP A 1 718 ? -0.538 11.259 -42.992 1.00 79.06 718 ASP A O 1
ATOM 5524 N N . HIS A 1 719 ? 0.196 10.327 -41.080 1.00 92.12 719 HIS A N 1
ATOM 5525 C CA . HIS A 1 719 ? 1.282 11.274 -40.850 1.00 92.12 719 HIS A CA 1
ATOM 5526 C C . HIS A 1 719 ? 2.521 10.622 -40.235 1.00 92.12 719 HIS A C 1
ATOM 5528 O O . HIS A 1 719 ? 2.469 9.521 -39.699 1.00 92.12 719 HIS A O 1
ATOM 5534 N N . PHE A 1 720 ? 3.662 11.308 -40.312 1.00 94.31 720 PHE A N 1
ATOM 5535 C CA . PHE A 1 720 ? 4.926 10.844 -39.740 1.00 94.31 720 PHE A CA 1
ATOM 5536 C C . PHE A 1 720 ? 5.504 11.897 -38.800 1.00 94.31 720 PHE A C 1
ATOM 5538 O O . PHE A 1 720 ? 5.657 13.052 -39.193 1.00 94.31 720 PHE A O 1
ATOM 5545 N N . VAL A 1 721 ? 5.885 11.479 -37.595 1.00 96.88 721 VAL A N 1
ATOM 5546 C CA . VAL A 1 721 ? 6.521 12.317 -36.565 1.00 96.88 721 VAL A CA 1
ATOM 5547 C C . VAL A 1 721 ? 7.805 11.659 -36.062 1.00 96.88 721 VAL A C 1
ATOM 5549 O O . VAL A 1 721 ? 8.033 10.468 -36.282 1.00 96.88 721 VAL A O 1
ATOM 5552 N N . VAL A 1 722 ? 8.669 12.422 -35.392 1.00 98.00 722 VAL A N 1
ATOM 5553 C CA . VAL A 1 722 ? 9.893 11.885 -34.774 1.00 98.00 722 VAL A CA 1
ATOM 5554 C C . VAL A 1 722 ? 9.761 11.971 -33.266 1.00 98.00 722 VAL A C 1
ATOM 5556 O O . VAL A 1 722 ? 9.656 13.064 -32.736 1.00 98.00 722 VAL A O 1
ATOM 5559 N N . ILE A 1 723 ? 9.797 10.844 -32.567 1.00 97.62 723 ILE A N 1
ATOM 5560 C CA . ILE A 1 723 ? 9.854 10.802 -31.106 1.00 97.62 723 ILE A CA 1
ATOM 5561 C C . ILE A 1 723 ? 11.274 11.150 -30.664 1.00 97.62 723 ILE A C 1
ATOM 5563 O O . ILE A 1 723 ? 12.247 10.529 -31.109 1.00 97.62 723 ILE A O 1
ATOM 5567 N N . VAL A 1 724 ? 11.373 12.160 -29.803 1.00 97.12 724 VAL A N 1
ATOM 5568 C CA . VAL A 1 724 ? 12.622 12.807 -29.376 1.00 97.12 724 VAL A CA 1
ATOM 5569 C C . VAL A 1 724 ? 12.843 12.765 -27.866 1.00 97.12 724 VAL A C 1
ATOM 5571 O O . VAL A 1 724 ? 13.881 13.224 -27.397 1.00 97.12 724 VAL A O 1
ATOM 5574 N N . GLY A 1 725 ? 11.910 12.212 -27.093 1.00 93.25 725 GLY A N 1
ATOM 5575 C CA . GLY A 1 725 ? 12.062 12.068 -25.650 1.00 93.25 725 GLY A CA 1
ATOM 5576 C C . GLY A 1 725 ? 10.784 11.621 -24.958 1.00 93.25 725 GLY A C 1
ATOM 5577 O O . GLY A 1 725 ? 9.811 11.260 -25.619 1.00 93.25 725 GLY A O 1
ATOM 5578 N N . ARG A 1 726 ? 10.796 11.673 -23.627 1.00 91.81 726 ARG A N 1
ATOM 5579 C CA . ARG A 1 726 ? 9.621 11.475 -22.775 1.00 91.81 726 ARG A CA 1
ATOM 5580 C C . ARG A 1 726 ? 9.588 12.463 -21.615 1.00 91.81 726 ARG A C 1
ATOM 5582 O O . ARG A 1 726 ? 10.647 12.900 -21.161 1.00 91.81 726 ARG A O 1
ATOM 5589 N N . ASN A 1 727 ? 8.399 12.796 -21.131 1.00 78.94 727 ASN A N 1
ATOM 5590 C CA . ASN A 1 727 ? 8.248 13.539 -19.880 1.00 78.94 727 ASN A CA 1
ATOM 5591 C C . ASN A 1 727 ? 8.237 12.605 -18.655 1.00 78.94 727 ASN A C 1
ATOM 5593 O O . ASN A 1 727 ? 8.339 11.383 -18.784 1.00 78.94 727 ASN A O 1
ATOM 5597 N N . GLU A 1 728 ? 8.131 13.183 -17.458 1.00 60.19 728 GLU A N 1
ATOM 5598 C CA . GLU A 1 728 ? 8.068 12.446 -16.188 1.00 60.19 728 GLU A CA 1
ATOM 5599 C C . GLU A 1 728 ? 6.857 11.501 -16.108 1.00 60.19 728 GLU A C 1
ATOM 5601 O O . GLU A 1 728 ? 6.939 10.445 -15.486 1.00 60.19 728 GLU A O 1
ATOM 5606 N N . ALA A 1 729 ? 5.767 11.831 -16.807 1.00 56.25 729 ALA A N 1
ATOM 5607 C CA . ALA A 1 729 ? 4.588 10.978 -16.941 1.00 56.25 729 ALA A CA 1
ATOM 5608 C C . ALA A 1 729 ? 4.778 9.816 -17.940 1.00 56.25 729 ALA A C 1
ATOM 5610 O O . ALA A 1 729 ? 3.850 9.043 -18.161 1.00 56.25 729 ALA A O 1
ATOM 5611 N N . GLY A 1 730 ? 5.959 9.684 -18.557 1.00 71.81 730 GLY A N 1
ATOM 5612 C CA . GLY A 1 730 ? 6.266 8.628 -19.522 1.00 71.81 730 GLY A CA 1
ATOM 5613 C C . GLY A 1 730 ? 5.679 8.848 -20.921 1.00 71.81 730 GLY A C 1
ATOM 5614 O O . GLY A 1 730 ? 5.803 7.959 -21.759 1.00 71.81 730 GLY A O 1
ATOM 5615 N N . GLN A 1 731 ? 5.083 10.013 -21.188 1.00 83.69 731 GLN A N 1
ATOM 5616 C CA . GLN A 1 731 ? 4.482 10.368 -22.477 1.00 83.69 731 GLN A CA 1
ATOM 5617 C C . GLN A 1 731 ? 5.559 10.800 -23.477 1.00 83.69 731 GLN A C 1
ATOM 5619 O O . GLN A 1 731 ? 6.530 11.465 -23.104 1.00 83.69 731 GLN A O 1
ATOM 5624 N N . PHE A 1 732 ? 5.395 10.452 -24.750 1.00 92.25 732 PHE A N 1
ATOM 5625 C CA . PHE A 1 732 ? 6.380 10.656 -25.800 1.00 92.25 732 PHE A CA 1
ATOM 5626 C C . PHE A 1 732 ? 6.337 12.063 -26.399 1.00 92.25 732 PHE A C 1
ATOM 5628 O O . PHE A 1 732 ? 5.390 12.496 -27.057 1.00 92.25 732 PHE A O 1
ATOM 5635 N N . ILE A 1 733 ? 7.458 12.762 -26.250 1.00 94.19 733 ILE A N 1
ATOM 5636 C CA . ILE A 1 733 ? 7.697 14.072 -26.848 1.00 94.19 733 ILE A CA 1
ATOM 5637 C C . ILE A 1 733 ? 8.087 13.867 -28.313 1.00 94.19 733 ILE A C 1
ATOM 5639 O O . ILE A 1 733 ? 8.975 13.064 -28.621 1.00 94.19 733 ILE A O 1
ATOM 5643 N N . MET A 1 734 ? 7.469 14.621 -29.222 1.00 96.75 734 MET A N 1
ATOM 5644 C CA . MET A 1 734 ? 7.691 14.537 -30.662 1.00 96.75 734 MET A CA 1
ATOM 5645 C C . MET A 1 734 ? 8.181 15.843 -31.290 1.00 96.75 734 MET A C 1
ATOM 5647 O O . MET A 1 734 ? 7.774 16.946 -30.928 1.00 96.75 734 MET A O 1
ATOM 5651 N N . ASN A 1 735 ? 9.002 15.691 -32.323 1.00 97.31 735 ASN A N 1
ATOM 5652 C CA . ASN A 1 735 ? 9.178 16.678 -33.367 1.00 97.31 735 ASN A CA 1
ATOM 5653 C C . ASN A 1 735 ? 8.168 16.403 -34.503 1.00 97.31 735 ASN A C 1
ATOM 5655 O O . ASN A 1 735 ? 8.298 15.407 -35.222 1.00 97.31 735 ASN A O 1
ATOM 5659 N N . ASP A 1 736 ? 7.176 17.281 -34.678 1.00 95.12 736 ASP A N 1
ATOM 5660 C CA . ASP A 1 736 ? 6.131 17.182 -35.709 1.00 95.12 736 ASP A CA 1
ATOM 5661 C C . ASP A 1 736 ? 6.501 18.003 -36.967 1.00 95.12 736 ASP A C 1
ATOM 5663 O O . ASP A 1 736 ? 6.512 19.240 -36.915 1.00 95.12 736 ASP A O 1
ATOM 5667 N N . PRO A 1 737 ? 6.757 17.370 -38.130 1.00 94.12 737 PRO A N 1
ATOM 5668 C CA . PRO A 1 737 ? 7.094 18.082 -39.363 1.00 94.12 737 PRO A CA 1
ATOM 5669 C C . PRO A 1 737 ? 5.933 18.888 -39.959 1.00 94.12 737 PRO A C 1
ATOM 5671 O O . PRO A 1 737 ? 6.168 19.773 -40.783 1.00 94.12 737 PRO A O 1
ATOM 5674 N N . GLY A 1 738 ? 4.689 18.622 -39.563 1.00 85.06 738 GLY A N 1
ATOM 5675 C CA . GLY A 1 738 ? 3.505 19.280 -40.106 1.00 85.06 738 GLY A CA 1
ATOM 5676 C C . GLY A 1 738 ? 3.300 20.717 -39.614 1.00 85.06 738 GLY A C 1
ATOM 5677 O O . GLY A 1 738 ? 2.379 21.395 -40.078 1.00 85.06 738 GLY A O 1
ATOM 5678 N N . THR A 1 739 ? 4.107 21.199 -38.663 1.00 83.75 739 THR A N 1
ATOM 5679 C CA . THR A 1 739 ? 3.964 22.541 -38.085 1.00 83.75 739 THR A CA 1
ATOM 5680 C C . THR A 1 739 ? 5.287 23.142 -37.641 1.00 83.75 739 THR A C 1
ATOM 5682 O O . THR A 1 739 ? 6.182 22.454 -37.168 1.00 83.75 739 THR A O 1
ATOM 5685 N N . ARG A 1 740 ? 5.407 24.473 -37.743 1.00 80.06 740 ARG A N 1
ATOM 5686 C CA . ARG A 1 740 ? 6.574 25.222 -37.239 1.00 80.06 740 ARG A CA 1
ATOM 5687 C C . ARG A 1 740 ? 6.658 25.237 -35.711 1.00 80.06 740 ARG A C 1
ATOM 5689 O O . ARG A 1 740 ? 7.740 25.431 -35.178 1.00 80.06 740 ARG A O 1
ATOM 5696 N N . ALA A 1 741 ? 5.536 25.026 -35.022 1.00 78.94 741 ALA A N 1
ATOM 5697 C CA . ALA A 1 741 ? 5.502 24.878 -33.566 1.00 78.94 741 ALA A CA 1
ATOM 5698 C C . ALA A 1 741 ? 5.895 23.464 -33.100 1.00 78.94 741 ALA A C 1
ATOM 5700 O O . ALA A 1 741 ? 5.980 23.221 -31.900 1.00 78.94 741 ALA A O 1
ATOM 5701 N N . GLY A 1 742 ? 6.153 22.554 -34.045 1.00 84.12 742 GLY A N 1
ATOM 5702 C CA . GLY A 1 742 ? 6.323 21.125 -33.815 1.00 84.12 742 GLY A CA 1
ATOM 5703 C C . GLY A 1 742 ? 7.660 20.731 -33.202 1.00 84.12 742 GLY A C 1
ATOM 5704 O O . GLY A 1 742 ? 8.034 19.582 -33.332 1.00 84.12 742 GLY A O 1
ATOM 5705 N N . ASN A 1 743 ? 8.433 21.649 -32.623 1.00 89.94 743 ASN A N 1
ATOM 5706 C CA . ASN A 1 743 ? 9.755 21.348 -32.076 1.00 89.94 743 ASN A CA 1
ATOM 5707 C C . ASN A 1 743 ? 9.649 20.936 -30.600 1.00 89.94 743 ASN A C 1
ATOM 5709 O O . ASN A 1 743 ? 9.929 21.743 -29.713 1.00 89.94 743 ASN A O 1
ATOM 5713 N N . GLY A 1 744 ? 9.235 19.696 -30.333 1.00 87.56 744 GLY A N 1
ATOM 5714 C CA . GLY A 1 744 ? 9.141 19.157 -28.975 1.00 87.56 744 GLY A CA 1
ATOM 5715 C C . GLY A 1 744 ? 10.486 19.051 -28.261 1.00 87.56 744 GLY A C 1
ATOM 5716 O O . GLY A 1 744 ? 10.544 19.245 -27.053 1.00 87.56 744 GLY A O 1
ATOM 5717 N N . ALA A 1 745 ? 11.582 18.838 -28.996 1.00 88.81 745 ALA A N 1
ATOM 5718 C CA . ALA A 1 745 ? 12.926 18.803 -28.417 1.00 88.81 745 ALA A CA 1
ATOM 5719 C C . ALA A 1 745 ? 13.355 20.151 -27.806 1.00 88.81 745 ALA A C 1
ATOM 5721 O O . ALA A 1 745 ? 14.125 20.172 -26.850 1.00 88.81 745 ALA A O 1
ATOM 5722 N N . ALA A 1 746 ? 12.884 21.276 -28.356 1.00 84.12 746 ALA A N 1
ATOM 5723 C CA . ALA A 1 746 ? 13.145 22.611 -27.812 1.00 84.12 746 ALA A CA 1
ATOM 5724 C C . ALA A 1 746 ? 12.001 23.145 -26.935 1.00 84.12 746 ALA A C 1
ATOM 5726 O O . ALA A 1 746 ? 12.240 23.984 -26.071 1.00 84.12 746 ALA A O 1
ATOM 5727 N N . ASN A 1 747 ? 10.766 22.698 -27.180 1.00 82.75 747 ASN A N 1
ATOM 5728 C CA . ASN A 1 747 ? 9.563 23.156 -26.494 1.00 82.75 747 ASN A CA 1
ATOM 5729 C C . ASN A 1 747 ? 8.620 21.973 -26.185 1.00 82.75 747 ASN A C 1
ATOM 5731 O O . ASN A 1 747 ? 7.632 21.765 -26.911 1.00 82.75 747 ASN A O 1
ATOM 5735 N N . PRO A 1 748 ? 8.925 21.183 -25.138 1.00 75.44 748 PRO A N 1
ATOM 5736 C CA . PRO A 1 748 ? 8.098 20.064 -24.707 1.00 75.44 748 PRO A CA 1
ATOM 5737 C C . PRO A 1 748 ? 6.833 20.611 -24.038 1.00 75.44 748 PRO A C 1
ATOM 5739 O O . PRO A 1 748 ? 6.825 20.991 -22.874 1.00 75.44 748 PRO A O 1
ATOM 5742 N N . SER A 1 749 ? 5.766 20.709 -24.822 1.00 75.62 749 SER A N 1
ATOM 5743 C CA . SER A 1 749 ? 4.444 21.166 -24.392 1.00 75.62 749 SER A CA 1
ATOM 5744 C C . SER A 1 749 ? 3.401 20.155 -24.849 1.00 75.62 749 SER A C 1
ATOM 5746 O O . SER A 1 749 ? 3.685 19.363 -25.747 1.00 75.62 749 SER A O 1
ATOM 5748 N N . ALA A 1 750 ? 2.182 20.223 -24.312 1.00 71.94 750 ALA A N 1
ATOM 5749 C CA . ALA A 1 750 ? 1.097 19.309 -24.684 1.00 71.94 750 ALA A CA 1
ATOM 5750 C C . ALA A 1 750 ? 0.849 19.227 -26.207 1.00 71.94 750 ALA A C 1
ATOM 5752 O O . ALA A 1 750 ? 0.482 18.187 -26.739 1.00 71.94 750 ALA A O 1
ATOM 5753 N N . ALA A 1 751 ? 1.120 20.304 -26.955 1.00 75.31 751 ALA A N 1
ATOM 5754 C CA . ALA A 1 751 ? 1.001 20.303 -28.415 1.00 75.31 751 ALA A CA 1
ATOM 5755 C C . ALA A 1 751 ? 2.025 19.390 -29.127 1.00 75.31 751 ALA A C 1
ATOM 5757 O O . ALA A 1 751 ? 1.764 18.939 -30.244 1.00 75.31 751 ALA A O 1
ATOM 5758 N N . ASN A 1 752 ? 3.165 19.125 -28.484 1.00 82.81 752 ASN A N 1
ATOM 5759 C CA . ASN A 1 752 ? 4.297 18.340 -28.984 1.00 82.81 752 ASN A CA 1
ATOM 5760 C C . ASN A 1 752 ? 4.474 17.012 -28.233 1.00 82.81 752 ASN A C 1
ATOM 5762 O O . ASN A 1 752 ? 5.540 16.407 -28.307 1.00 82.81 752 ASN A O 1
ATOM 5766 N N . VAL A 1 753 ? 3.459 16.566 -27.502 1.00 85.94 753 VAL A N 1
ATOM 5767 C CA . VAL A 1 753 ? 3.417 15.253 -26.857 1.00 85.94 753 VAL A CA 1
ATOM 5768 C C . VAL A 1 753 ? 2.383 14.431 -27.618 1.00 85.94 753 VAL A C 1
ATOM 5770 O O . VAL A 1 753 ? 1.254 14.894 -27.783 1.00 85.94 753 VAL A O 1
ATOM 5773 N N . ILE A 1 754 ? 2.773 13.262 -28.138 1.00 85.19 754 ILE A N 1
ATOM 5774 C CA . ILE A 1 754 ? 1.927 12.432 -29.026 1.00 85.19 754 ILE A CA 1
ATOM 5775 C C . ILE A 1 754 ? 0.567 12.171 -28.391 1.00 85.19 754 ILE A C 1
ATOM 5777 O O . ILE A 1 754 ? -0.464 12.168 -29.052 1.00 85.19 754 ILE A O 1
ATOM 5781 N N . GLU A 1 755 ? 0.595 11.988 -27.089 1.00 82.44 755 GLU A N 1
ATOM 5782 C CA . GLU A 1 755 ? -0.510 11.522 -26.303 1.00 82.44 755 GLU A CA 1
ATOM 5783 C C . GLU A 1 755 ? -1.465 12.633 -25.847 1.00 82.44 755 GLU A C 1
ATOM 5785 O O . GLU A 1 755 ? -2.647 12.400 -25.629 1.00 82.44 755 GLU A O 1
ATOM 5790 N N . THR A 1 756 ? -0.988 13.873 -25.728 1.00 74.62 756 THR A N 1
ATOM 5791 C CA . THR A 1 756 ? -1.824 15.007 -25.284 1.00 74.62 756 THR A CA 1
ATOM 5792 C C . THR A 1 756 ? -2.108 16.014 -26.393 1.00 74.62 756 THR A C 1
ATOM 5794 O O . THR A 1 756 ? -2.916 16.931 -26.211 1.00 74.62 756 THR A O 1
ATOM 5797 N N . THR A 1 757 ? -1.494 15.844 -27.566 1.00 76.12 757 THR A N 1
ATOM 5798 C CA . THR A 1 757 ? -1.740 16.721 -28.704 1.00 76.12 757 THR A CA 1
ATOM 5799 C C . THR A 1 757 ? -3.169 16.548 -29.211 1.00 76.12 757 THR A C 1
ATOM 5801 O O . THR A 1 757 ? -3.627 15.454 -29.518 1.00 76.12 757 THR A O 1
ATOM 5804 N N . THR A 1 758 ? -3.895 17.656 -29.329 1.00 77.88 758 THR A N 1
ATOM 5805 C CA . THR A 1 758 ? -5.242 17.696 -29.927 1.00 77.88 758 THR A CA 1
ATOM 5806 C C . THR A 1 758 ? -5.205 18.064 -31.410 1.00 77.88 758 THR A C 1
ATOM 5808 O O . THR A 1 758 ? -6.241 18.214 -32.066 1.00 77.88 758 THR A O 1
ATOM 5811 N N . ARG A 1 759 ? -3.997 18.243 -31.957 1.00 70.94 759 ARG A N 1
ATOM 5812 C CA . ARG A 1 759 ? -3.776 18.604 -33.352 1.00 70.94 759 ARG A CA 1
ATOM 5813 C C . ARG A 1 759 ? -4.327 17.507 -34.250 1.00 70.94 759 ARG A C 1
ATOM 5815 O O . ARG A 1 759 ? -4.086 16.328 -34.028 1.00 70.94 759 ARG A O 1
ATOM 5822 N N . ASP A 1 760 ? -5.085 17.932 -35.254 1.00 71.88 760 ASP A N 1
ATOM 5823 C CA . ASP A 1 760 ? -5.699 17.034 -36.225 1.00 71.88 760 ASP A CA 1
ATOM 5824 C C . ASP A 1 760 ? -6.579 15.930 -35.609 1.00 71.88 760 ASP A C 1
ATOM 5826 O O . ASP A 1 760 ? -6.814 14.930 -36.262 1.00 71.88 760 ASP A O 1
ATOM 5830 N N . GLY A 1 761 ? -7.153 16.144 -34.419 1.00 67.44 761 GLY A N 1
ATOM 5831 C CA . GLY A 1 761 ? -8.047 15.173 -33.770 1.00 67.44 761 GLY A CA 1
ATOM 5832 C C . GLY A 1 761 ? -7.355 14.214 -32.797 1.00 67.44 761 GLY A C 1
ATOM 5833 O O . GLY A 1 761 ? -8.043 13.423 -32.162 1.00 67.44 761 GLY A O 1
ATOM 5834 N N . GLY A 1 762 ? -6.035 14.336 -32.627 1.00 79.19 762 GLY A N 1
ATOM 5835 C CA . GLY A 1 762 ? -5.216 13.421 -31.831 1.00 79.19 762 GLY A CA 1
ATOM 5836 C C . GLY A 1 762 ? -4.247 12.636 -32.711 1.00 79.19 762 GLY A C 1
ATOM 5837 O O . GLY A 1 762 ? -4.341 12.679 -33.935 1.00 79.19 762 GLY A O 1
ATOM 5838 N N . MET A 1 763 ? -3.283 11.948 -32.102 1.00 84.69 763 MET A N 1
ATOM 5839 C CA . MET A 1 763 ? -2.327 11.116 -32.835 1.00 84.69 763 MET A CA 1
ATOM 5840 C C . MET A 1 763 ? -2.208 9.739 -32.199 1.00 84.69 763 MET A C 1
ATOM 5842 O O . MET A 1 763 ? -2.142 9.590 -30.984 1.00 84.69 763 MET A O 1
ATOM 5846 N N . THR A 1 764 ? -2.155 8.723 -33.051 1.00 83.94 764 THR A N 1
ATOM 5847 C CA . THR A 1 764 ? -2.179 7.319 -32.656 1.00 83.94 764 THR A CA 1
ATOM 5848 C C . THR A 1 764 ? -1.097 6.576 -33.453 1.00 83.94 764 THR A C 1
ATOM 5850 O O . THR A 1 764 ? -1.171 6.471 -34.670 1.00 83.94 764 THR A O 1
ATOM 5853 N N . ILE A 1 765 ? -0.033 6.099 -32.794 1.00 87.12 765 ILE A N 1
ATOM 5854 C CA . ILE A 1 765 ? 1.101 5.363 -33.397 1.00 87.12 765 ILE A CA 1
ATOM 5855 C C . ILE A 1 765 ? 0.674 4.013 -34.000 1.00 87.12 765 ILE A C 1
ATOM 5857 O O . ILE A 1 765 ? 0.400 3.050 -33.287 1.00 87.12 765 ILE A O 1
ATOM 5861 N N . VAL A 1 766 ? 0.737 3.891 -35.324 1.00 85.12 766 VAL A N 1
ATOM 5862 C CA . VAL A 1 766 ? 0.388 2.655 -36.049 1.00 85.12 766 VAL A CA 1
ATOM 5863 C C . VAL A 1 766 ? 1.607 1.861 -36.525 1.00 85.12 766 VAL A C 1
ATOM 5865 O O . VAL A 1 766 ? 1.505 0.664 -36.812 1.00 85.12 766 VAL A O 1
ATOM 5868 N N . ARG A 1 767 ? 2.782 2.497 -36.628 1.00 87.25 767 ARG A N 1
ATOM 5869 C CA . ARG A 1 767 ? 4.027 1.841 -37.062 1.00 87.25 767 ARG A CA 1
ATOM 5870 C C . ARG A 1 767 ? 5.258 2.601 -36.584 1.00 87.25 767 ARG A C 1
ATOM 5872 O O . ARG A 1 767 ? 5.235 3.823 -36.491 1.00 87.25 767 ARG A O 1
ATOM 5879 N N . LEU A 1 768 ? 6.361 1.881 -36.363 1.00 91.62 768 LEU A N 1
ATOM 5880 C CA . LEU A 1 768 ? 7.672 2.479 -36.100 1.00 91.62 768 LEU A CA 1
ATOM 5881 C C . LEU A 1 768 ? 8.672 2.165 -37.214 1.00 91.62 768 LEU A C 1
ATOM 5883 O O . LEU A 1 768 ? 8.759 1.028 -37.696 1.00 91.62 768 LEU A O 1
ATOM 5887 N N . MET A 1 769 ? 9.478 3.167 -37.558 1.00 91.81 769 MET A N 1
ATOM 5888 C CA . MET A 1 769 ? 10.674 3.014 -38.379 1.00 91.81 769 MET A CA 1
ATOM 5889 C C . MET A 1 769 ? 11.886 3.215 -37.472 1.00 91.81 769 MET A C 1
ATOM 5891 O O . MET A 1 769 ? 12.143 4.314 -36.971 1.00 91.81 769 MET A O 1
ATOM 5895 N N . LEU A 1 770 ? 12.612 2.125 -37.241 1.00 92.12 770 LEU A N 1
ATOM 5896 C CA . LEU A 1 770 ? 13.730 2.070 -36.310 1.00 92.12 770 LEU A CA 1
ATOM 5897 C C . LEU A 1 770 ? 15.023 2.291 -37.090 1.00 92.12 770 LEU A C 1
ATOM 5899 O O . LEU A 1 770 ? 15.372 1.480 -37.947 1.00 92.12 770 LEU A O 1
ATOM 5903 N N . PHE A 1 771 ? 15.686 3.416 -36.830 1.00 90.88 771 PHE A N 1
ATOM 5904 C CA . PHE A 1 771 ? 16.982 3.741 -37.417 1.00 90.88 771 PHE A CA 1
ATOM 5905 C C . PHE A 1 771 ? 18.073 3.305 -36.446 1.00 90.88 771 PHE A C 1
ATOM 5907 O O . PHE A 1 771 ? 18.184 3.872 -35.359 1.00 90.88 771 PHE A O 1
ATOM 5914 N N . ASP A 1 772 ? 18.851 2.300 -36.829 1.00 88.81 772 ASP A N 1
ATOM 5915 C CA . ASP A 1 772 ? 19.872 1.698 -35.972 1.00 88.81 772 ASP A CA 1
ATOM 5916 C C . ASP A 1 772 ? 21.266 1.946 -36.542 1.00 88.81 772 ASP A C 1
ATOM 5918 O O . ASP A 1 772 ? 21.467 1.896 -37.760 1.00 88.81 772 ASP A O 1
ATOM 5922 N N . VAL A 1 773 ? 22.230 2.199 -35.655 1.00 86.38 773 VAL A N 1
ATOM 5923 C CA . VAL A 1 773 ? 23.649 2.291 -36.014 1.00 86.38 773 VAL A CA 1
ATOM 5924 C C . VAL A 1 773 ? 24.206 0.874 -36.127 1.00 86.38 773 VAL A C 1
ATOM 5926 O O . VAL A 1 773 ? 24.119 0.110 -35.167 1.00 86.38 773 VAL A O 1
ATOM 5929 N N . SER A 1 774 ? 24.742 0.528 -37.298 1.00 71.19 774 SER A N 1
ATOM 5930 C CA . SER A 1 774 ? 25.349 -0.783 -37.579 1.00 71.19 774 SER A CA 1
ATOM 5931 C C . SER A 1 774 ? 26.819 -0.859 -37.209 1.00 71.19 774 SER A C 1
ATOM 5933 O O . SER A 1 774 ? 27.514 0.143 -37.506 1.00 71.19 774 SER A O 1
#

Solvent-accessible surface area (backbone atoms only — not comparable to full-atom values): 42499 Å² total; per-residue (Å²): 136,55,75,38,88,53,59,62,36,38,33,38,34,38,61,60,50,90,96,42,62,67,52,48,49,70,56,48,20,53,54,30,37,72,73,73,38,99,37,42,30,30,32,31,28,30,27,55,82,27,50,76,39,76,50,39,60,84,59,39,50,44,64,72,44,75,89,40,22,65,30,33,47,32,38,29,32,32,19,35,22,68,82,44,77,77,43,70,46,21,49,52,43,48,51,51,54,47,51,54,50,23,68,76,49,74,36,59,51,89,40,49,36,36,57,40,51,52,40,57,39,29,76,70,66,77,31,64,74,92,49,60,67,90,53,60,37,30,12,78,67,58,57,53,68,56,50,31,50,49,71,70,46,55,61,60,36,72,33,23,31,60,63,79,56,42,79,63,48,72,67,58,54,48,50,54,46,46,43,28,33,59,74,47,65,62,33,37,50,58,40,28,48,68,46,25,61,25,57,23,36,36,48,72,54,52,55,68,71,27,40,30,21,30,44,38,49,28,32,38,34,34,34,24,58,22,43,53,47,99,89,43,54,42,46,38,54,46,23,29,50,19,32,44,31,31,40,32,77,48,36,56,69,43,48,54,56,19,72,61,62,80,71,93,70,78,86,75,82,75,86,53,80,50,64,57,65,68,97,89,60,85,84,70,89,77,86,82,60,94,85,42,40,73,40,80,54,93,74,84,60,66,75,57,99,81,82,41,50,30,46,50,34,30,28,76,37,50,96,50,75,89,46,50,74,43,50,29,34,37,64,41,64,66,86,76,68,67,80,88,46,52,57,60,69,60,33,67,84,73,58,65,49,59,37,34,42,39,44,33,16,27,42,38,62,46,84,87,63,52,52,88,93,48,75,69,40,54,50,71,74,60,29,48,90,63,48,70,68,54,22,54,70,63,48,54,36,50,51,33,47,100,88,41,64,21,65,46,51,39,50,39,68,73,52,36,24,11,27,38,33,50,86,93,51,68,43,27,25,33,41,38,30,25,38,20,68,56,86,68,62,84,90,38,53,74,48,65,54,89,66,86,36,56,61,58,68,50,61,79,55,46,60,67,57,64,70,61,82,83,64,84,73,96,67,79,47,50,66,51,54,47,46,30,53,53,72,38,78,64,44,64,55,52,38,49,31,40,39,31,38,66,36,83,41,56,55,62,59,72,55,22,67,74,56,56,53,82,88,51,50,95,55,82,49,83,63,43,57,70,39,49,57,61,61,45,45,48,68,46,32,48,73,47,66,34,92,67,56,98,53,58,62,22,29,24,30,27,45,68,52,50,47,41,57,74,45,66,68,58,70,77,50,79,65,77,79,43,86,75,82,89,83,83,76,63,65,53,65,22,50,51,99,90,40,57,53,57,68,50,39,24,69,36,87,92,40,12,83,41,75,32,67,70,85,46,28,21,45,80,68,21,28,58,56,22,37,49,23,26,56,45,32,52,61,72,23,86,49,41,49,52,59,47,48,56,49,26,65,77,64,68,22,50,61,60,68,45,74,42,66,78,60,55,60,59,55,59,67,54,95,92,42,79,49,64,46,78,45,76,52,88,68,92,54,68,70,59,52,53,53,52,50,50,58,27,37,78,67,44,37,59,36,40,33,29,23,21,37,76,83,63,95,76,84,58,67,73,44,31,31,25,40,35,24,28,41,76,88,69,46,44,21,19,29,35,12,90,38,87,80,18,34,12,70,85,48,77,41,55,79,17,20,48,80,63,17,66,64,79,73,23,50,33,82,69,38,41,44,45,62,42,80,108

Organism: NCBI:txid215803

Mean predicted aligned error: 20.48 Å

Sequence (774 aa):
MTARPTTEYIIWHTAAHPGNLDTSAAQIDGWHKHNGWSGIGYHYVVRQGGAVESGRAAGEVGAHAKGLNGKSIGICFSGDGDEEDFTVAQREAGLELTRRLMDEYEIPAEKVLGHREINTLVDQGVVAAAYRTSKSCPGAKVDMDDVRRQLAACRFALPVDLGHGVEVTDEALAGYYDHSEKQHPGGYFPLGANTVWHGGLHLRGERGATVIGACADGELVAARMFETDADGQGHGHYGSVNFILLRHVASATQLRQANRKPVETYRVRISTLNFRPQPGRSATHGHLHVGDLLRRRAGEPDVDKGGYAWIPLEVVGSTDATWLGKQGYAAYDPSWLEAVGATDELFADGKPWTWYSLYMHLDPRPLAKRHPGLERLRWIAAGREGLAEELAKGGVVRVSDETAPVSVEAGEPLWLMGEYGSPNYRAGLIHWEVFAGEALMPSWACVEDTDEDYNMDAAQILELVEQDWFGSDAILTHDEIREFYANNARAKELRRYGCRFVSEWGINLDKAIAALRRQAVWWRTASLKQRISPLLWWDEAVAAGVELPEDRKVWHYNPVEFVSVMGGTRPVTAAEAAAPAPDSECVVLVVRDGSSVPHFCQGDQAWGARTLGSSSSIEAKGCAITAVAMVLAYYGRDINPKQLDEHLDAKGGYMGNAVYWAKALSAGASADLPTLTVTTAKMTNRSQFASTINARIDANMPTIAEVDYGKDSDSAGDHFVVIVGRNEAGQFIMNDPGTRAGNGAANPSAANVIETTTRDGGMTIVRLMLFDVS

Nearest PDB structures (foldseek):
  6srt-assembly1_A  TM=9.461E-01  e=1.558E-10  Clostridium intestinale URNW
  6ssc-assembly1_A  TM=8.841E-01  e=9.890E-11  Clostridium intestinale
  1lba-assembly1_A  TM=8.486E-01  e=1.076E-09  Escherichia phage T7
  7nsx-assembly1_AAA  TM=7.510E-01  e=7.207E-08  Drosophila melanogaster
  4zxm-assembly1_A  TM=8.120E-01  e=6.610E-07  Branchiostoma belcheri tsingtauense

InterPro domains:
  IPR002502 N-acetylmuramoyl-L-alanine amidase domain [PF01510] (7-139)
  IPR002502 N-acetylmuramoyl-L-alanine amidase domain [SM00644] (1-125)
  IPR002502 N-acetylmuramoyl-L-alanine amidase domain [cd06583] (10-141)
  IPR006619 Peptidoglycan recognition protein family domain, metazoa/bacteria [SM00701] (3-119)
  IPR015510 Peptidoglycan recognition protein [PTHR11022] (4-146)
  IPR036505 N-acetylmuramoyl-L-alanine amidase/PGRP domain superfamily [G3DSA:3.40.80.10] (2-151)
  IPR036505 N-acetylmuramoyl-L-alanine amidase/PGRP domain superfamily [SSF55846] (7-142)
  IPR039564 Peptidase C39-like [PF13529] (613-745)

Radius of gyration: 34.31 Å; Cα contacts (8 Å, |Δi|>4): 1586; chains: 1; bounding box: 69×77×105 Å

Foldseek 3Di:
DAFQPAAAAEEEFEPPDPPWQFDDLVNQQVVCVVVVHPGHQAQWEQGLQLDIDGTDPQRDQGNDAPQCSSHYHYYYYGGAQAVDDRHPSSLLSVLLVVLVVCVVRVYQLVRYYYSQCVVVCCVVVVGPPVRHDPDCTVHPNDDSVVSSVVNVDDQQALFFELAAEDARDPVNLVVQLCQQQPVNDAADVQAGLLQFGGQFTKGFDAAPRHFHFYNAKFWFFKWQAAAQDPVRQQAFQFAGLTKTKTKDKDFLVSNVNRVPPDPPDDPDPFPDWFFDDPPDDDDDDDDADPPWDKDFDDDAFDDDPDQWTWTKIATCGGPDPVRHGGITITTDHPVVPDPPFCSCVLCVVRDMFMKMKMKGNFARHQPVPADVNVPCQVLVVQWDPCPSVVSNVGAMARTDDPVRIRIHHGRRGPGGFHWGGGPVDIGGIITIWMWGLDDRCPLFAEEEDPDQQRRPQGPVVLCLQVLDPPDDDSDDHSVSSSCCSNAFPSVVNSLRYWYFYQDLLAGDCVRNLVRSDPNSPVQNDPVNCVSSVSNRHPVRCVVNVRDDRPGSRITGHHPSVVSNSSSRVDGPDVVVVDDDDDDDFDWQFQDDPNDFQDFAAQCDPVAQQDDQAAHHGSLVQVQVLQQLQSQVVRQVFPGGSRQLRVQCVVVVQDDRRDGPSQSSQVRRDDPVTFRKDKDKDQDDDDVVVLVVCVVCSVVSHKKKFQKDLPPDDPLDGDGIWIFTTATPSSFTFIQGNNDPVQCCVVPVDLCRTQSNNCPSNGIDGRIIIGMDGD